Protein 5NUE (pdb70)

CATH classification: 3.40.50.720 (+1 more: 3.90.110.10)

Radius of gyration: 37.22 Å; Cα contacts (8 Å, |Δi|>4): 2378; chains: 3; bounding box: 93×100×80 Å

B-factor: mean 21.35, std 11.72, range [7.17, 112.77]

InterPro domains:
  IPR001236 Lactate/malate dehydrogenase, N-terminal [PF00056] (6-153)
  IPR001252 Malate dehydrogenase, active site [PS00068] (156-168)
  IPR001557 L-lactate/malate dehydrogenase [PIRSF000102] (4-323)
  IPR010945 Malate dehydrogenase, type 2 [PTHR23382] (3-330)
  IPR010945 Malate dehydrogenase, type 2 [TIGR01759] (3-326)
  IPR011274 Malate dehydrogenase, NAD-dependent, cytosolic [TIGR01758] (7-329)
  IPR011274 Malate dehydrogenase, NAD-dependent, cytosolic [cd01336] (4-328)
  IPR015955 Lactate dehydrogenase/glycoside hydrolase, family 4, C-terminal [G3DSA:3.90.110.10] (156-332)
  IPR015955 Lactate dehydrogenase/glycoside hydrolase, family 4, C-terminal [SSF56327] (157-331)
  IPR022383 Lactate/malate dehydrogenase, C-terminal [PF02866] (157-326)
  IPR036291 NAD(P)-binding domain superfamily [SSF51735] (4-154)

Organism: Arabidopsis thaliana (NCBI:txid3702)

Nearest PDB structures (foldseek):
  5nue-assembly1_B  TM=1.003E+00  e=8.727E-68  Arabidopsis thaliana
  7rm9-assembly1_B  TM=9.749E-01  e=4.331E-46  Homo sapiens
  7rrl-assembly1_A  TM=9.734E-01  e=4.091E-46  Homo sapiens
  4mdh-assembly1_A  TM=9.723E-01  e=6.003E-43  Sus scrofa
  6um4-assembly5_J  TM=9.423E-01  e=3.011E-38  Naegleria fowleri

GO terms:
  GO:0030060 L-malate dehydrogenase (NAD+) activity (F, EXP)
  GO:0005515 protein binding (F, IPI)
  GO:0003729 mRNA binding (F, IDA)
  GO:0010043 response to zinc ion (P, IEP)
  GO:0048046 apoplast (C, HDA)
  GO:0000325 plant-type vacuole (C, HDA)
  GO:0005576 extracellular region (C, HDA)
  GO:0005634 nucleus (C, HDA)
  GO:0005829 cytosol (C, HDA)
  GO:0005886 plasma membrane (C, HDA)
  GO:0009506 plasmodesma (C, HDA)
  GO:0009507 chloroplast (C, HDA)
  GO:0009570 chloroplast stroma (C, HDA)

Solvent-accessible surface area: 38417 Å² total

Foldseek 3Di:
DPDAAEEEEEVLLDQQNLLFVVCVLCQLQAHNPHAYEYQYEYADVSQVSQVVSVVVVVVVPRVSYDYYHGYNDLLVRQAAHQEYEYAYADDDDPPQDPLNRLLRQLVVLLVSLVSNLVGYHQNRAYEYEHPVFFLSQLSSCVNNVNRPQQRTWYDPLLLVVVLLVVLCVLLVHDSVQKADWFWKFGLALLIDGHQQGIWGQDPVGIDRSCVRNVCVVCVVPVSSNCSRCVQVVVCVVPVDGDRNSSSSSVSVVSNCLQVWNDPPHWGWIQGQADCAPVQDGSTRIIATWTHDPNGTDGPHDDDADPVNNVSNHVSSVVRVVSNVSSVVSVD/DDPPAAEEEEEVLLDLQNLLFVVCVLCALQAHNPHAYEYQYEYADVCQVSQVVSCVSVVVPRVSYDYYHGYNDLLVSQAAHQEYEYAYFDQDFQPWLLVRLVGPLVVLLVSLVSNLVGYDQNHAYEYERPQFQLSQLSSCVNNVSRPQQRTWYDPLLLVVLLLVVLCVLLVHDSVQKADFFWKFGLALLTDGHQQPIWGQDPVGIDGSCVRNVCVVCVVPVSSNCSRCVQSVVCVVPVDGPNNSSSSSSSVVSNCLAVWDDPPHWGWIQGQADCAPNQDGSTRIIATWTHDPNGTDGDHDDDADPVNNVSNRVSSVVRVVSNVVSVCPD/DDDDAAEEEEEVLLDQQNLLFVVCVLQALQAHNPHAYEYQYEYADVCQVSQVVSCVSVVVPRVSYDYYHGYNDLLVSQAAHQEYEYAYADDDDPPDDPLRRLQRGLVVLLVSLVSNLVGYDQQHAYEYEHPVFFLSQLSSCVNNVSRPQQRTWYDPLLLVVLLLVVLCVLLVHDSVQKADFFWKFGLALLIDGHQQGIWGQDPVGIDGSCVRNVCVVCVVPVSSNCSRCVQVVCCVVPVDGDRNSSSSSVSVVSNCLQVWDDPPHWGKIQGQDDCAPNQDGSTRIIATWTHDNNGTDGDHDDDADDVNNVSNRVSSVVRVVSNVSSVVVD

Sequence (990 aa):
AKEEPVRVLVTGAAGQQIGYALVPMMIARRGIIMLGADQPVILHMLDIPPAAEEALNNGVKMMELIDAAFPLLKGVVATTDAVEGCTGVNVAVMMVGGFPRKEGMERKDVMSKNVSSIYKSQAAALEKKHAAPNNCKKVLVVANPPANTNALILLKEFAPSIPEKKKNISCLTRLDHNRALGQISSERLSVPVSDVKNVIIWGNHSSSQYPDVNHAKVQTSSGEKPPVRELVKDDAWLDGEFISSTVQQRGAAIIKARKKLSSSALSAASSSSACDHIRRDWVLGTPEGTFVSMGVYSDGSYSVPSSSGLIYSFPVTCRNGDDWSIVQGLPIDEEVSRKKMDLTAEEELKKEEKDDLAYSCLSMAKEPVRVLVTGAAGQQIGYALVPMMIARGIIMLGADDQPVILHMMLDIPPAAEALNGVKELIIDAAFPLLKGVVATTDAVEGCTGVNVAVMMVGGFPRKKEGERKDVMMSSKNVSIYKSQAAALEKHAAPNCKKKVLVVANPANTNALILKEFAPSSIPEEKKNISCLTRLDHNRALGQIISERLSVPVSDVKNVIIWGNHSSSSQYPDVNHHAKVQTSSGEKPVRELVKDDAWLDGEEFISTVQQRGAAIIIKARKLLSSSSSALSAASSSACDHIRRDWVLGTPEGTFVSMGVYSDGSYSVPSSGLIYSFPVTCRNGDDWSSIVQGLPIDEEVSRKKKMDLTAEELKEEKDLAYSSLSMAKEPPVRVLVTGAAGQQIGYALVPMIARRGIIMLGADDQPVILHMLDIPPAAEALNGVKELIIDAAFPLLKGVVATTDAVEGCTGVNVAVMMVGGFPRKEGMERKDVMSKNVSSIYKSQAAALEEKHAAPPNCKKVLVVANPPANTNALILKKEFAPSIPEEKNISCLTRLDHNRALGQISERLSVPVSDVKNVIIWGNHSSSQYPDVNHAKVQTSSGEKPPVRELVKDDAWLDGEEEFISSSTVQQRGAAIIKARKLSSSALLSAASSSACDHIRRDWVLGTPEGTFVSMGVYSSDGSYSVPSSGLIYSFPVTCRNGDDWSSIVQGLPIDEVSRKKKMDLTAEELKKEEEKDDLAYYSSLLS

Secondary structure (DSSP, 8-state):
--SPEEEEEETTTSHHHHHHHHHHHTTTTT-TT--EEEEEE--GGGHHHHHHHHHHHHHTT-TTEEEEEEES-HHHHHTT-SEEEE--S----TT--HHHHHHHHHHHHHHHHHHHHHHSPTT-EEEE-SSSHHHHHHHHHHH-TTS-GGGEEE--HHHHHHHHHHHHHHHT--GGGEE--EEEB-SSTT-EEE-TT-EEEETTEEEEHHHHH--HHHHTTHHHHHHHHHHHHHHHHHSS---HHHHHHHHHHHHHHHH-PPTT--EEEEEE--SGGGPPTTSEEEEEEEEETTEEEE-------HHHHHHHHHHHHHHHHHHHHHHHH--/--SSPEEEEEESTTSHHHHHHHHHHHTTTTT-TT--EEEEEE--GGGHHHHHHH--TTTTT-TTEEEEEEES-HHHHHTT-SEEEE--SPPPPP--GGGGHHHHHHHHHHHHHHHHHHS-TT-EEEE-SSSHHHHHHHHHHH-TTS-GGGEEE--HHHHHHHHHHHHHHHT--GGGEE--EEEB-SSTT-EEE-TT-EEEETTEEEEHHHHH--HHHHHTHHHHHHHTHHHHHHHHHSS---HHHHHHHHHHHHHHHH-PPTT--EEEEEE--SGGGPPTTSEEEEEEEEETTEEEE-------HHHHHHHHHHHHHHHHHHHHHH---/--SSPEEEEEETTTSHHHHHHHHHHHHTTTT-TT--EEEEEE--GGGHHHHHHH--TTTTT-TTEEEEEEES-HHHHHTT-SEEEE--S----TT--HHHHHHHHHHHHHHHHHHHHHHS-TT-EEEE-SSSHHHHHHHHHHH-TTS-GGGEEE--HHHHHHHHHHHHHHHT--GGGEE--EEEB-SSTT-EEE-TT-EEEETTEEEEHHHHH--HHHHTTHHHHHHHHHHHHHHHHHSS---HHHHHHHHHHHHHHHH-PPTT--EEEEEE--SGGGPPTTSEEEEEEEEETTEEEE-------HHHHHHHHHHHHHHHHHHHHHH---

Structure (mmCIF, N/CA/C/O backbone):
data_5NUE
#
_entry.id   5NUE
#
_cell.length_a   64.598
_cell.length_b   118.374
_cell.length_c   148.489
_cell.angle_alpha   90.000
_cell.angle_beta   90.000
_cell.angle_gamma   90.000
#
_symmetry.space_group_name_H-M   'P 2 21 21'
#
loop_
_entity.id
_entity.type
_entity.pdbx_description
1 polymer 'Malate dehydrogenase 1, cytoplasmic'
2 polymer 'Malate dehydrogenase 1, cytoplasmic'
3 polymer 'Malate dehydrogenase 1, cytoplasmic'
4 non-polymer NICOTINAMIDE-ADENINE-DINUCLEOTIDE
5 non-polymer 'SULFATE ION'
6 non-polymer GLYCEROL
7 non-polymer 'HYDROGEN PEROXIDE'
8 non-polymer 'FORMIC ACID'
9 non-polymer 2-AMINO-2-HYDROXYMETHYL-PROPANE-1,3-DIOL
10 non-polymer 2-ETHOXYETHANOL
11 non-polymer 'ACETATE ION'
12 non-polymer 1,2-ETHANEDIOL
13 water water
#
loop_
_atom_site.group_PDB
_atom_site.id
_atom_site.type_symbol
_atom_site.label_atom_id
_atom_site.label_alt_id
_atom_site.label_comp_id
_atom_site.label_asym_id
_atom_site.label_entity_id
_atom_site.label_seq_id
_atom_site.pdbx_PDB_ins_code
_atom_site.Cartn_x
_atom_site.Cartn_y
_atom_site.Cartn_z
_atom_site.occupancy
_atom_site.B_iso_or_equiv
_atom_site.auth_seq_id
_atom_site.auth_comp_id
_atom_site.auth_asym_id
_atom_site.auth_atom_id
_atom_site.pdbx_PDB_model_num
ATOM 1 N N . ALA A 1 2 ? 2.79435 71.83783 58.47735 1.000 86.93902 2 ALA A N 1
ATOM 2 C CA . ALA A 1 2 ? 2.60844 72.62659 59.69317 1.000 86.57368 2 ALA A CA 1
ATOM 3 C C . ALA A 1 2 ? 3.93528 72.88420 60.41733 1.000 85.32716 2 ALA A C 1
ATOM 4 O O . ALA A 1 2 ? 4.96510 73.10565 59.78293 1.000 85.42734 2 ALA A O 1
ATOM 6 N N . LYS A 1 3 ? 3.89244 72.90156 61.75102 1.000 83.05592 3 LYS A N 1
ATOM 7 C CA . LYS A 1 3 ? 5.09752 73.00215 62.56890 1.000 78.34986 3 LYS A CA 1
ATOM 8 C C . LYS A 1 3 ? 5.55866 71.64954 63.10486 1.000 68.54056 3 LYS A C 1
ATOM 9 O O . LYS A 1 3 ? 6.66880 71.20910 62.79391 1.000 69.29495 3 LYS A O 1
ATOM 15 N N . GLU A 1 4 ? 4.73117 70.98766 63.91571 1.000 56.92197 4 GLU A N 1
ATOM 16 C CA A GLU A 1 4 ? 5.16511 69.75768 64.56457 0.583 52.27908 4 GLU A CA 1
ATOM 17 C CA B GLU A 1 4 ? 5.15080 69.75400 64.56465 0.417 51.00738 4 GLU A CA 1
ATOM 18 C C . GLU A 1 4 ? 5.54166 68.72585 63.50715 1.000 44.09808 4 GLU A C 1
ATOM 19 O O . GLU A 1 4 ? 4.80274 68.54525 62.52922 1.000 39.54731 4 GLU A O 1
ATOM 30 N N . PRO A 1 5 ? 6.66906 68.04163 63.65958 1.000 34.30241 5 PRO A N 1
ATOM 31 C CA . PRO A 1 5 ? 7.05265 67.04363 62.65761 1.000 28.73214 5 PRO A CA 1
ATOM 32 C C . PRO A 1 5 ? 6.16384 65.82080 62.69500 1.000 26.45559 5 PRO A C 1
ATOM 33 O O . PRO A 1 5 ? 5.63893 65.41374 63.73554 1.000 27.84595 5 PRO A O 1
ATOM 37 N N . VAL A 1 6 ? 6.01687 65.22121 61.52965 1.000 22.89735 6 VAL A N 1
ATOM 38 C CA . VAL A 1 6 ? 5.40078 63.90853 61.39706 1.000 19.94200 6 VAL A CA 1
ATOM 39 C C . VAL A 1 6 ? 6.47869 62.84812 61.59683 1.000 18.12879 6 VAL A C 1
ATOM 40 O O . VAL A 1 6 ? 7.57312 62.94153 61.01399 1.000 18.55280 6 VAL A O 1
ATOM 44 N N . ARG A 1 7 ? 6.16113 61.82192 62.39025 1.000 17.48383 7 ARG A N 1
ATOM 45 C CA . ARG A 1 7 ? 7.07227 60.71411 62.63041 1.000 16.97324 7 ARG A CA 1
ATOM 46 C C . ARG A 1 7 ? 6.80958 59.58834 61.63625 1.000 15.55454 7 ARG A C 1
ATOM 47 O O . ARG A 1 7 ? 5.69834 59.05202 61.58529 1.000 16.82610 7 ARG A O 1
ATOM 55 N N . VAL A 1 8 ? 7.82459 59.22754 60.86106 1.000 16.01277 8 VAL A N 1
ATOM 56 C CA . VAL A 1 8 ? 7.69577 58.21473 59.80769 1.000 15.78454 8 VAL A CA 1
ATOM 57 C C . VAL A 1 8 ? 8.61884 57.05933 60.12967 1.000 17.01541 8 VAL A C 1
ATOM 58 O O . VAL A 1 8 ? 9.84120 57.24010 60.21835 1.000 17.83214 8 VAL A O 1
ATOM 62 N N . LEU A 1 9 ? 8.03595 55.86467 60.28430 1.000 15.88245 9 LEU A N 1
ATOM 63 C CA . LEU A 1 9 ? 8.80307 54.62827 60.42877 1.000 15.44848 9 LEU A CA 1
ATOM 64 C C . LEU A 1 9 ? 9.07089 54.03859 59.04706 1.000 14.28352 9 LEU A C 1
ATOM 65 O O . LEU A 1 9 ? 8.14691 53.91236 58.22732 1.000 15.82351 9 LEU A O 1
ATOM 70 N N . VAL A 1 10 ? 10.32462 53.65368 58.80215 1.000 14.03646 10 VAL A N 1
ATOM 71 C CA . VAL A 1 10 ? 10.67540 52.78233 57.66821 1.000 14.91939 10 VAL A CA 1
ATOM 72 C C . VAL A 1 10 ? 11.31221 51.53579 58.26681 1.000 15.65352 10 VAL A C 1
ATOM 73 O O . VAL A 1 10 ? 12.38641 51.61109 58.89154 1.000 15.19343 10 VAL A O 1
ATOM 77 N N . THR A 1 11 ? 10.65732 50.38447 58.08209 1.000 15.24429 11 THR A N 1
ATOM 78 C CA . THR A 1 11 ? 11.30052 49.12810 58.46421 1.000 14.53875 11 THR A CA 1
ATOM 79 C C . THR A 1 11 ? 12.06248 48.59262 57.25234 1.000 14.64516 11 THR A C 1
ATOM 80 O O . THR A 1 11 ? 11.79885 48.98950 56.10753 1.000 16.28193 11 THR A O 1
ATOM 84 N N . GLY A 1 12 ? 13.00985 47.68354 57.48968 1.000 14.32401 12 GLY A N 1
ATOM 85 C CA . GLY A 1 12 ? 13.92589 47.29161 56.41527 1.000 13.91112 12 GLY A CA 1
ATOM 86 C C . GLY A 1 12 ? 14.83112 48.42659 55.95527 1.000 14.10902 12 GLY A C 1
ATOM 87 O O . GLY A 1 12 ? 15.30441 48.43280 54.80606 1.000 16.17472 12 GLY A O 1
ATOM 88 N N . ALA A 1 13 ? 15.10816 49.38012 56.83703 1.000 14.75377 13 ALA A N 1
ATOM 89 C CA . ALA A 1 13 ? 15.69880 50.64075 56.40123 1.000 14.31556 13 ALA A CA 1
ATOM 90 C C . ALA A 1 13 ? 17.14740 50.49735 55.91889 1.000 15.70142 13 ALA A C 1
ATOM 91 O O . ALA A 1 13 ? 17.64681 51.39718 55.23552 1.000 18.28480 13 ALA A O 1
ATOM 93 N N . ALA A 1 14 ? 17.85027 49.42664 56.28587 1.000 15.88640 14 ALA A N 1
ATOM 94 C CA . ALA A 1 14 ? 19.23020 49.22230 55.84894 1.000 17.07630 14 ALA A CA 1
ATOM 95 C C . ALA A 1 14 ? 19.32963 48.52093 54.48918 1.000 18.80671 14 ALA A C 1
ATOM 96 O O . ALA A 1 14 ? 20.44831 48.27421 54.02066 1.000 21.90248 14 ALA A O 1
ATOM 98 N N . GLY A 1 15 ? 18.20716 48.19768 53.84836 1.000 16.22199 15 GLY A N 1
ATOM 99 C CA . GLY A 1 15 ? 18.21647 47.50104 52.58226 1.000 14.97207 15 GLY A CA 1
ATOM 100 C C . GLY A 1 15 ? 18.12280 48.43589 51.38969 1.000 13.58029 15 GLY A C 1
ATOM 101 O O . GLY A 1 15 ? 18.22364 49.66650 51.49139 1.000 14.74685 15 GLY A O 1
ATOM 102 N N . GLN A 1 16 ? 17.91694 47.81780 50.23045 1.000 13.41121 16 GLN A N 1
ATOM 103 C CA A GLN A 1 16 ? 17.96400 48.55424 48.96597 0.783 13.15301 16 GLN A CA 1
ATOM 104 C CA B GLN A 1 16 ? 17.98075 48.58272 48.97710 0.217 13.52576 16 GLN A CA 1
ATOM 105 C C . GLN A 1 16 ? 16.85525 49.61037 48.86089 1.000 12.74381 16 GLN A C 1
ATOM 106 O O . GLN A 1 16 ? 17.10898 50.78393 48.52731 1.000 13.54495 16 GLN A O 1
ATOM 117 N N . ILE A 1 17 ? 15.60624 49.19545 49.07209 1.000 13.11637 17 ILE A N 1
ATOM 118 C CA . ILE A 1 17 ? 14.49152 50.14693 49.02485 1.000 13.56620 17 ILE A CA 1
ATOM 119 C C . ILE A 1 17 ? 14.61454 51.17963 50.13718 1.000 11.75981 17 ILE A C 1
ATOM 120 O O . ILE A 1 17 ? 14.39701 52.37830 49.91083 1.000 13.42870 17 ILE A O 1
ATOM 125 N N . GLY A 1 18 ? 14.95820 50.73519 51.35851 1.000 12.69564 18 GLY A N 1
ATOM 126 C CA . GLY A 1 18 ? 15.11364 51.70838 52.44615 1.000 11.97358 18 GLY A CA 1
ATOM 127 C C . GLY A 1 18 ? 16.09807 52.81593 52.08156 1.000 11.78283 18 GLY A C 1
ATOM 128 O O . GLY A 1 18 ? 15.87812 54.00201 52.39148 1.000 14.42199 18 GLY A O 1
ATOM 129 N N . TYR A 1 19 ? 17.24567 52.42818 51.48655 1.000 12.19933 19 TYR A N 1
ATOM 130 C CA . TYR A 1 19 ? 18.29087 53.39355 51.13966 1.000 13.62832 19 TYR A CA 1
ATOM 131 C C . TYR A 1 19 ? 17.80941 54.39138 50.08796 1.000 13.75589 19 TYR A C 1
ATOM 132 O O . TYR A 1 19 ? 18.18018 55.57904 50.11250 1.000 14.73587 19 TYR A O 1
ATOM 141 N N . ALA A 1 20 ? 16.97589 53.93227 49.14533 1.000 14.36692 20 ALA A N 1
ATOM 142 C CA . ALA A 1 20 ? 16.38117 54.81830 48.15324 1.000 12.90505 20 ALA A CA 1
ATOM 143 C C . ALA A 1 20 ? 15.26066 55.66690 48.74035 1.000 12.31924 20 ALA A C 1
ATOM 144 O O . ALA A 1 20 ? 14.99192 56.77947 48.25519 1.000 14.57684 20 ALA A O 1
ATOM 146 N N . LEU A 1 21 ? 14.59018 55.16609 49.77483 1.000 11.92541 21 LEU A N 1
ATOM 147 C CA . LEU A 1 21 ? 13.37337 55.80299 50.26766 1.000 11.69470 21 LEU A CA 1
ATOM 148 C C . LEU A 1 21 ? 13.65616 56.85465 51.32799 1.000 11.40838 21 LEU A C 1
ATOM 149 O O . LEU A 1 21 ? 13.03835 57.92569 51.31483 1.000 13.51718 21 LEU A O 1
ATOM 154 N N . VAL A 1 22 ? 14.53086 56.59631 52.30812 1.000 11.96861 22 VAL A N 1
ATOM 155 C CA . VAL A 1 22 ? 14.70067 57.59150 53.39087 1.000 13.40044 22 VAL A CA 1
ATOM 156 C C . VAL A 1 22 ? 15.08943 58.97648 52.89668 1.000 14.07732 22 VAL A C 1
ATOM 157 O O . VAL A 1 22 ? 14.59745 59.96430 53.47332 1.000 14.41594 22 VAL A O 1
ATOM 161 N N . PRO A 1 23 ? 15.95033 59.15132 51.87231 1.000 13.39914 23 PRO A N 1
ATOM 162 C CA . PRO A 1 23 ? 16.23177 60.53555 51.45594 1.000 13.53192 23 PRO A CA 1
ATOM 163 C C . PRO A 1 23 ? 15.03256 61.17910 50.78920 1.000 13.51520 23 PRO A C 1
ATOM 164 O O . PRO A 1 23 ? 14.90185 62.41690 50.82990 1.000 14.68876 23 PRO A O 1
ATOM 168 N N . MET A 1 24 ? 14.15181 60.39265 50.15793 1.000 13.78866 24 MET A N 1
ATOM 169 C CA A MET A 1 24 ? 12.93140 60.96043 49.57234 0.740 14.11277 24 MET A CA 1
ATOM 170 C CA B MET A 1 24 ? 12.95430 60.98989 49.57456 0.260 14.39442 24 MET A CA 1
ATOM 171 C C . MET A 1 24 ? 12.01616 61.50486 50.65937 1.000 14.33049 24 MET A C 1
ATOM 172 O O . MET A 1 24 ? 11.48104 62.61057 50.53526 1.000 14.17885 24 MET A O 1
ATOM 181 N N . ILE A 1 25 ? 11.87462 60.75084 51.76012 1.000 13.84509 25 ILE A N 1
ATOM 182 C CA . ILE A 1 25 ? 11.10356 61.24189 52.89770 1.000 13.64454 25 ILE A CA 1
ATOM 183 C C . ILE A 1 25 ? 11.74196 62.50359 53.46218 1.000 13.76083 25 ILE A C 1
ATOM 184 O O . ILE A 1 25 ? 11.06393 63.51169 53.69709 1.000 16.52640 25 ILE A O 1
ATOM 189 N N . ALA A 1 26 ? 13.06343 62.47695 53.66703 1.000 14.06198 26 ALA A N 1
ATOM 190 C CA . ALA A 1 26 ? 13.71683 63.62955 54.27174 1.000 16.35986 26 ALA A CA 1
ATOM 191 C C . ALA A 1 26 ? 13.62105 64.87440 53.38805 1.000 17.06158 26 ALA A C 1
ATOM 192 O O . ALA A 1 26 ? 13.71217 65.99589 53.90369 1.000 17.68699 26 ALA A O 1
ATOM 194 N N . ARG A 1 27 ? 13.48638 64.70617 52.07819 1.000 17.03206 27 ARG A N 1
ATOM 195 C CA A ARG A 1 27 ? 13.37574 65.81108 51.12380 0.553 17.83387 27 ARG A CA 1
ATOM 196 C CA B ARG A 1 27 ? 13.39571 65.85106 51.17691 0.447 18.22856 27 ARG A CA 1
ATOM 197 C C . ARG A 1 27 ? 11.97167 66.37756 51.02952 1.000 19.56878 27 ARG A C 1
ATOM 198 O O . ARG A 1 27 ? 11.77316 67.39159 50.35687 1.000 21.99686 27 ARG A O 1
ATOM 213 N N . GLY A 1 28 ? 10.98777 65.75047 51.66178 1.000 16.94449 28 GLY A N 1
ATOM 214 C CA . GLY A 1 28 ? 9.62850 66.24280 51.59509 1.000 17.91926 28 GLY A CA 1
ATOM 215 C C . GLY A 1 28 ? 8.80670 65.62706 50.49261 1.000 17.55496 28 GLY A C 1
ATOM 216 O O . GLY A 1 28 ? 7.64968 66.03313 50.29734 1.000 19.48291 28 GLY A O 1
ATOM 217 N N . ILE A 1 29 ? 9.32882 64.60002 49.81556 1.000 17.97418 29 ILE A N 1
ATOM 218 C CA A ILE A 1 29 ? 8.60963 64.01284 48.68940 0.462 18.68277 29 ILE A CA 1
ATOM 219 C CA B ILE A 1 29 ? 8.59905 64.03116 48.68914 0.538 18.35644 29 ILE A CA 1
ATOM 220 C C . ILE A 1 29 ? 7.37948 63.24570 49.14942 1.000 18.73680 29 ILE A C 1
ATOM 221 O O . ILE A 1 29 ? 6.40388 63.09308 48.39374 1.000 20.55483 29 ILE A O 1
ATOM 230 N N . MET A 1 30 ? 7.41170 62.71424 50.36856 1.000 15.97610 30 MET A N 1
ATOM 231 C CA . MET A 1 30 ? 6.31649 61.90515 50.84226 1.000 15.92261 30 MET A CA 1
ATOM 232 C C . MET A 1 30 ? 5.19884 62.74188 51.45903 1.000 16.51838 30 MET A C 1
ATOM 233 O O . MET A 1 30 ? 4.01862 62.44202 51.25973 1.000 17.73726 30 MET A O 1
ATOM 238 N N . LEU A 1 31 ? 5.52527 63.77690 52.23178 1.000 15.12129 31 LEU A N 1
ATOM 239 C CA . LEU A 1 31 ? 4.50396 64.48657 52.98438 1.000 16.97840 31 LEU A CA 1
ATOM 240 C C . LEU A 1 31 ? 4.41428 65.97363 52.65961 1.000 18.79618 31 LEU A C 1
ATOM 241 O O . LEU A 1 31 ? 3.60948 66.69554 53.28678 1.000 18.78677 31 LEU A O 1
ATOM 246 N N . GLY A 1 32 ? 5.18815 66.45740 51.70110 1.000 19.01281 32 GLY A N 1
ATOM 247 C CA . GLY A 1 32 ? 5.08847 67.84598 51.28178 1.000 19.64273 32 GLY A CA 1
ATOM 248 C C . GLY A 1 32 ? 6.32958 68.65140 51.64031 1.000 20.25599 32 GLY A C 1
ATOM 249 O O . GLY A 1 32 ? 7.01048 68.38814 52.63961 1.000 20.23556 32 GLY A O 1
ATOM 250 N N . ALA A 1 33 ? 6.62209 69.66980 50.80730 1.000 22.29444 33 ALA A N 1
ATOM 251 C CA . ALA A 1 33 ? 7.86266 70.43442 50.93785 1.000 25.19690 33 ALA A CA 1
ATOM 252 C C . ALA A 1 33 ? 7.89700 71.31199 52.18045 1.000 27.02087 33 ALA A C 1
ATOM 253 O O . ALA A 1 33 ? 8.97117 71.78760 52.56354 1.000 29.15392 33 ALA A O 1
ATOM 255 N N . ASP A 1 34 ? 6.75746 71.53806 52.81598 1.000 27.73390 34 ASP A N 1
ATOM 256 C CA . ASP A 1 34 ? 6.67077 72.37516 53.99895 1.000 31.46476 34 ASP A CA 1
ATOM 257 C C . ASP A 1 34 ? 6.45394 71.56445 55.27207 1.000 28.77111 34 ASP A C 1
ATOM 258 O O . ASP A 1 34 ? 6.08644 72.14153 56.29859 1.000 30.59974 34 ASP A O 1
ATOM 263 N N . GLN A 1 35 ? 6.61958 70.24475 55.22863 1.000 22.78306 35 GLN A N 1
ATOM 264 C CA . GLN A 1 35 ? 6.26257 69.39468 56.36618 1.000 21.73337 35 GLN A CA 1
ATOM 265 C C . GLN A 1 35 ? 7.50127 68.75646 56.97642 1.000 20.25711 35 GLN A C 1
ATOM 266 O O . GLN A 1 35 ? 8.05793 67.79729 56.39964 1.000 19.41939 35 GLN A O 1
ATOM 272 N N . PRO A 1 36 ? 7.97240 69.23714 58.13025 1.000 19.63364 36 PRO A N 1
ATOM 273 C CA . PRO A 1 36 ? 9.11899 68.59701 58.79530 1.000 19.25861 36 PRO A CA 1
ATOM 274 C C . PRO A 1 36 ? 8.79248 67.15981 59.16697 1.000 18.44359 36 PRO A C 1
ATOM 275 O O . PRO A 1 36 ? 7.63799 66.81520 59.42636 1.000 18.30506 36 PRO A O 1
ATOM 279 N N . VAL A 1 37 ? 9.84151 66.32964 59.21695 1.000 18.08082 37 VAL A N 1
ATOM 280 C CA . VAL A 1 37 ? 9.68894 64.90062 59.48384 1.000 17.59527 37 VAL A CA 1
ATOM 281 C C . VAL A 1 37 ? 10.75223 64.44107 60.47364 1.000 17.71265 37 VAL A C 1
ATOM 282 O O . VAL A 1 37 ? 11.85256 64.99734 60.53253 1.000 17.35913 37 VAL A O 1
ATOM 286 N N . ILE A 1 38 ? 10.41603 63.41550 61.25177 1.000 18.47501 38 ILE A N 1
ATOM 287 C CA . ILE A 1 38 ? 11.37943 62.66118 62.03629 1.000 18.01618 38 ILE A CA 1
ATOM 288 C C . ILE A 1 38 ? 11.34822 61.23842 61.51472 1.000 17.53491 38 ILE A C 1
ATOM 289 O O . ILE A 1 38 ? 10.26632 60.69262 61.28264 1.000 19.13890 38 ILE A O 1
ATOM 294 N N . LEU A 1 39 ? 12.51578 60.66236 61.25502 1.000 16.53202 39 LEU A N 1
ATOM 295 C CA . LEU A 1 39 ? 12.59594 59.29104 60.75479 1.000 15.89352 39 LEU A CA 1
ATOM 296 C C . LEU A 1 39 ? 12.86924 58.32653 61.90083 1.000 16.47526 39 LEU A C 1
ATOM 297 O O . LEU A 1 39 ? 13.76708 58.55980 62.71371 1.000 18.28975 39 LEU A O 1
ATOM 302 N N . HIS A 1 40 ? 12.12043 57.22437 61.93446 1.000 15.84941 40 HIS A N 1
ATOM 303 C CA . HIS A 1 40 ? 12.49182 56.05840 62.72854 1.000 16.68847 40 HIS A CA 1
ATOM 304 C C . HIS A 1 40 ? 12.87121 54.96827 61.73359 1.000 17.34617 40 HIS A C 1
ATOM 305 O O . HIS A 1 40 ? 12.10660 54.66459 60.80248 1.000 18.96677 40 HIS A O 1
ATOM 312 N N . MET A 1 41 ? 14.06607 54.42618 61.87307 1.000 16.48443 41 MET A N 1
ATOM 313 C CA . MET A 1 41 ? 14.52125 53.39832 60.94011 1.000 15.29873 41 MET A CA 1
ATOM 314 C C . MET A 1 41 ? 14.71978 52.11959 61.73055 1.000 15.65660 41 MET A C 1
ATOM 315 O O . MET A 1 41 ? 15.48157 52.11890 62.70705 1.000 18.43733 41 MET A O 1
ATOM 320 N N . LEU A 1 42 ? 14.07312 51.03963 61.28418 1.000 15.40009 42 LEU A N 1
ATOM 321 C CA . LEU A 1 42 ? 14.17310 49.74317 61.95814 1.000 14.38404 42 LEU A CA 1
ATOM 322 C C . LEU A 1 42 ? 14.78868 48.72073 61.00702 1.000 16.27791 42 LEU A C 1
ATOM 323 O O . LEU A 1 42 ? 14.34173 48.59651 59.85924 1.000 16.79554 42 LEU A O 1
ATOM 328 N N . ASP A 1 43 ? 15.79956 47.99729 61.47578 1.000 17.30227 43 ASP A N 1
ATOM 329 C CA . ASP A 1 43 ? 16.30636 46.83004 60.75021 1.000 17.17548 43 ASP A CA 1
ATOM 330 C C . ASP A 1 43 ? 16.59475 45.74459 61.77959 1.000 18.47902 43 ASP A C 1
ATOM 331 O O . ASP A 1 43 ? 16.08375 45.80572 62.90267 1.000 21.15615 43 ASP A O 1
ATOM 336 N N . ILE A 1 44 ? 17.40379 44.75938 61.41432 1.000 18.50397 44 ILE A N 1
ATOM 337 C CA . ILE A 1 44 ? 17.69261 43.64501 62.32230 1.000 18.81857 44 ILE A CA 1
ATOM 338 C C . ILE A 1 44 ? 19.17992 43.64268 62.63120 1.000 19.98233 44 ILE A C 1
ATOM 339 O O . ILE A 1 44 ? 19.98409 44.27906 61.92435 1.000 21.03650 44 ILE A O 1
ATOM 344 N N . PRO A 1 45 ? 19.59371 42.93370 63.68699 1.000 21.40592 45 PRO A N 1
ATOM 345 C CA . PRO A 1 45 ? 20.96785 43.08184 64.17612 1.000 21.70917 45 PRO A CA 1
ATOM 346 C C . PRO A 1 45 ? 22.04090 42.80429 63.13148 1.000 23.44625 45 PRO A C 1
ATOM 347 O O . PRO A 1 45 ? 23.08871 43.47097 63.16693 1.000 23.94603 45 PRO A O 1
ATOM 351 N N . PRO A 1 46 ? 21.87343 41.83006 62.22448 1.000 25.43727 46 PRO A N 1
ATOM 352 C CA . PRO A 1 46 ? 22.92689 41.59779 61.22228 1.000 25.02799 46 PRO A CA 1
ATOM 353 C C . PRO A 1 46 ? 23.19593 42.82636 60.37882 1.000 25.16123 46 PRO A C 1
ATOM 354 O O . PRO A 1 46 ? 24.26378 42.92564 59.75762 1.000 27.46696 46 PRO A O 1
ATOM 358 N N . ALA A 1 47 ? 22.23738 43.74040 60.28472 1.000 22.61639 47 ALA A N 1
ATOM 359 C CA . ALA A 1 47 ? 22.38705 44.93323 59.46280 1.000 21.62181 47 ALA A CA 1
ATOM 360 C C . ALA A 1 47 ? 22.66066 46.18859 60.28627 1.000 21.04326 47 ALA A C 1
ATOM 361 O O . ALA A 1 47 ? 22.60268 47.29972 59.73944 1.000 21.40843 47 ALA A O 1
ATOM 363 N N . ALA A 1 48 ? 22.98539 46.03815 61.57648 1.000 20.99093 48 ALA A N 1
ATOM 364 C CA . ALA A 1 48 ? 23.09214 47.20277 62.47012 1.000 20.93164 48 ALA A CA 1
ATOM 365 C C . ALA A 1 48 ? 24.16722 48.18010 62.02278 1.000 21.31964 48 ALA A C 1
ATOM 366 O O . ALA A 1 48 ? 23.98940 49.40723 62.12273 1.000 21.10372 48 ALA A O 1
ATOM 368 N N . GLU A 1 49 ? 25.31392 47.67542 61.58141 1.000 22.29751 49 GLU A N 1
ATOM 369 C CA A GLU A 1 49 ? 26.37948 48.58468 61.17790 0.580 24.23057 49 GLU A CA 1
ATOM 370 C CA B GLU A 1 49 ? 26.38389 48.57815 61.17007 0.420 23.76862 49 GLU A CA 1
ATOM 371 C C . GLU A 1 49 ? 25.97068 49.38363 59.94083 1.000 22.02701 49 GLU A C 1
ATOM 372 O O . GLU A 1 49 ? 26.14444 50.62065 59.89265 1.000 21.39418 49 GLU A O 1
ATOM 383 N N . ALA A 1 50 ? 25.40436 48.70074 58.93606 1.000 19.34444 50 ALA A N 1
ATOM 384 C CA . ALA A 1 50 ? 24.92602 49.41592 57.75378 1.000 18.47262 50 ALA A CA 1
ATOM 385 C C . ALA A 1 50 ? 23.83634 50.41726 58.11633 1.000 17.63792 50 ALA A C 1
ATOM 386 O O . ALA A 1 50 ? 23.79890 51.53366 57.57177 1.000 17.78205 50 ALA A O 1
ATOM 388 N N . LEU A 1 51 ? 22.94164 50.04595 59.03256 1.000 17.81042 51 LEU A N 1
ATOM 389 C CA . LEU A 1 51 ? 21.86168 50.93617 59.42661 1.000 17.24829 51 LEU A CA 1
ATOM 390 C C . LEU A 1 51 ? 22.43093 52.18899 60.05710 1.000 17.93192 51 LEU A C 1
ATOM 391 O O . LEU A 1 51 ? 21.96468 53.30990 59.79104 1.000 17.52947 51 LEU A O 1
ATOM 396 N N . ASN A 1 52 ? 23.45193 52.03002 60.89900 1.000 18.07753 52 ASN A N 1
ATOM 397 C CA A ASN A 1 52 ? 24.09820 53.20097 61.46606 0.574 18.18779 52 ASN A CA 1
ATOM 398 C CA B ASN A 1 52 ? 24.08191 53.21307 61.46374 0.426 19.39558 52 ASN A CA 1
ATOM 399 C C . ASN A 1 52 ? 24.72470 54.05106 60.36801 1.000 18.64264 52 ASN A C 1
ATOM 400 O O . ASN A 1 52 ? 24.73790 55.29534 60.45657 1.000 19.13883 52 ASN A O 1
ATOM 409 N N . GLY A 1 53 ? 25.26757 53.39790 59.33027 1.000 18.45882 53 GLY A N 1
ATOM 410 C CA . GLY A 1 53 ? 25.77702 54.14812 58.18096 1.000 18.30458 53 GLY A CA 1
ATOM 411 C C . GLY A 1 53 ? 24.70575 54.96764 57.47556 1.000 18.08449 53 GLY A C 1
ATOM 412 O O . GLY A 1 53 ? 24.97683 56.08150 57.00502 1.000 17.48217 53 GLY A O 1
ATOM 413 N N . VAL A 1 54 ? 23.48951 54.42276 57.35663 1.000 17.58939 54 VAL A N 1
ATOM 414 C CA . VAL A 1 54 ? 22.40134 55.18889 56.74129 1.000 16.27668 54 VAL A CA 1
ATOM 415 C C . VAL A 1 54 ? 22.09234 56.42843 57.56544 1.000 16.28320 54 VAL A C 1
ATOM 416 O O . VAL A 1 54 ? 21.94751 57.52904 57.01927 1.000 16.28508 54 VAL A O 1
ATOM 420 N N . LYS A 1 55 ? 22.01609 56.28320 58.88667 1.000 16.08551 55 LYS A N 1
ATOM 421 C CA . LYS A 1 55 ? 21.80597 57.45127 59.73653 1.000 15.85136 55 LYS A CA 1
ATOM 422 C C . LYS A 1 55 ? 22.91751 58.47579 59.55186 1.000 13.84961 55 LYS A C 1
ATOM 423 O O . LYS A 1 55 ? 22.64411 59.69087 59.45800 1.000 15.91548 55 LYS A O 1
ATOM 429 N N A MET A 1 56 ? 24.17485 58.01696 59.49160 0.670 13.09358 56 MET A N 1
ATOM 430 N N B MET A 1 56 ? 24.16624 58.05086 59.55358 0.330 14.79123 56 MET A N 1
ATOM 431 C CA A MET A 1 56 ? 25.31423 58.92866 59.28978 0.670 14.12735 56 MET A CA 1
ATOM 432 C CA B MET A 1 56 ? 25.19474 59.04432 59.29512 0.330 20.94637 56 MET A CA 1
ATOM 433 C C A MET A 1 56 ? 25.16065 59.71770 57.99100 0.670 15.15705 56 MET A C 1
ATOM 434 C C B MET A 1 56 ? 24.85570 59.79601 58.01280 0.330 22.49510 56 MET A C 1
ATOM 435 O O A MET A 1 56 ? 25.53670 60.89390 57.93101 0.670 11.93681 56 MET A O 1
ATOM 436 O O B MET A 1 56 ? 24.69973 61.02163 57.99895 0.330 7.16811 56 MET A O 1
ATOM 445 N N . GLU A 1 57 ? 24.67970 59.06173 56.92081 1.000 17.53966 57 GLU A N 1
ATOM 446 C CA . GLU A 1 57 ? 24.49462 59.76712 55.65493 1.000 14.76302 57 GLU A CA 1
ATOM 447 C C . GLU A 1 57 ? 23.31314 60.72840 55.68564 1.000 13.83458 57 GLU A C 1
ATOM 448 O O . GLU A 1 57 ? 23.35079 61.76984 55.00147 1.000 14.38586 57 GLU A O 1
ATOM 454 N N . LEU A 1 58 ? 22.24085 60.38270 56.39852 1.000 13.40880 58 LEU A N 1
ATOM 455 C CA . LEU A 1 58 ? 21.10365 61.28902 56.52211 1.000 14.46404 58 LEU A CA 1
ATOM 456 C C . LEU A 1 58 ? 21.54379 62.57007 57.21607 1.000 14.17697 58 LEU A C 1
AT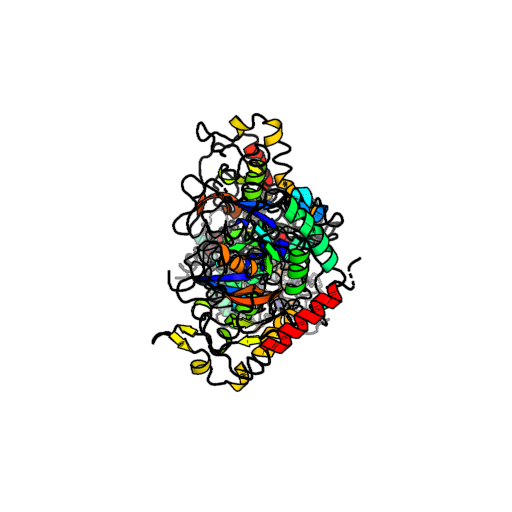OM 457 O O . LEU A 1 58 ? 21.16303 63.67269 56.80664 1.000 14.87677 58 LEU A O 1
ATOM 462 N N . ILE A 1 59 ? 22.34276 62.44281 58.27796 1.000 13.96672 59 ILE A N 1
ATOM 463 C CA . ILE A 1 59 ? 22.93832 63.62187 58.92425 1.000 15.69427 59 ILE A CA 1
ATOM 464 C C . ILE A 1 59 ? 23.84485 64.39132 57.95941 1.000 14.69716 59 ILE A C 1
ATOM 465 O O . ILE A 1 59 ? 23.82406 65.63918 57.91708 1.000 15.13939 59 ILE A O 1
ATOM 470 N N . ASP A 1 60 ? 24.67015 63.67306 57.18265 1.000 14.87542 60 ASP A N 1
ATOM 471 C CA . ASP A 1 60 ? 25.62787 64.30057 56.28308 1.000 15.12588 60 ASP A CA 1
ATOM 472 C C . ASP A 1 60 ? 24.96837 65.07595 55.16588 1.000 13.99672 60 ASP A C 1
ATOM 473 O O . ASP A 1 60 ? 25.59572 65.97899 54.61528 1.000 16.44813 60 ASP A O 1
ATOM 478 N N . ALA A 1 61 ? 23.73941 64.74506 54.81565 1.000 13.13641 61 ALA A N 1
ATOM 479 C CA . ALA A 1 61 ? 23.04145 65.42285 53.73836 1.000 13.35945 61 ALA A CA 1
ATOM 480 C C . ALA A 1 61 ? 22.46386 66.77204 54.15532 1.000 12.83711 61 ALA A C 1
ATOM 481 O O . ALA A 1 61 ? 22.04591 67.55271 53.29142 1.000 15.01509 61 ALA A O 1
ATOM 483 N N . ALA A 1 62 ? 22.40623 67.06110 55.45664 1.000 14.26110 62 ALA A N 1
ATOM 484 C CA . ALA A 1 62 ? 21.91693 68.37875 55.93689 1.000 14.52848 62 ALA A CA 1
ATOM 485 C C . ALA A 1 62 ? 20.52871 68.68772 55.35825 1.000 15.49773 62 ALA A C 1
ATOM 486 O O . ALA A 1 62 ? 20.27964 69.74301 54.75688 1.000 16.37268 62 ALA A O 1
ATOM 488 N N . PHE A 1 63 ? 19.60761 67.75250 55.54759 1.000 14.72411 63 PHE A N 1
ATOM 489 C CA . PHE A 1 63 ? 18.23541 67.90703 55.04533 1.000 13.89103 63 PHE A CA 1
ATOM 490 C C . PHE A 1 63 ? 17.47318 68.84933 55.95369 1.000 15.70523 63 PHE A C 1
ATOM 491 O O . PHE A 1 63 ? 17.22109 68.49279 57.11135 1.000 16.09846 63 PHE A O 1
ATOM 499 N N . PRO A 1 64 ? 17.04398 70.01663 55.47248 1.000 18.47674 64 PRO A N 1
ATOM 500 C CA . PRO A 1 64 ? 16.41975 70.98865 56.40035 1.000 17.99636 64 PRO A CA 1
ATOM 501 C C . PRO A 1 64 ? 15.08319 70.52164 56.97756 1.000 18.88698 64 PRO A C 1
ATOM 502 O O . PRO A 1 64 ? 14.73451 70.93683 58.09064 1.000 18.84659 64 PRO A O 1
ATOM 506 N N . LEU A 1 65 ? 14.33944 69.65337 56.27927 1.000 17.57854 65 LEU A N 1
ATOM 507 C CA . LEU A 1 65 ? 13.05773 69.21100 56.81476 1.000 18.04126 65 LEU A CA 1
ATOM 508 C C . LEU A 1 65 ? 13.21063 68.12932 57.86049 1.000 17.71298 65 LEU A C 1
ATOM 509 O O . LEU A 1 65 ? 12.24655 67.82897 58.57649 1.000 18.42378 65 LEU A O 1
ATOM 514 N N . LEU A 1 66 ? 14.37933 67.52164 57.95413 1.000 17.63353 66 LEU A N 1
ATOM 515 C CA . LEU A 1 66 ? 14.56680 66.37068 58.82706 1.000 17.38813 66 LEU A CA 1
ATOM 516 C C . LEU A 1 66 ? 14.93027 66.85207 60.22869 1.000 18.11665 66 LEU A C 1
ATOM 517 O O . LEU A 1 66 ? 15.92034 67.56259 60.40303 1.000 19.26351 66 LEU A O 1
ATOM 522 N N . LYS A 1 67 ? 14.13259 66.46461 61.22526 1.000 17.57188 67 LYS A N 1
ATOM 523 C CA . LYS A 1 67 ? 14.28124 66.96272 62.58057 1.000 18.75870 67 LYS A CA 1
ATOM 524 C C . LYS A 1 67 ? 14.73500 65.88881 63.55571 1.000 19.81537 67 LYS A C 1
ATOM 525 O O . LYS A 1 67 ? 14.89313 66.16549 64.74641 1.000 23.39730 67 LYS A O 1
ATOM 531 N N . GLY A 1 68 ? 14.98120 64.67675 63.09545 1.000 18.77821 68 GLY A N 1
ATOM 532 C CA . GLY A 1 68 ? 15.55378 63.67495 63.97203 1.000 19.34817 68 GLY A CA 1
ATOM 533 C C . GLY A 1 68 ? 15.62466 62.35347 63.25074 1.000 18.32882 68 GLY A C 1
ATOM 534 O O . GLY A 1 68 ? 14.83979 62.13091 62.31245 1.000 19.03065 68 GLY A O 1
ATOM 535 N N . VAL A 1 69 ? 16.56117 61.48931 63.66658 1.000 18.33753 69 VAL A N 1
ATOM 536 C CA . VAL A 1 69 ? 16.70394 60.15321 63.09596 1.000 18.64069 69 VAL A CA 1
ATOM 537 C C . VAL A 1 69 ? 16.94131 59.17148 64.23463 1.000 19.66181 69 VAL A C 1
ATOM 538 O O . VAL A 1 69 ? 17.91926 59.30883 64.97403 1.000 21.41449 69 VAL A O 1
ATOM 542 N N . VAL A 1 70 ? 16.04403 58.20379 64.39237 1.000 20.78731 70 VAL A N 1
ATOM 543 C CA . VAL A 1 70 ? 16.24186 57.08970 65.31042 1.000 22.35733 70 VAL A CA 1
ATOM 544 C C . VAL A 1 70 ? 16.58762 55.87338 64.47004 1.000 22.42784 70 VAL A C 1
ATOM 545 O O . VAL A 1 70 ? 15.85015 55.53412 63.54044 1.000 24.76332 70 VAL A O 1
ATOM 549 N N . ALA A 1 71 ? 17.69518 55.21370 64.77875 1.000 20.57794 71 ALA A N 1
ATOM 550 C CA . ALA A 1 71 ? 18.11461 54.00116 64.07388 1.000 20.19980 71 ALA A CA 1
ATOM 551 C C . ALA A 1 71 ? 18.18353 52.88273 65.10960 1.000 20.99293 71 ALA A C 1
ATOM 552 O O . ALA A 1 71 ? 18.86930 53.02067 66.13587 1.000 23.07543 71 ALA A O 1
ATOM 554 N N . THR A 1 72 ? 17.40377 51.82932 64.88915 1.000 19.38435 72 THR A N 1
ATOM 555 C CA . THR A 1 72 ? 17.25473 50.83566 65.94684 1.000 18.98506 72 THR A CA 1
ATOM 556 C C . THR A 1 72 ? 17.00362 49.46488 65.33837 1.000 19.73490 72 THR A C 1
ATOM 557 O O . THR A 1 72 ? 16.51118 49.34039 64.21655 1.000 18.15001 72 THR A O 1
ATOM 561 N N . THR A 1 73 ? 17.27402 48.42270 66.13519 1.000 19.85388 73 THR A N 1
ATOM 562 C CA . THR A 1 73 ? 16.81698 47.06805 65.83840 1.000 21.69882 73 THR A CA 1
ATOM 563 C C . THR A 1 73 ? 15.69819 46.62564 66.77478 1.000 21.90041 73 THR A C 1
ATOM 564 O O . THR A 1 73 ? 15.28675 45.45488 66.73149 1.000 22.20796 73 THR A O 1
ATOM 568 N N . ASP A 1 74 ? 15.16753 47.53592 67.59538 1.000 21.95429 74 ASP A N 1
ATOM 569 C CA . ASP A 1 74 ? 14.10373 47.20466 68.53514 1.000 23.58835 74 ASP A CA 1
ATOM 570 C C . ASP A 1 74 ? 12.77157 47.65863 67.94273 1.000 21.85225 74 ASP A C 1
ATOM 571 O O . ASP A 1 74 ? 12.53661 48.86755 67.78871 1.000 21.58400 74 ASP A O 1
ATOM 576 N N . ALA A 1 75 ? 11.89620 46.70421 67.63147 1.000 22.08446 75 ALA A N 1
ATOM 577 C CA . ALA A 1 75 ? 10.65317 47.04754 66.94945 1.000 22.27279 75 ALA A CA 1
ATOM 578 C C . ALA A 1 75 ? 9.77462 47.97355 67.78359 1.000 21.89213 75 ALA A C 1
ATOM 579 O O . ALA A 1 75 ? 9.13889 48.88295 67.23833 1.000 22.72291 75 ALA A O 1
ATOM 581 N N . VAL A 1 76 ? 9.70502 47.76197 69.10959 1.000 22.10843 76 VAL A N 1
ATOM 582 C CA . VAL A 1 76 ? 8.91363 48.67496 69.92922 1.000 23.22862 76 VAL A CA 1
ATOM 583 C C . VAL A 1 76 ? 9.43477 50.10632 69.82923 1.000 22.85101 76 VAL A C 1
ATOM 584 O O . VAL A 1 76 ? 8.66329 51.05673 69.62979 1.000 23.86960 76 VAL A O 1
ATOM 588 N N . GLU A 1 77 ? 10.74882 50.28574 69.94079 1.000 21.90994 77 GLU A N 1
ATOM 589 C CA . GLU A 1 77 ? 11.30550 51.63690 69.84167 1.000 23.18967 77 GLU A CA 1
ATOM 590 C C . GLU A 1 77 ? 10.98355 52.24713 68.49029 1.000 22.54047 77 GLU A C 1
ATOM 591 O O . GLU A 1 77 ? 10.61241 53.43266 68.39172 1.000 23.07708 77 GLU A O 1
ATOM 597 N N . GLY A 1 78 ? 11.14215 51.44962 67.44077 1.000 21.06567 78 GLY A N 1
ATOM 598 C CA . GLY A 1 78 ? 10.88408 51.95131 66.09981 1.000 20.58922 78 GLY A CA 1
ATOM 599 C C . GLY A 1 78 ? 9.44191 52.39411 65.90889 1.000 20.46547 78 GLY A C 1
ATOM 600 O O . GLY A 1 78 ? 9.17485 53.40927 65.25779 1.000 20.35451 78 GLY A O 1
ATOM 601 N N . CYS A 1 79 ? 8.49144 51.65097 66.48311 1.000 19.97336 79 CYS A N 1
ATOM 602 C CA . CYS A 1 79 ? 7.08155 51.93699 66.24333 1.000 20.61407 79 CYS A CA 1
ATOM 603 C C . CYS A 1 79 ? 6.53868 53.01433 67.16365 1.000 20.80818 79 CYS A C 1
ATOM 604 O O . CYS A 1 79 ? 5.43432 53.50966 66.92030 1.000 21.55388 79 CYS A O 1
ATOM 607 N N . THR A 1 80 ? 7.25849 53.37793 68.22227 1.000 21.73015 80 THR A N 1
ATOM 608 C CA . THR A 1 80 ? 6.66929 54.26158 69.21982 1.000 22.27869 80 THR A CA 1
ATOM 609 C C . THR A 1 80 ? 6.38603 55.64344 68.63692 1.000 21.00904 80 THR A C 1
ATOM 610 O O . THR A 1 80 ? 7.29941 56.32033 68.14699 1.000 22.06142 80 THR A O 1
ATOM 614 N N . GLY A 1 81 ? 5.10798 56.04052 68.68197 1.000 20.12310 81 GLY A N 1
ATOM 615 C CA . GLY A 1 81 ? 4.64500 57.36783 68.32690 1.000 20.72434 81 GLY A CA 1
ATOM 616 C C . GLY A 1 81 ? 4.61171 57.66675 66.84438 1.000 19.40565 81 GLY A C 1
ATOM 617 O O . GLY A 1 81 ? 4.44510 58.83486 66.47798 1.000 20.16010 81 GLY A O 1
ATOM 618 N N . VAL A 1 82 ? 4.78235 56.65375 65.94716 1.000 17.72258 82 VAL A N 1
ATOM 619 C CA . VAL A 1 82 ? 4.85576 56.98193 64.52220 1.000 17.32127 82 VAL A CA 1
ATOM 620 C C . VAL A 1 82 ? 3.47018 57.23029 63.94691 1.000 16.67808 82 VAL A C 1
ATOM 621 O O . VAL A 1 82 ? 2.47319 56.62252 64.35795 1.000 17.71870 82 VAL A O 1
ATOM 625 N N . ASN A 1 83 ? 3.41660 58.13340 62.95661 1.000 17.27243 83 ASN A N 1
ATOM 626 C CA . ASN A 1 83 ? 2.18847 58.55090 62.29289 1.000 16.63400 83 ASN A CA 1
ATOM 627 C C . ASN A 1 83 ? 2.05263 57.92496 60.91873 1.000 16.68316 83 ASN A C 1
ATOM 628 O O . ASN A 1 83 ? 0.93543 57.88624 60.36197 1.000 17.67736 83 ASN A O 1
ATOM 633 N N . VAL A 1 84 ? 3.17136 57.50535 60.33914 1.000 16.55154 84 VAL A N 1
ATOM 634 C CA . VAL A 1 84 ? 3.17744 56.74749 59.08569 1.000 15.87151 84 VAL A CA 1
ATOM 635 C C . VAL A 1 84 ? 4.17614 55.64388 59.28262 1.000 15.98587 84 VAL A C 1
ATOM 636 O O . VAL A 1 84 ? 5.25059 55.87431 59.83376 1.000 17.02626 84 VAL A O 1
ATOM 640 N N . ALA A 1 85 ? 3.83142 54.43950 58.82627 1.000 15.76803 85 ALA A N 1
ATOM 641 C CA . ALA A 1 85 ? 4.72932 53.29914 58.91901 1.000 15.35143 85 ALA A CA 1
ATOM 642 C C . ALA A 1 85 ? 4.83369 52.66843 57.54401 1.000 14.70839 85 ALA A C 1
ATOM 643 O O . ALA A 1 85 ? 3.83134 52.17320 57.01262 1.000 16.84569 85 ALA A O 1
ATOM 645 N N . VAL A 1 86 ? 6.02962 52.68452 56.96706 1.000 13.66526 86 VAL A N 1
ATOM 646 C CA . VAL A 1 86 ? 6.27947 52.07691 55.65161 1.000 14.03238 86 VAL A CA 1
ATOM 647 C C . VAL A 1 86 ? 7.08852 50.81021 55.91596 1.000 14.18175 86 VAL A C 1
ATOM 648 O O . VAL A 1 86 ? 8.24423 50.87937 56.35243 1.000 15.66189 86 VAL A O 1
ATOM 652 N N . MET A 1 87 ? 6.49241 49.65136 55.65966 1.000 15.03356 87 MET A N 1
ATOM 653 C CA A MET A 1 87 ? 7.04825 48.36462 56.09477 0.682 15.23875 87 MET A CA 1
ATOM 654 C CA B MET A 1 87 ? 7.06760 48.38217 56.08827 0.318 14.87293 87 MET A CA 1
ATOM 655 C C . MET A 1 87 ? 7.75475 47.72032 54.90099 1.000 14.38697 87 MET A C 1
ATOM 656 O O . MET A 1 87 ? 7.10838 47.12905 54.02112 1.000 15.48064 87 MET A O 1
ATOM 665 N N . VAL A 1 88 ? 9.07320 47.83753 54.87812 1.000 14.59039 88 VAL A N 1
ATOM 666 C CA . VAL A 1 88 ? 9.90286 47.27242 53.82148 1.000 14.55467 88 VAL A CA 1
ATOM 667 C C . VAL A 1 88 ? 10.71174 46.08485 54.32597 1.000 15.03176 88 VAL A C 1
ATOM 668 O O . VAL A 1 88 ? 11.34338 45.38588 53.53382 1.000 16.44932 88 VAL A O 1
ATOM 672 N N . GLY A 1 89 ? 10.69908 45.82052 55.62452 1.000 14.59249 89 GLY A N 1
ATOM 673 C CA . GLY A 1 89 ? 11.49960 44.72556 56.13847 1.000 14.84664 89 GLY A CA 1
ATOM 674 C C . GLY A 1 89 ? 11.02974 43.39255 55.58623 1.000 15.79830 89 GLY A C 1
ATOM 675 O O . GLY A 1 89 ? 9.82631 43.11291 55.50754 1.000 16.16915 89 GLY A O 1
ATOM 676 N N . GLY A 1 90 ? 11.98294 42.55772 55.22554 1.000 16.05566 90 GLY A N 1
ATOM 677 C CA . GLY A 1 90 ? 11.63572 41.32051 54.56486 1.000 17.14115 90 GLY A CA 1
ATOM 678 C C . GLY A 1 90 ? 12.83676 40.74075 53.85016 1.000 17.75606 90 GLY A C 1
ATOM 679 O O . GLY A 1 90 ? 13.97384 41.19631 54.02683 1.000 19.49958 90 GLY A O 1
ATOM 680 N N . PHE A 1 91 ? 12.56199 39.66490 53.12503 1.000 18.22787 91 PHE A N 1
ATOM 681 C CA . PHE A 1 91 ? 13.59389 38.89336 52.43715 1.000 18.64729 91 PHE A CA 1
ATOM 682 C C . PHE A 1 91 ? 13.11826 38.72821 51.00907 1.000 19.87448 91 PHE A C 1
ATOM 683 O O . PHE A 1 91 ? 12.15084 37.97195 50.77374 1.000 20.61234 91 PHE A O 1
ATOM 691 N N . PRO A 1 92 ? 13.78376 39.35914 50.04057 1.000 20.67649 92 PRO A N 1
ATOM 692 C CA . PRO A 1 92 ? 13.36233 39.21453 48.64433 1.000 23.05522 92 PRO A CA 1
ATOM 693 C C . PRO A 1 92 ? 13.67291 37.80779 48.15385 1.000 25.18556 92 PRO A C 1
ATOM 694 O O . PRO A 1 92 ? 14.63460 37.16421 48.58168 1.000 25.58894 92 PRO A O 1
ATOM 698 N N . ARG A 1 93 ? 12.86599 37.34436 47.20944 1.000 28.52809 93 ARG A N 1
ATOM 699 C CA . ARG A 1 93 ? 13.05109 35.99198 46.70822 1.000 33.06361 93 ARG A CA 1
ATOM 700 C C . ARG A 1 93 ? 14.36446 35.92299 45.94524 1.000 39.21862 93 ARG A C 1
ATOM 701 O O . ARG A 1 93 ? 14.69902 36.82832 45.16975 1.000 38.54339 93 ARG A O 1
ATOM 704 N N . LYS A 1 94 ? 15.13416 34.87987 46.23088 1.000 46.01817 94 LYS A N 1
ATOM 705 C CA . LYS A 1 94 ? 16.41653 34.62435 45.60378 1.000 54.66610 94 LYS A CA 1
ATOM 706 C C . LYS A 1 94 ? 16.33459 33.26892 44.92224 1.000 61.60708 94 LYS A C 1
ATOM 707 O O . LYS A 1 94 ? 15.53756 32.41058 45.31457 1.000 60.18905 94 LYS A O 1
ATOM 713 N N . GLU A 1 95 ? 17.14916 33.08046 43.88734 1.000 69.95830 95 GLU A N 1
ATOM 714 C CA . GLU A 1 95 ? 17.14175 31.79582 43.20157 1.000 77.66033 95 GLU A CA 1
ATOM 715 C C . GLU A 1 95 ? 17.28589 30.67550 44.22369 1.000 76.35827 95 GLU A C 1
ATOM 716 O O . GLU A 1 95 ? 18.08059 30.76867 45.16334 1.000 75.62141 95 GLU A O 1
ATOM 722 N N . GLY A 1 96 ? 16.46697 29.63558 44.06396 1.000 75.91932 96 GLY A N 1
ATOM 723 C CA . GLY A 1 96 ? 16.45030 28.52118 44.98424 1.000 75.70013 96 GLY A CA 1
ATOM 724 C C . GLY A 1 96 ? 15.41387 28.60787 46.08599 1.000 75.54092 96 GLY A C 1
ATOM 725 O O . GLY A 1 96 ? 15.23710 27.62916 46.82065 1.000 76.65687 96 GLY A O 1
ATOM 726 N N . MET A 1 97 ? 14.72810 29.74247 46.23180 1.000 73.75217 97 MET A N 1
ATOM 727 C CA . MET A 1 97 ? 13.68526 29.90012 47.23937 1.000 72.58601 97 MET A CA 1
ATOM 728 C C . MET A 1 97 ? 12.34115 29.49589 46.64041 1.000 76.22678 97 MET A C 1
ATOM 729 O O . MET A 1 97 ? 11.89363 30.08573 45.65052 1.000 76.97403 97 MET A O 1
ATOM 734 N N . GLU A 1 98 ? 11.70064 28.49539 47.24158 1.000 79.11277 98 GLU A N 1
ATOM 735 C CA . GLU A 1 98 ? 10.35520 28.10105 46.84665 1.000 82.39210 98 GLU A CA 1
ATOM 736 C C . GLU A 1 98 ? 9.34055 29.16172 47.28675 1.000 77.87712 98 GLU A C 1
ATOM 737 O O . GLU A 1 98 ? 9.63096 30.04071 48.10344 1.000 78.83359 98 GLU A O 1
ATOM 743 N N . ARG A 1 99 ? 8.13087 29.07837 46.72386 1.000 71.97915 99 ARG A N 1
ATOM 744 C CA . ARG A 1 99 ? 7.08967 30.03652 47.08732 1.000 66.04440 99 ARG A CA 1
ATOM 745 C C . ARG A 1 99 ? 6.76720 29.95736 48.57307 1.000 60.50373 99 ARG A C 1
ATOM 746 O O . ARG A 1 99 ? 6.50193 30.98197 49.21554 1.000 58.70194 99 ARG A O 1
ATOM 748 N N . LYS A 1 100 ? 6.78989 28.74781 49.13928 1.000 57.23570 100 LYS A N 1
ATOM 749 C CA . LYS A 1 100 ? 6.53838 28.59419 50.56741 1.000 56.49669 100 LYS A CA 1
ATOM 750 C C . LYS A 1 100 ? 7.67643 29.17521 51.40379 1.000 54.26787 100 LYS A C 1
ATOM 751 O O . LYS A 1 100 ? 7.44579 29.62684 52.53569 1.000 51.37279 100 LYS A O 1
ATOM 757 N N . ASP A 1 101 ? 8.90292 29.18809 50.85921 1.000 54.92666 101 ASP A N 1
ATOM 758 C CA . ASP A 1 101 ? 10.03772 29.70187 51.61488 1.000 56.95621 101 ASP A CA 1
ATOM 759 C C . ASP A 1 101 ? 9.96909 31.20757 51.69474 1.000 49.83602 101 ASP A C 1
ATOM 760 O O . ASP A 1 101 ? 10.24758 31.79999 52.74299 1.000 48.63240 101 ASP A O 1
ATOM 765 N N . VAL A 1 102 ? 9.49151 31.83347 50.62546 1.000 45.13438 102 VAL A N 1
ATOM 766 C CA . VAL A 1 102 ? 9.37883 33.27703 50.63753 1.000 41.88519 102 VAL A CA 1
ATOM 767 C C . VAL A 1 102 ? 8.22625 33.67159 51.53376 1.000 35.03586 102 VAL A C 1
ATOM 768 O O . VAL A 1 102 ? 8.31587 34.63900 52.30051 1.000 33.73640 102 VAL A O 1
ATOM 772 N N . MET A 1 103 ? 7.14424 32.89821 51.49473 1.000 30.16769 103 MET A N 1
ATOM 773 C CA . MET A 1 103 ? 6.01396 33.19350 52.36943 1.000 25.27654 103 MET A CA 1
ATOM 774 C C . MET A 1 103 ? 6.43277 33.08924 53.83111 1.000 25.84042 103 MET A C 1
ATOM 775 O O . MET A 1 103 ? 6.22591 34.01541 54.62454 1.000 24.74258 103 MET A O 1
ATOM 780 N N . SER A 1 104 ? 7.03097 31.95749 54.20875 1.000 28.31648 104 SER A N 1
ATOM 781 C CA . SER A 1 104 ? 7.28660 31.73022 55.62342 1.000 31.35135 104 SER A CA 1
ATOM 782 C C . SER A 1 104 ? 8.23567 32.77259 56.21780 1.000 31.27154 104 SER A C 1
ATOM 783 O O . SER A 1 104 ? 7.98737 33.29553 57.31278 1.000 31.35295 104 SER A O 1
ATOM 786 N N . LYS A 1 105 ? 9.32523 33.08759 55.50802 1.000 30.19721 105 LYS A N 1
ATOM 787 C CA . LYS A 1 105 ? 10.32682 34.01442 56.03051 1.000 31.64666 105 LYS A CA 1
ATOM 788 C C . LYS A 1 105 ? 9.76134 35.41964 56.20581 1.000 27.65293 105 LYS A C 1
ATOM 789 O O . LYS A 1 105 ? 10.22363 36.17859 57.06974 1.000 29.45942 105 LYS A O 1
ATOM 795 N N . ASN A 1 106 ? 8.77724 35.79452 55.40170 1.000 22.49079 106 ASN A N 1
ATOM 796 C CA . ASN A 1 106 ? 8.26406 37.16251 55.41779 1.000 18.77643 106 ASN A CA 1
ATOM 797 C C . ASN A 1 106 ? 7.01278 37.32874 56.27951 1.000 18.02817 106 ASN A C 1
ATOM 798 O O . ASN A 1 106 ? 6.94609 38.28657 57.06789 1.000 18.34246 106 ASN A O 1
ATOM 803 N N . VAL A 1 107 ? 6.05636 36.38337 56.23045 1.000 18.30848 107 VAL A N 1
ATOM 804 C CA . VAL A 1 107 ? 4.81182 36.65425 56.95218 1.000 17.75629 107 VAL A CA 1
ATOM 805 C C . VAL A 1 107 ? 5.04247 36.62757 58.45507 1.000 18.57314 107 VAL A C 1
ATOM 806 O O . VAL A 1 107 ? 4.30069 37.26778 59.19732 1.000 18.10227 107 VAL A O 1
ATOM 810 N N . SER A 1 108 ? 6.04762 35.88646 58.92334 1.000 19.55378 108 SER A N 1
ATOM 811 C CA A SER A 1 108 ? 6.33157 35.86042 60.35419 0.456 19.85460 108 SER A CA 1
ATOM 812 C CA B SER A 1 108 ? 6.32246 35.86364 60.35490 0.544 20.24142 108 SER A CA 1
ATOM 813 C C . SER A 1 108 ? 6.73150 37.24365 60.86718 1.000 19.55770 108 SER A C 1
ATOM 814 O O . SER A 1 108 ? 6.42502 37.59423 62.00830 1.000 20.39460 108 SER A O 1
ATOM 819 N N . ILE A 1 109 ? 7.39218 38.05083 60.03177 1.000 17.71280 109 ILE A N 1
ATOM 820 C CA . ILE A 1 109 ? 7.74012 39.42314 60.43539 1.000 17.88995 109 ILE A CA 1
ATOM 821 C C . ILE A 1 109 ? 6.48014 40.20927 60.73079 1.000 17.01120 109 ILE A C 1
ATOM 822 O O . ILE A 1 109 ? 6.42593 40.98556 61.70604 1.000 17.87720 109 ILE A O 1
ATOM 827 N N . TYR A 1 110 ? 5.46780 40.06557 59.85992 1.000 17.20929 110 TYR A N 1
ATOM 828 C CA . TYR A 1 110 ? 4.24339 40.85961 59.92642 1.000 18.31494 110 TYR A CA 1
ATOM 829 C C . TYR A 1 110 ? 3.35489 40.41841 61.08381 1.000 18.37621 110 TYR A C 1
ATOM 830 O O . TYR A 1 110 ? 2.75201 41.26315 61.75716 1.000 19.65873 110 TYR A O 1
ATOM 839 N N . LYS A 1 111 ? 3.34118 39.12155 61.39135 1.000 17.07377 111 LYS A N 1
ATOM 840 C CA . LYS A 1 111 ? 2.69043 38.68379 62.61840 1.000 17.69586 111 LYS A CA 1
ATOM 841 C C . LYS A 1 111 ? 3.33972 39.34131 63.83391 1.000 18.92672 111 LYS A C 1
ATOM 842 O O . LYS A 1 111 ? 2.65367 39.83110 64.73886 1.000 21.07458 111 LYS A O 1
ATOM 848 N N . SER A 1 112 ? 4.66601 39.36228 63.87277 1.000 20.12326 112 SER A N 1
ATOM 849 C CA . SER A 1 112 ? 5.35282 39.86411 65.05339 1.000 22.19782 112 SER A CA 1
ATOM 850 C C . SER A 1 112 ? 5.18858 41.37472 65.19139 1.000 22.23754 112 SER A C 1
ATOM 851 O O . SER A 1 112 ? 4.89728 41.90335 66.28674 1.000 24.39515 112 SER A O 1
ATOM 854 N N . GLN A 1 113 ? 5.41032 42.10033 64.10759 1.000 19.81832 113 GLN A N 1
ATOM 855 C CA . GLN A 1 113 ? 5.43223 43.55743 64.21306 1.000 19.95163 113 GLN A CA 1
ATOM 856 C C . GLN A 1 113 ? 4.05025 44.16542 64.35389 1.000 21.06570 113 GLN A C 1
ATOM 857 O O . GLN A 1 113 ? 3.93964 45.30345 64.81874 1.000 21.71439 113 GLN A O 1
ATOM 863 N N . ALA A 1 114 ? 2.99991 43.42546 63.98178 1.000 20.91470 114 ALA A N 1
ATOM 864 C CA . ALA A 1 114 ? 1.63988 43.89477 64.21162 1.000 20.85486 114 ALA A CA 1
ATOM 865 C C . ALA A 1 114 ? 1.42119 44.30794 65.66516 1.000 21.54039 114 ALA A C 1
ATOM 866 O O . ALA A 1 114 ? 0.79148 45.33323 65.92104 1.000 20.92243 114 ALA A O 1
ATOM 868 N N . ALA A 1 115 ? 1.90959 43.50546 66.63346 1.000 24.04133 115 ALA A N 1
ATOM 869 C CA . ALA A 1 115 ? 1.66202 43.83115 68.03541 1.000 25.16726 115 ALA A CA 1
ATOM 870 C C . ALA A 1 115 ? 2.37501 45.10875 68.44423 1.000 24.09445 115 ALA A C 1
ATOM 871 O O . ALA A 1 115 ? 1.81250 45.92597 69.17914 1.000 25.43487 115 ALA A O 1
ATOM 873 N N . ALA A 1 116 ? 3.61406 45.29584 67.98183 1.000 22.16303 116 ALA A N 1
ATOM 874 C CA . ALA A 1 116 ? 4.34081 46.51637 68.31616 1.000 23.46599 116 ALA A CA 1
ATOM 875 C C . ALA A 1 116 ? 3.64759 47.73305 67.72337 1.000 22.01009 116 ALA A C 1
ATOM 876 O O . ALA A 1 116 ? 3.53247 48.77262 68.38527 1.000 22.05277 116 ALA A O 1
ATOM 878 N N . LEU A 1 117 ? 3.19893 47.64324 66.46348 1.000 20.62943 117 LEU A N 1
ATOM 879 C CA . LEU A 1 117 ? 2.51983 48.78905 65.87761 1.000 21.59094 117 LEU A CA 1
ATOM 880 C C . LEU A 1 117 ? 1.23566 49.10808 66.60928 1.000 22.48976 117 LEU A C 1
ATOM 881 O O . LEU A 1 117 ? 0.95496 50.27483 66.90727 1.000 22.50900 117 LEU A O 1
ATOM 886 N N . GLU A 1 118 ? 0.42415 48.08243 66.87159 1.000 21.42743 118 GLU A N 1
ATOM 887 C CA . GLU A 1 118 ? -0.89739 48.30692 67.43340 1.000 22.35360 118 GLU A CA 1
ATOM 888 C C . GLU A 1 118 ? -0.78673 48.93291 68.81810 1.000 24.18047 118 GLU A C 1
ATOM 889 O O . GLU A 1 118 ? -1.55635 49.83951 69.17644 1.000 26.37845 118 GLU A O 1
ATOM 895 N N . LYS A 1 119 ? 0.21799 48.52807 69.57573 1.000 24.09530 119 LYS A N 1
ATOM 896 C CA A LYS A 1 119 ? 0.35069 49.00709 70.94728 0.581 24.27095 119 LYS A CA 1
ATOM 897 C CA B LYS A 1 119 ? 0.35269 49.00118 70.94600 0.419 25.05189 119 LYS A CA 1
ATOM 898 C C . LYS A 1 119 ? 1.08891 50.33371 71.05736 1.000 25.29873 119 LYS A C 1
ATOM 899 O O . LYS A 1 119 ? 0.85196 51.08290 72.01816 1.000 28.25545 119 LYS A O 1
ATOM 910 N N . HIS A 1 120 ? 1.97610 50.66302 70.10627 1.000 23.83757 120 HIS A N 1
ATOM 911 C CA . HIS A 1 120 ? 2.87053 51.80371 70.29270 1.000 22.89048 120 HIS A CA 1
ATOM 912 C C . HIS A 1 120 ? 2.76991 52.90698 69.26476 1.000 21.93820 120 HIS A C 1
ATOM 913 O O . HIS A 1 120 ? 3.23491 54.01685 69.55678 1.000 21.86150 120 HIS A O 1
ATOM 920 N N . ALA A 1 121 ? 2.22638 52.64487 68.07332 1.000 20.91204 121 ALA A N 1
ATOM 921 C CA . ALA A 1 121 ? 2.15417 53.72263 67.08630 1.000 21.34334 121 ALA A CA 1
ATOM 922 C C . ALA A 1 121 ? 1.16061 54.79989 67.54155 1.000 22.45575 121 ALA A C 1
ATOM 923 O O . ALA A 1 121 ? 0.29967 54.57657 68.40803 1.000 22.89563 121 ALA A O 1
ATOM 925 N N . ALA A 1 122 ? 1.27389 55.97420 66.92848 1.000 22.26410 122 ALA A N 1
ATOM 926 C CA . ALA A 1 122 ? 0.32747 57.04462 67.21060 1.000 23.98510 122 ALA A CA 1
ATOM 927 C C . ALA A 1 122 ? -1.07687 56.62588 66.77623 1.000 24.67242 122 ALA A C 1
ATOM 928 O O . ALA A 1 122 ? -1.23548 55.85545 65.82094 1.000 24.73789 122 ALA A O 1
ATOM 930 N N . PRO A 1 123 ? -2.11564 57.09081 67.47137 1.000 26.20606 123 PRO A N 1
ATOM 931 C CA . PRO A 1 123 ? -3.47344 56.93145 66.94335 1.000 26.90231 123 PRO A CA 1
ATOM 932 C C . PRO A 1 123 ? -3.54265 57.45335 65.50996 1.000 25.86669 123 PRO A C 1
ATOM 933 O O . PRO A 1 123 ? -2.91075 58.44999 65.14706 1.000 28.03813 123 PRO A O 1
ATOM 937 N N . ASN A 1 124 ? -4.29694 56.75593 64.68120 1.000 25.74743 124 ASN A N 1
ATOM 938 C CA A ASN A 1 124 ? -4.50812 57.07872 63.26824 0.636 25.13511 124 ASN A CA 1
ATOM 939 C CA B ASN A 1 124 ? -4.48062 57.15560 63.28765 0.364 25.58139 124 ASN A CA 1
ATOM 940 C C . ASN A 1 124 ? -3.24405 56.92645 62.40953 1.000 23.60979 124 ASN A C 1
ATOM 941 O O . ASN A 1 124 ? -3.18772 57.42861 61.26847 1.000 22.48151 124 ASN A O 1
ATOM 950 N N . CYS A 1 125 ? -2.22380 56.22405 62.90578 1.000 21.81446 125 CYS A N 1
ATOM 951 C CA . CYS A 1 125 ? -1.07817 55.88100 62.07115 1.000 19.22091 125 CYS A CA 1
ATOM 952 C C . CYS A 1 125 ? -1.51778 55.18956 60.76877 1.000 17.76660 125 CYS A C 1
ATOM 953 O O . CYS A 1 125 ? -2.34064 54.26563 60.77680 1.000 19.10549 125 CYS A O 1
ATOM 956 N N . LYS A 1 126 ? -0.95947 55.63804 59.65479 1.000 17.21117 126 LYS A N 1
ATOM 957 C CA A LYS A 1 126 ? -1.23936 55.05286 58.34986 0.739 17.47572 126 LYS A CA 1
ATOM 958 C CA B LYS A 1 126 ? -1.22642 55.06368 58.33914 0.261 17.11509 126 LYS A CA 1
ATOM 959 C C . LYS A 1 126 ? -0.13038 54.07105 57.98158 1.000 17.73261 126 LYS A C 1
ATOM 960 O O . LYS A 1 126 ? 1.04821 54.40586 58.03592 1.000 19.45247 126 LYS A O 1
ATOM 971 N N . VAL A 1 127 ? -0.51467 52.84763 57.61653 1.000 15.63677 127 VAL A N 1
ATOM 972 C CA . VAL A 1 127 ? 0.45567 51.77819 57.41553 1.000 15.72803 127 VAL A CA 1
ATOM 973 C C . VAL A 1 127 ? 0.45989 51.36939 55.95227 1.000 14.14444 127 VAL A C 1
ATOM 974 O O . VAL A 1 127 ? -0.60407 51.10887 55.37709 1.000 15.54322 127 VAL A O 1
ATOM 978 N N . LEU A 1 128 ? 1.65823 51.26559 55.37997 1.000 13.05454 128 LEU A N 1
ATOM 979 C CA . LEU A 1 128 ? 1.84832 50.82902 53.99612 1.000 12.71610 128 LEU A CA 1
ATOM 980 C C . LEU A 1 128 ? 2.83244 49.67934 54.02883 1.000 13.29543 128 LEU A C 1
ATOM 981 O O . LEU A 1 128 ? 3.99530 49.87212 54.42418 1.000 13.29147 128 LEU A O 1
ATOM 986 N N . VAL A 1 129 ? 2.39415 48.48742 53.58364 1.000 12.64416 129 VAL A N 1
ATOM 987 C CA . VAL A 1 129 ? 3.29272 47.34594 53.48198 1.000 12.35478 129 VAL A CA 1
ATOM 988 C C . VAL A 1 129 ? 3.84879 47.29222 52.06252 1.000 12.54845 129 VAL A C 1
ATOM 989 O O . VAL A 1 129 ? 3.09131 47.17398 51.09154 1.000 13.44974 129 VAL A O 1
ATOM 993 N N . VAL A 1 130 ? 5.17058 47.32463 51.95228 1.000 12.56835 130 VAL A N 1
ATOM 994 C CA . VAL A 1 130 ? 5.87766 47.19557 50.68097 1.000 13.36621 130 VAL A CA 1
ATOM 995 C C . VAL A 1 130 ? 6.44437 45.79461 50.49483 1.000 13.36213 130 VAL A C 1
ATOM 996 O O . VAL A 1 130 ? 6.37437 45.24832 49.39849 1.000 14.49421 130 VAL A O 1
ATOM 1000 N N . ALA A 1 131 ? 6.98853 45.20740 51.56079 1.000 14.16857 131 ALA A N 1
ATOM 1001 C CA . ALA A 1 131 ? 7.67703 43.93038 51.44749 1.000 12.63696 131 ALA A CA 1
ATOM 1002 C C . ALA A 1 131 ? 6.76523 42.86460 50.86147 1.000 13.85495 131 ALA A C 1
ATOM 1003 O O . ALA A 1 131 ? 5.56031 42.78074 51.17805 1.000 13.56082 131 ALA A O 1
ATOM 1005 N N . ASN A 1 132 ? 7.38985 41.96279 50.01068 1.000 13.99773 132 ASN A N 1
ATOM 1006 C CA . ASN A 1 132 ? 6.56087 40.95757 49.35628 1.000 14.06853 132 ASN A CA 1
ATOM 1007 C C . ASN A 1 132 ? 6.45831 39.68458 50.18902 1.000 14.55468 132 ASN A C 1
ATOM 1008 O O . ASN A 1 132 ? 7.35328 39.38486 50.96919 1.000 16.12391 132 ASN A O 1
ATOM 1013 N N . PRO A 1 133 ? 5.38035 38.92168 50.07342 1.000 15.10751 133 PRO A N 1
ATOM 1014 C CA A PRO A 1 133 ? 4.20152 39.19758 49.24369 0.565 15.41756 133 PRO A CA 1
ATOM 1015 C CA B PRO A 1 133 ? 4.23289 39.23562 49.21514 0.435 14.94710 133 PRO A CA 1
ATOM 1016 C C . PRO A 1 133 ? 3.39987 40.33706 49.85536 1.000 14.81400 133 PRO A C 1
ATOM 1017 O O . PRO A 1 133 ? 2.94537 40.21743 50.97605 1.000 16.97486 133 PRO A O 1
ATOM 1024 N N . ALA A 1 134 ? 3.24403 41.44435 49.13438 1.000 13.52527 134 ALA A N 1
ATOM 1025 C CA . ALA A 1 134 ? 2.75501 42.67885 49.76871 1.000 14.41623 134 ALA A CA 1
ATOM 1026 C C . ALA A 1 134 ? 1.33448 42.52551 50.31756 1.000 15.52564 134 ALA A C 1
ATOM 1027 O O . ALA A 1 134 ? 1.05893 42.86522 51.48707 1.000 15.30065 134 ALA A O 1
ATOM 1029 N N . ASN A 1 135 ? 0.40964 42.01250 49.49660 1.000 13.70083 135 ASN A N 1
ATOM 1030 C CA . ASN A 1 135 ? -0.98400 41.97002 49.93910 1.000 13.80228 135 ASN A CA 1
ATOM 1031 C C . ASN A 1 135 ? -1.11808 41.03392 51.13305 1.000 13.91077 135 ASN A C 1
ATOM 1032 O O . ASN A 1 135 ? -1.82966 41.31930 52.09616 1.000 14.65259 135 ASN A O 1
ATOM 1037 N N . THR A 1 136 ? -0.46827 39.88209 51.05428 1.000 13.69228 136 THR A N 1
ATOM 1038 C CA . THR A 1 136 ? -0.62728 38.88747 52.11185 1.000 12.60109 136 THR A CA 1
ATOM 1039 C C . THR A 1 136 ? 0.09414 39.30368 53.38648 1.000 14.15984 136 THR A C 1
ATOM 1040 O O . THR A 1 136 ? -0.42174 39.07106 54.49313 1.000 14.40327 136 THR A O 1
ATOM 1044 N N . ASN A 1 137 ? 1.27577 39.92776 53.27144 1.000 14.92217 137 ASN A N 1
ATOM 1045 C CA . ASN A 1 137 ? 1.92829 40.47857 54.46245 1.000 14.50819 137 ASN A CA 1
ATOM 1046 C C . ASN A 1 137 ? 1.01939 41.49616 55.14720 1.000 14.72940 137 ASN A C 1
ATOM 1047 O O . ASN A 1 137 ? 0.91107 41.52575 56.38179 1.000 14.57543 137 ASN A O 1
ATOM 1052 N N . ALA A 1 138 ? 0.39832 42.38087 54.35367 1.000 14.49675 138 ALA A N 1
ATOM 1053 C CA . ALA A 1 138 ? -0.53038 43.36423 54.91998 1.000 14.01600 138 ALA A CA 1
ATOM 1054 C C . ALA A 1 138 ? -1.75763 42.70975 55.55415 1.000 13.80863 138 ALA A C 1
ATOM 1055 O O . ALA A 1 138 ? -2.25603 43.19402 56.57511 1.000 14.24867 138 ALA A O 1
ATOM 1057 N N . LEU A 1 139 ? -2.29453 41.63144 54.94868 1.000 13.33373 139 LEU A N 1
ATOM 1058 C CA . LEU A 1 139 ? -3.45325 40.96343 55.53881 1.000 14.11816 139 LEU A CA 1
ATOM 1059 C C . LEU A 1 139 ? -3.07555 40.33448 56.88177 1.000 15.24214 139 LEU A C 1
ATOM 1060 O O . LEU A 1 139 ? -3.83581 40.40330 57.84945 1.000 15.71457 139 LEU A O 1
ATOM 1065 N N . ILE A 1 140 ? -1.90397 39.69316 56.93963 1.000 14.67305 140 ILE A N 1
ATOM 1066 C CA . ILE A 1 140 ? -1.43907 39.11503 58.18902 1.000 15.65782 140 ILE A CA 1
ATOM 1067 C C . ILE A 1 140 ? -1.25723 40.21905 59.22463 1.000 15.26215 140 ILE A C 1
ATOM 1068 O O . ILE A 1 140 ? -1.67923 40.08145 60.38823 1.000 15.91275 140 ILE A O 1
ATOM 1073 N N . LEU A 1 141 ? -0.64980 41.34531 58.83620 1.000 14.87670 141 LEU A N 1
ATOM 1074 C CA A LEU A 1 141 ? -0.50965 42.45075 59.78007 0.555 15.54285 141 LEU A CA 1
ATOM 1075 C CA B LEU A 1 141 ? -0.50638 42.44271 59.78439 0.445 15.26737 141 LEU A CA 1
ATOM 1076 C C . LEU A 1 141 ? -1.86665 42.89537 60.30574 1.000 15.45304 141 LEU A C 1
ATOM 1077 O O . LEU A 1 141 ? -2.06246 43.05242 61.52203 1.000 15.94617 141 LEU A O 1
ATOM 1086 N N . LYS A 1 142 ? -2.82827 43.11371 59.40547 1.000 15.30508 142 LYS A N 1
ATOM 1087 C CA . LYS A 1 142 ? -4.16386 43.54083 59.81908 1.000 15.67966 142 LYS A CA 1
ATOM 1088 C C . LYS A 1 142 ? -4.79094 42.53411 60.80113 1.000 16.03220 142 LYS A C 1
ATOM 1089 O O . LYS A 1 142 ? -5.38352 42.91282 61.82922 1.000 16.28623 142 LYS A O 1
ATOM 1095 N N . GLU A 1 143 ? -4.67586 41.24451 60.48274 1.000 15.92432 143 GLU A N 1
ATOM 1096 C CA . GLU A 1 143 ? -5.33434 40.24285 61.32142 1.000 15.91090 143 GLU A CA 1
ATOM 1097 C C . GLU A 1 143 ? -4.71387 40.16237 62.70027 1.000 17.39923 143 GLU A C 1
ATOM 1098 O O . GLU A 1 143 ? -5.42164 39.85513 63.66773 1.000 19.16057 143 GLU A O 1
ATOM 1104 N N . PHE A 1 144 ? -3.42881 40.44439 62.82288 1.000 16.46699 144 PHE A N 1
ATOM 1105 C CA . PHE A 1 144 ? -2.77831 40.43227 64.12978 1.000 15.97726 144 PHE A CA 1
ATOM 1106 C C . PHE A 1 144 ? -2.77291 41.78938 64.82039 1.000 18.79748 144 PHE A C 1
ATOM 1107 O O . PHE A 1 144 ? -2.30238 41.90009 65.96909 1.000 22.32568 144 PHE A O 1
ATOM 1115 N N . ALA A 1 145 ? -3.32498 42.81447 64.17944 1.000 18.09918 145 ALA A N 1
ATOM 1116 C CA . ALA A 1 145 ? -3.44939 44.14271 64.79083 1.000 18.42253 145 ALA A CA 1
ATOM 1117 C C . ALA A 1 145 ? -4.89904 44.59883 64.73518 1.000 18.56883 145 ALA A C 1
ATOM 1118 O O . ALA A 1 145 ? -5.22106 45.60597 64.11367 1.000 19.12096 145 ALA A O 1
ATOM 1120 N N . PRO A 1 146 ? -5.81449 43.85576 65.37616 1.000 20.27452 146 PRO A N 1
ATOM 1121 C CA . PRO A 1 146 ? -7.24506 44.16489 65.22721 1.000 22.63115 146 PRO A CA 1
ATOM 1122 C C . PRO A 1 146 ? -7.64746 45.52333 65.75396 1.000 24.08026 146 PRO A C 1
ATOM 1123 O O . PRO A 1 146 ? -8.69716 46.03530 65.34162 1.000 27.06326 146 PRO A O 1
ATOM 1127 N N . SER A 1 147 ? -6.85112 46.15135 66.62307 1.000 24.26682 147 SER A N 1
ATOM 1128 C CA . SER A 1 147 ? -7.23836 47.46489 67.10633 1.000 26.35341 147 SER A CA 1
ATOM 1129 C C . SER A 1 147 ? -6.78874 48.60123 66.18982 1.000 25.33821 147 SER A C 1
ATOM 1130 O O . SER A 1 147 ? -7.20517 49.74147 66.40960 1.000 27.76871 147 SER A O 1
ATOM 1133 N N . ILE A 1 148 ? -5.97343 48.32719 65.17000 1.000 22.18706 148 ILE A N 1
ATOM 1134 C CA . ILE A 1 148 ? -5.71809 49.35028 64.15219 1.000 21.09399 148 ILE A CA 1
ATOM 1135 C C . ILE A 1 148 ? -6.94406 49.42866 63.25273 1.000 19.18067 148 ILE A C 1
ATOM 1136 O O . ILE A 1 148 ? -7.38679 48.37751 62.74314 1.000 19.22944 148 ILE A O 1
ATOM 1141 N N . PRO A 1 149 ? -7.50765 50.61805 63.03461 1.000 19.08719 149 PRO A N 1
ATOM 1142 C CA . PRO A 1 149 ? -8.65315 50.73397 62.12215 1.000 19.36044 149 PRO A CA 1
ATOM 1143 C C . PRO A 1 149 ? -8.31863 50.08237 60.79030 1.000 18.05783 149 PRO A C 1
ATOM 1144 O O . PRO A 1 149 ? -7.24225 50.30237 60.23121 1.000 17.80356 149 PRO A O 1
ATOM 1148 N N . GLU A 1 150 ? -9.24957 49.26542 60.28389 1.000 18.62817 150 GLU A N 1
ATOM 1149 C CA . GLU A 1 150 ? -8.97199 48.48399 59.08542 1.000 20.14299 150 GLU A CA 1
ATOM 1150 C C . GLU A 1 150 ? -8.62876 49.36717 57.88410 1.000 17.37915 150 GLU A C 1
ATOM 1151 O O . GLU A 1 150 ? -7.85443 48.94495 57.01312 1.000 18.52173 150 GLU A O 1
ATOM 1157 N N . LYS A 1 151 ? -9.20433 50.56926 57.78950 1.000 15.67812 151 LYS A N 1
ATOM 1158 C CA A LYS A 1 151 ? -8.85298 51.38783 56.63404 0.390 16.43908 151 LYS A CA 1
ATOM 1159 C CA B LYS A 1 151 ? -8.90617 51.50759 56.71599 0.349 16.51752 151 LYS A CA 1
ATOM 1160 C CA C LYS A 1 151 ? -8.88027 51.44244 56.66912 0.261 16.64178 151 LYS A CA 1
ATOM 1161 C C . LYS A 1 151 ? -7.46170 52.00647 56.73639 1.000 16.19008 151 LYS A C 1
ATOM 1162 O O . LYS A 1 151 ? -7.01831 52.64423 55.76071 1.000 16.22633 151 LYS A O 1
ATOM 1178 N N . ASN A 1 152 ? -6.74197 51.81607 57.84600 1.000 15.37852 152 ASN A N 1
ATOM 1179 C CA . ASN A 1 152 ? -5.40753 52.38824 57.97799 1.000 14.79818 152 ASN A CA 1
ATOM 1180 C C . ASN A 1 152 ? -4.30659 51.41567 57.57824 1.000 14.04708 152 ASN A C 1
ATOM 1181 O O . ASN A 1 152 ? -3.12785 51.74180 57.73714 1.000 16.15922 152 ASN A O 1
ATOM 1186 N N . ILE A 1 153 ? -4.64357 50.23224 57.06723 1.000 14.60331 153 ILE A N 1
ATOM 1187 C CA . ILE A 1 153 ? -3.63068 49.28481 56.60835 1.000 14.39113 153 ILE A CA 1
ATOM 1188 C C . ILE A 1 153 ? -3.74040 49.11679 55.09246 1.000 14.58986 153 ILE A C 1
ATOM 1189 O O . ILE A 1 153 ? -4.82748 48.85273 54.55495 1.000 16.21614 153 ILE A O 1
ATOM 1194 N N . SER A 1 154 ? -2.61190 49.23500 54.40771 1.000 13.80620 154 SER A N 1
ATOM 1195 C CA . SER A 1 154 ? -2.62595 49.11530 52.95179 1.000 12.33611 154 SER A CA 1
ATOM 1196 C C . SER A 1 154 ? -1.35372 48.44117 52.48038 1.000 13.30211 154 SER A C 1
ATOM 1197 O O . SER A 1 154 ? -0.40537 48.27127 53.24834 1.000 14.02265 154 SER A O 1
ATOM 1200 N N . CYS A 1 155 ? -1.33926 48.03515 51.20141 1.000 12.64983 155 CYS A N 1
ATOM 1201 C CA . CYS A 1 155 ? -0.11022 47.54079 50.60767 1.000 12.25466 155 CYS A CA 1
ATOM 1202 C C . CYS A 1 155 ? 0.14241 48.26153 49.29832 1.000 12.06485 155 CYS A C 1
ATOM 1203 O O . CYS A 1 155 ? -0.75861 48.87466 48.72397 1.000 13.30195 155 CYS A O 1
ATOM 1206 N N . LEU A 1 156 ? 1.37240 48.11799 48.80746 1.000 11.91128 156 LEU A N 1
ATOM 1207 C CA . LEU A 1 156 ? 1.82403 48.89001 47.64306 1.000 12.04789 156 LEU A CA 1
ATOM 1208 C C . LEU A 1 156 ? 1.51298 48.16150 46.33838 1.000 12.30718 156 LEU A C 1
ATOM 1209 O O . LEU A 1 156 ? 2.19598 47.19372 45.98848 1.000 13.33791 156 LEU A O 1
ATOM 1214 N N . THR A 1 157 ? 0.49862 48.64965 45.61248 1.000 12.47599 157 THR A N 1
ATOM 1215 C CA . THR A 1 157 ? 0.34493 48.37266 44.18014 1.000 13.01919 157 THR A CA 1
ATOM 1216 C C . THR A 1 157 ? 0.59932 49.61957 43.35094 1.000 11.84881 157 THR A C 1
ATOM 1217 O O . THR A 1 157 ? 0.42116 49.58729 42.13008 1.000 13.24156 157 THR A O 1
ATOM 1221 N N . ARG A 1 158 ? 1.08637 50.69894 43.96117 1.000 11.88951 158 ARG A N 1
ATOM 1222 C CA . ARG A 1 158 ? 1.29035 51.92546 43.19550 1.000 11.37287 158 ARG A CA 1
ATOM 1223 C C . ARG A 1 158 ? 2.44809 51.78207 42.22535 1.000 12.24825 158 ARG A C 1
ATOM 1224 O O . ARG A 1 158 ? 2.50547 52.51503 41.22273 1.000 12.54801 158 ARG A O 1
ATOM 1232 N N . LEU A 1 159 ? 3.40892 50.89098 42.49617 1.000 12.22146 159 LEU A N 1
ATOM 1233 C CA . LEU A 1 159 ? 4.43793 50.67142 41.48469 1.000 12.10321 159 LEU A CA 1
ATOM 1234 C C . LEU A 1 159 ? 3.85551 49.96628 40.27512 1.000 12.09458 159 LEU A C 1
ATOM 1235 O O . LEU A 1 159 ? 4.16311 50.32645 39.15192 1.000 11.37307 159 LEU A O 1
ATOM 1240 N N . ASP A 1 160 ? 2.98663 48.96813 40.48013 1.000 12.74074 160 ASP A N 1
ATOM 1241 C CA . ASP A 1 160 ? 2.27798 48.37646 39.32561 1.000 12.50576 160 ASP A CA 1
ATOM 1242 C C . ASP A 1 160 ? 1.50772 49.45029 38.56060 1.000 11.58672 160 ASP A C 1
ATOM 1243 O O . ASP A 1 160 ? 1.50594 49.48261 37.31629 1.000 11.80322 160 ASP A O 1
ATOM 1248 N N . HIS A 1 161 ? 0.83328 50.34060 39.29777 1.000 11.17674 161 HIS A N 1
ATOM 1249 C CA . HIS A 1 161 ? 0.02930 51.40799 38.68566 1.000 12.16371 161 HIS A CA 1
ATOM 1250 C C . HIS A 1 161 ? 0.91825 52.34848 37.86679 1.000 12.28570 161 HIS A C 1
ATOM 1251 O O . HIS A 1 161 ? 0.61429 52.68432 36.69540 1.000 11.48568 161 HIS A O 1
ATOM 1258 N N . ASN A 1 162 ? 2.01013 52.79729 38.47501 1.000 11.17768 162 ASN A N 1
ATOM 1259 C CA . ASN A 1 162 ? 2.91196 53.70732 37.78238 1.000 10.59861 162 ASN A CA 1
ATOM 1260 C C . ASN A 1 162 ? 3.57679 53.02757 36.57986 1.000 10.88056 162 ASN A C 1
ATOM 1261 O O . ASN A 1 162 ? 3.79082 53.67873 35.53945 1.000 11.95740 162 ASN A O 1
ATOM 1266 N N . ARG A 1 163 ? 3.85883 51.71521 36.69045 1.000 10.67734 163 ARG A N 1
ATOM 1267 C CA . ARG A 1 163 ? 4.39017 50.96457 35.54521 1.000 11.36737 163 ARG A CA 1
ATOM 1268 C C . ARG A 1 163 ? 3.39803 50.98501 34.39793 1.000 9.76901 163 ARG A C 1
ATOM 1269 O O . ARG A 1 163 ? 3.80284 51.06780 33.21790 1.000 12.24974 163 ARG A O 1
ATOM 1277 N N . ALA A 1 164 ? 2.09620 50.81558 34.69871 1.000 10.52722 164 ALA A N 1
ATOM 1278 C CA . ALA A 1 164 ? 1.09851 50.82661 33.64319 1.000 11.95179 164 ALA A CA 1
ATOM 1279 C C . ALA A 1 164 ? 1.00953 52.20895 33.01048 1.000 10.91889 164 ALA A C 1
ATOM 1280 O O . ALA A 1 164 ? 0.92232 52.32934 31.78253 1.000 12.75507 164 ALA A O 1
ATOM 1282 N N . LEU A 1 165 ? 1.06329 53.28168 33.83132 1.000 11.04169 165 LEU A N 1
ATOM 1283 C CA . LEU A 1 165 ? 1.11081 54.64167 33.24782 1.000 12.08945 165 LEU A CA 1
ATOM 1284 C C . LEU A 1 165 ? 2.31533 54.78113 32.32755 1.000 11.93522 165 LEU A C 1
ATOM 1285 O O . LEU A 1 165 ? 2.20671 55.31984 31.21712 1.000 12.51899 165 LEU A O 1
ATOM 1290 N N . GLY A 1 166 ? 3.47002 54.30009 32.77289 1.000 12.12425 166 GLY A N 1
ATOM 1291 C CA . GLY A 1 166 ? 4.68912 54.39006 31.97271 1.000 12.70018 166 GLY A CA 1
ATOM 1292 C C . GLY A 1 166 ? 4.59228 53.63322 30.65895 1.000 12.85989 166 GLY A C 1
ATOM 1293 O O . GLY A 1 166 ? 5.05418 54.11540 29.61157 1.000 14.23397 166 GLY A O 1
ATOM 1294 N N . GLN A 1 167 ? 3.98769 52.44181 30.68632 1.000 12.33793 167 GLN A N 1
ATOM 1295 C CA . GLN A 1 167 ? 3.83371 51.69744 29.44114 1.000 11.42413 167 GLN A CA 1
ATOM 1296 C C . GLN A 1 167 ? 2.94332 52.43220 28.44708 1.000 13.36607 167 GLN A C 1
ATOM 1297 O O . GLN A 1 167 ? 3.18059 52.37344 27.22880 1.000 13.55225 167 GLN A O 1
ATOM 1303 N N . ILE A 1 168 ? 1.85568 53.03890 28.91285 1.000 13.23812 168 ILE A N 1
ATOM 1304 C CA . ILE A 1 168 ? 1.00568 53.79352 27.98901 1.000 13.48991 168 ILE A CA 1
ATOM 1305 C C . ILE A 1 168 ? 1.74440 55.01287 27.45555 1.000 13.28898 168 ILE A C 1
ATOM 1306 O O . ILE A 1 168 ? 1.69793 55.31094 26.23943 1.000 14.77313 168 ILE A O 1
ATOM 1311 N N . SER A 1 169 ? 2.45123 55.72633 28.32544 1.000 12.60444 169 SER A N 1
ATOM 1312 C CA A SER A 1 169 ? 3.25275 56.86895 27.89866 0.764 13.59756 169 SER A CA 1
ATOM 1313 C CA B SER A 1 169 ? 3.21173 56.87420 27.85495 0.236 13.58491 169 SER A CA 1
ATOM 1314 C C . SER A 1 169 ? 4.24187 56.46714 26.80332 1.000 13.40819 169 SER A C 1
ATOM 1315 O O . SER A 1 169 ? 4.40802 57.16899 25.78783 1.000 15.33292 169 SER A O 1
ATOM 1320 N N . GLU A 1 170 ? 4.95331 55.35428 27.01622 1.000 13.71571 170 GLU A N 1
ATOM 1321 C CA . GLU A 1 170 ? 5.94447 54.91404 26.03891 1.000 14.92976 170 GLU A CA 1
ATOM 1322 C C . GLU A 1 170 ? 5.28637 54.46387 24.73640 1.000 14.14990 170 GLU A C 1
ATOM 1323 O O . GLU A 1 170 ? 5.80533 54.74271 23.64558 1.000 14.61556 170 GLU A O 1
ATOM 1329 N N . ARG A 1 171 ? 4.16060 53.75127 24.82068 1.000 15.19925 171 ARG A N 1
ATOM 1330 C CA . ARG A 1 171 ? 3.50733 53.23325 23.61961 1.000 15.31056 171 ARG A CA 1
ATOM 1331 C C . ARG A 1 171 ? 3.03853 54.37047 22.72070 1.000 15.69349 171 ARG A C 1
ATOM 1332 O O . ARG A 1 171 ? 3.19859 54.31558 21.49173 1.000 16.51663 171 ARG A O 1
ATOM 1340 N N . LEU A 1 172 ? 2.51102 55.43722 23.32296 1.000 16.24157 172 LEU A N 1
ATOM 1341 C CA . LEU A 1 172 ? 2.05018 56.60303 22.57652 1.000 17.27311 172 LEU A CA 1
ATOM 1342 C C . LEU A 1 172 ? 3.13885 57.63329 22.37055 1.000 17.91846 172 LEU A C 1
ATOM 1343 O O . LEU A 1 172 ? 2.93470 58.56915 21.59148 1.000 17.59796 172 LEU A O 1
ATOM 1348 N N . SER A 1 173 ? 4.28431 57.48465 23.03481 1.000 16.85062 173 SER A N 1
ATOM 1349 C CA . SER A 1 173 ? 5.33890 58.50085 23.04078 1.000 16.91841 173 SER A CA 1
ATOM 1350 C C . SER A 1 173 ? 4.77372 59.87573 23.42398 1.000 16.66557 173 SER A C 1
ATOM 1351 O O . SER A 1 173 ? 4.97617 60.88066 22.72613 1.000 19.20844 173 SER A O 1
ATOM 1354 N N . VAL A 1 174 ? 4.07876 59.91869 24.55733 1.000 16.41414 174 VAL A N 1
ATOM 1355 C CA . VAL A 1 174 ? 3.61572 61.16697 25.16310 1.000 15.99413 174 VAL A CA 1
ATOM 1356 C C . VAL A 1 174 ? 4.17674 61.24248 26.57190 1.000 14.78545 174 VAL A C 1
ATOM 1357 O O . VAL A 1 174 ? 4.49497 60.21081 27.17555 1.000 15.49431 174 VAL A O 1
ATOM 1361 N N . PRO A 1 175 ? 4.30463 62.44118 27.12867 1.000 15.64352 175 PRO A N 1
ATOM 1362 C CA . PRO A 1 175 ? 4.80385 62.56193 28.51087 1.000 14.24395 175 PRO A CA 1
ATOM 1363 C C . PRO A 1 175 ? 3.85413 61.85273 29.46129 1.000 12.76561 175 PRO A C 1
ATOM 1364 O O . PRO A 1 175 ? 2.62484 61.90358 29.30937 1.000 13.99748 175 PRO A O 1
ATOM 1368 N N . VAL A 1 176 ? 4.43384 61.20524 30.47491 1.000 13.94824 176 VAL A N 1
ATOM 1369 C CA . VAL A 1 176 ? 3.61271 60.44990 31.41847 1.000 12.61810 176 VAL A CA 1
ATOM 1370 C C . VAL A 1 176 ? 2.68740 61.37051 32.19791 1.000 12.03398 176 VAL A C 1
ATOM 1371 O O . VAL A 1 176 ? 1.66214 60.92796 32.69333 1.000 13.60262 176 VAL A O 1
ATOM 1375 N N . SER A 1 177 ? 3.04354 62.65782 32.35159 1.000 13.20174 177 SER A N 1
ATOM 1376 C CA . SER A 1 177 ? 2.12967 63.60218 32.99678 1.000 13.81409 177 SER A CA 1
ATOM 1377 C C . SER A 1 177 ? 0.80600 63.71082 32.25501 1.000 14.14050 177 SER A C 1
ATOM 1378 O O . SER A 1 177 ? -0.17564 64.16584 32.85040 1.000 17.15667 177 SER A O 1
ATOM 1381 N N . ASP A 1 178 ? 0.74642 63.27988 30.98692 1.000 14.54882 178 ASP A N 1
ATOM 1382 C CA . ASP A 1 178 ? -0.50902 63.35795 30.24553 1.000 15.94684 178 ASP A CA 1
ATOM 1383 C C . ASP A 1 178 ? -1.39344 62.13468 30.43457 1.000 14.44497 178 ASP A C 1
ATOM 1384 O O . ASP A 1 178 ? -2.50902 62.11212 29.90693 1.000 15.93679 178 ASP A O 1
ATOM 1389 N N . VAL A 1 179 ? -0.94710 61.12149 31.16306 1.000 13.70787 179 VAL A N 1
ATOM 1390 C CA . VAL A 1 179 ? -1.67325 59.84862 31.27601 1.000 13.26999 179 VAL A CA 1
ATOM 1391 C C . VAL A 1 179 ? -2.17850 59.67786 32.70328 1.000 12.63603 179 VAL A C 1
ATOM 1392 O O . VAL A 1 179 ? -1.45510 59.97055 33.65727 1.000 14.18002 179 VAL A O 1
ATOM 1396 N N . LYS A 1 180 ? -3.42606 59.22016 32.85731 1.000 11.65975 180 LYS A N 1
ATOM 1397 C CA . LYS A 1 180 ? -3.95607 59.00235 34.21673 1.000 12.61529 180 LYS A CA 1
ATOM 1398 C C . LYS A 1 180 ? -4.99550 57.89614 34.20561 1.000 11.75580 180 LYS A C 1
ATOM 1399 O O . LYS A 1 180 ? -5.55243 57.55037 33.15962 1.000 13.74868 180 LYS A O 1
ATOM 1405 N N . ASN A 1 181 ? -5.25360 57.34327 35.40218 1.000 12.60363 181 ASN A N 1
ATOM 1406 C CA . ASN A 1 181 ? -6.47658 56.59297 35.67462 1.000 12.28737 181 ASN A CA 1
ATOM 1407 C C . ASN A 1 181 ? -6.46890 55.20281 35.07685 1.000 13.76488 181 ASN A C 1
ATOM 1408 O O . ASN A 1 181 ? -7.53858 54.63404 34.82948 1.000 14.75999 181 ASN A O 1
ATOM 1413 N N . VAL A 1 182 ? -5.27811 54.62557 34.93291 1.000 12.98588 182 VAL A N 1
ATOM 1414 C CA . VAL A 1 182 ? -5.19094 53.16143 34.88761 1.000 12.62930 182 VAL A CA 1
ATOM 1415 C C . VAL A 1 182 ? -5.65836 52.60889 36.23538 1.000 13.44607 182 VAL A C 1
ATOM 1416 O O . VAL A 1 182 ? -5.73857 53.34284 37.22969 1.000 15.40105 182 VAL A O 1
ATOM 1420 N N . ILE A 1 183 ? -5.90263 51.31074 36.29851 1.000 13.39601 183 ILE A N 1
ATOM 1421 C CA . ILE A 1 183 ? -6.30832 50.64215 37.54424 1.000 14.00992 183 ILE A CA 1
ATOM 1422 C C . ILE A 1 183 ? -5.54350 49.33375 37.63460 1.000 14.16043 183 ILE A C 1
ATOM 1423 O O . ILE A 1 183 ? -5.51182 48.57905 36.66302 1.000 15.64225 183 ILE A O 1
ATOM 1428 N N . ILE A 1 184 ? -4.96975 49.04837 38.79983 1.000 12.98019 184 ILE A N 1
ATOM 1429 C CA . ILE A 1 184 ? -4.42702 47.72837 39.09108 1.000 13.45197 184 ILE A CA 1
ATOM 1430 C C . ILE A 1 184 ? -5.41193 47.06081 40.02994 1.000 13.01644 184 ILE A C 1
ATOM 1431 O O . ILE A 1 184 ? -5.57822 47.49367 41.18564 1.000 14.84908 184 ILE A O 1
ATOM 1436 N N . TRP A 1 185 ? -6.05594 45.99839 39.55367 1.000 12.38205 185 TRP A N 1
ATOM 1437 C CA . TRP A 1 185 ? -6.94494 45.21832 40.42783 1.000 11.53651 185 TRP A CA 1
ATOM 1438 C C . TRP A 1 185 ? -6.20781 44.02931 41.00370 1.000 13.00191 185 TRP A C 1
ATOM 1439 O O . TRP A 1 185 ? -5.54682 43.29023 40.26102 1.000 13.65865 185 TRP A O 1
ATOM 1450 N N . GLY A 1 186 ? -6.37659 43.80982 42.31320 1.000 12.88678 186 GLY A N 1
ATOM 1451 C CA . GLY A 1 186 ? -6.05437 42.52366 42.91425 1.000 12.23122 186 GLY A CA 1
ATOM 1452 C C . GLY A 1 186 ? -4.66204 42.49046 43.55537 1.000 11.78585 186 GLY A C 1
ATOM 1453 O O . GLY A 1 186 ? -4.34226 43.32048 44.43876 1.000 15.14507 186 GLY A O 1
ATOM 1454 N N . ASN A 1 187 ? -3.87940 41.47443 43.19409 1.000 13.79744 187 ASN A N 1
ATOM 1455 C CA . ASN A 1 187 ? -2.64921 41.10965 43.88699 1.000 14.29153 187 ASN A CA 1
ATOM 1456 C C . ASN A 1 187 ? -1.47332 41.83635 43.26035 1.000 13.55435 187 ASN A C 1
ATOM 1457 O O . ASN A 1 187 ? -1.41893 42.00135 42.03263 1.000 15.44397 187 ASN A O 1
ATOM 1462 N N . HIS A 1 188 ? -0.51071 42.23183 44.09560 1.000 13.28723 188 HIS A N 1
ATOM 1463 C CA . HIS A 1 188 ? 0.80987 42.64675 43.60046 1.000 14.22644 188 HIS A CA 1
ATOM 1464 C C . HIS A 1 188 ? 1.57073 41.38824 43.16116 1.000 15.09278 188 HIS A C 1
ATOM 1465 O O . HIS A 1 188 ? 2.39308 40.81212 43.88084 1.000 14.68105 188 HIS A O 1
ATOM 1472 N N . SER A 1 189 ? 1.26585 40.92222 41.95590 1.000 14.81686 189 SER A N 1
ATOM 1473 C CA . SER A 1 189 ? 1.81570 39.66676 41.44730 1.000 14.78185 189 SER A CA 1
ATOM 1474 C C . SER A 1 189 ? 1.49166 39.58438 39.96870 1.000 15.50001 189 SER A C 1
ATOM 1475 O O . SER A 1 189 ? 0.79678 40.43657 39.41135 1.000 14.97897 189 SER A O 1
ATOM 1478 N N . SER A 1 190 ? 1.94211 38.50371 39.35474 1.000 16.85896 190 SER A N 1
ATOM 1479 C CA . SER A 1 190 ? 1.64339 38.32027 37.93532 1.000 16.16574 190 SER A CA 1
ATOM 1480 C C . SER A 1 190 ? 0.15902 38.02457 37.65684 1.000 15.70658 190 SER A C 1
ATOM 1481 O O . SER A 1 190 ? -0.19519 37.96552 36.48542 1.000 17.81089 190 SER A O 1
ATOM 1484 N N . SER A 1 191 ? -0.71272 37.85785 38.66542 1.000 14.81506 191 SER A N 1
ATOM 1485 C CA . SER A 1 191 ? -2.14541 37.70717 38.41527 1.000 15.48058 191 SER A CA 1
ATOM 1486 C C . SER A 1 191 ? -2.87216 39.04382 38.41500 1.000 15.49067 191 SER A C 1
ATOM 1487 O O . SER A 1 191 ? -4.07139 39.07684 38.10877 1.000 15.33982 191 SER A O 1
ATOM 1490 N N . GLN A 1 192 ? -2.17972 40.15403 38.68958 1.000 15.21174 192 GLN A N 1
ATOM 1491 C CA . GLN A 1 192 ? -2.86230 41.43979 38.71309 1.000 16.00654 192 GLN A CA 1
ATOM 1492 C C . GLN A 1 192 ? -3.54649 41.69960 37.37738 1.000 15.68891 192 GLN A C 1
ATOM 1493 O O . GLN A 1 192 ? -3.11978 41.22060 36.30468 1.000 15.82440 192 GLN A O 1
ATOM 1499 N N . TYR A 1 193 ? -4.60546 42.50577 37.43767 1.000 14.70936 193 TYR A N 1
ATOM 1500 C CA . TYR A 1 193 ? -5.25143 42.98411 36.21166 1.000 14.42655 193 TYR A CA 1
ATOM 1501 C C . TYR A 1 193 ? -4.97308 44.47359 36.01419 1.000 14.96745 193 TYR A C 1
ATOM 1502 O O . TYR A 1 193 ? -5.60508 45.32318 36.67524 1.000 15.07421 193 TYR A O 1
ATOM 1511 N N . PRO A 1 194 ? -4.06983 44.83411 35.09095 1.000 14.86720 194 PRO A N 1
ATOM 1512 C CA . PRO A 1 194 ? -3.85653 46.24393 34.72611 1.000 13.72019 194 PRO A CA 1
ATOM 1513 C C . PRO A 1 194 ? -4.89247 46.64946 33.69016 1.000 16.26076 194 PRO A C 1
ATOM 1514 O O . PRO A 1 194 ? -4.87645 46.17457 32.54289 1.000 15.67116 194 PRO A O 1
ATOM 1518 N N . ASP A 1 195 ? -5.81112 47.51454 34.11131 1.000 16.28640 195 ASP A N 1
ATOM 1519 C CA . ASP A 1 195 ? -7.04841 47.82408 33.40150 1.000 16.12752 195 ASP A CA 1
ATOM 1520 C C . ASP A 1 195 ? -6.93987 49.25761 32.87352 1.000 15.20781 195 ASP A C 1
ATOM 1521 O O . ASP A 1 195 ? -6.64635 50.17727 33.64574 1.000 15.72979 195 ASP A O 1
ATOM 1526 N N . VAL A 1 196 ? -7.12338 49.42598 31.56288 1.000 15.23870 196 VAL A N 1
ATOM 1527 C CA . VAL A 1 196 ? -7.06490 50.73245 30.91582 1.000 15.25199 196 VAL A CA 1
ATOM 1528 C C . VAL A 1 196 ? -8.43290 51.24649 30.48949 1.000 15.97555 196 VAL A C 1
ATOM 1529 O O . VAL A 1 196 ? -8.50788 52.29177 29.82109 1.000 17.07948 196 VAL A O 1
ATOM 1533 N N . ASN A 1 197 ? -9.51087 50.55595 30.84590 1.000 16.51432 197 ASN A N 1
ATOM 1534 C CA . ASN A 1 197 ? -10.84483 50.88864 30.34742 1.000 17.95369 197 ASN A CA 1
ATOM 1535 C C . ASN A 1 197 ? -11.35205 52.22742 30.86055 1.000 18.19377 197 ASN A C 1
ATOM 1536 O O . ASN A 1 197 ? -12.34005 52.74041 30.33359 1.000 21.09830 197 ASN A O 1
ATOM 1541 N N . HIS A 1 198 ? -10.72809 52.79160 31.88491 1.000 18.04650 198 HIS A N 1
ATOM 1542 C CA . HIS A 1 198 ? -11.16774 54.02922 32.48311 1.000 18.66240 198 HIS A CA 1
ATOM 1543 C C . HIS A 1 198 ? -10.02501 55.05309 32.48635 1.000 18.41856 198 HIS A C 1
ATOM 1544 O O . HIS A 1 198 ? -10.12217 56.08833 33.15775 1.000 20.85968 198 HIS A O 1
ATOM 1551 N N . ALA A 1 199 ? -8.96156 54.79177 31.72935 1.000 16.56430 199 ALA A N 1
ATOM 1552 C CA . ALA A 1 199 ? -7.75541 55.61642 31.65497 1.000 15.52788 199 ALA A CA 1
ATOM 1553 C C . ALA A 1 199 ? -7.89420 56.66778 30.55422 1.000 16.01858 199 ALA A C 1
ATOM 1554 O O . ALA A 1 199 ? -8.53860 56.43719 29.52121 1.000 16.80197 199 ALA A O 1
ATOM 1556 N N . LYS A 1 200 ? -7.23667 57.81729 30.76212 1.000 14.82504 200 LYS A N 1
ATOM 1557 C CA . LYS A 1 200 ? -7.32534 58.92966 29.81744 1.000 16.22460 200 LYS A CA 1
ATOM 1558 C C . LYS A 1 200 ? -5.94499 59.49723 29.50145 1.000 15.20459 200 LYS A C 1
ATOM 1559 O O . LYS A 1 200 ? -4.99352 59.40402 30.29828 1.000 14.52355 200 LYS A O 1
ATOM 1565 N N . VAL A 1 201 ? -5.83241 60.10914 28.32270 1.000 15.88884 201 VAL A N 1
ATOM 1566 C CA . VAL A 1 201 ? -4.62241 60.79886 27.91266 1.000 16.19742 201 VAL A CA 1
ATOM 1567 C C . VAL A 1 201 ? -5.00292 62.20054 27.47442 1.000 16.16586 201 VAL A C 1
ATOM 1568 O O . VAL A 1 201 ? -5.92755 62.36045 26.66508 1.000 17.36559 201 VAL A O 1
ATOM 1572 N N . GLN A 1 202 ? -4.29563 63.20734 27.98949 1.000 16.98857 202 GLN A N 1
ATOM 1573 C CA . GLN A 1 202 ? -4.51907 64.57759 27.54037 1.000 18.33315 202 GLN A CA 1
ATOM 1574 C C . GLN A 1 202 ? -3.90686 64.76106 26.16126 1.000 20.96744 202 GLN A C 1
ATOM 1575 O O . GLN A 1 202 ? -2.73977 64.42780 25.94293 1.000 23.12576 202 GLN A O 1
ATOM 1581 N N . THR A 1 203 ? -4.69410 65.29222 25.23734 1.000 21.28375 203 THR A N 1
ATOM 1582 C CA . THR A 1 203 ? -4.22683 65.54786 23.87288 1.000 23.40702 203 THR A CA 1
ATOM 1583 C C . THR A 1 203 ? -4.52232 66.98948 23.50904 1.000 25.02050 203 THR A C 1
ATOM 1584 O O . THR A 1 203 ? -5.20192 67.70328 24.24060 1.000 24.05770 203 THR A O 1
ATOM 1588 N N . SER A 1 204 ? -4.02293 67.41364 22.33638 1.000 27.34244 204 SER A N 1
ATOM 1589 C CA . SER A 1 204 ? -4.31366 68.76177 21.86823 1.000 32.66849 204 SER A CA 1
ATOM 1590 C C . SER A 1 204 ? -5.80057 68.97669 21.64414 1.000 34.31291 204 SER A C 1
ATOM 1591 O O . SER A 1 204 ? -6.24791 70.12413 21.64172 1.000 36.05400 204 SER A O 1
ATOM 1594 N N . SER A 1 205 ? -6.58446 67.91271 21.47296 1.000 33.95102 205 SER A N 1
ATOM 1595 C CA . SER A 1 205 ? -8.02284 68.04850 21.29035 1.000 35.81403 205 SER A CA 1
ATOM 1596 C C . SER A 1 205 ? -8.82909 67.49654 22.46738 1.000 34.12311 205 SER A C 1
ATOM 1597 O O . SER A 1 205 ? -9.95978 67.03925 22.29005 1.000 35.03671 205 SER A O 1
ATOM 1600 N N . GLY A 1 206 ? -8.25679 67.52503 23.66729 1.000 30.57214 206 GLY A N 1
ATOM 1601 C CA . GLY A 1 206 ? -8.95502 67.19795 24.89465 1.000 27.33357 206 GLY A CA 1
ATOM 1602 C C . GLY A 1 206 ? -8.50354 65.85807 25.46480 1.000 23.38851 206 GLY A C 1
ATOM 1603 O O . GLY A 1 206 ? -7.66229 65.15108 24.90223 1.000 23.64040 206 GLY A O 1
ATOM 1604 N N . GLU A 1 207 ? -9.08077 65.52150 26.62133 1.000 22.15970 207 GLU A N 1
ATOM 1605 C CA . GLU A 1 207 ? -8.83728 64.21161 27.23904 1.000 19.88548 207 GLU A CA 1
ATOM 1606 C C . GLU A 1 207 ? -9.51349 63.11842 26.42921 1.000 20.51387 207 GLU A C 1
ATOM 1607 O O . GLU A 1 207 ? -10.70609 63.22039 26.11337 1.000 21.89897 207 GLU A O 1
ATOM 1613 N N . LYS A 1 208 ? -8.76995 62.05850 26.11888 1.000 19.48528 208 LYS A N 1
ATOM 1614 C CA . LYS A 1 208 ? -9.33123 60.96313 25.34685 1.000 20.00002 208 LYS A CA 1
ATOM 1615 C C . LYS A 1 208 ? -9.08279 59.64671 26.06302 1.000 17.53608 208 LYS A C 1
ATOM 1616 O O . LYS A 1 208 ? -8.04759 59.46549 26.71370 1.000 16.48279 208 LYS A O 1
ATOM 1622 N N . PRO A 1 209 ? -9.99663 58.70333 25.93789 1.000 17.46367 209 PRO A N 1
ATOM 1623 C CA A PRO A 1 209 ? -9.73849 57.36106 26.47179 0.208 17.27662 209 PRO A CA 1
ATOM 1624 C CA B PRO A 1 209 ? -9.73914 57.35673 26.46692 0.792 16.44988 209 PRO A CA 1
ATOM 1625 C C . PRO A 1 209 ? -8.50879 56.73253 25.82657 1.000 16.88222 209 PRO A C 1
ATOM 1626 O O . PRO A 1 209 ? -8.27459 56.86732 24.61717 1.000 18.18444 209 PRO A O 1
ATOM 1633 N N . VAL A 1 210 ? -7.72713 56.02230 26.65509 1.000 18.04355 210 VAL A N 1
ATOM 1634 C CA . VAL A 1 210 ? -6.55502 55.29061 26.16858 1.000 18.05065 210 VAL A CA 1
ATOM 1635 C C . VAL A 1 210 ? -6.91641 54.38892 24.99553 1.000 20.73548 210 VAL A C 1
ATOM 1636 O O . VAL A 1 210 ? -6.20550 54.34389 23.98150 1.000 22.97788 210 VAL A O 1
ATOM 1640 N N . ARG A 1 211 ? -8.02295 53.65930 25.09648 1.000 21.21208 211 ARG A N 1
ATOM 1641 C CA . ARG A 1 211 ? -8.33141 52.73336 24.00882 1.000 23.38495 211 ARG A CA 1
ATOM 1642 C C . ARG A 1 211 ? -8.54461 53.46040 22.69895 1.000 25.75785 211 ARG A C 1
ATOM 1643 O O . ARG A 1 211 ? -8.17314 52.95325 21.62683 1.000 27.07721 211 ARG A O 1
ATOM 1651 N N . GLU A 1 212 ? -9.17137 54.63269 22.75366 1.000 27.37789 212 GLU A N 1
ATOM 1652 C CA . GLU A 1 212 ? -9.44336 55.38412 21.53448 1.000 30.02424 212 GLU A CA 1
ATOM 1653 C C . GLU A 1 212 ? -8.15706 55.84770 20.85774 1.000 30.58823 212 GLU A C 1
ATOM 1654 O O . GLU A 1 212 ? -8.10076 55.92837 19.62510 1.000 32.12327 212 GLU A O 1
ATOM 1660 N N . LEU A 1 213 ? -7.12134 56.16064 21.63318 1.000 28.92463 213 LEU A N 1
ATOM 1661 C CA . LEU A 1 213 ? -5.88120 56.68948 21.07198 1.000 28.61467 213 LEU A CA 1
ATOM 1662 C C . LEU A 1 213 ? -4.94139 55.59104 20.63849 1.000 28.74657 213 LEU A C 1
ATOM 1663 O O . LEU A 1 213 ? -4.29718 55.69268 19.58792 1.000 29.99401 213 LEU A O 1
ATOM 1668 N N . VAL A 1 214 ? -4.84606 54.54294 21.44885 1.000 27.86402 214 VAL A N 1
ATOM 1669 C CA . VAL A 1 214 ? -3.93910 53.45971 21.12295 1.000 27.69372 214 VAL A CA 1
ATOM 1670 C C . VAL A 1 214 ? -4.41885 52.73547 19.87595 1.000 30.12924 214 VAL A C 1
ATOM 1671 O O . VAL A 1 214 ? -3.61205 52.38160 18.99890 1.000 29.99733 214 VAL A O 1
ATOM 1675 N N . LYS A 1 215 ? -5.74039 52.55461 19.74645 1.000 31.09493 215 LYS A N 1
ATOM 1676 C CA . LYS A 1 215 ? -6.32092 51.80940 18.62381 1.000 33.95337 215 LYS A CA 1
ATOM 1677 C C . LYS A 1 215 ? -5.55996 50.50938 18.37961 1.000 31.50560 215 LYS A C 1
ATOM 1678 O O . LYS A 1 215 ? -5.11747 50.21955 17.26786 1.000 32.77330 215 LYS A O 1
ATOM 1684 N N . ASP A 1 216 ? -5.37653 49.73549 19.44634 1.000 29.23764 216 ASP A N 1
ATOM 1685 C CA . ASP A 1 216 ? -4.61186 48.49613 19.39482 1.000 30.62619 216 ASP A CA 1
ATOM 1686 C C . ASP A 1 216 ? -5.09115 47.65689 20.57354 1.000 29.77809 216 ASP A C 1
ATOM 1687 O O . ASP A 1 216 ? -4.37209 47.46990 21.56875 1.000 27.89216 216 ASP A O 1
ATOM 1692 N N . ASP A 1 217 ? -6.34817 47.20457 20.49715 1.000 30.35268 217 ASP A N 1
ATOM 1693 C CA . ASP A 1 217 ? -6.89054 46.38418 21.57183 1.000 31.22141 217 ASP A CA 1
ATOM 1694 C C . ASP A 1 217 ? -6.05736 45.12557 21.74535 1.000 31.50368 217 ASP A C 1
ATOM 1695 O O . ASP A 1 217 ? -5.83917 44.67182 22.87616 1.000 31.03828 217 ASP A O 1
ATOM 1700 N N . ALA A 1 218 ? -5.51350 44.60039 20.64296 1.000 31.42804 218 ALA A N 1
ATOM 1701 C CA . ALA A 1 218 ? -4.66943 43.41716 20.73655 1.000 30.85029 218 ALA A CA 1
ATOM 1702 C C . ALA A 1 218 ? -3.53097 43.64385 21.71164 1.000 28.70429 218 ALA A C 1
ATOM 1703 O O . ALA A 1 218 ? -3.25452 42.78244 22.55903 1.000 30.45338 218 ALA A O 1
ATOM 1705 N N . TRP A 1 219 ? -2.87882 44.81015 21.63239 1.000 26.78572 219 TRP A N 1
ATOM 1706 C CA . TRP A 1 219 ? -1.77685 45.08972 22.54545 1.000 23.90841 219 TRP A CA 1
ATOM 1707 C C . TRP A 1 219 ? -2.29940 45.31489 23.97234 1.000 21.86454 219 TRP A C 1
ATOM 1708 O O . TRP A 1 219 ? -1.80487 44.70881 24.92633 1.000 20.81390 219 TRP A O 1
ATOM 1719 N N . LEU A 1 220 ? -3.34081 46.13858 24.12699 1.000 21.06985 220 LEU A N 1
ATOM 1720 C CA . LEU A 1 220 ? -3.81240 46.50197 25.47208 1.000 21.79563 220 LEU A CA 1
ATOM 1721 C C . LEU A 1 220 ? -4.34337 45.29544 26.24103 1.000 21.31938 220 LEU A C 1
ATOM 1722 O O . LEU A 1 220 ? -4.25588 45.26309 27.48122 1.000 22.07567 220 LEU A O 1
ATOM 1727 N N . ASP A 1 221 ? -4.94788 44.34289 25.54239 1.000 23.99085 221 ASP A N 1
ATOM 1728 C CA . ASP A 1 221 ? -5.50687 43.16902 26.18901 1.000 25.65532 221 ASP A CA 1
ATOM 1729 C C . ASP A 1 221 ? -4.52939 42.00753 26.24134 1.000 24.91005 221 ASP A C 1
ATOM 1730 O O . ASP A 1 221 ? -4.86190 40.95626 26.81097 1.000 24.57589 221 ASP A O 1
ATOM 1735 N N . GLY A 1 222 ? -3.33525 42.16864 25.68167 1.000 23.85061 222 GLY A N 1
ATOM 1736 C CA . GLY A 1 222 ? -2.39991 41.05989 25.57335 1.000 24.29211 222 GLY A CA 1
ATOM 1737 C C . GLY A 1 222 ? -1.04199 41.43657 26.12631 1.000 22.00444 222 GLY A C 1
ATOM 1738 O O . GLY A 1 222 ? -0.85315 41.38435 27.35242 1.000 22.29882 222 GLY A O 1
ATOM 1739 N N . GLU A 1 223 ? -0.12263 41.90870 25.26325 1.000 20.78419 223 GLU A N 1
ATOM 1740 C CA . GLU A 1 223 ? 1.25217 42.16602 25.65971 1.000 20.73950 223 GLU A CA 1
ATOM 1741 C C . GLU A 1 223 ? 1.35266 43.28681 26.68576 1.000 19.71339 223 GLU A C 1
ATOM 1742 O O . GLU A 1 223 ? 2.25124 43.24327 27.52991 1.000 21.01922 223 GLU A O 1
ATOM 1748 N N . PHE A 1 224 ? 0.48223 44.30781 26.62456 1.000 17.61446 224 PHE A N 1
ATOM 1749 C CA . PHE A 1 224 ? 0.51089 45.33714 27.67489 1.000 16.89117 224 PHE A CA 1
ATOM 1750 C C . PHE A 1 224 ? 0.32758 44.70635 29.05405 1.000 15.72226 224 PHE A C 1
ATOM 1751 O O . PHE A 1 224 ? 1.06419 45.01611 30.01257 1.000 16.12170 224 PHE A O 1
ATOM 1759 N N . ILE A 1 225 ? -0.69366 43.85603 29.18666 1.000 15.83688 225 ILE A N 1
ATOM 1760 C CA . ILE A 1 225 ? -0.95166 43.21789 30.47389 1.000 16.47397 225 ILE A CA 1
ATOM 1761 C C . ILE A 1 225 ? 0.22358 42.34141 30.87940 1.000 17.24835 225 ILE A C 1
ATOM 1762 O O . ILE A 1 225 ? 0.69304 42.38582 32.02066 1.000 17.55521 225 ILE A O 1
ATOM 1767 N N . SER A 1 226 ? 0.72730 41.52697 29.94517 1.000 17.95960 226 SER A N 1
ATOM 1768 C CA A SER A 1 226 ? 1.86651 40.67434 30.25917 0.373 17.97560 226 SER A CA 1
ATOM 1769 C CA B SER A 1 226 ? 1.87376 40.67722 30.25004 0.627 17.68568 226 SER A CA 1
ATOM 1770 C C . SER A 1 226 ? 3.08086 41.50261 30.66435 1.000 17.03513 226 SER A C 1
ATOM 1771 O O . SER A 1 226 ? 3.82328 41.12417 31.58226 1.000 17.35050 226 SER A O 1
ATOM 1776 N N . THR A 1 227 ? 3.31635 42.62584 29.98008 1.000 16.26143 227 THR A N 1
ATOM 1777 C CA . THR A 1 227 ? 4.47650 43.44213 30.30530 1.000 15.85617 227 THR A CA 1
ATOM 1778 C C . THR A 1 227 ? 4.37610 43.98267 31.72779 1.000 14.78303 227 THR A C 1
ATOM 1779 O O . THR A 1 227 ? 5.33964 43.90423 32.49573 1.000 15.47625 227 THR A O 1
ATOM 1783 N N . VAL A 1 228 ? 3.21089 44.51267 32.11752 1.000 14.63707 228 VAL A N 1
ATOM 1784 C CA . VAL A 1 228 ? 3.07390 45.01588 33.49494 1.000 13.55516 228 VAL A CA 1
ATOM 1785 C C . VAL A 1 228 ? 3.18546 43.85748 34.49905 1.000 14.55225 228 VAL A C 1
ATOM 1786 O O . VAL A 1 228 ? 3.82920 43.98614 35.55096 1.000 14.96208 228 VAL A O 1
ATOM 1790 N N . GLN A 1 229 ? 2.54557 42.71913 34.20518 1.000 14.68841 229 GLN A N 1
ATOM 1791 C CA . GLN A 1 229 ? 2.59624 41.58865 35.13768 1.000 14.10986 229 GLN A CA 1
ATOM 1792 C C . GLN A 1 229 ? 4.01509 41.08276 35.35076 1.000 15.57203 229 GLN A C 1
ATOM 1793 O O . GLN A 1 229 ? 4.33180 40.56343 36.44055 1.000 17.82748 229 GLN A O 1
ATOM 1799 N N . GLN A 1 230 ? 4.85939 41.14874 34.31548 1.000 15.89175 230 GLN A N 1
ATOM 1800 C CA . GLN A 1 230 ? 6.20337 40.59020 34.34816 1.000 17.47897 230 GLN A CA 1
ATOM 1801 C C . GLN A 1 230 ? 7.28694 41.64069 34.55368 1.000 16.90115 230 GLN A C 1
ATOM 1802 O O . GLN A 1 230 ? 8.47364 41.30690 34.49560 1.000 17.17935 230 GLN A O 1
ATOM 1808 N N . ARG A 1 231 ? 6.91191 42.89610 34.81479 1.000 15.73656 231 ARG A N 1
ATOM 1809 C CA . ARG A 1 231 ? 7.91142 43.96108 34.82054 1.000 15.38994 231 ARG A CA 1
ATOM 1810 C C . ARG A 1 231 ? 8.90348 43.80866 35.96023 1.000 16.16455 231 ARG A C 1
ATOM 1811 O O . ARG A 1 231 ? 10.09500 44.08025 35.78051 1.000 15.63636 231 ARG A O 1
ATOM 1819 N N . GLY A 1 232 ? 8.43928 43.42218 37.15503 1.000 16.17361 232 GLY A N 1
ATOM 1820 C CA . GLY A 1 232 ? 9.37722 43.21735 38.25757 1.000 16.50214 232 GLY A CA 1
ATOM 1821 C C . GLY A 1 232 ? 10.45742 42.21857 37.90084 1.000 16.50508 232 GLY A C 1
ATOM 1822 O O . GLY A 1 232 ? 11.63802 42.41060 38.22365 1.000 16.39330 232 GLY A O 1
ATOM 1823 N N . ALA A 1 233 ? 10.06673 41.13648 37.22907 1.000 16.15379 233 ALA A N 1
ATOM 1824 C CA . ALA A 1 233 ? 11.03293 40.14142 36.78176 1.000 17.06200 233 ALA A CA 1
ATOM 1825 C C . ALA A 1 233 ? 11.96380 40.72631 35.73187 1.000 16.02724 233 ALA A C 1
ATOM 1826 O O . ALA A 1 233 ? 13.15500 40.38167 35.69134 1.000 17.70309 233 ALA A O 1
ATOM 1828 N N . ALA A 1 234 ? 11.45182 41.63469 34.89191 1.000 16.82516 234 ALA A N 1
ATOM 1829 C CA . ALA A 1 234 ? 12.33381 42.27623 33.90511 1.000 16.91770 234 ALA A CA 1
ATOM 1830 C C . ALA A 1 234 ? 13.38577 43.15666 34.58443 1.000 16.48778 234 ALA A C 1
ATOM 1831 O O . ALA A 1 234 ? 14.53718 43.23092 34.13432 1.000 16.67006 234 ALA A O 1
ATOM 1833 N N . ILE A 1 235 ? 13.01259 43.84891 35.65210 1.000 15.35762 235 ILE A N 1
ATOM 1834 C CA . ILE A 1 235 ? 14.00115 44.66051 36.35777 1.000 15.97214 235 ILE A CA 1
ATOM 1835 C C . ILE A 1 235 ? 15.08569 43.75878 36.92757 1.000 15.42723 235 ILE A C 1
ATOM 1836 O O . ILE A 1 235 ? 16.27433 44.06135 36.82013 1.000 16.32693 235 ILE A O 1
ATOM 1841 N N . ILE A 1 236 ? 14.69182 42.62969 37.54311 1.000 15.84367 236 ILE A N 1
ATOM 1842 C CA . ILE A 1 236 ? 15.67561 41.70607 38.09593 1.000 16.82470 236 ILE A CA 1
ATOM 1843 C C . ILE A 1 236 ? 16.60167 41.19210 36.99726 1.000 16.72076 236 ILE A C 1
ATOM 1844 O O . ILE A 1 236 ? 17.81852 41.07325 37.19142 1.000 18.43858 236 ILE A O 1
ATOM 1849 N N . LYS A 1 237 ? 16.05417 40.87742 35.82268 1.000 17.18316 237 LYS A N 1
ATOM 1850 C CA . LYS A 1 237 ? 16.92092 40.39153 34.75876 1.000 19.31379 237 LYS A CA 1
ATOM 1851 C C . LYS A 1 237 ? 17.93252 41.45865 34.36159 1.000 18.57451 237 LYS A C 1
ATOM 1852 O O . LYS A 1 237 ? 19.09843 41.14251 34.05647 1.000 20.62547 237 LYS A O 1
ATOM 1858 N N . ALA A 1 238 ? 17.49619 42.72993 34.33014 1.000 17.67520 238 ALA A N 1
ATOM 1859 C CA . ALA A 1 238 ? 18.37000 43.81382 33.88194 1.000 17.00590 238 ALA A CA 1
ATOM 1860 C C . ALA A 1 238 ? 19.41586 44.17474 34.93521 1.000 17.19063 238 ALA A C 1
ATOM 1861 O O . ALA A 1 238 ? 20.58671 44.41004 34.59141 1.000 18.66865 238 ALA A O 1
ATOM 1863 N N . ARG A 1 239 ? 19.01268 44.27433 36.21543 1.000 17.66030 239 ARG A N 1
ATOM 1864 C CA . ARG A 1 239 ? 19.88396 44.81559 37.24256 1.000 18.09225 239 ARG A CA 1
ATOM 1865 C C . ARG A 1 239 ? 20.46078 43.77600 38.18372 1.000 18.96743 239 ARG A C 1
ATOM 1866 O O . ARG A 1 239 ? 21.36078 44.12061 38.97130 1.000 19.58860 239 ARG A O 1
ATOM 1874 N N . LYS A 1 240 ? 19.94986 42.53882 38.15128 1.000 19.02728 240 LYS A N 1
ATOM 1875 C CA A LYS A 1 240 ? 20.28624 41.46189 39.07872 0.569 19.57347 240 LYS A CA 1
ATOM 1876 C CA B LYS A 1 240 ? 20.30649 41.47378 39.08338 0.431 19.89004 240 LYS A CA 1
ATOM 1877 C C . LYS A 1 240 ? 19.77423 41.73253 40.48803 1.000 20.40850 240 LYS A C 1
ATOM 1878 O O . LYS A 1 240 ? 20.14622 41.01993 41.43059 1.000 21.54629 240 LYS A O 1
ATOM 1889 N N . LEU A 1 241 ? 18.89589 42.71302 40.63994 1.000 18.32498 241 LEU A N 1
ATOM 1890 C CA . LEU A 1 241 ? 18.25448 43.06856 41.89436 1.000 18.52488 241 LEU A CA 1
ATOM 1891 C C . LEU A 1 241 ? 16.86358 43.53101 41.51410 1.000 16.57730 241 LEU A C 1
ATOM 1892 O O . LEU A 1 241 ? 16.65919 44.06602 40.42024 1.000 16.81174 241 LEU A O 1
ATOM 1897 N N . SER A 1 242 ? 15.90967 43.35423 42.42540 1.000 17.11634 242 SER A N 1
ATOM 1898 C CA . SER A 1 242 ? 14.56737 43.86556 42.19198 1.000 16.50100 242 SER A CA 1
ATOM 1899 C C . SER A 1 242 ? 14.51814 45.40349 42.34659 1.000 15.61244 242 SER A C 1
ATOM 1900 O O . SER A 1 242 ? 15.45869 46.05431 42.82101 1.000 14.92544 242 SER A O 1
ATOM 1903 N N . SER A 1 243 ? 13.36366 45.96222 41.99011 1.000 14.74054 243 SER A N 1
ATOM 1904 C CA A SER A 1 243 ? 13.19431 47.41005 41.91818 0.525 14.31746 243 SER A CA 1
ATOM 1905 C CA B SER A 1 243 ? 13.19694 47.40896 41.91995 0.475 14.09664 243 SER A CA 1
ATOM 1906 C C . SER A 1 243 ? 13.42893 48.07697 43.27301 1.000 14.01825 243 SER A C 1
ATOM 1907 O O . SER A 1 243 ? 13.11668 47.52257 44.33990 1.000 16.57050 243 SER A O 1
ATOM 1912 N N . ALA A 1 244 ? 13.98825 49.28184 43.22780 1.000 13.98938 244 ALA A N 1
ATOM 1913 C CA . ALA A 1 244 ? 14.18541 50.02394 44.47429 1.000 13.36570 244 ALA A CA 1
ATOM 1914 C C . ALA A 1 244 ? 13.92930 51.51870 44.27198 1.000 13.61605 244 ALA A C 1
ATOM 1915 O O . ALA A 1 244 ? 13.08935 52.09814 44.96724 1.000 14.04870 244 ALA A O 1
ATOM 1917 N N . LEU A 1 245 ? 14.58551 52.13584 43.28904 1.000 12.79701 245 LEU A N 1
ATOM 1918 C CA . LEU A 1 245 ? 14.32837 53.53410 42.98971 1.000 13.06348 245 LEU A CA 1
ATOM 1919 C C . LEU A 1 245 ? 12.82668 53.73569 42.74502 1.000 13.04914 245 LEU A C 1
ATOM 1920 O O . LEU A 1 245 ? 12.19712 54.65862 43.28785 1.000 13.24515 245 LEU A O 1
ATOM 1925 N N . SER A 1 246 ? 12.24446 52.87567 41.89048 1.000 12.19074 246 SER A N 1
ATOM 1926 C CA . SER A 1 246 ? 10.84586 53.04478 41.52987 1.000 11.51089 246 SER A CA 1
ATOM 1927 C C . SER A 1 246 ? 9.89751 52.55414 42.62035 1.000 11.99027 246 SER A C 1
ATOM 1928 O O . SER A 1 246 ? 8.78393 53.07376 42.73584 1.000 12.81352 246 SER A O 1
ATOM 1931 N N . ALA A 1 247 ? 10.28154 51.54085 43.40610 1.000 12.19597 247 ALA A N 1
ATOM 1932 C CA . ALA A 1 247 ? 9.45606 51.13643 44.54501 1.000 11.33663 247 ALA A CA 1
ATOM 1933 C C . ALA A 1 247 ? 9.41212 52.25713 45.59217 1.000 9.07150 247 ALA A C 1
ATOM 1934 O O . ALA A 1 247 ? 8.33225 52.57209 46.09593 1.000 12.18138 247 ALA A O 1
ATOM 1936 N N . ALA A 1 248 ? 10.57446 52.84486 45.93040 1.000 11.29168 248 ALA A N 1
ATOM 1937 C CA . ALA A 1 248 ? 10.61380 53.94617 46.91506 1.000 12.07357 248 ALA A CA 1
ATOM 1938 C C . ALA A 1 248 ? 9.79943 55.12850 46.42628 1.000 12.31652 248 ALA A C 1
ATOM 1939 O O . ALA A 1 248 ? 9.01146 55.70252 47.17562 1.000 12.76239 248 ALA A O 1
ATOM 1941 N N . SER A 1 249 ? 9.94253 55.48095 45.14014 1.000 12.10053 249 SER A N 1
ATOM 1942 C CA A SER A 1 249 ? 9.20711 56.63155 44.63203 0.675 11.43059 249 SER A CA 1
ATOM 1943 C CA B SER A 1 249 ? 9.20620 56.63566 44.64975 0.325 11.53768 249 SER A CA 1
ATOM 1944 C C . SER A 1 249 ? 7.70737 56.36012 44.67044 1.000 11.89546 249 SER A C 1
ATOM 1945 O O . SER A 1 249 ? 6.90861 57.24724 44.99563 1.000 13.06282 249 SER A O 1
ATOM 1950 N N . SER A 1 250 ? 7.30036 55.13189 44.30996 1.000 10.22766 250 SER A N 1
ATOM 1951 C CA A SER A 1 250 ? 5.87473 54.81947 44.30028 0.901 9.70705 250 SER A CA 1
ATOM 1952 C CA B SER A 1 250 ? 5.87681 54.81678 44.29992 0.099 10.80648 250 SER A CA 1
ATOM 1953 C C . SER A 1 250 ? 5.31238 54.73522 45.70913 1.000 10.61098 250 SER A C 1
ATOM 1954 O O . SER A 1 250 ? 4.13909 55.02993 45.91113 1.000 11.64702 250 SER A O 1
ATOM 1959 N N . ALA A 1 251 ? 6.13417 54.31994 46.69172 1.000 10.87397 251 ALA A N 1
ATOM 1960 C CA . ALA A 1 251 ? 5.68720 54.33704 48.09004 1.000 10.89735 251 ALA A CA 1
ATOM 1961 C C . ALA A 1 251 ? 5.44992 55.77687 48.53655 1.000 11.26405 251 ALA A C 1
ATOM 1962 O O . ALA A 1 251 ? 4.47990 56.07062 49.26153 1.000 12.81411 251 ALA A O 1
ATOM 1964 N N . CYS A 1 252 ? 6.33474 56.69413 48.11997 1.000 12.42025 252 CYS A N 1
ATOM 1965 C CA . CYS A 1 252 ? 6.08681 58.11896 48.39495 1.000 12.14998 252 CYS A CA 1
ATOM 1966 C C . CYS A 1 252 ? 4.77202 58.57654 47.78387 1.000 11.76605 252 CYS A C 1
ATOM 1967 O O . CYS A 1 252 ? 3.98945 59.27884 48.43222 1.000 12.66751 252 CYS A O 1
ATOM 1970 N N . ASP A 1 253 ? 4.52382 58.21182 46.51339 1.000 12.38556 253 ASP A N 1
ATOM 1971 C CA . ASP A 1 253 ? 3.27273 58.62077 45.87366 1.000 11.67866 253 ASP A CA 1
ATOM 1972 C C . ASP A 1 253 ? 2.07032 58.05439 46.63090 1.000 12.39660 253 ASP A C 1
ATOM 1973 O O . ASP A 1 253 ? 1.04577 58.74885 46.79753 1.000 12.45923 253 ASP A O 1
ATOM 1978 N N . HIS A 1 254 ? 2.15689 56.77334 47.04596 1.000 11.15910 254 HIS A N 1
ATOM 1979 C CA . HIS A 1 254 ? 1.04299 56.16059 47.75405 1.000 11.03860 254 HIS A CA 1
ATOM 1980 C C . HIS A 1 254 ? 0.73510 56.92068 49.03672 1.000 10.87040 254 HIS A C 1
ATOM 1981 O O . HIS A 1 254 ? -0.42316 57.28493 49.29411 1.000 11.91515 254 HIS A O 1
ATOM 1988 N N . ILE A 1 255 ? 1.75290 57.15133 49.86371 1.000 11.88949 255 ILE A N 1
ATOM 1989 C CA . ILE A 1 255 ? 1.50334 57.87133 51.12622 1.000 12.62112 255 ILE A CA 1
ATOM 1990 C C . ILE A 1 255 ? 1.04727 59.31417 50.85668 1.000 12.42524 255 ILE A C 1
ATOM 1991 O O . ILE A 1 255 ? 0.12428 59.83253 51.50637 1.000 13.52005 255 ILE A O 1
ATOM 1996 N N . ARG A 1 256 ? 1.70124 60.00149 49.90774 1.000 13.22795 256 ARG A N 1
ATOM 1997 C CA A ARG A 1 256 ? 1.39318 61.41376 49.65742 0.507 12.46145 256 ARG A CA 1
ATOM 1998 C CA B ARG A 1 256 ? 1.38891 61.41287 49.66273 0.493 12.41778 256 ARG A CA 1
ATOM 1999 C C . ARG A 1 256 ? -0.05637 61.57663 49.20974 1.000 12.39367 256 ARG A C 1
ATOM 2000 O O . ARG A 1 256 ? -0.78539 62.44777 49.70176 1.000 13.40371 256 ARG A O 1
ATOM 2015 N N . ASP A 1 257 ? -0.49533 60.74460 48.27267 1.000 12.80590 257 ASP A N 1
ATOM 2016 C CA . ASP A 1 257 ? -1.88530 60.84054 47.85080 1.000 12.00300 257 ASP A CA 1
ATOM 2017 C C . ASP A 1 257 ? -2.83561 60.46464 48.98935 1.000 12.71577 257 ASP A C 1
ATOM 2018 O O . ASP A 1 257 ? -3.90303 61.07941 49.14868 1.000 13.96235 257 ASP A O 1
ATOM 2023 N N . TRP A 1 258 ? -2.47693 59.46116 49.79392 1.000 15.25416 258 TRP A N 1
ATOM 2024 C CA . TRP A 1 258 ? -3.33197 59.04287 50.89803 1.000 15.12005 258 TRP A CA 1
ATOM 2025 C C . TRP A 1 258 ? -3.48438 60.15476 51.92511 1.000 15.01562 258 TRP A C 1
ATOM 2026 O O . TRP A 1 258 ? -4.59970 60.39601 52.41402 1.000 16.20332 258 TRP A O 1
ATOM 2037 N N . VAL A 1 259 ? -2.37662 60.81352 52.27762 1.000 15.16583 259 VAL A N 1
ATOM 2038 C CA . VAL A 1 259 ? -2.38943 61.80424 53.35951 1.000 15.41740 259 VAL A CA 1
ATOM 2039 C C . VAL A 1 259 ? -2.83678 63.17191 52.85188 1.000 16.43438 259 VAL A C 1
ATOM 2040 O O . VAL A 1 259 ? -3.63352 63.85767 53.50101 1.000 18.61742 259 VAL A O 1
ATOM 2044 N N . LEU A 1 260 ? -2.31753 63.59072 51.71347 1.000 16.05275 260 LEU A N 1
ATOM 2045 C CA . LEU A 1 260 ? -2.57275 64.93358 51.18229 1.000 16.33810 260 LEU A CA 1
ATOM 2046 C C . LEU A 1 260 ? -3.74357 64.96316 50.21711 1.000 17.38190 260 LEU A C 1
ATOM 2047 O O . LEU A 1 260 ? -4.23131 66.05126 49.89888 1.000 19.33856 260 LEU A O 1
ATOM 2052 N N . GLY A 1 261 ? -4.21037 63.81351 49.77370 1.000 16.40994 261 GLY A N 1
ATOM 2053 C CA . GLY A 1 261 ? -5.35453 63.73910 48.88034 1.000 15.77335 261 GLY A CA 1
ATOM 2054 C C . GLY A 1 261 ? -4.92225 63.44436 47.45730 1.000 15.80245 261 GLY A C 1
ATOM 2055 O O . GLY A 1 261 ? -3.84574 63.85477 47.00687 1.000 15.62598 261 GLY A O 1
ATOM 2056 N N . THR A 1 262 ? -5.78927 62.73043 46.71742 1.000 14.97842 262 THR A N 1
ATOM 2057 C CA . THR A 1 262 ? -5.46254 62.50062 45.29638 1.000 13.95875 262 THR A CA 1
ATOM 2058 C C . THR A 1 262 ? -5.70608 63.77857 44.48098 1.000 15.42097 262 THR A C 1
ATOM 2059 O O . THR A 1 262 ? -6.56715 64.58255 44.82056 1.000 16.41492 262 THR A O 1
ATOM 2063 N N . PRO A 1 263 ? -4.98489 63.96640 43.38223 1.000 15.47061 263 PRO A N 1
ATOM 2064 C CA . PRO A 1 263 ? -5.19599 65.15003 42.54517 1.000 16.46442 263 PRO A CA 1
ATOM 2065 C C . PRO A 1 263 ? -6.59468 65.17268 41.93927 1.000 15.92783 263 PRO A C 1
ATOM 2066 O O . PRO A 1 263 ? -7.23581 64.13492 41.74394 1.000 15.80719 263 PRO A O 1
ATOM 2070 N N . GLU A 1 264 ? -7.05396 66.39401 41.60560 1.000 18.82273 264 GLU A N 1
ATOM 2071 C CA . GLU A 1 264 ? -8.36571 66.57629 40.99202 1.000 21.41527 264 GLU A CA 1
ATOM 2072 C C . GLU A 1 264 ? -8.49475 65.68226 39.77048 1.000 18.91118 264 GLU A C 1
ATOM 2073 O O . GLU A 1 264 ? -7.58643 65.60960 38.94799 1.000 20.98683 264 GLU A O 1
ATOM 2079 N N . GLY A 1 265 ? -9.61914 64.98712 39.66858 1.000 15.62457 265 GLY A N 1
ATOM 2080 C CA . GLY A 1 265 ? -9.89601 64.18345 38.49123 1.000 16.06556 265 GLY A CA 1
ATOM 2081 C C . GLY A 1 265 ? -9.16834 62.86211 38.42555 1.000 16.21695 265 GLY A C 1
ATOM 2082 O O . GLY A 1 265 ? -9.32794 62.14727 37.43394 1.000 16.10708 265 GLY A O 1
ATOM 2083 N N . THR A 1 266 ? -8.36879 62.51515 39.42346 1.000 15.69199 266 THR A N 1
ATOM 2084 C CA . THR A 1 266 ? -7.49391 61.35116 39.33603 1.000 13.83049 266 THR A CA 1
ATOM 2085 C C . THR A 1 266 ? -7.86897 60.29504 40.35868 1.000 14.09423 266 THR A C 1
ATOM 2086 O O . THR A 1 266 ? -8.19453 60.60983 41.51067 1.000 17.13602 266 THR A O 1
ATOM 2090 N N . PHE A 1 267 ? -7.79804 59.03025 39.95704 1.000 13.46900 267 PHE A N 1
ATOM 2091 C CA . PHE A 1 267 ? -7.81341 57.98071 40.96161 1.000 12.88041 267 PHE A CA 1
ATOM 2092 C C . PHE A 1 267 ? -6.53921 57.16232 40.83465 1.000 14.13096 267 PHE A C 1
ATOM 2093 O O . PHE A 1 267 ? -5.83724 57.21190 39.81112 1.000 14.26763 267 PHE A O 1
ATOM 2101 N N . VAL A 1 268 ? -6.22008 56.45029 41.91627 1.000 13.22194 268 VAL A N 1
ATOM 2102 C CA . VAL A 1 268 ? -4.96544 55.71764 41.99675 1.000 11.93144 268 VAL A CA 1
ATOM 2103 C C . VAL A 1 268 ? -5.25240 54.34091 42.57644 1.000 12.59337 268 VAL A C 1
ATOM 2104 O O . VAL A 1 268 ? -6.28353 54.11471 43.20302 1.000 15.31668 268 VAL A O 1
ATOM 2108 N N . SER A 1 269 ? -4.30923 53.42225 42.41760 1.000 12.42802 269 SER A N 1
ATOM 2109 C CA . SER A 1 269 ? -4.50349 52.05595 42.92441 1.000 12.36497 269 SER A CA 1
ATOM 2110 C C . SER A 1 269 ? -3.84173 51.91270 44.28847 1.000 12.26287 269 SER A C 1
ATOM 2111 O O . SER A 1 269 ? -2.71138 52.35083 44.50048 1.000 12.47007 269 SER A O 1
ATOM 2114 N N . MET A 1 270 ? -4.54620 51.26204 45.22082 1.000 12.39809 270 MET A N 1
ATOM 2115 C CA . MET A 1 270 ? -4.02381 50.96361 46.56036 1.000 12.56758 270 MET A CA 1
ATOM 2116 C C . MET A 1 270 ? -4.53627 49.58327 46.93780 1.000 11.94247 270 MET A C 1
ATOM 2117 O O . MET A 1 270 ? -5.72988 49.27822 46.74490 1.000 12.62788 270 MET A O 1
ATOM 2122 N N . GLY A 1 271 ? -3.66137 48.74509 47.51870 1.000 13.35412 271 GLY A N 1
ATOM 2123 C CA . GLY A 1 271 ? -4.14067 47.49579 48.13270 1.000 13.70575 271 GLY A CA 1
ATOM 2124 C C . GLY A 1 271 ? -4.75192 47.82741 49.48009 1.000 13.18270 271 GLY A C 1
ATOM 2125 O O . GLY A 1 271 ? -4.05738 48.36962 50.36758 1.000 14.29948 271 GLY A O 1
ATOM 2126 N N . VAL A 1 272 ? -6.05631 47.59372 49.62908 1.000 13.43350 272 VAL A N 1
ATOM 2127 C CA . VAL A 1 272 ? -6.77042 47.96176 50.85302 1.000 13.56835 272 VAL A CA 1
ATOM 2128 C C . VAL A 1 272 ? -7.66454 46.81681 51.30059 1.000 14.35141 272 VAL A C 1
ATOM 2129 O O . VAL A 1 272 ? -7.80756 45.79693 50.61066 1.000 14.82300 272 VAL A O 1
ATOM 2133 N N . TYR A 1 273 ? -8.24752 46.98316 52.49229 1.000 14.49938 273 TYR A N 1
ATOM 2134 C CA . TYR A 1 273 ? -9.01369 45.89392 53.08583 1.000 15.66576 273 TYR A CA 1
ATOM 2135 C C . TYR A 1 273 ? -10.38797 45.82854 52.41448 1.000 16.71786 273 TYR A C 1
ATOM 2136 O O . TYR A 1 273 ? -11.18479 46.78036 52.52375 1.000 17.61533 273 TYR A O 1
ATOM 2145 N N . SER A 1 274 ? -10.65642 44.73093 51.69650 1.000 15.81063 274 SER A N 1
ATOM 2146 C CA . SER A 1 274 ? -11.86162 44.65328 50.86328 1.000 17.26477 274 SER A CA 1
ATOM 2147 C C . SER A 1 274 ? -13.12133 44.54778 51.71739 1.000 18.93280 274 SER A C 1
ATOM 2148 O O . SER A 1 274 ? -13.13455 43.92642 52.78186 1.000 18.86602 274 SER A O 1
ATOM 2151 N N . ASP A 1 275 ? -14.20882 45.14150 51.21123 1.000 19.41620 275 ASP A N 1
ATOM 2152 C CA . ASP A 1 275 ? -15.46663 45.17780 51.95264 1.000 21.42235 275 ASP A CA 1
ATOM 2153 C C . ASP A 1 275 ? -16.60283 44.53736 51.16545 1.000 22.12855 275 ASP A C 1
ATOM 2154 O O . ASP A 1 275 ? -17.77467 44.64250 51.56379 1.000 23.16577 275 ASP A O 1
ATOM 2159 N N . GLY A 1 276 ? -16.30120 43.86541 50.07939 1.000 22.14697 276 GLY A N 1
ATOM 2160 C CA . GLY A 1 276 ? -17.33014 43.31029 49.23852 1.000 23.68853 276 GLY A CA 1
ATOM 2161 C C . GLY A 1 276 ? -17.56243 44.07755 47.96285 1.000 23.35150 276 GLY A C 1
ATOM 2162 O O . GLY A 1 276 ? -18.22412 43.55486 47.05328 1.000 23.27666 276 GLY A O 1
ATOM 2163 N N . SER A 1 277 ? -17.01319 45.27837 47.85758 1.000 21.60047 277 SER A N 1
ATOM 2164 C CA . SER A 1 277 ? -17.15144 46.04661 46.63004 1.000 20.03734 277 SER A CA 1
ATOM 2165 C C . SER A 1 277 ? -16.66271 45.24825 45.42835 1.000 19.28202 277 SER A C 1
ATOM 2166 O O . SER A 1 277 ? -15.71217 44.47428 45.51432 1.000 18.97392 277 SER A O 1
ATOM 2169 N N . TYR A 1 278 ? -17.29193 45.48460 44.27982 1.000 19.59555 278 TYR A N 1
ATOM 2170 C CA . TYR A 1 278 ? -16.94291 44.83050 43.01696 1.000 19.12792 278 TYR A CA 1
ATOM 2171 C C . TYR A 1 278 ? -17.06271 43.31433 43.07743 1.000 21.36066 278 TYR A C 1
ATOM 2172 O O . TYR A 1 278 ? -16.49749 42.62332 42.23816 1.000 22.40477 278 TYR A O 1
ATOM 2181 N N . SER A 1 279 ? -17.83543 42.78067 44.02224 1.000 21.87538 279 SER A N 1
ATOM 2182 C CA . SER A 1 279 ? -18.05820 41.33322 44.09449 1.000 24.35709 279 SER A CA 1
ATOM 2183 C C . SER A 1 279 ? -16.75773 40.56568 44.22277 1.000 24.90344 279 SER A C 1
ATOM 2184 O O . SER A 1 279 ? -16.62772 39.44596 43.69402 1.000 26.68329 279 SER A O 1
ATOM 2187 N N . VAL A 1 280 ? -15.78073 41.21905 44.83401 1.000 24.15309 280 VAL A N 1
ATOM 2188 C CA . VAL A 1 280 ? -14.50129 40.66703 45.26216 1.000 24.25583 280 VAL A CA 1
ATOM 2189 C C . VAL A 1 280 ? -14.71435 40.20740 46.70512 1.000 22.46440 280 VAL A C 1
ATOM 2190 O O . VAL A 1 280 ? -15.39310 40.90704 47.46230 1.000 22.19818 280 VAL A O 1
ATOM 2194 N N . PRO A 1 281 ? -14.20558 39.05097 47.14803 1.000 22.34504 281 PRO A N 1
ATOM 2195 C CA . PRO A 1 281 ? -14.44169 38.64098 48.53986 1.000 22.98473 281 PRO A CA 1
ATOM 2196 C C . PRO A 1 281 ? -14.01341 39.70495 49.55382 1.000 21.51998 281 PRO A C 1
ATOM 2197 O O . PRO A 1 281 ? -12.97312 40.36289 49.41811 1.000 22.03966 281 PRO A O 1
ATOM 2201 N N . SER A 1 282 ? -14.82548 39.85129 50.59005 1.000 21.66946 282 SER A N 1
ATOM 2202 C CA A SER A 1 282 ? -14.47938 40.77223 51.65637 0.271 21.53492 282 SER A CA 1
ATOM 2203 C CA B SER A 1 282 ? -14.52551 40.74910 51.69351 0.543 21.81441 282 SER A CA 1
ATOM 2204 C CA C SER A 1 282 ? -14.49862 40.76119 51.67563 0.186 21.64889 282 SER A CA 1
ATOM 2205 C C . SER A 1 282 ? -13.41000 40.15260 52.54972 1.000 21.06490 282 SER A C 1
ATOM 2206 O O . SER A 1 282 ? -13.23832 38.92901 52.61461 1.000 21.60042 282 SER A O 1
ATOM 2213 N N . GLY A 1 283 ? -12.65234 41.02101 53.22299 1.000 20.19590 283 GLY A N 1
ATOM 2214 C CA . GLY A 1 283 ? -11.67116 40.52655 54.17980 1.000 19.12133 283 GLY A CA 1
ATOM 2215 C C . GLY A 1 283 ? -10.33297 40.14885 53.60248 1.000 19.38860 283 GLY A C 1
ATOM 2216 O O . GLY A 1 283 ? -9.57376 39.43599 54.28021 1.000 21.09673 283 GLY A O 1
ATOM 2217 N N . LEU A 1 284 ? -10.03635 40.55699 52.36214 1.000 16.77816 284 LEU A N 1
ATOM 2218 C CA . LEU A 1 284 ? -8.71987 40.40340 51.75663 1.000 16.51410 284 LEU A CA 1
ATOM 2219 C C . LEU A 1 284 ? -8.07885 41.77233 51.67745 1.000 15.26344 284 LEU A C 1
ATOM 2220 O O . LEU A 1 284 ? -8.75930 42.79715 51.76077 1.000 18.84573 284 LEU A O 1
ATOM 2225 N N . ILE A 1 285 ? -6.76041 41.80879 51.52701 1.000 15.13861 285 ILE A N 1
ATOM 2226 C CA . ILE A 1 285 ? -6.09903 43.01943 51.01540 1.000 13.84287 285 ILE A CA 1
ATOM 2227 C C . ILE A 1 285 ? -6.00673 42.87968 49.49942 1.000 14.01808 285 ILE A C 1
ATOM 2228 O O . ILE A 1 285 ? -5.32820 41.97826 48.98563 1.000 15.56871 285 ILE A O 1
ATOM 2233 N N . TYR A 1 286 ? -6.70873 43.77846 48.79185 1.000 13.37813 286 TYR A N 1
ATOM 2234 C CA . TYR A 1 286 ? -6.95057 43.67574 47.36009 1.000 13.51671 286 TYR A CA 1
ATOM 2235 C C . TYR A 1 286 ? -6.83486 45.07960 46.77203 1.000 13.84149 286 TYR A C 1
ATOM 2236 O O . TYR A 1 286 ? -7.29103 46.04167 47.38975 1.000 13.76215 286 TYR A O 1
ATOM 2245 N N . SER A 1 287 ? -6.17970 45.20914 45.60327 1.000 13.24373 287 SER A N 1
ATOM 2246 C CA . SER A 1 287 ? -5.97872 46.53235 45.01262 1.000 12.11773 287 SER A CA 1
ATOM 2247 C C . SER A 1 287 ? -7.25242 46.95580 44.29002 1.000 12.98281 287 SER A C 1
ATOM 2248 O O . SER A 1 287 ? -7.83245 46.17846 43.47170 1.000 13.39377 287 SER A O 1
ATOM 2251 N N . PHE A 1 288 ? -7.66340 48.19279 44.57530 1.000 12.82028 288 PHE A N 1
ATOM 2252 C CA . PHE A 1 288 ? -8.83126 48.85211 44.01609 1.000 13.07081 288 PHE A CA 1
ATOM 2253 C C . PHE A 1 288 ? -8.43598 50.23586 43.51144 1.000 12.70167 288 PHE A C 1
ATOM 2254 O O . PHE A 1 288 ? -7.46245 50.83364 44.00280 1.000 12.56688 288 PHE A O 1
ATOM 2262 N N . PRO A 1 289 ? -9.20127 50.78807 42.55949 1.000 13.97653 289 PRO A N 1
ATOM 2263 C CA . PRO A 1 289 ? -9.10094 52.22719 42.24674 1.000 14.10786 289 PRO A CA 1
ATOM 2264 C C . PRO A 1 289 ? -9.71345 53.01340 43.39475 1.000 15.52533 289 PRO A C 1
ATOM 2265 O O . PRO A 1 289 ? -10.81781 52.69021 43.85104 1.000 15.80296 289 PRO A O 1
ATOM 2269 N N . VAL A 1 290 ? -8.99340 54.04572 43.85947 1.000 14.10835 290 VAL A N 1
ATOM 2270 C CA . VAL A 1 290 ? -9.46759 54.86760 44.96823 1.000 13.47812 290 VAL A CA 1
ATOM 2271 C C . VAL A 1 290 ? -9.20511 56.34752 44.71997 1.000 14.14035 290 VAL A C 1
ATOM 2272 O O . VAL A 1 290 ? -8.26187 56.72822 44.01270 1.000 14.01217 290 VAL A O 1
ATOM 2276 N N . THR A 1 291 ? -10.01161 57.19538 45.35424 1.000 15.14826 291 THR A N 1
ATOM 2277 C CA . THR A 1 291 ? -9.63397 58.58379 45.58897 1.000 14.73656 291 THR A CA 1
ATOM 2278 C C . THR A 1 291 ? -9.34408 58.72991 47.08033 1.000 14.34435 291 THR A C 1
ATOM 2279 O O . THR A 1 291 ? -9.73602 57.88445 47.88317 1.000 16.89056 291 THR A O 1
ATOM 2283 N N . CYS A 1 292 ? -8.60371 59.77993 47.46124 1.000 14.31542 292 CYS A N 1
ATOM 2284 C CA . CYS A 1 292 ? -8.28332 59.98540 48.87617 1.000 14.49394 292 CYS A CA 1
ATOM 2285 C C . CYS A 1 292 ? -8.58216 61.41523 49.24679 1.000 16.13686 292 CYS A C 1
ATOM 2286 O O . CYS A 1 292 ? -8.24163 62.34613 48.49825 1.000 17.25167 292 CYS A O 1
ATOM 2289 N N . ARG A 1 293 ? -9.20306 61.57582 50.42778 1.000 16.68695 293 ARG A N 1
ATOM 2290 C CA . ARG A 1 293 ? -9.38108 62.89530 51.01067 1.000 19.03694 293 ARG A CA 1
ATOM 2291 C C . ARG A 1 293 ? -9.46642 62.73747 52.51720 1.000 20.90460 293 ARG A C 1
ATOM 2292 O O . ARG A 1 293 ? -9.87549 61.68672 53.02805 1.000 20.97707 293 ARG A O 1
ATOM 2300 N N . ASN A 1 294 ? -9.04197 63.78464 53.21637 1.000 23.88080 294 ASN A N 1
ATOM 2301 C CA . ASN A 1 294 ? -9.07527 63.80339 54.67560 1.000 24.99000 294 ASN A CA 1
ATOM 2302 C C . ASN A 1 294 ? -8.31423 62.62221 55.27450 1.000 22.98326 294 ASN A C 1
ATOM 2303 O O . ASN A 1 294 ? -8.66345 62.13381 56.35557 1.000 25.27938 294 ASN A O 1
ATOM 2308 N N . GLY A 1 295 ? -7.28761 62.13094 54.56775 1.000 19.97351 295 GLY A N 1
ATOM 2309 C CA . GLY A 1 295 ? -6.48408 61.02356 55.04537 1.000 18.96326 295 GLY A CA 1
ATOM 2310 C C . GLY A 1 295 ? -7.09133 59.65882 54.88781 1.000 19.21402 295 GLY A C 1
ATOM 2311 O O . GLY A 1 295 ? -6.51166 58.67422 55.39238 1.000 19.76814 295 GLY A O 1
ATOM 2312 N N . ASP A 1 296 ? -8.19732 59.53599 54.16071 1.000 19.03842 296 ASP A N 1
ATOM 2313 C CA A ASP A 1 296 ? -8.81398 58.22963 53.96804 0.710 18.89669 296 ASP A CA 1
ATOM 2314 C CA B ASP A 1 296 ? -8.86678 58.25358 53.97665 0.290 18.94533 296 ASP A CA 1
ATOM 2315 C C . ASP A 1 296 ? -9.05242 57.95221 52.49522 1.000 17.21440 296 ASP A C 1
ATOM 2316 O O . ASP A 1 296 ? -9.36015 58.85660 51.70670 1.000 18.57167 296 ASP A O 1
ATOM 2325 N N . TRP A 1 297 ? -8.87986 56.68487 52.12812 1.000 14.57745 297 TRP A N 1
ATOM 2326 C CA . TRP A 1 297 ? -9.18242 56.23470 50.77879 1.000 13.25565 297 TRP A CA 1
ATOM 2327 C C . TRP A 1 297 ? -10.67937 55.92169 50.66098 1.000 14.75288 297 TRP A C 1
ATOM 2328 O O . TRP A 1 297 ? -11.37031 55.65788 51.64957 1.000 16.51605 297 TRP A O 1
ATOM 2339 N N . SER A 1 298 ? -11.17785 55.97382 49.43002 1.000 15.72852 298 SER A N 1
ATOM 2340 C CA . SER A 1 298 ? -12.55779 55.63477 49.11235 1.000 15.66523 298 SER A CA 1
ATOM 2341 C C . SER A 1 298 ? -12.53077 54.96520 47.74703 1.000 15.13414 298 SER A C 1
ATOM 2342 O O . SER A 1 298 ? -12.02737 55.55122 46.78628 1.000 15.46680 298 SER A O 1
ATOM 2345 N N . ILE A 1 299 ? -13.05447 53.74381 47.65088 1.000 15.34032 299 ILE A N 1
ATOM 2346 C CA . ILE A 1 299 ? -13.06566 53.04388 46.37227 1.000 15.70861 299 ILE A CA 1
ATOM 2347 C C . ILE A 1 299 ? -13.92626 53.80976 45.37717 1.000 14.70765 299 ILE A C 1
ATOM 2348 O O . ILE A 1 299 ? -15.00898 54.33065 45.72178 1.000 15.57193 299 ILE A O 1
ATOM 2353 N N . VAL A 1 300 ? -13.44801 53.87894 44.13259 1.000 14.48263 300 VAL A N 1
ATOM 2354 C CA . VAL A 1 300 ? -14.22817 54.41240 43.01065 1.000 15.29037 300 VAL A CA 1
ATOM 2355 C C . VAL A 1 300 ? -15.21347 53.31661 42.59845 1.000 14.26806 300 VAL A C 1
ATOM 2356 O O . VAL A 1 300 ? -14.79975 52.28134 42.06929 1.000 16.46190 300 VAL A O 1
ATOM 2360 N N . GLN A 1 301 ? -16.50100 53.50047 42.90324 1.000 13.79534 301 GLN A N 1
ATOM 2361 C CA . GLN A 1 301 ? -17.53588 52.48659 42.73505 1.000 15.30795 301 GLN A CA 1
ATOM 2362 C C . GLN A 1 301 ? -18.22216 52.60962 41.39161 1.000 16.86943 301 GLN A C 1
ATOM 2363 O O . GLN A 1 301 ? -18.24131 53.68431 40.77387 1.000 17.47946 301 GLN A O 1
ATOM 2369 N N . GLY A 1 302 ? -18.81325 51.49713 40.95083 1.000 19.09548 302 GLY A N 1
ATOM 2370 C CA . GLY A 1 302 ? -19.70517 51.57158 39.81997 1.000 21.43007 302 GLY A CA 1
ATOM 2371 C C . GLY A 1 302 ? -19.05465 51.62398 38.46646 1.000 23.38947 302 GLY A C 1
ATOM 2372 O O . GLY A 1 302 ? -19.76002 51.81117 37.47549 1.000 25.31851 302 GLY A O 1
ATOM 2373 N N . LEU A 1 303 ? -17.75568 51.43249 38.36772 1.000 22.83144 303 LEU A N 1
ATOM 2374 C CA . LEU A 1 303 ? -17.16509 51.42893 37.04930 1.000 24.72029 303 LEU A CA 1
ATOM 2375 C C . LEU A 1 303 ? -17.64767 50.17772 36.33202 1.000 28.17598 303 LEU A C 1
ATOM 2376 O O . LEU A 1 303 ? -17.69705 49.09745 36.93009 1.000 27.93649 303 LEU A O 1
ATOM 2381 N N . PRO A 1 304 ? -17.97106 50.27743 35.04869 1.000 31.97390 304 PRO A N 1
ATOM 2382 C CA . PRO A 1 304 ? -18.49487 49.10283 34.33161 1.000 33.45763 304 PRO A CA 1
ATOM 2383 C C . PRO A 1 304 ? -17.42788 48.02719 34.18650 1.000 34.81532 304 PRO A C 1
ATOM 2384 O O . PRO A 1 304 ? -16.27631 48.31708 33.84825 1.000 36.88043 304 PRO A O 1
ATOM 2388 N N . ILE A 1 305 ? -17.81543 46.79031 34.50183 1.000 33.27203 305 ILE A N 1
ATOM 2389 C CA . ILE A 1 305 ? -16.93715 45.62573 34.49192 1.000 31.98147 305 ILE A CA 1
ATOM 2390 C C . ILE A 1 305 ? -17.44379 44.70008 33.39818 1.000 32.98212 305 ILE A C 1
ATOM 2391 O O . ILE A 1 305 ? -18.51980 44.09945 33.53086 1.000 33.92018 305 ILE A O 1
ATOM 2396 N N . ASP A 1 306 ? -16.66013 44.54074 32.34040 1.000 33.21613 306 ASP A N 1
ATOM 2397 C CA . ASP A 1 306 ? -17.08264 43.62540 31.29111 1.000 35.40205 306 ASP A CA 1
ATOM 2398 C C . ASP A 1 306 ? -16.67989 42.18276 31.64837 1.000 35.00339 306 ASP A C 1
ATOM 2399 O O . ASP A 1 306 ? -15.99056 41.92843 32.64580 1.000 33.67488 306 ASP A O 1
ATOM 2404 N N . GLU A 1 307 ? -17.12083 41.23217 30.81270 1.000 35.47389 307 GLU A N 1
ATOM 2405 C CA A GLU A 1 307 ? -16.9396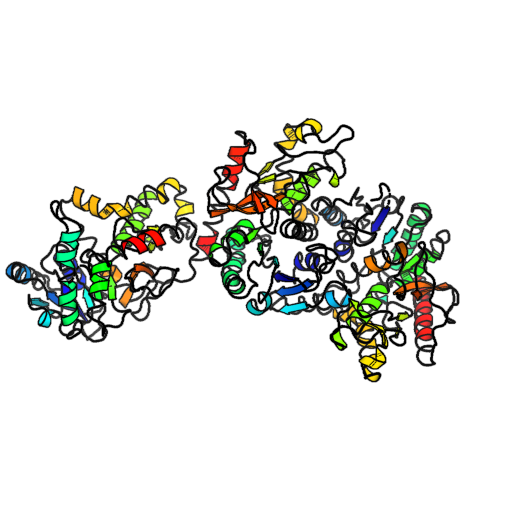5 39.80834 31.10344 0.465 36.17569 307 GLU A CA 1
ATOM 2406 C CA B GLU A 1 307 ? -16.94060 39.82478 31.15082 0.535 36.97678 307 GLU A CA 1
ATOM 2407 C C . GLU A 1 307 ? -15.46552 39.45360 31.25761 1.000 33.92938 307 GLU A C 1
ATOM 2408 O O . GLU A 1 307 ? -15.07043 38.74167 32.18741 1.000 31.73331 307 GLU A O 1
ATOM 2419 N N . VAL A 1 308 ? -14.63931 39.90777 30.31881 1.000 31.74798 308 VAL A N 1
ATOM 2420 C CA . VAL A 1 308 ? -13.21795 39.58914 30.38923 1.000 30.26512 308 VAL A CA 1
ATOM 2421 C C . VAL A 1 308 ? -12.60674 40.17187 31.66501 1.000 26.66424 308 VAL A C 1
ATOM 2422 O O . VAL A 1 308 ? -11.83192 39.50887 32.37075 1.000 26.70581 308 VAL A O 1
ATOM 2426 N N . SER A 1 309 ? -12.96989 41.40949 32.00809 1.000 24.39223 309 SER A N 1
ATOM 2427 C CA . SER A 1 309 ? -12.41777 42.02674 33.21985 1.000 23.33090 309 SER A CA 1
ATOM 2428 C C . SER A 1 309 ? -12.84349 41.26687 34.47131 1.000 21.90750 309 SER A C 1
ATOM 2429 O O . SER A 1 309 ? -12.04385 41.06676 35.40195 1.000 20.96676 309 SER A O 1
ATOM 2432 N N . ARG A 1 310 ? -14.11929 40.87962 34.52564 1.000 21.91678 310 ARG A N 1
ATOM 2433 C CA . ARG A 1 310 ? -14.65671 40.11575 35.65182 1.000 23.78818 310 ARG A CA 1
ATOM 2434 C C . ARG A 1 310 ? -13.83110 38.85425 35.89613 1.000 23.52234 310 ARG A C 1
ATOM 2435 O O . ARG A 1 310 ? -13.41823 38.56370 37.02656 1.000 23.03867 310 ARG A O 1
ATOM 2443 N N . LYS A 1 311 ? -13.56602 38.08996 34.84061 1.000 23.72439 311 LYS A N 1
ATOM 2444 C CA . LYS A 1 311 ? -12.77403 36.87513 35.01348 1.000 23.67874 311 LYS A CA 1
ATOM 2445 C C . LYS A 1 311 ? -11.38865 37.17943 35.58464 1.000 21.27391 311 LYS A C 1
ATOM 2446 O O . LYS A 1 311 ? -10.89898 36.45828 36.47148 1.000 20.26872 311 LYS A O 1
ATOM 2452 N N . LYS A 1 312 ? -10.73507 38.24848 35.09767 1.000 19.57351 312 LYS A N 1
ATOM 2453 C CA . LYS A 1 312 ? -9.40180 38.57689 35.59968 1.000 18.94803 312 LYS A CA 1
ATOM 2454 C C . LYS A 1 312 ? -9.45897 39.02254 37.05174 1.000 17.97868 312 LYS A C 1
ATOM 2455 O O . LYS A 1 312 ? -8.58202 38.66214 37.85665 1.000 17.90996 312 LYS A O 1
ATOM 2461 N N . MET A 1 313 ? -10.48502 39.79675 37.40853 1.000 18.21025 313 MET A N 1
ATOM 2462 C CA . MET A 1 313 ? -10.62913 40.23551 38.79742 1.000 18.11735 313 MET A CA 1
ATOM 2463 C C . MET A 1 313 ? -10.84403 39.05348 39.73023 1.000 18.79077 313 MET A C 1
ATOM 2464 O O . MET A 1 313 ? -10.34700 39.04230 40.85981 1.000 18.92450 313 MET A O 1
ATOM 2469 N N . ASP A 1 314 ? -11.58226 38.05026 39.27025 1.000 18.69903 314 ASP A N 1
ATOM 2470 C CA . ASP A 1 314 ? -11.84486 36.87779 40.09587 1.000 20.01534 314 ASP A CA 1
ATOM 2471 C C . ASP A 1 314 ? -10.61295 35.99048 40.20539 1.000 19.60247 314 ASP A C 1
ATOM 2472 O O . ASP A 1 314 ? -10.34446 35.43106 41.27646 1.000 19.47236 314 ASP A O 1
ATOM 2477 N N . LEU A 1 315 ? -9.85166 35.82781 39.11062 1.000 19.39335 315 LEU A N 1
ATOM 2478 C CA . LEU A 1 315 ? -8.64580 34.99087 39.18607 1.000 18.86763 315 LEU A CA 1
ATOM 2479 C C . LEU A 1 315 ? -7.63185 35.54669 40.18370 1.000 17.19605 315 LEU A C 1
ATOM 2480 O O . LEU A 1 315 ? -6.98243 34.79485 40.91045 1.000 18.65353 315 LEU A O 1
ATOM 2485 N N . THR A 1 316 ? -7.44553 36.85493 40.20385 1.000 15.98062 316 THR A N 1
ATOM 2486 C CA . THR A 1 316 ? -6.48352 37.40363 41.15219 1.000 15.30958 316 THR A CA 1
ATOM 2487 C C . THR A 1 316 ? -6.99289 37.29969 42.59449 1.000 14.67224 316 THR A C 1
ATOM 2488 O O . THR A 1 316 ? -6.19413 37.07674 43.52296 1.000 15.86904 316 THR A O 1
ATOM 2492 N N . ALA A 1 317 ? -8.30403 37.44512 42.81364 1.000 15.63867 317 ALA A N 1
ATOM 2493 C CA . ALA A 1 317 ? -8.86060 37.15535 44.14636 1.000 17.16511 317 ALA A CA 1
ATOM 2494 C C . ALA A 1 317 ? -8.57940 35.72097 44.56863 1.000 17.22595 317 ALA A C 1
ATOM 2495 O O . ALA A 1 317 ? -8.27747 35.44683 45.73972 1.000 17.82341 317 ALA A O 1
ATOM 2497 N N . GLU A 1 318 ? -8.74002 34.77029 43.65278 1.000 17.47315 318 GLU A N 1
ATOM 2498 C CA A GLU A 1 318 ? -8.47314 33.38389 44.02429 0.583 17.11946 318 GLU A CA 1
ATOM 2499 C CA B GLU A 1 318 ? -8.47194 33.38161 44.01220 0.417 19.17683 318 GLU A CA 1
ATOM 2500 C C . GLU A 1 318 ? -7.00772 33.18373 44.37581 1.000 16.97316 318 GLU A C 1
ATOM 2501 O O . GLU A 1 318 ? -6.67755 32.45752 45.32504 1.000 17.82778 318 GLU A O 1
ATOM 2512 N N . GLU A 1 319 ? -6.10507 33.83598 43.64399 1.000 15.62202 319 GLU A N 1
ATOM 2513 C CA . GLU A 1 319 ? -4.69100 33.73208 44.00027 1.000 15.97939 319 GLU A CA 1
ATOM 2514 C C . GLU A 1 319 ? -4.43645 34.28377 45.40090 1.000 14.48787 319 GLU A C 1
ATOM 2515 O O . GLU A 1 319 ? -3.61725 33.73007 46.16429 1.000 16.30301 319 GLU A O 1
ATOM 2521 N N . LEU A 1 320 ? -5.10883 35.39236 45.75086 1.000 14.03233 320 LEU A N 1
ATOM 2522 C CA . LEU A 1 320 ? -4.95698 35.95771 47.09108 1.000 14.22308 320 LEU A CA 1
ATOM 2523 C C . LEU A 1 320 ? -5.46175 34.97655 48.14462 1.000 15.29175 320 LEU A C 1
ATOM 2524 O O . LEU A 1 320 ? -4.88897 34.88338 49.23959 1.000 15.63115 320 LEU A O 1
ATOM 2529 N N . LYS A 1 321 ? -6.54968 34.25370 47.85252 1.000 16.02256 321 LYS A N 1
ATOM 2530 C CA A LYS A 1 321 ? -7.01695 33.25620 48.81142 0.442 16.89005 321 LYS A CA 1
ATOM 2531 C CA B LYS A 1 321 ? -7.02275 33.24922 48.80411 0.558 16.91529 321 LYS A CA 1
ATOM 2532 C C . LYS A 1 321 ? -6.01650 32.11909 48.95579 1.000 16.33321 321 LYS A C 1
ATOM 2533 O O . LYS A 1 321 ? -5.81453 31.61158 50.07021 1.000 18.10577 321 LYS A O 1
ATOM 2544 N N . GLU A 1 322 ? -5.37258 31.70822 47.84537 1.000 15.54245 322 GLU A N 1
ATOM 2545 C CA . GLU A 1 322 ? -4.33182 30.67696 47.92990 1.000 16.76564 322 GLU A CA 1
ATOM 2546 C C . GLU A 1 322 ? -3.13532 31.15716 48.75740 1.000 17.74472 322 GLU A C 1
ATOM 2547 O O . GLU A 1 322 ? -2.60759 30.41607 49.59745 1.000 18.86513 322 GLU A O 1
ATOM 2553 N N . GLU A 1 323 ? -2.69040 32.40510 48.54389 1.000 15.87912 323 GLU A N 1
ATOM 2554 C CA . GLU A 1 323 ? -1.59517 32.93501 49.35780 1.000 15.84866 323 GLU A CA 1
ATOM 2555 C C . GLU A 1 323 ? -1.95857 33.01841 50.83247 1.000 14.93498 323 GLU A C 1
ATOM 2556 O O . GLU A 1 323 ? -1.11146 32.76424 51.69585 1.000 16.54407 323 GLU A O 1
ATOM 2562 N N . LYS A 1 324 ? -3.18408 33.42319 51.14308 1.000 15.12756 324 LYS A N 1
ATOM 2563 C CA . LYS A 1 324 ? -3.59560 33.49321 52.54399 1.000 16.45058 324 LYS A CA 1
ATOM 2564 C C . LYS A 1 324 ? -3.52246 32.10708 53.18566 1.000 17.04766 324 LYS A C 1
ATOM 2565 O O . LYS A 1 324 ? -3.03325 31.96574 54.32264 1.000 17.48418 324 LYS A O 1
ATOM 2571 N N . ASP A 1 325 ? -4.00841 31.07095 52.47640 1.000 17.36505 325 ASP A N 1
ATOM 2572 C CA A ASP A 1 325 ? -3.95477 29.72255 53.02899 0.750 17.99012 325 ASP A CA 1
ATOM 2573 C CA B ASP A 1 325 ? -3.94742 29.71478 53.01376 0.250 19.90758 325 ASP A CA 1
ATOM 2574 C C . ASP A 1 325 ? -2.51053 29.27929 53.23307 1.000 19.95416 325 ASP A C 1
ATOM 2575 O O . ASP A 1 325 ? -2.19419 28.62347 54.23604 1.000 21.35811 325 ASP A O 1
ATOM 2584 N N . LEU A 1 326 ? -1.62169 29.61359 52.29052 1.000 19.77245 326 LEU A N 1
ATOM 2585 C CA . LEU A 1 326 ? -0.21457 29.27008 52.46331 1.000 19.77595 326 LEU A CA 1
ATOM 2586 C C . LEU A 1 326 ? 0.38655 30.01170 53.65191 1.000 19.19495 326 LEU A C 1
ATOM 2587 O O . LEU A 1 326 ? 1.11164 29.42103 54.46887 1.000 20.14166 326 LEU A O 1
ATOM 2592 N N . ALA A 1 327 ? 0.09546 31.31536 53.77433 1.000 17.80167 327 ALA A N 1
ATOM 2593 C CA . ALA A 1 327 ? 0.55942 32.05786 54.94306 1.000 18.54950 327 ALA A CA 1
ATOM 2594 C C . ALA A 1 327 ? 0.08799 31.38616 56.22605 1.000 18.40433 327 ALA A C 1
ATOM 2595 O O . ALA A 1 327 ? 0.86346 31.21751 57.17736 1.000 19.45941 327 ALA A O 1
ATOM 2597 N N . TYR A 1 328 ? -1.20122 31.06370 56.29667 1.000 17.23430 328 TYR A N 1
ATOM 2598 C CA . TYR A 1 328 ? -1.72053 30.43315 57.50987 1.000 18.78422 328 TYR A CA 1
ATOM 2599 C C . TYR A 1 328 ? -0.97399 29.14280 57.80870 1.000 21.20759 328 TYR A C 1
ATOM 2600 O O . TYR A 1 328 ? -0.69326 28.83578 58.97307 1.000 23.76415 328 TYR A O 1
ATOM 2609 N N . SER A 1 329 ? -0.64032 28.37568 56.77765 1.000 21.07439 329 SER A N 1
ATOM 2610 C CA . SER A 1 329 ? 0.02498 27.09761 57.02017 1.000 24.45945 329 SER A CA 1
ATOM 2611 C C . SER A 1 329 ? 1.42860 27.30557 57.58323 1.000 28.08655 329 SER A C 1
ATOM 2612 O O . SER A 1 329 ? 1.93747 26.45092 58.30768 1.000 30.54689 329 SER A O 1
ATOM 2615 N N . CYS A 1 330 ? 2.04003 28.45465 57.30373 1.000 30.03236 330 CYS A N 1
ATOM 2616 C CA . CYS A 1 330 ? 3.35097 28.79137 57.85826 1.000 32.81762 330 CYS A CA 1
ATOM 2617 C C . CYS A 1 330 ? 3.25764 29.24076 59.30709 1.000 35.47663 330 CYS A C 1
ATOM 2618 O O . CYS A 1 330 ? 4.22235 29.07335 60.06308 1.000 37.05551 330 CYS A O 1
ATOM 2621 N N . LEU A 1 331 ? 2.11482 29.78504 59.71785 1.000 36.71637 331 LEU A N 1
ATOM 2622 C CA . LEU A 1 331 ? 1.96140 30.36263 61.04438 1.000 39.56508 331 LEU A CA 1
ATOM 2623 C C . LEU A 1 331 ? 1.36603 29.38160 62.04267 1.000 51.44536 331 LEU A C 1
ATOM 2624 O O . LEU A 1 331 ? 1.10112 29.76427 63.18727 1.000 53.47827 331 LEU A O 1
ATOM 2629 N N . SER A 1 332 ? 1.15147 28.13648 61.62106 1.000 59.98660 332 SER A N 1
ATOM 2630 C CA . SER A 1 332 ? 0.67579 27.03724 62.46459 1.000 68.83414 332 SER A CA 1
ATOM 2631 C C . SER A 1 332 ? -0.83920 27.01917 62.57873 1.000 70.35511 332 SER A C 1
ATOM 2632 O O . SER A 1 332 ? -1.52119 26.65217 61.62319 1.000 71.78588 332 SER A O 1
ATOM 2635 N N . MET B 2 1 ? 5.09270 77.10553 35.82281 1.000 44.02936 1 MET B N 1
ATOM 2636 C CA . MET B 2 1 ? 5.62253 75.84516 35.27654 1.000 45.48955 1 MET B CA 1
ATOM 2637 C C . MET B 2 1 ? 6.19278 76.05757 33.87687 1.000 43.47999 1 MET B C 1
ATOM 2638 O O . MET B 2 1 ? 5.48059 76.48923 32.96021 1.000 44.07942 1 MET B O 1
ATOM 2643 N N . ALA B 2 2 ? 7.47746 75.75310 33.71614 1.000 39.17090 2 ALA B N 1
ATOM 2644 C CA . ALA B 2 2 ? 8.13160 75.97266 32.43887 1.000 35.68597 2 ALA B CA 1
ATOM 2645 C C . ALA B 2 2 ? 7.65142 74.95051 31.42775 1.000 36.88146 2 ALA B C 1
ATOM 2646 O O . ALA B 2 2 ? 7.36277 73.79371 31.76264 1.000 35.61633 2 ALA B O 1
ATOM 2648 N N . LYS B 2 3 ? 7.62853 75.36351 30.16758 1.000 39.89100 3 LYS B N 1
ATOM 2649 C CA . LYS B 2 3 ? 7.38226 74.43111 29.08208 1.000 42.33687 3 LYS B CA 1
ATOM 2650 C C . LYS B 2 3 ? 8.69516 73.90988 28.53582 1.000 37.09261 3 LYS B C 1
ATOM 2651 O O . LYS B 2 3 ? 8.76248 72.77278 28.04944 1.000 38.14080 3 LYS B O 1
ATOM 2657 N N . GLU B 2 4 ? 9.73803 74.68342 28.66726 1.000 30.00935 4 GLU B N 1
ATOM 2658 C CA . GLU B 2 4 ? 10.89972 74.11598 28.04602 1.000 24.57849 4 GLU B CA 1
ATOM 2659 C C . GLU B 2 4 ? 11.66775 73.29408 29.07798 1.000 20.30397 4 GLU B C 1
ATOM 2660 O O . GLU B 2 4 ? 11.93794 73.77168 30.18646 1.000 19.55775 4 GLU B O 1
ATOM 2666 N N . PRO B 2 5 ? 11.99235 72.06803 28.75798 1.000 17.73851 5 PRO B N 1
ATOM 2667 C CA B PRO B 2 5 ? 12.69749 71.22058 29.71254 1.000 15.50804 5 PRO B CA 1
ATOM 2668 C C . PRO B 2 5 ? 14.17219 71.59361 29.76946 1.000 16.29544 5 PRO B C 1
ATOM 2669 O O . PRO B 2 5 ? 14.72598 72.22863 28.87065 1.000 20.16454 5 PRO B O 1
ATOM 2673 N N . VAL B 2 6 ? 14.81073 71.21005 30.86051 1.000 12.56905 6 VAL B N 1
ATOM 2674 C CA . VAL B 2 6 ? 16.25908 71.29940 30.98415 1.000 10.99321 6 VAL B CA 1
ATOM 2675 C C . VAL B 2 6 ? 16.79674 69.89383 30.75879 1.000 11.94241 6 VAL B C 1
ATOM 2676 O O . VAL B 2 6 ? 16.29558 68.93747 31.35909 1.000 13.45126 6 VAL B O 1
ATOM 2680 N N . ARG B 2 7 ? 17.81312 69.76527 29.91843 1.000 11.27651 7 ARG B N 1
ATOM 2681 C CA . ARG B 2 7 ? 18.46245 68.48498 29.67558 1.000 11.16891 7 ARG B CA 1
ATOM 2682 C C . ARG B 2 7 ? 19.61560 68.29101 30.66512 1.000 11.43896 7 ARG B C 1
ATOM 2683 O O . ARG B 2 7 ? 20.55213 69.11638 30.72464 1.000 13.11482 7 ARG B O 1
ATOM 2691 N N . VAL B 2 8 ? 19.54736 67.22101 31.47240 1.000 12.04484 8 VAL B N 1
ATOM 2692 C CA . VAL B 2 8 ? 20.52034 66.99465 32.52493 1.000 12.09972 8 VAL B CA 1
ATOM 2693 C C . VAL B 2 8 ? 21.21809 65.67771 32.22404 1.000 11.31853 8 VAL B C 1
ATOM 2694 O O . VAL B 2 8 ? 20.55826 64.62888 32.16065 1.000 12.65931 8 VAL B O 1
ATOM 2698 N N . LEU B 2 9 ? 22.54788 65.72246 32.06391 1.000 11.82164 9 LEU B N 1
ATOM 2699 C CA . LEU B 2 9 ? 23.35101 64.52244 31.91607 1.000 12.06446 9 LEU B CA 1
ATOM 2700 C C . LEU B 2 9 ? 23.81383 64.05331 33.29042 1.000 11.75563 9 LEU B C 1
ATOM 2701 O O . LEU B 2 9 ? 24.35142 64.83916 34.07808 1.000 12.64405 9 LEU B O 1
ATOM 2706 N N . VAL B 2 10 ? 23.69792 62.74478 33.52714 1.000 11.27955 10 VAL B N 1
ATOM 2707 C CA . VAL B 2 10 ? 24.38542 62.08603 34.62638 1.000 11.49942 10 VAL B CA 1
ATOM 2708 C C . VAL B 2 10 ? 25.26587 61.00271 34.00758 1.000 10.28383 10 VAL B C 1
ATOM 2709 O O . VAL B 2 10 ? 24.74906 60.05080 33.39839 1.000 12.67217 10 VAL B O 1
ATOM 2713 N N . THR B 2 11 ? 26.59058 61.16031 34.12611 1.000 10.33138 11 THR B N 1
ATOM 2714 C CA . THR B 2 11 ? 27.50341 60.07794 33.74582 1.000 10.28605 11 THR B CA 1
ATOM 2715 C C . THR B 2 11 ? 27.70205 59.16098 34.95503 1.000 11.92317 11 THR B C 1
ATOM 2716 O O . THR B 2 11 ? 27.42747 59.53818 36.10286 1.000 14.51444 11 THR B O 1
ATOM 2720 N N . GLY B 2 12 ? 28.19208 57.93371 34.71098 1.000 11.91305 12 GLY B N 1
ATOM 2721 C CA . GLY B 2 12 ? 28.23178 56.94989 35.79097 1.000 11.97436 12 GLY B CA 1
ATOM 2722 C C . GLY B 2 12 ? 26.85775 56.53227 36.23667 1.000 11.48498 12 GLY B C 1
ATOM 2723 O O . GLY B 2 12 ? 26.69203 56.09010 37.37208 1.000 13.22003 12 GLY B O 1
ATOM 2724 N N . ALA B 2 13 ? 25.86131 56.63234 35.34860 1.000 13.01389 13 ALA B N 1
ATOM 2725 C CA . ALA B 2 13 ? 24.47290 56.57241 35.78773 1.000 13.78966 13 ALA B CA 1
ATOM 2726 C C . ALA B 2 13 ? 24.04294 55.19858 36.27788 1.000 14.28872 13 ALA B C 1
ATOM 2727 O O . ALA B 2 13 ? 23.03894 55.11370 36.99116 1.000 16.08242 13 ALA B O 1
ATOM 2729 N N . ALA B 2 14 ? 24.73608 54.11153 35.88685 1.000 15.02539 14 ALA B N 1
ATOM 2730 C CA . ALA B 2 14 ? 24.36602 52.77622 36.37332 1.000 15.89270 14 ALA B CA 1
ATOM 2731 C C . ALA B 2 14 ? 24.97097 52.42055 37.72828 1.000 16.43785 14 ALA B C 1
ATOM 2732 O O . ALA B 2 14 ? 24.73738 51.29932 38.20711 1.000 19.22731 14 ALA B O 1
ATOM 2734 N N . GLY B 2 15 ? 25.71605 53.33948 38.35057 1.000 13.40245 15 GLY B N 1
ATOM 2735 C CA . GLY B 2 15 ? 26.40340 53.09069 39.60796 1.000 13.20852 15 GLY B CA 1
ATOM 2736 C C . GLY B 2 15 ? 25.60183 53.56048 40.80918 1.000 12.16872 15 GLY B C 1
ATOM 2737 O O . GLY B 2 15 ? 24.42981 53.93739 40.70581 1.000 13.02924 15 GLY B O 1
ATOM 2738 N N . GLN B 2 16 ? 26.24219 53.46213 41.98908 1.000 12.57189 16 GLN B N 1
ATOM 2739 C CA A GLN B 2 16 ? 25.54562 53.73081 43.25092 0.521 12.72277 16 GLN B CA 1
ATOM 2740 C CA B GLN B 2 16 ? 25.52713 53.72518 43.24301 0.479 12.97455 16 GLN B CA 1
ATOM 2741 C C . GLN B 2 16 ? 25.05671 55.17156 43.34389 1.000 12.93852 16 GLN B C 1
ATOM 2742 O O . GLN B 2 16 ? 23.89062 55.42654 43.66546 1.000 13.40018 16 GLN B O 1
ATOM 2753 N N . ILE B 2 17 ? 25.94403 56.14391 43.06764 1.000 12.43274 17 ILE B N 1
ATOM 2754 C CA . ILE B 2 17 ? 25.52005 57.54837 43.13555 1.000 12.28262 17 ILE B CA 1
ATOM 2755 C C . ILE B 2 17 ? 24.50539 57.86384 42.04752 1.000 12.40657 17 ILE B C 1
ATOM 2756 O O . ILE B 2 17 ? 23.48567 58.53471 42.29826 1.000 12.65527 17 ILE B O 1
ATOM 2761 N N . GLY B 2 18 ? 24.74851 57.37037 40.82278 1.000 12.80160 18 GLY B N 1
ATOM 2762 C CA . GLY B 2 18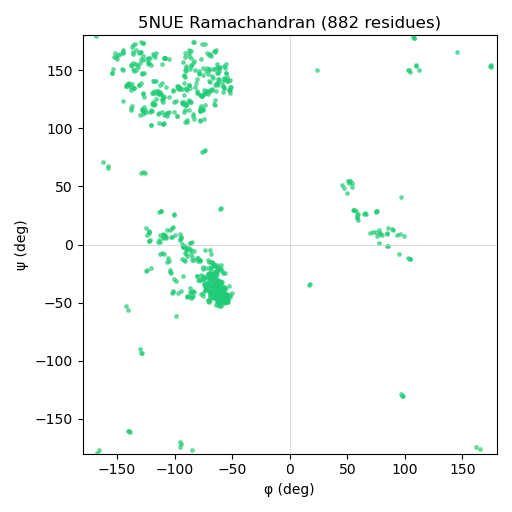 ? 23.78649 57.61570 39.74675 1.000 12.94665 18 GLY B CA 1
ATOM 2763 C C . GLY B 2 18 ? 22.39919 57.13495 40.11769 1.000 11.88691 18 GLY B C 1
ATOM 2764 O O . GLY B 2 18 ? 21.39877 57.82292 39.86821 1.000 12.56053 18 GLY B O 1
ATOM 2765 N N . TYR B 2 19 ? 22.31645 55.93210 40.71468 1.000 11.38697 19 TYR B N 1
ATOM 2766 C CA . TYR B 2 19 ? 21.02522 55.35416 41.05454 1.000 12.45100 19 TYR B CA 1
ATOM 2767 C C . TYR B 2 19 ? 20.31964 56.18343 42.13438 1.000 12.20053 19 TYR B C 1
ATOM 2768 O O . TYR B 2 19 ? 19.07826 56.30652 42.12500 1.000 12.82473 19 TYR B O 1
ATOM 2777 N N . ALA B 2 20 ? 21.09176 56.74016 43.07985 1.000 12.42899 20 ALA B N 1
ATOM 2778 C CA . ALA B 2 20 ? 20.53771 57.63054 44.10080 1.000 12.46587 20 ALA B CA 1
ATOM 2779 C C . ALA B 2 20 ? 20.16061 58.99825 43.53014 1.000 11.84324 20 ALA B C 1
ATOM 2780 O O . ALA B 2 20 ? 19.23917 59.66916 44.05120 1.000 13.18939 20 ALA B O 1
ATOM 2782 N N . LEU B 2 21 ? 20.84571 59.42854 42.46026 1.000 12.55517 21 LEU B N 1
ATOM 2783 C CA . LEU B 2 21 ? 20.72778 60.81710 41.97039 1.000 10.44564 21 LEU B CA 1
ATOM 2784 C C . LEU B 2 21 ? 19.61087 60.97035 40.94980 1.000 11.32101 21 LEU B C 1
ATOM 2785 O O . LEU B 2 21 ? 18.84043 61.93955 41.02030 1.000 11.95864 21 LEU B O 1
ATOM 2790 N N . VAL B 2 22 ? 19.49095 60.05525 39.97898 1.000 11.45731 22 VAL B N 1
ATOM 2791 C CA . VAL B 2 22 ? 18.48113 60.25906 38.92599 1.000 11.43033 22 VAL B CA 1
ATOM 2792 C C . VAL B 2 22 ? 17.05483 60.41727 39.41467 1.000 12.29619 22 VAL B C 1
ATOM 2793 O O . VAL B 2 22 ? 16.32763 61.25658 38.85952 1.000 12.47369 22 VAL B O 1
ATOM 2797 N N . PRO B 2 23 ? 16.58021 59.70772 40.44025 1.000 11.01945 23 PRO B N 1
ATOM 2798 C CA . PRO B 2 23 ? 15.19351 59.98240 40.84215 1.000 11.35071 23 PRO B CA 1
ATOM 2799 C C . PRO B 2 23 ? 15.05913 61.34441 41.48684 1.000 12.62323 23 PRO B C 1
ATOM 2800 O O . PRO B 2 23 ? 13.96272 61.93095 41.45180 1.000 13.88974 23 PRO B O 1
ATOM 2804 N N . MET B 2 24 ? 16.10652 61.83446 42.15918 1.000 12.47669 24 MET B N 1
ATOM 2805 C CA A MET B 2 24 ? 16.00480 63.16626 42.74701 0.486 12.39613 24 MET B CA 1
ATOM 2806 C CA B MET B 2 24 ? 16.03368 63.17310 42.74737 0.514 12.52390 24 MET B CA 1
ATOM 2807 C C . MET B 2 24 ? 15.88975 64.22388 41.65716 1.000 12.32749 24 MET B C 1
ATOM 2808 O O . MET B 2 24 ? 15.09219 65.16364 41.78695 1.000 13.48149 24 MET B O 1
ATOM 2817 N N . ILE B 2 25 ? 16.65104 64.06564 40.55979 1.000 12.23446 25 ILE B N 1
ATOM 2818 C CA . ILE B 2 25 ? 16.51028 64.96923 39.42482 1.000 12.20958 25 ILE B CA 1
ATOM 2819 C C . ILE B 2 25 ? 15.09969 64.88436 38.86210 1.000 11.71277 25 ILE B C 1
ATOM 2820 O O . ILE B 2 25 ? 14.45424 65.91910 38.61749 1.000 12.24247 25 ILE B O 1
ATOM 2825 N N . ALA B 2 26 ? 14.59646 63.65390 38.65340 1.000 11.62685 26 ALA B N 1
ATOM 2826 C CA . ALA B 2 26 ? 13.28204 63.47613 38.05404 1.000 11.76578 26 ALA B CA 1
ATOM 2827 C C . ALA B 2 26 ? 12.16107 64.05874 38.90181 1.000 13.72977 26 ALA B C 1
ATOM 2828 O O . ALA B 2 26 ? 11.11215 64.44509 38.36823 1.000 15.83798 26 ALA B O 1
ATOM 2830 N N . ARG B 2 27 ? 12.33754 64.07795 40.21154 1.000 13.71256 27 ARG B N 1
ATOM 2831 C CA . ARG B 2 27 ? 11.31800 64.57923 41.12186 1.000 15.83778 27 ARG B CA 1
ATOM 2832 C C . ARG B 2 27 ? 11.36027 66.09260 41.27402 1.000 16.13882 27 ARG B C 1
ATOM 2833 O O . ARG B 2 27 ? 10.48998 66.65112 41.94743 1.000 20.38640 27 ARG B O 1
ATOM 2841 N N . GLY B 2 28 ? 12.34074 66.77343 40.68146 1.000 15.11430 28 GLY B N 1
ATOM 2842 C CA . GLY B 2 28 ? 12.41764 68.22920 40.77348 1.000 15.43280 28 GLY B CA 1
ATOM 2843 C C . GLY B 2 28 ? 13.32400 68.76765 41.86165 1.000 15.41679 28 GLY B C 1
ATOM 2844 O O . GLY B 2 28 ? 13.31617 69.98384 42.11330 1.000 17.05127 28 GLY B O 1
ATOM 2845 N N . ILE B 2 29 ? 14.11067 67.90396 42.52687 1.000 15.04783 29 ILE B N 1
ATOM 2846 C CA A ILE B 2 29 ? 14.91412 68.35154 43.65876 0.424 15.33443 29 ILE B CA 1
ATOM 2847 C CA B ILE B 2 29 ? 14.90725 68.36431 43.66049 0.576 14.95913 29 ILE B CA 1
ATOM 2848 C C . ILE B 2 29 ? 16.10934 69.17235 43.20058 1.000 15.63729 29 ILE B C 1
ATOM 2849 O O . ILE B 2 29 ? 16.61708 70.01577 43.94747 1.000 18.69447 29 ILE B O 1
ATOM 2858 N N . MET B 2 30 ? 16.59075 68.94383 41.97439 1.000 14.32578 30 MET B N 1
ATOM 2859 C CA . MET B 2 30 ? 17.77515 69.65247 41.49494 1.000 14.22485 30 MET B CA 1
ATOM 2860 C C . MET B 2 30 ? 17.43869 71.03483 40.90347 1.000 14.98794 30 MET B C 1
ATOM 2861 O O . MET B 2 30 ? 18.16436 71.99678 41.14697 1.000 16.67431 30 MET B O 1
ATOM 2866 N N . LEU B 2 31 ? 16.34948 71.15923 40.14775 1.000 13.82423 31 LEU B N 1
ATOM 2867 C CA . LEU B 2 31 ? 16.07069 72.38829 39.40399 1.000 13.11527 31 LEU B CA 1
ATOM 2868 C C . LEU B 2 31 ? 14.72964 73.01237 39.75962 1.000 14.38760 31 LEU B C 1
ATOM 2869 O O . LEU B 2 31 ? 14.37689 74.03577 39.16956 1.000 16.75149 31 LEU B O 1
ATOM 2874 N N . GLY B 2 32 ? 13.99601 72.44821 40.70474 1.000 15.79086 32 GLY B N 1
ATOM 2875 C CA . GLY B 2 32 ? 12.76112 73.03052 41.18786 1.000 15.73258 32 GLY B CA 1
ATOM 2876 C C . GLY B 2 32 ? 11.52584 72.24516 40.77547 1.000 16.43704 32 GLY B C 1
ATOM 2877 O O . GLY B 2 32 ? 11.48793 71.58781 39.73180 1.000 16.24210 32 GLY B O 1
ATOM 2878 N N . ALA B 2 33 ? 10.47977 72.36464 41.58231 1.000 17.30656 33 ALA B N 1
ATOM 2879 C CA . ALA B 2 33 ? 9.26369 71.58853 41.35782 1.000 19.51998 33 ALA B CA 1
ATOM 2880 C C . ALA B 2 33 ? 8.51515 71.99989 40.09711 1.000 20.66640 33 ALA B C 1
ATOM 2881 O O . ALA B 2 33 ? 7.61344 71.25660 39.67186 1.000 23.93954 33 ALA B O 1
ATOM 2883 N N . ASP B 2 34 ? 8.82809 73.15611 39.51968 1.000 21.36481 34 ASP B N 1
ATOM 2884 C CA A ASP B 2 34 ? 8.14046 73.68301 38.34416 0.645 23.37895 34 ASP B CA 1
ATOM 2885 C CA B ASP B 2 34 ? 8.12851 73.65717 38.33995 0.355 24.28629 34 ASP B CA 1
ATOM 2886 C C . ASP B 2 34 ? 8.97467 73.57499 37.07666 1.000 22.78548 34 ASP B C 1
ATOM 2887 O O . ASP B 2 34 ? 8.66945 74.24885 36.08356 1.000 25.44077 34 ASP B O 1
ATOM 2896 N N . GLN B 2 35 ? 10.03428 72.78029 37.08972 1.000 17.86491 35 GLN B N 1
ATOM 2897 C CA . GLN B 2 35 ? 10.95619 72.72054 35.95539 1.000 14.93053 35 GLN B CA 1
ATOM 2898 C C . GLN B 2 35 ? 11.03200 71.31248 35.38171 1.000 13.01835 35 GLN B C 1
ATOM 2899 O O . GLN B 2 35 ? 11.68408 70.43617 35.96791 1.000 14.95443 35 GLN B O 1
ATOM 2905 N N . PRO B 2 36 ? 10.38385 71.04739 34.25426 1.000 12.44745 36 PRO B N 1
ATOM 2906 C CA . PRO B 2 36 ? 10.52254 69.72925 33.61585 1.000 11.69415 36 PRO B CA 1
ATOM 2907 C C . PRO B 2 36 ? 11.96611 69.45624 33.23475 1.000 12.05868 36 PRO B C 1
ATOM 2908 O O . PRO B 2 36 ? 12.75196 70.36840 32.91255 1.000 12.87836 36 PRO B O 1
ATOM 2912 N N . VAL B 2 37 ? 12.30256 68.16476 33.19743 1.000 12.32131 37 VAL B N 1
ATOM 2913 C CA . VAL B 2 37 ? 13.66319 67.73430 32.88956 1.000 11.97203 37 VAL B CA 1
ATOM 2914 C C . VAL B 2 37 ? 13.62263 66.60491 31.87662 1.000 12.02439 37 VAL B C 1
ATOM 2915 O O . VAL B 2 37 ? 12.68497 65.79851 31.83755 1.000 12.07874 37 VAL B O 1
ATOM 2919 N N . ILE B 2 38 ? 14.67147 66.53214 31.07258 1.000 11.33228 38 ILE B N 1
ATOM 2920 C CA . ILE B 2 38 ? 14.98771 65.34169 30.28433 1.000 10.88484 38 ILE B CA 1
ATOM 2921 C C . ILE B 2 38 ? 16.30238 64.82183 30.82998 1.000 11.33446 38 ILE B C 1
ATOM 2922 O O . ILE B 2 38 ? 17.26127 65.60436 30.99494 1.000 13.52484 38 ILE B O 1
ATOM 2927 N N . LEU B 2 39 ? 16.36992 63.51017 31.13034 1.000 11.44661 39 LEU B N 1
ATOM 2928 C CA . LEU B 2 39 ? 17.62130 62.93509 31.61883 1.000 11.44550 39 LEU B CA 1
ATOM 2929 C C . LEU B 2 39 ? 18.38872 62.28561 30.48185 1.000 11.81173 39 LEU B C 1
ATOM 2930 O O . LEU B 2 39 ? 17.81348 61.58825 29.64055 1.000 13.10387 39 LEU B O 1
ATOM 2935 N N . HIS B 2 40 ? 19.68300 62.53994 30.43136 1.000 11.02520 40 HIS B N 1
ATOM 2936 C CA . HIS B 2 40 ? 20.61870 61.74141 29.65043 1.000 12.30226 40 HIS B CA 1
ATOM 2937 C C . HIS B 2 40 ? 21.45708 60.97327 30.65353 1.000 12.12740 40 HIS B C 1
ATOM 2938 O O . HIS B 2 40 ? 21.98463 61.56306 31.58799 1.000 15.16830 40 HIS B O 1
ATOM 2945 N N . MET B 2 41 ? 21.54070 59.66369 30.50530 1.000 11.02306 41 MET B N 1
ATOM 2946 C CA A MET B 2 41 ? 22.31282 58.82699 31.40812 0.892 11.17935 41 MET B CA 1
ATOM 2947 C CA B MET B 2 41 ? 22.33177 58.84803 31.40836 0.108 11.06248 41 MET B CA 1
ATOM 2948 C C . MET B 2 41 ? 23.40506 58.16052 30.58792 1.000 10.81692 41 MET B C 1
ATOM 2949 O O . MET B 2 41 ? 23.10857 57.54387 29.57349 1.000 12.93775 41 MET B O 1
ATOM 2958 N N . LEU B 2 42 ? 24.66168 58.30482 30.99886 1.000 10.88004 42 LEU B N 1
ATOM 2959 C CA . LEU B 2 42 ? 25.80980 57.74634 30.27890 1.000 12.09144 42 LEU B CA 1
ATOM 2960 C C . LEU B 2 42 ? 26.53315 56.77261 31.18533 1.000 12.78928 42 LEU B C 1
ATOM 2961 O O . LEU B 2 42 ? 26.83434 57.08637 32.34529 1.000 14.18252 42 LEU B O 1
ATOM 2966 N N . ASP B 2 43 ? 26.81537 55.58025 30.67760 1.000 12.63422 43 ASP B N 1
ATOM 2967 C CA . ASP B 2 43 ? 27.68556 54.62919 31.37830 1.000 14.14545 43 ASP B CA 1
ATOM 2968 C C . ASP B 2 43 ? 28.56635 53.95990 30.32601 1.000 14.69417 43 ASP B C 1
ATOM 2969 O O . ASP B 2 43 ? 28.72330 54.49049 29.21439 1.000 14.75078 43 ASP B O 1
ATOM 2974 N N . ILE B 2 44 ? 29.14628 52.80395 30.63979 1.000 15.17954 44 ILE B N 1
ATOM 2975 C CA . ILE B 2 44 ? 30.04202 52.13534 29.68453 1.000 14.75558 44 ILE B CA 1
ATOM 2976 C C . ILE B 2 44 ? 29.46829 50.77738 29.31915 1.000 15.78789 44 ILE B C 1
ATOM 2977 O O . ILE B 2 44 ? 28.59276 50.23819 30.01794 1.000 15.79519 44 ILE B O 1
ATOM 2982 N N . PRO B 2 45 ? 29.96308 50.17932 28.23931 1.000 15.12502 45 PRO B N 1
ATOM 2983 C CA . PRO B 2 45 ? 29.29277 48.97267 27.66373 1.000 16.39737 45 PRO B CA 1
ATOM 2984 C C . PRO B 2 45 ? 29.12787 47.81960 28.64372 1.000 17.12738 45 PRO B C 1
ATOM 2985 O O . PRO B 2 45 ? 28.08326 47.14634 28.62871 1.000 17.88693 45 PRO B O 1
ATOM 2989 N N . PRO B 2 46 ? 30.07916 47.54721 29.53443 1.000 17.90622 46 PRO B N 1
ATOM 2990 C CA . PRO B 2 46 ? 29.85644 46.43104 30.48128 1.000 19.07303 46 PRO B CA 1
ATOM 2991 C C . PRO B 2 46 ? 28.60058 46.61743 31.31897 1.000 17.76269 46 PRO B C 1
ATOM 2992 O O . PRO B 2 46 ? 28.06324 45.63179 31.84775 1.000 19.82210 46 PRO B O 1
ATOM 2996 N N . ALA B 2 47 ? 28.14999 47.86251 31.49964 1.000 15.27215 47 ALA B N 1
ATOM 2997 C CA . ALA B 2 47 ? 26.99363 48.16318 32.33023 1.000 15.92635 47 ALA B CA 1
ATOM 2998 C C . ALA B 2 47 ? 25.73375 48.42173 31.49701 1.000 15.40616 47 ALA B C 1
ATOM 2999 O O . ALA B 2 47 ? 24.75792 48.98127 32.01307 1.000 15.31690 47 ALA B O 1
ATOM 3001 N N . ALA B 2 48 ? 25.73408 48.04372 30.20025 1.000 14.81025 48 ALA B N 1
ATOM 3002 C CA . ALA B 2 48 ? 24.60972 48.42201 29.34276 1.000 13.32662 48 ALA B CA 1
ATOM 3003 C C . ALA B 2 48 ? 23.29622 47.85857 29.84147 1.000 13.80914 48 ALA B C 1
ATOM 3004 O O . ALA B 2 48 ? 22.26392 48.52811 29.74250 1.000 15.63044 48 ALA B O 1
ATOM 3006 N N . GLU B 2 49 ? 23.28751 46.59299 30.30901 1.000 13.91948 49 GLU B N 1
ATOM 3007 C CA . GLU B 2 49 ? 22.02115 46.03832 30.77571 1.000 14.38775 49 GLU B CA 1
ATOM 3008 C C . GLU B 2 49 ? 21.54743 46.74016 32.03739 1.000 14.55403 49 GLU B C 1
ATOM 3009 O O . GLU B 2 49 ? 20.36051 47.06046 32.17265 1.000 14.25133 49 GLU B O 1
ATOM 3015 N N . ALA B 2 50 ? 22.44942 46.97181 32.97827 1.000 14.01458 50 ALA B N 1
ATOM 3016 C CA . ALA B 2 50 ? 22.04227 47.62533 34.22404 1.000 14.55636 50 ALA B CA 1
ATOM 3017 C C . ALA B 2 50 ? 21.55662 49.04143 33.93853 1.000 12.80581 50 ALA B C 1
ATOM 3018 O O . ALA B 2 50 ? 20.56565 49.49999 34.52551 1.000 12.95360 50 ALA B O 1
ATOM 3020 N N . LEU B 2 51 ? 22.21784 49.72698 32.99262 1.000 14.42022 51 LEU B N 1
ATOM 3021 C CA . LEU B 2 51 ? 21.82998 51.08343 32.63082 1.000 12.81303 51 LEU B CA 1
ATOM 3022 C C . LEU B 2 51 ? 20.41957 51.09944 32.06943 1.000 12.23357 51 LEU B C 1
ATOM 3023 O O . LEU B 2 51 ? 19.60139 51.96606 32.43385 1.000 12.58837 51 LEU B O 1
ATOM 3028 N N . ASN B 2 52 ? 20.11572 50.14271 31.17811 1.000 11.94272 52 ASN B N 1
ATOM 3029 C CA . ASN B 2 52 ? 18.75856 50.05276 30.69878 1.000 12.22604 52 ASN B CA 1
ATOM 3030 C C . ASN B 2 52 ? 17.80685 49.74674 31.85674 1.000 12.95075 52 ASN B C 1
ATOM 3031 O O . ASN B 2 52 ? 16.67899 50.23863 31.88859 1.000 13.64681 52 ASN B O 1
ATOM 3036 N N . GLY B 2 53 ? 18.24362 48.93996 32.83246 1.000 12.72864 53 GLY B N 1
ATOM 3037 C CA . GLY B 2 53 ? 17.39833 48.71106 34.00361 1.000 13.11824 53 GLY B CA 1
ATOM 3038 C C .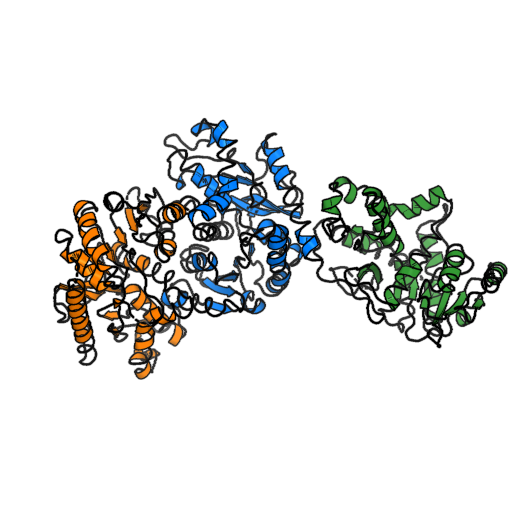 GLY B 2 53 ? 17.06053 49.98297 34.77824 1.000 11.58162 53 GLY B C 1
ATOM 3039 O O . GLY B 2 53 ? 15.92213 50.14574 35.25691 1.000 12.40806 53 GLY B O 1
ATOM 3040 N N . VAL B 2 54 ? 18.02709 50.88473 34.90850 1.000 12.34865 54 VAL B N 1
ATOM 3041 C CA . VAL B 2 54 ? 17.76348 52.15538 35.58180 1.000 12.24733 54 VAL B CA 1
ATOM 3042 C C . VAL B 2 54 ? 16.73912 52.96468 34.78910 1.000 12.55028 54 VAL B C 1
ATOM 3043 O O . VAL B 2 54 ? 15.80564 53.55748 35.35917 1.000 12.13255 54 VAL B O 1
ATOM 3047 N N . LYS B 2 55 ? 16.89424 53.00871 33.46103 1.000 11.25663 55 LYS B N 1
ATOM 3048 C CA . LYS B 2 55 ? 15.89657 53.68936 32.64780 1.000 11.90347 55 LYS B CA 1
ATOM 3049 C C . LYS B 2 55 ? 14.52526 53.06756 32.81819 1.000 11.48209 55 LYS B C 1
ATOM 3050 O O . LYS B 2 55 ? 13.53363 53.80585 32.95696 1.000 11.91491 55 LYS B O 1
ATOM 3065 N N . GLU B 2 57 ? 13.31677 51.63804 35.41463 1.000 12.58823 57 GLU B N 1
ATOM 3066 C CA . GLU B 2 57 ? 12.74862 52.08381 36.70090 1.000 11.29689 57 GLU B CA 1
ATOM 3067 C C . GLU B 2 57 ? 12.32837 53.55662 36.67578 1.000 12.13451 57 GLU B C 1
ATOM 3068 O O . GLU B 2 57 ? 11.30892 53.89285 37.28905 1.000 12.81167 57 GLU B O 1
ATOM 3074 N N . LEU B 2 58 ? 13.06621 54.41393 35.93930 1.000 11.48966 58 LEU B N 1
ATOM 3075 C CA . LEU B 2 58 ? 12.63652 55.81154 35.83343 1.000 9.98031 58 LEU B CA 1
ATOM 3076 C C . LEU B 2 58 ? 11.30257 55.89633 35.13533 1.000 12.00127 58 LEU B C 1
ATOM 3077 O O . LEU B 2 58 ? 10.43654 56.66290 35.54316 1.000 12.34630 58 LEU B O 1
ATOM 3082 N N . ILE B 2 59 ? 11.12297 55.10905 34.05322 1.000 10.63476 59 ILE B N 1
ATOM 3083 C CA A ILE B 2 59 ? 9.82484 55.05179 33.37812 0.684 10.61570 59 ILE B CA 1
ATOM 3084 C CA B ILE B 2 59 ? 9.83069 55.08165 33.38447 0.316 11.35635 59 ILE B CA 1
ATOM 3085 C C . ILE B 2 59 ? 8.75976 54.52499 34.31712 1.000 11.31492 59 ILE B C 1
ATOM 3086 O O . ILE B 2 59 ? 7.62807 55.03895 34.36433 1.000 12.12507 59 ILE B O 1
ATOM 3095 N N . ASP B 2 60 ? 9.09300 53.45849 35.05764 1.000 12.78951 60 ASP B N 1
ATOM 3096 C CA . ASP B 2 60 ? 8.12433 52.82563 35.95102 1.000 12.33488 60 ASP B CA 1
ATOM 3097 C C . ASP B 2 60 ? 7.65140 53.72927 37.07612 1.000 12.23326 60 ASP B C 1
ATOM 3098 O O . ASP B 2 60 ? 6.58785 53.47222 37.65162 1.000 13.16683 60 ASP B O 1
ATOM 3103 N N . ALA B 2 61 ? 8.43522 54.75177 37.43925 1.000 11.43039 61 ALA B N 1
ATOM 3104 C CA . ALA B 2 61 ? 8.05801 55.62766 38.53683 1.000 10.83967 61 ALA B CA 1
ATOM 3105 C C . ALA B 2 61 ? 7.04519 56.68566 38.11345 1.000 11.31031 61 ALA B C 1
ATOM 3106 O O . ALA B 2 61 ? 6.50176 57.37243 38.98737 1.000 13.63179 61 ALA B O 1
ATOM 3108 N N . ALA B 2 62 ? 6.79793 56.86824 36.81160 1.000 11.82217 62 ALA B N 1
ATOM 3109 C CA . ALA B 2 62 ? 5.81652 57.83660 36.33505 1.000 11.37683 62 ALA B CA 1
ATOM 3110 C C . ALA B 2 62 ? 6.06279 59.21593 36.93810 1.000 12.04783 62 ALA B C 1
ATOM 3111 O O . ALA B 2 62 ? 5.16486 59.82591 37.52706 1.000 12.92006 62 ALA B O 1
ATOM 3113 N N . PHE B 2 63 ? 7.28076 59.70749 36.76424 1.000 11.70932 63 PHE B N 1
ATOM 3114 C CA . PHE B 2 63 ? 7.62644 61.04166 37.26788 1.000 11.61656 63 PHE B CA 1
ATOM 3115 C C . PHE B 2 63 ? 7.02478 62.13607 36.38118 1.000 12.40851 63 PHE B C 1
ATOM 3116 O O . PHE B 2 63 ? 7.40651 62.25843 35.20916 1.000 12.52816 63 PHE B O 1
ATOM 3124 N N . PRO B 2 64 ? 6.11518 62.96940 36.88098 1.000 14.05039 64 PRO B N 1
ATOM 3125 C CA . PRO B 2 64 ? 5.45365 63.91184 35.96184 1.000 14.19799 64 PRO B CA 1
ATOM 3126 C C . PRO B 2 64 ? 6.37195 64.98412 35.39453 1.000 13.33726 64 PRO B C 1
ATOM 3127 O O . PRO B 2 64 ? 6.07798 65.50296 34.29472 1.000 15.08550 64 PRO B O 1
ATOM 3131 N N . LEU B 2 65 ? 7.46529 65.33572 36.07021 1.000 12.60111 65 LEU B N 1
ATOM 3132 C CA . LEU B 2 65 ? 8.38460 66.33316 35.50492 1.000 12.18570 65 LEU B CA 1
ATOM 3133 C C . LEU B 2 65 ? 9.28677 65.75271 34.41930 1.000 12.56417 65 LEU B C 1
ATOM 3134 O O . LEU B 2 65 ? 9.92887 66.52029 33.69259 1.000 14.16382 65 LEU B O 1
ATOM 3139 N N . LEU B 2 66 ? 9.36189 64.44498 34.29820 1.000 12.20504 66 LEU B N 1
ATOM 3140 C CA . LEU B 2 66 ? 10.34689 63.82240 33.42222 1.000 12.97405 66 LEU B CA 1
ATOM 3141 C C . LEU B 2 66 ? 9.75973 63.71925 32.01747 1.000 13.84441 66 LEU B C 1
ATOM 3142 O O . LEU B 2 66 ? 8.67390 63.14548 31.83314 1.000 15.91308 66 LEU B O 1
ATOM 3147 N N . LYS B 2 67 ? 10.47245 64.27912 31.02797 1.000 12.06467 67 LYS B N 1
ATOM 3148 C CA . LYS B 2 67 ? 9.98828 64.40452 29.65542 1.000 13.27826 67 LYS B CA 1
ATOM 3149 C C . LYS B 2 67 ? 10.79356 63.57335 28.67251 1.000 13.27092 67 LYS B C 1
ATOM 3150 O O . LYS B 2 67 ? 10.54842 63.66238 27.45219 1.000 17.72987 67 LYS B O 1
ATOM 3156 N N . GLY B 2 68 ? 11.77722 62.82425 29.14221 1.000 12.19632 68 GLY B N 1
ATOM 3157 C CA . GLY B 2 68 ? 12.51324 61.90404 28.29906 1.000 13.81670 68 GLY B CA 1
ATOM 3158 C C . GLY B 2 68 ? 13.67058 61.30166 29.07277 1.000 12.30958 68 GLY B C 1
ATOM 3159 O O . GLY B 2 68 ? 14.15914 61.91546 30.03799 1.000 12.42679 68 GLY B O 1
ATOM 3160 N N . VAL B 2 69 ? 14.11313 60.10227 28.68737 1.000 12.00658 69 VAL B N 1
ATOM 3161 C CA . VAL B 2 69 ? 15.30002 59.49495 29.27243 1.000 11.01510 69 VAL B CA 1
ATOM 3162 C C . VAL B 2 69 ? 16.08274 58.88036 28.13658 1.000 12.82924 69 VAL B C 1
ATOM 3163 O O . VAL B 2 69 ? 15.61013 57.93035 27.50232 1.000 15.17145 69 VAL B O 1
ATOM 3167 N N . VAL B 2 70 ? 17.28442 59.36901 27.91030 1.000 12.50881 70 VAL B N 1
ATOM 3168 C CA . VAL B 2 70 ? 18.23424 58.77822 26.97966 1.000 13.04608 70 VAL B CA 1
ATOM 3169 C C . VAL B 2 70 ? 19.20120 57.98576 27.84486 1.000 12.89272 70 VAL B C 1
ATOM 3170 O O . VAL B 2 70 ? 19.76370 58.53057 28.79725 1.000 17.29582 70 VAL B O 1
ATOM 3174 N N . ALA B 2 71 ? 19.35187 56.69624 27.61160 1.000 13.01608 71 ALA B N 1
ATOM 3175 C CA . ALA B 2 71 ? 20.26436 55.88455 28.43100 1.000 11.70214 71 ALA B CA 1
ATOM 3176 C C . ALA B 2 71 ? 21.23910 55.19830 27.48431 1.000 12.53411 71 ALA B C 1
ATOM 3177 O O . ALA B 2 71 ? 20.82185 54.37337 26.65864 1.000 13.13719 71 ALA B O 1
ATOM 3179 N N . THR B 2 72 ? 22.51973 55.55569 27.55838 1.000 12.36672 72 THR B N 1
ATOM 3180 C CA . THR B 2 72 ? 23.43364 55.19041 26.48237 1.000 11.71700 72 THR B CA 1
ATOM 3181 C C . THR B 2 72 ? 24.83880 54.93325 27.02693 1.000 11.11828 72 THR B C 1
ATOM 3182 O O . THR B 2 72 ? 25.19842 55.36574 28.14601 1.000 11.87416 72 THR B O 1
ATOM 3186 N N . THR B 2 73 ? 25.64396 54.28208 26.20282 1.000 11.27149 73 THR B N 1
ATOM 3187 C CA . THR B 2 73 ? 27.08112 54.18561 26.39921 1.000 12.18038 73 THR B CA 1
ATOM 3188 C C . THR B 2 73 ? 27.84475 55.01035 25.36010 1.000 13.34447 73 THR B C 1
ATOM 3189 O O . THR B 2 73 ? 29.07419 54.96934 25.34035 1.000 14.42142 73 THR B O 1
ATOM 3193 N N . ASP B 2 74 ? 27.15764 55.80907 24.53851 1.000 12.96896 74 ASP B N 1
ATOM 3194 C CA . ASP B 2 74 ? 27.77295 56.65074 23.51480 1.000 12.63839 74 ASP B CA 1
ATOM 3195 C C . ASP B 2 74 ? 27.89848 58.07726 24.09630 1.000 12.64916 74 ASP B C 1
ATOM 3196 O O . ASP B 2 74 ? 26.88936 58.76463 24.30669 1.000 13.78979 74 ASP B O 1
ATOM 3201 N N . ALA B 2 75 ? 29.13411 58.50733 24.36521 1.000 12.93036 75 ALA B N 1
ATOM 3202 C CA . ALA B 2 75 ? 29.34410 59.82614 24.97810 1.000 12.39819 75 ALA B CA 1
ATOM 3203 C C . ALA B 2 75 ? 28.84562 60.97568 24.09272 1.000 12.88174 75 ALA B C 1
ATOM 3204 O O . ALA B 2 75 ? 28.34126 61.97883 24.60706 1.000 13.26917 75 ALA B O 1
ATOM 3206 N N . VAL B 2 76 ? 28.98485 60.86860 22.76878 1.000 14.50135 76 VAL B N 1
ATOM 3207 C CA . VAL B 2 76 ? 28.46850 61.92748 21.90597 1.000 14.57546 76 VAL B CA 1
ATOM 3208 C C . VAL B 2 76 ? 26.96216 62.07457 22.10399 1.000 14.96278 76 VAL B C 1
ATOM 3209 O O . VAL B 2 76 ? 26.44117 63.17642 22.32882 1.000 15.72928 76 VAL B O 1
ATOM 3213 N N . GLU B 2 77 ? 26.24509 60.95144 22.03895 1.000 13.33487 77 GLU B N 1
ATOM 3214 C CA . GLU B 2 77 ? 24.80928 60.97651 22.26336 1.000 12.85759 77 GLU B CA 1
ATOM 3215 C C . GLU B 2 77 ? 24.48483 61.49290 23.66760 1.000 13.08394 77 GLU B C 1
ATOM 3216 O O . GLU B 2 77 ? 23.57741 62.32176 23.84344 1.000 15.47413 77 GLU B O 1
ATOM 3222 N N . GLY B 2 78 ? 25.20844 61.01706 24.67591 1.000 12.36325 78 GLY B N 1
ATOM 3223 C CA . GLY B 2 78 ? 24.88926 61.43484 26.03885 1.000 11.91200 78 GLY B CA 1
ATOM 3224 C C . GLY B 2 78 ? 25.08139 62.92629 26.23862 1.000 12.38472 78 GLY B C 1
ATOM 3225 O O . GLY B 2 78 ? 24.30986 63.56435 26.94892 1.000 13.10832 78 GLY B O 1
ATOM 3226 N N . CYS B 2 79 ? 26.12428 63.48726 25.64886 1.000 11.84693 79 CYS B N 1
ATOM 3227 C CA . CYS B 2 79 ? 26.44779 64.90591 25.86076 1.000 12.16661 79 CYS B CA 1
ATOM 3228 C C . CYS B 2 79 ? 25.66515 65.85852 24.97569 1.000 12.65185 79 CYS B C 1
ATOM 3229 O O . CYS B 2 79 ? 25.68831 67.06295 25.24189 1.000 14.64206 79 CYS B O 1
ATOM 3232 N N . THR B 2 80 ? 24.97582 65.38292 23.92468 1.000 14.09337 80 THR B N 1
ATOM 3233 C CA . THR B 2 80 ? 24.37401 66.31004 22.98211 1.000 14.86130 80 THR B CA 1
ATOM 3234 C C . THR B 2 80 ? 23.28071 67.13842 23.63354 1.000 13.91313 80 THR B C 1
ATOM 3235 O O . THR B 2 80 ? 22.29032 66.60232 24.15348 1.000 15.95698 80 THR B O 1
ATOM 3239 N N . GLY B 2 81 ? 23.42805 68.46882 23.54640 1.000 12.92604 81 GLY B N 1
ATOM 3240 C CA . GLY B 2 81 ? 22.39244 69.37322 23.95674 1.000 13.66229 81 GLY B CA 1
ATOM 3241 C C . GLY B 2 81 ? 22.23405 69.55343 25.45089 1.000 13.67558 81 GLY B C 1
ATOM 3242 O O . GLY B 2 81 ? 21.29815 70.25102 25.87243 1.000 14.84728 81 GLY B O 1
ATOM 3243 N N . VAL B 2 82 ? 23.12102 69.00562 26.27203 1.000 12.41464 82 VAL B N 1
ATOM 3244 C CA . VAL B 2 82 ? 22.82413 69.04289 27.69514 1.000 12.50249 82 VAL B CA 1
ATOM 3245 C C . VAL B 2 82 ? 23.13058 70.41963 28.27870 1.000 12.16296 82 VAL B C 1
ATOM 3246 O O . VAL B 2 82 ? 24.08159 71.11656 27.88595 1.000 12.46716 82 VAL B O 1
ATOM 3250 N N . ASN B 2 83 ? 22.31138 70.78583 29.26283 1.000 12.40359 83 ASN B N 1
ATOM 3251 C CA . ASN B 2 83 ? 22.40108 72.07921 29.94369 1.000 10.50112 83 ASN B CA 1
ATOM 3252 C C . ASN B 2 83 ? 23.04946 71.98864 31.31661 1.000 11.48797 83 ASN B C 1
ATOM 3253 O O . ASN B 2 83 ? 23.53078 73.01515 31.85451 1.000 12.60920 83 ASN B O 1
ATOM 3258 N N . VAL B 2 84 ? 22.99046 70.81210 31.92047 1.000 12.78892 84 VAL B N 1
ATOM 3259 C CA . VAL B 2 84 ? 23.64952 70.53520 33.19449 1.000 12.27948 84 VAL B CA 1
ATOM 3260 C C . VAL B 2 84 ? 24.28535 69.17021 32.99860 1.000 12.43889 84 VAL B C 1
ATOM 3261 O O . VAL B 2 84 ? 23.64227 68.27054 32.44575 1.000 14.28110 84 VAL B O 1
ATOM 3265 N N . ALA B 2 85 ? 25.54454 69.01755 33.41179 1.000 11.54811 85 ALA B N 1
ATOM 3266 C CA . ALA B 2 85 ? 26.24965 67.74479 33.30237 1.000 12.42519 85 ALA B CA 1
ATOM 3267 C C . ALA B 2 85 ? 26.82317 67.40996 34.67765 1.000 14.56012 85 ALA B C 1
ATOM 3268 O O . ALA B 2 85 ? 27.70881 68.11661 35.17498 1.000 15.31868 85 ALA B O 1
ATOM 3270 N N . VAL B 2 86 ? 26.34492 66.31419 35.28290 1.000 12.60635 86 VAL B N 1
ATOM 3271 C CA . VAL B 2 86 ? 26.80365 65.89527 36.59621 1.000 12.15579 86 VAL B CA 1
ATOM 3272 C C . VAL B 2 86 ? 27.62819 64.64955 36.31942 1.000 12.26807 86 VAL B C 1
ATOM 3273 O O . VAL B 2 86 ? 27.09888 63.60693 35.87188 1.000 13.20422 86 VAL B O 1
ATOM 3277 N N . MET B 2 87 ? 28.94633 64.75465 36.52339 1.000 11.45262 87 MET B N 1
ATOM 3278 C CA A MET B 2 87 ? 29.88429 63.72761 36.05937 0.667 13.15566 87 MET B CA 1
ATOM 3279 C CA B MET B 2 87 ? 29.85883 63.71494 36.07060 0.333 13.21590 87 MET B CA 1
ATOM 3280 C C . MET B 2 87 ? 30.23204 62.83103 37.25085 1.000 13.12536 87 MET B C 1
ATOM 3281 O O . MET B 2 87 ? 31.04197 63.19740 38.11752 1.000 14.37961 87 MET B O 1
ATOM 3290 N N . VAL B 2 88 ? 29.63037 61.65692 37.27899 1.000 13.18773 88 VAL B N 1
ATOM 3291 C CA . VAL B 2 88 ? 29.83007 60.68293 38.33889 1.000 13.20731 88 VAL B CA 1
ATOM 3292 C C . VAL B 2 88 ? 30.58216 59.46812 37.82503 1.000 13.55960 88 VAL B C 1
ATOM 3293 O O . VAL B 2 88 ? 31.00346 58.62921 38.62500 1.000 16.14381 88 VAL B O 1
ATOM 3297 N N . GLY B 2 89 ? 30.81817 59.38252 36.52053 1.000 13.52882 89 GLY B N 1
ATOM 3298 C CA . GLY B 2 89 ? 31.47305 58.19669 35.95492 1.000 14.81013 89 GLY B CA 1
ATOM 3299 C C . GLY B 2 89 ? 32.90336 58.05221 36.48167 1.000 15.46134 89 GLY B C 1
ATOM 3300 O O . GLY B 2 89 ? 33.68035 59.01549 36.53729 1.000 15.82240 89 GLY B O 1
ATOM 3301 N N . GLY B 2 90 ? 33.25367 56.85961 36.91782 1.000 15.21472 90 GLY B N 1
ATOM 3302 C CA . GLY B 2 90 ? 34.57570 56.57240 37.45029 1.000 16.06604 90 GLY B CA 1
ATOM 3303 C C . GLY B 2 90 ? 34.47268 55.55407 38.57113 1.000 17.36928 90 GLY B C 1
ATOM 3304 O O . GLY B 2 90 ? 33.40277 55.33117 39.14729 1.000 19.78497 90 GLY B O 1
ATOM 3305 N N . PHE B 2 91 ? 35.60463 55.00499 38.93026 1.000 15.23376 91 PHE B N 1
ATOM 3306 C CA . PHE B 2 91 ? 35.68683 53.98868 39.98860 1.000 16.31497 91 PHE B CA 1
ATOM 3307 C C . PHE B 2 91 ? 35.67589 54.64603 41.36163 1.000 16.29853 91 PHE B C 1
ATOM 3308 O O . PHE B 2 91 ? 36.23101 55.74712 41.52048 1.000 16.15737 91 PHE B O 1
ATOM 3316 N N . PRO B 2 92 ? 35.00368 54.01409 42.33668 1.000 16.38015 92 PRO B N 1
ATOM 3317 C CA . PRO B 2 92 ? 35.02988 54.46040 43.73349 1.000 15.70581 92 PRO B CA 1
ATOM 3318 C C . PRO B 2 92 ? 36.23457 53.85851 44.45074 1.000 19.16063 92 PRO B C 1
ATOM 3319 O O . PRO B 2 92 ? 36.86960 52.90497 43.98672 1.000 19.04721 92 PRO B O 1
ATOM 3323 N N . ARG B 2 93 ? 36.59985 54.47498 45.56253 1.000 22.25298 93 ARG B N 1
ATOM 3324 C CA . ARG B 2 93 ? 37.69209 53.86949 46.30817 1.000 24.50520 93 ARG B CA 1
ATOM 3325 C C . ARG B 2 93 ? 37.16050 52.74302 47.19128 1.000 27.01320 93 ARG B C 1
ATOM 3326 O O . ARG B 2 93 ? 35.97549 52.68966 47.54086 1.000 28.37618 93 ARG B O 1
ATOM 3334 N N . LYS B 2 94 ? 38.05385 51.83770 47.55244 1.000 29.02768 94 LYS B N 1
ATOM 3335 C CA A LYS B 2 94 ? 37.70653 50.78267 48.48624 0.404 30.81430 94 LYS B CA 1
ATOM 3336 C CA B LYS B 2 94 ? 37.74924 50.76291 48.47842 0.596 31.16806 94 LYS B CA 1
ATOM 3337 C C . LYS B 2 94 ? 38.14008 51.17668 49.89280 1.000 30.97237 94 LYS B C 1
ATOM 3338 O O . LYS B 2 94 ? 38.81554 52.19537 50.10671 1.000 30.25213 94 LYS B O 1
ATOM 3349 N N . GLU B 2 95 ? 37.70639 50.37290 50.86395 1.000 31.24094 95 GLU B N 1
ATOM 3350 C CA . GLU B 2 95 ? 38.04500 50.65299 52.24392 1.000 32.98603 95 GLU B CA 1
ATOM 3351 C C . GLU B 2 95 ? 39.55877 50.68643 52.38383 1.000 33.70637 95 GLU B C 1
ATOM 3352 O O . GLU B 2 95 ? 40.25947 49.80232 51.89181 1.000 33.97595 95 GLU B O 1
ATOM 3358 N N . GLY B 2 96 ? 40.07113 51.72713 53.01591 1.000 34.49364 96 GLY B N 1
ATOM 3359 C CA . GLY B 2 96 ? 41.50547 51.83191 53.20321 1.000 34.84564 96 GLY B CA 1
ATOM 3360 C C . GLY B 2 96 ? 42.26414 52.66773 52.19609 1.000 34.18876 96 GLY B C 1
ATOM 3361 O O . GLY B 2 96 ? 43.43063 52.98990 52.41704 1.000 34.82468 96 GLY B O 1
ATOM 3377 N N . GLU B 2 98 ? 42.76697 56.13734 49.65054 1.000 24.50959 98 GLU B N 1
ATOM 3378 C CA . GLU B 2 98 ? 42.54017 57.58378 49.65376 1.000 24.31122 98 GLU B CA 1
ATOM 3379 C C . GLU B 2 98 ? 41.74478 57.97349 48.41379 1.000 20.20813 98 GLU B C 1
ATOM 3380 O O . GLU B 2 98 ? 41.67497 57.21216 47.42719 1.000 18.95662 98 GLU B O 1
ATOM 3386 N N . ARG B 2 99 ? 41.14896 59.17051 48.44640 1.000 17.63379 99 ARG B N 1
ATOM 3387 C CA . ARG B 2 99 ? 40.38310 59.61691 47.28122 1.000 17.21364 99 ARG B CA 1
ATOM 3388 C C . ARG B 2 99 ? 41.25981 59.73232 46.04245 1.000 18.75352 99 ARG B C 1
ATOM 3389 O O . ARG B 2 99 ? 40.78161 59.54162 44.90679 1.000 19.16906 99 ARG B O 1
ATOM 3397 N N . LYS B 2 100 ? 42.53673 60.06436 46.23506 1.000 19.33778 100 LYS B N 1
ATOM 3398 C CA . LYS B 2 100 ? 43.48629 60.15856 45.12551 1.000 20.56647 100 LYS B CA 1
ATOM 3399 C C . LYS B 2 100 ? 43.74822 58.80607 44.46917 1.000 20.28925 100 LYS B C 1
ATOM 3400 O O . LYS B 2 100 ? 44.26161 58.77915 43.34142 1.000 21.29296 100 LYS B O 1
ATOM 3406 N N . ASP B 2 101 ? 43.43119 57.69701 45.15580 1.000 18.88141 101 ASP B N 1
ATOM 3407 C CA . ASP B 2 101 ? 43.82165 56.37022 44.68581 1.000 18.89159 101 ASP B CA 1
ATOM 3408 C C . ASP B 2 101 ? 43.05918 55.89555 43.45880 1.000 18.83988 101 ASP B C 1
ATOM 3409 O O . ASP B 2 101 ? 43.40611 54.82412 42.92314 1.000 20.08885 101 ASP B O 1
ATOM 3414 N N . VAL B 2 102 ? 41.95850 56.55848 43.09454 1.000 16.71092 102 VAL B N 1
ATOM 3415 C CA . VAL B 2 102 ? 41.26249 56.25200 41.85024 1.000 16.54957 102 VAL B CA 1
ATOM 3416 C C . VAL B 2 102 ? 41.69095 57.17920 40.70655 1.000 16.19015 102 VAL B C 1
ATOM 3417 O O . VAL B 2 102 ? 41.10318 57.13406 39.61239 1.000 16.92301 102 VAL B O 1
ATOM 3421 N N . MET B 2 103 ? 42.73356 57.99977 40.91621 1.000 16.42496 103 MET B N 1
ATOM 3422 C CA A MET B 2 103 ? 43.18798 58.91894 39.87069 0.897 17.00217 103 MET B CA 1
ATOM 3423 C CA B MET B 2 103 ? 43.16802 58.92109 39.86870 0.103 16.80595 103 MET B CA 1
ATOM 3424 C C . MET B 2 103 ? 43.56010 58.18873 38.58392 1.000 16.19071 103 MET B C 1
ATOM 3425 O O . MET B 2 103 ? 43.15770 58.58756 37.47979 1.000 16.38762 103 MET B O 1
ATOM 3434 N N . SER B 2 104 ? 44.37048 57.13602 38.69178 1.000 16.13994 104 SER B N 1
ATOM 3435 C CA A SER B 2 104 ? 44.86438 56.47835 37.48748 0.406 17.93325 104 SER B CA 1
ATOM 3436 C CA B SER B 2 104 ? 44.86241 56.49296 37.48458 0.594 18.28325 104 SER B CA 1
ATOM 3437 C C . SER B 2 104 ? 43.71772 55.92290 36.65402 1.000 20.24547 104 SER B C 1
ATOM 3438 O O . SER B 2 104 ? 43.75178 55.98154 35.43133 1.000 26.15966 104 SER B O 1
ATOM 3443 N N . LYS B 2 105 ? 42.70290 55.36891 37.29980 1.000 20.46613 105 LYS B N 1
ATOM 3444 C CA . LYS B 2 105 ? 41.57989 54.84263 36.53782 1.000 23.20339 105 LYS B CA 1
ATOM 3445 C C . LYS B 2 105 ? 40.66012 55.94023 35.99745 1.000 20.92611 105 LYS B C 1
ATOM 3446 O O . LYS B 2 105 ? 40.03580 55.75420 34.94387 1.000 24.39420 105 LYS B O 1
ATOM 3452 N N . ASN B 2 106 ? 40.53931 57.08279 36.67539 1.000 16.21929 106 ASN B N 1
ATOM 3453 C CA . ASN B 2 106 ? 39.48580 58.02995 36.34875 1.000 16.08567 106 ASN B CA 1
ATOM 3454 C C . ASN B 2 106 ? 39.91645 59.21893 35.49429 1.000 16.58209 106 ASN B C 1
ATOM 3455 O O . ASN B 2 106 ? 39.08443 59.77255 34.75592 1.000 16.69468 106 ASN B O 1
ATOM 3460 N N . VAL B 2 107 ? 41.16671 59.67416 35.58555 1.000 16.38477 107 VAL B N 1
ATOM 3461 C CA . VAL B 2 107 ? 41.45544 60.92919 34.90160 1.000 17.49704 107 VAL B CA 1
ATOM 3462 C C . VAL B 2 107 ? 41.32765 60.79281 33.39457 1.000 17.29059 107 VAL B C 1
ATOM 3463 O O . VAL B 2 107 ? 41.02091 61.77612 32.72062 1.000 17.46220 107 VAL B O 1
ATOM 3467 N N . SER B 2 108 ? 41.59135 59.60311 32.83097 1.000 17.96685 108 SER B N 1
ATOM 3468 C CA . SER B 2 108 ? 41.42828 59.42737 31.38818 1.000 19.93548 108 SER B CA 1
ATOM 3469 C C . SER B 2 108 ? 39.97731 59.61209 30.96240 1.000 18.31976 108 SER B C 1
ATOM 3470 O O . SER B 2 108 ? 39.71077 60.06142 29.83686 1.000 18.45637 108 SER B O 1
ATOM 3473 N N . ILE B 2 109 ? 39.02461 59.27084 31.83539 1.000 17.45414 109 ILE B N 1
ATOM 3474 C CA . ILE B 2 109 ? 37.61942 59.51970 31.53563 1.000 16.36765 109 ILE B CA 1
ATOM 3475 C C . ILE B 2 109 ? 37.39447 61.00455 31.28622 1.000 14.78136 109 ILE B C 1
ATOM 3476 O O . ILE B 2 109 ? 36.66498 61.39168 30.36575 1.000 16.06368 109 ILE B O 1
ATOM 3481 N N . TYR B 2 110 ? 37.98101 61.85483 32.13393 1.000 14.72679 110 TYR B N 1
ATOM 3482 C CA . TYR B 2 110 ? 37.75352 63.30034 32.09749 1.000 15.82440 110 TYR B CA 1
ATOM 3483 C C . TYR B 2 110 ? 38.47937 63.94125 30.93441 1.000 17.18032 110 TYR B C 1
ATOM 3484 O O . TYR B 2 110 ? 37.94295 64.86400 30.31156 1.000 17.44737 110 TYR B O 1
ATOM 3493 N N . LYS B 2 111 ? 39.66214 63.43186 30.57896 1.000 16.47074 111 LYS B N 1
ATOM 3494 C CA . LYS B 2 111 ? 40.29768 63.92133 29.36289 1.000 17.05921 111 LYS B CA 1
ATOM 3495 C C . LYS B 2 111 ? 39.41220 63.65353 28.15315 1.000 18.67875 111 LYS B C 1
ATOM 3496 O O . LYS B 2 111 ? 39.22929 64.52827 27.28897 1.000 18.44213 111 LYS B O 1
ATOM 3502 N N . SER B 2 112 ? 38.86357 62.43364 28.06704 1.000 18.89847 112 SER B N 1
ATOM 3503 C CA . SER B 2 112 ? 38.06196 62.05311 26.90613 1.000 19.87316 112 SER B CA 1
ATOM 3504 C C . SER B 2 112 ? 36.72794 62.79849 26.88080 1.000 20.33245 112 SER B C 1
ATOM 3505 O O . SER B 2 112 ? 36.31477 63.35298 25.84842 1.000 20.22930 112 SER B O 1
ATOM 3508 N N . GLN B 2 113 ? 36.02148 62.79837 27.99390 1.000 17.43951 113 GLN B N 1
ATOM 3509 C CA . GLN B 2 113 ? 34.69729 63.38783 27.97648 1.000 17.68279 113 GLN B CA 1
ATOM 3510 C C . GLN B 2 113 ? 34.73845 64.90992 27.90980 1.000 17.02595 113 GLN B C 1
ATOM 3511 O O . GLN B 2 113 ? 33.73272 65.52573 27.51834 1.000 18.59981 113 GLN B O 1
ATOM 3517 N N . ALA B 2 114 ? 35.86192 65.53653 28.27661 1.000 16.49480 114 ALA B N 1
ATOM 3518 C CA . ALA B 2 114 ? 35.97870 66.97408 28.04431 1.000 16.78533 114 ALA B CA 1
ATOM 3519 C C . ALA B 2 114 ? 35.69768 67.30829 26.58686 1.000 16.98512 114 ALA B C 1
ATOM 3520 O O . ALA B 2 114 ? 35.02112 68.29796 26.28292 1.000 16.61434 114 ALA B O 1
ATOM 3522 N N . ALA B 2 115 ? 36.26645 66.51951 25.66954 1.000 18.00410 115 ALA B N 1
ATOM 3523 C CA . ALA B 2 115 ? 36.07549 66.80665 24.24742 1.000 19.23415 115 ALA B CA 1
ATOM 3524 C C . ALA B 2 115 ? 34.62463 66.57030 23.82253 1.000 17.65240 115 ALA B C 1
ATOM 3525 O O . ALA B 2 115 ? 34.05982 67.33488 23.02576 1.000 18.16600 115 ALA B O 1
ATOM 3527 N N . ALA B 2 116 ? 33.99290 65.52387 24.34160 1.000 16.82551 116 ALA B N 1
ATOM 3528 C CA . ALA B 2 116 ? 32.58713 65.28809 24.00562 1.000 16.62052 116 ALA B CA 1
ATOM 3529 C C . ALA B 2 116 ? 31.70896 66.43570 24.49005 1.000 16.23594 116 ALA B C 1
ATOM 3530 O O . ALA B 2 116 ? 30.79992 66.86849 23.77269 1.000 15.60313 116 ALA B O 1
ATOM 3532 N N . LEU B 2 117 ? 31.91564 66.90551 25.73062 1.000 15.28831 117 LEU B N 1
ATOM 3533 C CA . LEU B 2 117 ? 31.10021 68.01395 26.22438 1.000 16.30694 117 LEU B CA 1
ATOM 3534 C C . LEU B 2 117 ? 31.37951 69.27205 25.41915 1.000 16.46631 117 LEU B C 1
ATOM 3535 O O . LEU B 2 117 ? 30.46262 70.02358 25.06696 1.000 17.45536 117 LEU B O 1
ATOM 3540 N N . GLU B 2 118 ? 32.65488 69.55485 25.17826 1.000 15.73102 118 GLU B N 1
ATOM 3541 C CA . GLU B 2 118 ? 33.01642 70.78899 24.48333 1.000 17.22367 118 GLU B CA 1
ATOM 3542 C C . GLU B 2 118 ? 32.35093 70.83994 23.11455 1.000 16.70893 118 GLU B C 1
ATOM 3543 O O . GLU B 2 118 ? 31.82871 71.89321 22.69545 1.000 19.74228 118 GLU B O 1
ATOM 3549 N N . LYS B 2 119 ? 32.35236 69.71214 22.39165 1.000 15.72571 119 LYS B N 1
ATOM 3550 C CA . LYS B 2 119 ? 31.79225 69.70864 21.04554 1.000 15.75139 119 LYS B CA 1
ATOM 3551 C C . LYS B 2 119 ? 30.27341 69.60511 21.01787 1.000 16.15971 119 LYS B C 1
ATOM 3552 O O . LYS B 2 119 ? 29.65972 70.04447 20.04214 1.000 18.79446 119 LYS B O 1
ATOM 3558 N N . HIS B 2 120 ? 29.63458 69.00207 22.03025 1.000 14.37369 120 HIS B N 1
ATOM 3559 C CA . HIS B 2 120 ? 28.23878 68.63739 21.89985 1.000 14.35300 120 HIS B CA 1
ATOM 3560 C C . HIS B 2 120 ? 27.29901 69.19671 22.94856 1.000 14.47800 120 HIS B C 1
ATOM 3561 O O . HIS B 2 120 ? 26.08524 69.27007 22.66758 1.000 14.10888 120 HIS B O 1
ATOM 3568 N N . ALA B 2 121 ? 27.78524 69.59812 24.13212 1.000 14.36020 121 ALA B N 1
ATOM 3569 C CA . ALA B 2 121 ? 26.85363 70.12598 25.12194 1.000 13.24065 121 ALA B CA 1
ATOM 3570 C C . ALA B 2 121 ? 26.30415 71.49288 24.68782 1.000 12.61104 121 ALA B C 1
ATOM 3571 O O . ALA B 2 121 ? 26.84457 72.16548 23.79180 1.000 13.98214 121 ALA B O 1
ATOM 3573 N N . ALA B 2 122 ? 25.20440 71.90041 25.31300 1.000 13.39758 122 ALA B N 1
ATOM 3574 C CA . ALA B 2 122 ? 24.68842 73.24028 25.02572 1.000 15.05019 122 ALA B CA 1
ATOM 3575 C C . ALA B 2 122 ? 25.73560 74.28407 25.43130 1.000 15.22839 122 ALA B C 1
ATOM 3576 O O . ALA B 2 122 ? 26.52242 74.06891 26.36250 1.000 15.52536 122 ALA B O 1
ATOM 3578 N N . PRO B 2 123 ? 25.78251 75.42283 24.74188 0.984 16.96009 123 PRO B N 1
ATOM 3579 C CA . PRO B 2 123 ? 26.83492 76.42922 25.02519 0.984 19.96992 123 PRO B CA 1
ATOM 3580 C C . PRO B 2 123 ? 27.02156 76.83247 26.46902 0.984 23.60663 123 PRO B C 1
ATOM 3581 O O . PRO B 2 123 ? 28.15343 77.00104 26.94952 0.984 26.86343 123 PRO B O 1
ATOM 3585 N N . ASN B 2 124 ? 25.94768 77.02301 27.18455 1.000 21.52071 124 ASN B N 1
ATOM 3586 C CA . ASN B 2 124 ? 26.10766 77.50271 28.55525 1.000 20.76942 124 ASN B CA 1
ATOM 3587 C C . ASN B 2 124 ? 25.98786 76.37327 29.58577 1.000 17.26525 124 ASN B C 1
ATOM 3588 O O . ASN B 2 124 ? 25.61449 76.62607 30.74074 1.000 17.72584 124 ASN B O 1
ATOM 3593 N N . CYS B 2 125 ? 26.29094 75.13286 29.18531 1.000 14.31137 125 CYS B N 1
ATOM 3594 C CA . CYS B 2 125 ? 26.14376 73.99021 30.07510 1.000 13.04288 125 CYS B CA 1
ATOM 3595 C C . CYS B 2 125 ? 26.95001 74.17703 31.35630 1.000 12.80580 125 CYS B C 1
ATOM 3596 O O . CYS B 2 125 ? 28.12542 74.55959 31.32391 1.000 13.95738 125 CYS B O 1
ATOM 3599 N N . LYS B 2 126 ? 26.32789 73.87246 32.49965 1.000 11.88967 126 LYS B N 1
ATOM 3600 C CA A LYS B 2 126 ? 26.99149 73.90017 33.80436 0.493 12.01768 126 LYS B CA 1
ATOM 3601 C CA B LYS B 2 126 ? 27.01508 73.90728 33.78412 0.270 12.74654 126 LYS B CA 1
ATOM 3602 C CA C LYS B 2 126 ? 27.00525 73.90777 33.78936 0.236 12.39933 126 LYS B CA 1
ATOM 3603 C C . LYS B 2 126 ? 27.47543 72.49578 34.11876 1.000 13.07540 126 LYS B C 1
ATOM 3604 O O . LYS B 2 126 ? 26.68594 71.54520 34.05233 1.000 14.71831 126 LYS B O 1
ATOM 3620 N N . VAL B 2 127 ? 28.75851 72.36374 34.46533 1.000 11.53935 127 VAL B N 1
ATOM 3621 C CA . VAL B 2 127 ? 29.38391 71.06543 34.69711 1.000 12.11342 127 VAL B CA 1
ATOM 3622 C C . VAL B 2 127 ? 29.73514 70.92709 36.17633 1.000 12.73106 127 VAL B C 1
ATOM 3623 O O . VAL B 2 127 ? 30.35161 71.82768 36.77735 1.000 13.85014 127 VAL B O 1
ATOM 3627 N N . LEU B 2 128 ? 29.34962 69.79220 36.76483 1.000 11.52790 128 LEU B N 1
ATOM 3628 C CA . LEU B 2 128 ? 29.70370 69.45024 38.14029 1.000 11.22197 128 LEU B CA 1
ATOM 3629 C C . LEU B 2 128 ? 30.37499 68.08827 38.14824 1.000 11.89633 128 LEU B C 1
ATOM 3630 O O . LEU B 2 128 ? 29.75367 67.08745 37.77243 1.000 12.93615 128 LEU B O 1
ATOM 3635 N N . VAL B 2 129 ? 31.64671 68.03922 38.52915 1.000 12.07756 129 VAL B N 1
ATOM 3636 C CA . VAL B 2 129 ? 32.35780 66.76608 38.63424 1.000 11.22343 129 VAL B CA 1
ATOM 3637 C C . VAL B 2 129 ? 32.24098 66.22512 40.05473 1.000 11.51649 129 VAL B C 1
ATOM 3638 O O . VAL B 2 129 ? 32.60956 66.90203 41.02596 1.000 13.20360 129 VAL B O 1
ATOM 3642 N N . VAL B 2 130 ? 31.70025 65.01406 40.15796 1.000 11.10452 130 VAL B N 1
ATOM 3643 C CA . VAL B 2 130 ? 31.56223 64.31099 41.43326 1.000 12.91878 130 VAL B CA 1
ATOM 3644 C C . VAL B 2 130 ? 32.62960 63.24362 41.59500 1.000 13.01051 130 VAL B C 1
ATOM 3645 O O . VAL B 2 130 ? 33.16987 63.05354 42.69556 1.000 14.11817 130 VAL B O 1
ATOM 3649 N N . ALA B 2 131 ? 32.90814 62.50911 40.51484 1.000 12.81273 131 ALA B N 1
ATOM 3650 C CA . ALA B 2 131 ? 33.84616 61.37937 40.60581 1.000 14.16440 131 ALA B CA 1
ATOM 3651 C C . ALA B 2 131 ? 35.20889 61.79846 41.16289 1.000 14.19768 131 ALA B C 1
ATOM 3652 O O . ALA B 2 131 ? 35.75356 62.85828 40.82429 1.000 14.53589 131 ALA B O 1
ATOM 3654 N N . ASN B 2 132 ? 35.80177 60.90728 41.99988 1.000 14.61735 132 ASN B N 1
ATOM 3655 C CA . ASN B 2 132 ? 37.07507 61.24975 42.61191 1.000 14.77719 132 ASN B CA 1
ATOM 3656 C C . ASN B 2 132 ? 38.24940 60.90636 41.70524 1.000 13.87742 132 ASN B C 1
ATOM 3657 O O . ASN B 2 132 ? 38.12624 60.09021 40.78750 1.000 15.56171 132 ASN B O 1
ATOM 3662 N N . PRO B 2 133 ? 39.37651 61.60163 41.87188 1.000 14.86080 133 PRO B N 1
ATOM 3663 C CA . PRO B 2 133 ? 39.53982 62.76798 42.77133 1.000 15.12649 133 PRO B CA 1
ATOM 3664 C C . PRO B 2 133 ? 38.83979 63.97476 42.16820 1.000 15.43298 133 PRO B C 1
ATOM 3665 O O . PRO B 2 133 ? 39.18453 64.37082 41.05934 1.000 16.13281 133 PRO B O 1
ATOM 3669 N N . ALA B 2 134 ? 37.85865 64.54521 42.87210 1.000 13.98659 134 ALA B N 1
ATOM 3670 C CA . ALA B 2 134 ? 36.90045 65.45158 42.21961 1.000 12.54352 134 ALA B CA 1
ATOM 3671 C C . ALA B 2 134 ? 37.57127 66.71492 41.64744 1.000 13.05499 134 ALA B C 1
ATOM 3672 O O . ALA B 2 134 ? 37.34566 67.07786 40.48176 1.000 13.32000 134 ALA B O 1
ATOM 3674 N N . ASN B 2 135 ? 38.38546 67.42009 42.44196 1.000 13.44984 135 ASN B N 1
ATOM 3675 C CA . ASN B 2 135 ? 38.95547 68.68259 41.94565 1.000 13.36021 135 ASN B CA 1
ATOM 3676 C C . ASN B 2 135 ? 39.85056 68.42328 40.74737 1.000 13.83173 135 ASN B C 1
ATOM 3677 O O . ASN B 2 135 ? 39.82772 69.16773 39.75171 1.000 13.74969 135 ASN B O 1
ATOM 3682 N N . THR B 2 136 ? 40.67011 67.37964 40.83151 1.000 13.87791 136 THR B N 1
ATOM 3683 C CA . THR B 2 136 ? 41.63676 67.14499 39.76185 1.000 14.33152 136 THR B CA 1
ATOM 3684 C C . THR B 2 136 ? 40.95579 66.64486 38.48265 1.000 14.95516 136 THR B C 1
ATOM 3685 O O . THR B 2 136 ? 41.34466 67.04897 37.37923 1.000 15.60302 136 THR B O 1
ATOM 3689 N N . ASN B 2 137 ? 39.93837 65.77897 38.60953 1.000 14.36841 137 ASN B N 1
ATOM 3690 C CA . ASN B 2 137 ? 39.15581 65.40290 37.43528 1.000 13.71112 137 ASN B CA 1
ATOM 3691 C C . ASN B 2 137 ? 38.53495 66.63727 36.77738 1.000 13.15634 137 ASN B C 1
ATOM 3692 O O . ASN B 2 137 ? 38.55694 66.77908 35.54713 1.000 14.36222 137 ASN B O 1
ATOM 3697 N N . ALA B 2 138 ? 37.98607 67.56237 37.57962 1.000 14.09848 138 ALA B N 1
ATOM 3698 C CA . ALA B 2 138 ? 37.42006 68.77481 36.99918 1.000 14.69905 138 ALA B CA 1
ATOM 3699 C C . ALA B 2 138 ? 38.48696 69.63483 36.32037 1.000 14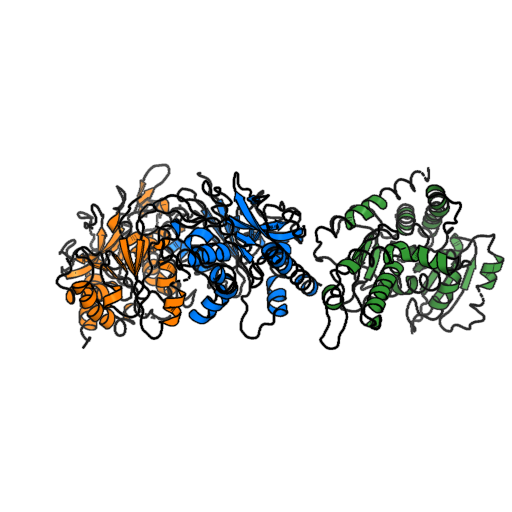.97815 138 ALA B C 1
ATOM 3700 O O . ALA B 2 138 ? 38.21477 70.26547 35.29184 1.000 14.38240 138 ALA B O 1
ATOM 3702 N N . LEU B 2 139 ? 39.70177 69.68341 36.88557 1.000 13.53322 139 LEU B N 1
ATOM 3703 C CA . LEU B 2 139 ? 40.76242 70.49417 36.30005 1.000 14.47032 139 LEU B CA 1
ATOM 3704 C C . LEU B 2 139 ? 41.21263 69.90130 34.97334 1.000 15.20662 139 LEU B C 1
ATOM 3705 O O . LEU B 2 139 ? 41.46865 70.62971 34.01266 1.000 14.98452 139 LEU B O 1
ATOM 3710 N N . ILE B 2 140 ? 41.34887 68.57648 34.92608 1.000 13.92985 140 ILE B N 1
ATOM 3711 C CA . ILE B 2 140 ? 41.67471 67.89949 33.67194 1.000 14.61662 140 ILE B CA 1
ATOM 3712 C C . ILE B 2 140 ? 40.59048 68.17719 32.63436 1.000 14.73033 140 ILE B C 1
ATOM 3713 O O . ILE B 2 140 ? 40.88107 68.48979 31.46791 1.000 17.12777 140 ILE B O 1
ATOM 3718 N N . LEU B 2 141 ? 39.31846 68.09305 33.03770 1.000 13.94678 141 LEU B N 1
ATOM 3719 C CA . LEU B 2 141 ? 38.23219 68.42289 32.12036 1.000 14.79033 141 LEU B CA 1
ATOM 3720 C C . LEU B 2 141 ? 38.38696 69.84475 31.58547 1.000 15.44006 141 LEU B C 1
ATOM 3721 O O . LEU B 2 141 ? 38.27443 70.08658 30.37672 1.000 16.27570 141 LEU B O 1
ATOM 3726 N N . LYS B 2 142 ? 38.59023 70.80810 32.47676 1.000 15.31271 142 LYS B N 1
ATOM 3727 C CA . LYS B 2 142 ? 38.73959 72.19297 32.03707 1.000 14.38707 142 LYS B CA 1
ATOM 3728 C C . LYS B 2 142 ? 39.89511 72.33637 31.05451 1.000 16.73774 142 LYS B C 1
ATOM 3729 O O . LYS B 2 142 ? 39.76939 73.02233 30.02679 1.000 16.99019 142 LYS B O 1
ATOM 3735 N N . GLU B 2 143 ? 41.03709 71.69667 31.34650 1.000 17.05677 143 GLU B N 1
ATOM 3736 C CA . GLU B 2 143 ? 42.20607 71.89658 30.48493 1.000 17.98421 143 GLU B CA 1
ATOM 3737 C C . GLU B 2 143 ? 42.03567 71.24274 29.10996 1.000 18.80733 143 GLU B C 1
ATOM 3738 O O . GLU B 2 143 ? 42.62714 71.70572 28.11636 1.000 20.79990 143 GLU B O 1
ATOM 3744 N N . PHE B 2 144 ? 41.24784 70.17828 29.02077 1.000 17.13727 144 PHE B N 1
ATOM 3745 C CA . PHE B 2 144 ? 40.98097 69.53466 27.73746 1.000 16.69553 144 PHE B CA 1
ATOM 3746 C C . PHE B 2 144 ? 39.71696 70.05170 27.06703 1.000 18.22470 144 PHE B C 1
ATOM 3747 O O . PHE B 2 144 ? 39.39225 69.61949 25.95032 1.000 22.05779 144 PHE B O 1
ATOM 3755 N N . ALA B 2 145 ? 39.02072 70.99326 27.68677 1.000 17.57337 145 ALA B N 1
ATOM 3756 C CA . ALA B 2 145 ? 37.85845 71.64317 27.07745 1.000 17.68851 145 ALA B CA 1
ATOM 3757 C C . ALA B 2 145 ? 38.03669 73.15905 27.14860 1.000 19.65055 145 ALA B C 1
ATOM 3758 O O . ALA B 2 145 ? 37.22950 73.86616 27.76048 1.000 19.00038 145 ALA B O 1
ATOM 3760 N N . PRO B 2 146 ? 39.06951 73.69611 26.49329 1.000 21.64633 146 PRO B N 1
ATOM 3761 C CA . PRO B 2 146 ? 39.36959 75.12810 26.64652 1.000 22.89144 146 PRO B CA 1
ATOM 3762 C C . PRO B 2 146 ? 38.26653 76.06123 26.16767 1.000 23.37042 146 PRO B C 1
ATOM 3763 O O . PRO B 2 146 ? 38.22372 77.21926 26.61481 1.000 24.79260 146 PRO B O 1
ATOM 3767 N N . SER B 2 147 ? 37.36491 75.62391 25.29614 1.000 21.67318 147 SER B N 1
ATOM 3768 C CA A SER B 2 147 ? 36.26327 76.46371 24.83294 0.334 22.45476 147 SER B CA 1
ATOM 3769 C CA B SER B 2 147 ? 36.30963 76.54288 24.88771 0.666 22.24330 147 SER B CA 1
ATOM 3770 C C . SER B 2 147 ? 35.07870 76.51618 25.80050 1.000 21.82904 147 SER B C 1
ATOM 3771 O O . SER B 2 147 ? 34.15733 77.31992 25.59605 1.000 23.94449 147 SER B O 1
ATOM 3776 N N . ILE B 2 148 ? 35.04235 75.67168 26.82678 1.000 18.42580 148 ILE B N 1
ATOM 3777 C CA . ILE B 2 148 ? 33.98375 75.80578 27.83968 1.000 17.47143 148 ILE B CA 1
ATOM 3778 C C . ILE B 2 148 ? 34.33654 76.97329 28.75503 1.000 18.27871 148 ILE B C 1
ATOM 3779 O O . ILE B 2 148 ? 35.46048 77.02131 29.27249 1.000 17.88418 148 ILE B O 1
ATOM 3784 N N . PRO B 2 149 ? 33.43821 77.92853 28.95764 1.000 17.41858 149 PRO B N 1
ATOM 3785 C CA . PRO B 2 149 ? 33.74376 79.03936 29.87661 1.000 16.95499 149 PRO B CA 1
ATOM 3786 C C . PRO B 2 149 ? 34.21731 78.50295 31.22677 1.000 16.94407 149 PRO B C 1
ATOM 3787 O O . PRO B 2 149 ? 33.57784 77.62049 31.81760 1.000 16.13898 149 PRO B O 1
ATOM 3791 N N . GLU B 2 150 ? 35.35462 79.04500 31.69944 1.000 17.79547 150 GLU B N 1
ATOM 3792 C CA A GLU B 2 150 ? 35.97506 78.58787 32.94650 0.616 18.29386 150 GLU B CA 1
ATOM 3793 C CA B GLU B 2 150 ? 35.95936 78.57511 32.94622 0.384 18.39466 150 GLU B CA 1
ATOM 3794 C C . GLU B 2 150 ? 35.00316 78.60322 34.13004 1.000 16.06253 150 GLU B C 1
ATOM 3795 O O . GLU B 2 150 ? 35.06905 77.71946 35.00105 1.000 15.48624 150 GLU B O 1
ATOM 3806 N N . LYS B 2 151 ? 34.09929 79.58703 34.18108 1.000 14.95176 151 LYS B N 1
ATOM 3807 C CA A LYS B 2 151 ? 33.09815 79.71392 35.24600 0.536 13.87182 151 LYS B CA 1
ATOM 3808 C CA B LYS B 2 151 ? 33.18145 79.63490 35.32199 0.464 14.34028 151 LYS B CA 1
ATOM 3809 C C . LYS B 2 151 ? 32.08097 78.58282 35.26459 1.000 13.75787 151 LYS B C 1
ATOM 3810 O O . LYS B 2 151 ? 31.34338 78.44793 36.25578 1.000 15.37706 151 LYS B O 1
ATOM 3821 N N . ASN B 2 152 ? 31.98246 77.78909 34.17797 1.000 13.52116 152 ASN B N 1
ATOM 3822 C CA . ASN B 2 152 ? 30.95745 76.75506 34.09165 1.000 13.22949 152 ASN B CA 1
ATOM 3823 C C . ASN B 2 152 ? 31.44312 75.38626 34.53255 1.000 13.60635 152 ASN B C 1
ATOM 3824 O O . ASN B 2 152 ? 30.66832 74.42693 34.43125 1.000 13.79702 152 ASN B O 1
ATOM 3829 N N . ILE B 2 153 ? 32.68166 75.25220 35.03026 1.000 14.12149 153 ILE B N 1
ATOM 3830 C CA . ILE B 2 153 ? 33.20454 73.95744 35.48761 1.000 13.43192 153 ILE B CA 1
ATOM 3831 C C . ILE B 2 153 ? 33.40642 74.00212 37.00322 1.000 13.44787 153 ILE B C 1
ATOM 3832 O O . ILE B 2 153 ? 34.05718 74.91474 37.54029 1.000 15.55435 153 ILE B O 1
ATOM 3837 N N . SER B 2 154 ? 32.87344 72.99593 37.69987 1.000 12.54333 154 SER B N 1
ATOM 3838 C CA . SER B 2 154 ? 32.94610 72.96083 39.15869 1.000 11.12320 154 SER B CA 1
ATOM 3839 C C . SER B 2 154 ? 33.10525 71.51927 39.59039 1.000 11.34593 154 SER B C 1
ATOM 3840 O O . SER B 2 154 ? 32.90039 70.57370 38.79266 1.000 11.93214 154 SER B O 1
ATOM 3843 N N . CYS B 2 155 ? 33.49102 71.33663 40.86076 1.000 11.49641 155 CYS B N 1
ATOM 3844 C CA . CYS B 2 155 ? 33.50153 70.01295 41.45490 1.000 11.10172 155 CYS B CA 1
ATOM 3845 C C . CYS B 2 155 ? 32.77687 70.06302 42.79005 1.000 11.86171 155 CYS B C 1
ATOM 3846 O O . CYS B 2 155 ? 32.56030 71.13730 43.38222 1.000 13.13354 155 CYS B O 1
ATOM 3849 N N . LEU B 2 156 ? 32.46630 68.86379 43.28586 1.000 12.47909 156 LEU B N 1
ATOM 3850 C CA . LEU B 2 156 ? 31.59103 68.72067 44.45039 1.000 12.37619 156 LEU B CA 1
ATOM 3851 C C . LEU B 2 156 ? 32.40789 68.71363 45.74216 1.000 13.15253 156 LEU B C 1
ATOM 3852 O O . LEU B 2 156 ? 32.99988 67.69020 46.09404 1.000 13.40077 156 LEU B O 1
ATOM 3857 N N . THR B 2 157 ? 32.36150 69.82156 46.47759 1.000 12.84621 157 THR B N 1
ATOM 3858 C CA . THR B 2 157 ? 32.70498 69.85822 47.90316 1.000 13.05663 157 THR B CA 1
ATOM 3859 C C . THR B 2 157 ? 31.48056 70.08867 48.75989 1.000 12.60094 157 THR B C 1
ATOM 3860 O O . THR B 2 157 ? 31.62359 70.21659 49.99023 1.000 14.66402 157 THR B O 1
ATOM 3864 N N . ARG B 2 158 ? 30.28160 70.10326 48.15904 1.000 12.60383 158 ARG B N 1
ATOM 3865 C CA . ARG B 2 158 ? 29.07408 70.37554 48.93641 1.000 12.66274 158 ARG B CA 1
ATOM 3866 C C . ARG B 2 158 ? 28.74385 69.23100 49.89496 1.000 11.63912 158 ARG B C 1
ATOM 3867 O O . ARG B 2 158 ? 28.08277 69.47108 50.92040 1.000 13.03687 158 ARG B O 1
ATOM 3875 N N . LEU B 2 159 ? 29.20238 67.99882 49.60556 1.000 11.64597 159 LEU B N 1
ATOM 3876 C CA . LEU B 2 159 ? 29.02182 66.95737 50.62098 1.000 12.04179 159 LEU B CA 1
ATOM 3877 C C . LEU B 2 159 ? 29.91018 67.20837 51.84223 1.000 12.14790 159 LEU B C 1
ATOM 3878 O O . LEU B 2 159 ? 29.43525 67.04404 52.98033 1.000 13.77098 159 LEU B O 1
ATOM 3883 N N . ASP B 2 160 ? 31.18646 67.59966 51.64952 1.000 12.84447 160 ASP B N 1
ATOM 3884 C CA . ASP B 2 160 ? 32.01589 68.01031 52.78622 1.000 13.35091 160 ASP B CA 1
ATOM 3885 C C . ASP B 2 160 ? 31.32088 69.12758 53.55309 1.000 12.42755 160 ASP B C 1
ATOM 3886 O O . ASP B 2 160 ? 31.31177 69.13890 54.79795 1.000 14.11522 160 ASP B O 1
ATOM 3891 N N . HIS B 2 161 ? 30.76232 70.10764 52.82584 1.000 12.55223 161 HIS B N 1
ATOM 3892 C CA . HIS B 2 161 ? 30.10180 71.25445 53.46049 1.000 11.83306 161 HIS B CA 1
ATOM 3893 C C . HIS B 2 161 ? 28.90325 70.79705 54.28338 1.000 12.09285 161 HIS B C 1
ATOM 3894 O O . HIS B 2 161 ? 28.73576 71.20905 55.45261 1.000 12.32867 161 HIS B O 1
ATOM 3901 N N . ASN B 2 162 ? 28.04707 69.93776 53.70388 1.000 11.78175 162 ASN B N 1
ATOM 3902 C CA . ASN B 2 162 ? 26.86031 69.44808 54.40679 1.000 12.70333 162 ASN B CA 1
ATOM 3903 C C . ASN B 2 162 ? 27.26065 68.57035 55.58332 1.000 13.38721 162 ASN B C 1
ATOM 3904 O O . ASN B 2 162 ? 26.59575 68.59719 56.63017 1.000 13.95806 162 ASN B O 1
ATOM 3909 N N . ARG B 2 163 ? 28.34794 67.79185 55.43218 1.000 13.19730 163 ARG B N 1
ATOM 3910 C CA . ARG B 2 163 ? 28.84111 67.00246 56.56898 1.000 13.59300 163 ARG B CA 1
ATOM 3911 C C . ARG B 2 163 ? 29.20693 67.90609 57.73256 1.000 13.95266 163 ARG B C 1
ATOM 3912 O O . ARG B 2 163 ? 28.93825 67.57036 58.91168 1.000 15.28799 163 ARG B O 1
ATOM 3920 N N . ALA B 2 164 ? 29.85823 69.02803 57.41831 1.000 13.45118 164 ALA B N 1
ATOM 3921 C CA . ALA B 2 164 ? 30.23687 69.97440 58.48039 1.000 13.28402 164 ALA B CA 1
ATOM 3922 C C . ALA B 2 164 ? 28.99784 70.55557 59.14326 1.000 13.36442 164 ALA B C 1
ATOM 3923 O O . ALA B 2 164 ? 28.94191 70.66365 60.38658 1.000 15.33528 164 ALA B O 1
ATOM 3925 N N . LEU B 2 165 ? 27.99440 70.94120 58.33860 1.000 12.70037 165 LEU B N 1
ATOM 3926 C CA . LEU B 2 165 ? 26.73470 71.41123 58.91486 1.000 13.42962 165 LEU B CA 1
ATOM 3927 C C . LEU B 2 165 ? 26.13065 70.35748 59.84025 1.000 14.70027 165 LEU B C 1
ATOM 3928 O O . LEU B 2 165 ? 25.66395 70.66938 60.94985 1.000 15.35312 165 LEU B O 1
ATOM 3933 N N . GLY B 2 166 ? 26.10155 69.09742 59.37376 1.000 14.71356 166 GLY B N 1
ATOM 3934 C CA . GLY B 2 166 ? 25.53676 68.01815 60.16314 1.000 15.83695 166 GLY B CA 1
ATOM 3935 C C . GLY B 2 166 ? 26.28844 67.80854 61.46853 1.000 15.47650 166 GLY B C 1
ATOM 3936 O O . GLY B 2 166 ? 25.67613 67.61339 62.52836 1.000 16.88302 166 GLY B O 1
ATOM 3937 N N . GLN B 2 167 ? 27.62152 67.91212 61.43492 1.000 15.37836 167 GLN B N 1
ATOM 3938 C CA . GLN B 2 167 ? 28.37888 67.76096 62.69064 1.000 16.14900 167 GLN B CA 1
ATOM 3939 C C . GLN B 2 167 ? 28.02959 68.85438 63.69556 1.000 15.96236 167 GLN B C 1
ATOM 3940 O O . GLN B 2 167 ? 27.97379 68.59983 64.90685 1.000 18.12046 167 GLN B O 1
ATOM 3946 N N . ILE B 2 168 ? 27.84225 70.09470 63.22779 1.000 15.51867 168 ILE B N 1
ATOM 3947 C CA A ILE B 2 168 ? 27.50943 71.15790 64.16882 0.476 15.82913 168 ILE B CA 1
ATOM 3948 C CA B ILE B 2 168 ? 27.48589 71.18486 64.14718 0.524 16.12122 168 ILE B CA 1
ATOM 3949 C C . ILE B 2 168 ? 26.09617 70.97060 64.70675 1.000 16.45551 168 ILE B C 1
ATOM 3950 O O . ILE B 2 168 ? 25.85451 71.14411 65.90660 1.000 18.59134 168 ILE B O 1
ATOM 3959 N N . SER B 2 169 ? 25.14643 70.61608 63.84055 1.000 17.16252 169 SER B N 1
ATOM 3960 C CA . SER B 2 169 ? 23.79057 70.29045 64.27978 1.000 17.69928 169 SER B CA 1
ATOM 3961 C C . SER B 2 169 ? 23.79713 69.20481 65.36554 1.000 18.28018 169 SER B C 1
ATOM 3962 O O . SER B 2 169 ? 23.12716 69.32624 66.40766 1.000 18.87826 169 SER B O 1
ATOM 3965 N N . GLU B 2 170 ? 24.54817 68.12657 65.13465 1.000 18.82950 170 GLU B N 1
ATOM 3966 C CA . GLU B 2 170 ? 24.58456 67.04949 66.13119 1.000 18.33009 170 GLU B CA 1
ATOM 3967 C C . GLU B 2 170 ? 25.25207 67.49925 67.43547 1.000 19.21121 170 GLU B C 1
ATOM 3968 O O . GLU B 2 170 ? 24.79417 67.15346 68.53886 1.000 21.02540 170 GLU B O 1
ATOM 3974 N N . ARG B 2 171 ? 26.33559 68.25374 67.33789 1.000 18.58233 171 ARG B N 1
ATOM 3975 C CA . ARG B 2 171 ? 27.05605 68.68171 68.53080 1.000 18.66398 171 ARG B CA 1
ATOM 3976 C C . ARG B 2 171 ? 26.18553 69.55734 69.41694 1.000 18.96176 171 ARG B C 1
ATOM 3977 O O . ARG B 2 171 ? 26.19682 69.41195 70.65719 1.000 20.93558 171 ARG B O 1
ATOM 3985 N N . LEU B 2 172 ? 25.44847 70.48819 68.81574 1.000 18.93683 172 LEU B N 1
ATOM 3986 C CA . LEU B 2 172 ? 24.63166 71.44604 69.54928 1.000 20.24450 172 LEU B CA 1
ATOM 3987 C C . LEU B 2 172 ? 23.20835 70.97042 69.78591 1.000 21.21752 172 LEU B C 1
ATOM 3988 O O . LEU B 2 172 ? 22.46486 71.63230 70.51277 1.000 21.95323 172 LEU B O 1
ATOM 3993 N N . SER B 2 173 ? 22.80226 69.84367 69.19494 1.000 20.53856 173 SER B N 1
ATOM 3994 C CA . SER B 2 173 ? 21.41861 69.37871 69.26007 1.000 22.19709 173 SER B CA 1
ATOM 3995 C C . SER B 2 173 ? 20.44818 70.46330 68.79214 1.000 23.64759 173 SER B C 1
ATOM 3996 O O . SER B 2 173 ? 19.42664 70.72953 69.41897 1.000 24.96961 173 SER B O 1
ATOM 3999 N N . VAL B 2 174 ? 20.74193 71.04654 67.62761 1.000 22.71950 174 VAL B N 1
ATOM 4000 C CA . VAL B 2 174 ? 19.81850 71.98582 66.98928 1.000 21.76445 174 VAL B CA 1
ATOM 4001 C C . VAL B 2 174 ? 19.49025 71.47378 65.58784 1.000 22.12868 174 VAL B C 1
ATOM 4002 O O . VAL B 2 174 ? 20.30338 70.75633 64.98670 1.000 21.49087 174 VAL B O 1
ATOM 4006 N N . PRO B 2 175 ? 18.34371 71.83874 65.01843 1.000 22.01327 175 PRO B N 1
ATOM 4007 C CA . PRO B 2 175 ? 18.03303 71.39179 63.65617 1.000 21.20728 175 PRO B CA 1
ATOM 4008 C C . PRO B 2 175 ? 19.05089 71.93401 62.67079 1.000 19.75455 175 PRO B C 1
ATOM 4009 O O . PRO B 2 175 ? 19.47097 73.09030 62.75196 1.000 19.89599 175 PRO B O 1
ATOM 4013 N N . VAL B 2 176 ? 19.42982 71.08503 61.71491 1.000 17.81528 176 VAL B N 1
ATOM 4014 C CA . VAL B 2 176 ? 20.42422 71.50029 60.72494 1.000 16.71191 176 VAL B CA 1
ATOM 4015 C C . VAL B 2 176 ? 19.92275 72.66017 59.87792 1.000 16.53893 176 VAL B C 1
ATOM 4016 O O . VAL B 2 176 ? 20.73230 73.43790 59.36313 1.000 18.02700 176 VAL B O 1
ATOM 4020 N N . SER B 2 177 ? 18.60512 72.83528 59.77256 1.000 17.56370 177 SER B N 1
ATOM 4021 C CA . SER B 2 177 ? 18.03789 73.98362 59.06520 1.000 18.52072 177 SER B CA 1
ATOM 4022 C C . SER B 2 177 ? 18.46427 75.30817 59.67959 1.000 19.36225 177 SER B C 1
ATOM 4023 O O . SER B 2 177 ? 18.42761 76.33501 58.98963 1.000 21.02686 177 SER B O 1
ATOM 4026 N N . ASP B 2 178 ? 18.88261 75.30487 60.93278 1.000 19.91854 178 ASP B N 1
ATOM 4027 C CA . ASP B 2 178 ? 19.30364 76.51734 61.62517 1.000 22.01405 178 ASP B CA 1
ATOM 4028 C C . ASP B 2 178 ? 20.78870 76.82351 61.47705 1.000 20.25069 178 ASP B C 1
ATOM 4029 O O . ASP B 2 178 ? 21.23216 77.88255 61.94900 1.000 21.97190 178 ASP B O 1
ATOM 4034 N N . VAL B 2 179 ? 21.56945 75.94831 60.84291 1.000 18.97590 179 VAL B N 1
ATOM 4035 C CA . VAL B 2 179 ? 23.01544 76.08916 60.77902 1.000 17.16495 179 VAL B CA 1
ATOM 4036 C C . VAL B 2 179 ? 23.38142 76.49204 59.35775 1.000 16.68424 179 VAL B C 1
ATOM 4037 O O . VAL B 2 179 ? 22.90105 75.88442 58.38663 1.000 18.40282 179 VAL B O 1
ATOM 4041 N N . LYS B 2 180 ? 24.28899 77.46834 59.21850 1.000 17.33320 180 LYS B N 1
ATOM 4042 C CA . LYS B 2 180 ? 24.72968 77.89436 57.88274 1.000 16.25383 180 LYS B CA 1
ATOM 4043 C C . LYS B 2 180 ? 26.17283 78.39447 57.90039 1.000 15.19115 180 LYS B C 1
ATOM 4044 O O . LYS B 2 180 ? 26.73962 78.71944 58.94749 1.000 17.31510 180 LYS B O 1
ATOM 4050 N N . ASN B 2 181 ? 26.76771 78.46041 56.71369 1.000 15.21555 181 ASN B N 1
ATOM 4051 C CA . ASN B 2 181 ? 27.95826 79.28045 56.46186 1.000 15.38815 181 ASN B CA 1
ATOM 4052 C C . ASN B 2 181 ? 29.24987 78.70544 57.03789 1.000 15.80915 181 ASN B C 1
ATOM 4053 O O . ASN B 2 181 ? 30.20232 79.44326 57.33002 1.000 16.25868 181 ASN B O 1
ATOM 4058 N N . VAL B 2 182 ? 29.30901 77.37080 57.17244 1.000 15.18769 182 VAL B N 1
ATOM 4059 C CA . VAL B 2 182 ? 30.61366 76.73630 57.21343 1.000 15.62550 182 VAL B CA 1
ATOM 4060 C C . VAL B 2 182 ? 31.28168 76.95298 55.85573 1.000 14.63013 182 VAL B C 1
ATOM 4061 O O . VAL B 2 182 ? 30.61841 77.34947 54.87823 1.000 14.68845 182 VAL B O 1
ATOM 4065 N N . ILE B 2 183 ? 32.59233 76.71636 55.77986 1.000 13.57475 183 ILE B N 1
ATOM 4066 C CA . ILE B 2 183 ? 33.31122 76.81790 54.50808 1.000 14.25873 183 ILE B CA 1
ATOM 4067 C C . ILE B 2 183 ? 34.22719 75.61593 54.39496 1.000 14.00651 183 ILE B C 1
ATOM 4068 O O . ILE B 2 183 ? 34.92307 75.25879 55.35198 1.000 15.59838 183 ILE B O 1
ATOM 4073 N N . ILE B 2 184 ? 34.23902 74.97795 53.22546 1.000 14.29083 184 ILE B N 1
ATOM 4074 C CA . ILE B 2 184 ? 35.24873 73.98219 52.92343 1.000 14.01382 184 ILE B CA 1
ATOM 4075 C C . ILE B 2 184 ? 36.20263 74.62387 51.93243 1.000 14.62693 184 ILE B C 1
ATOM 4076 O O . ILE B 2 184 ? 35.81465 74.92901 50.79290 1.000 14.85846 184 ILE B O 1
ATOM 4081 N N . TRP B 2 185 ? 37.45028 74.85734 52.34702 1.000 13.86186 185 TRP B N 1
ATOM 4082 C CA . TRP B 2 185 ? 38.47069 75.40738 51.45352 1.000 14.25187 185 TRP B CA 1
ATOM 4083 C C . TRP B 2 185 ? 39.32120 74.30762 50.83211 1.000 14.50129 185 TRP B C 1
ATOM 4084 O O . TRP B 2 185 ? 39.81759 73.41961 51.54313 1.000 16.27201 185 TRP B O 1
ATOM 4095 N N . GLY B 2 186 ? 39.54071 74.39647 49.52590 1.000 12.93947 186 GLY B N 1
ATOM 4096 C CA . GLY B 2 186 ? 40.60911 73.63987 48.88716 1.000 13.59218 186 GLY B CA 1
ATOM 4097 C C . GLY B 2 186 ? 40.14649 72.33464 48.21335 1.000 13.21432 186 GLY B C 1
ATOM 4098 O O . GLY B 2 186 ? 39.17931 72.32500 47.42203 1.000 14.06141 186 GLY B O 1
ATOM 4099 N N . ASN B 2 187 ? 40.84229 71.23690 48.52558 1.000 13.68621 187 ASN B N 1
ATOM 4100 C CA . ASN B 2 187 ? 40.70211 69.95580 47.83602 1.000 13.75830 187 ASN B CA 1
ATOM 4101 C C . ASN B 2 187 ? 39.67308 69.09003 48.54045 1.000 13.47496 187 ASN B C 1
ATOM 4102 O O . ASN B 2 187 ? 39.59916 69.07430 49.77104 1.000 14.57449 187 ASN B O 1
ATOM 4107 N N . HIS B 2 188 ? 38.92480 68.30350 47.75747 1.000 13.82837 188 HIS B N 1
ATOM 4108 C CA . HIS B 2 188 ? 38.07596 67.25246 48.34099 1.000 14.47925 188 HIS B CA 1
ATOM 4109 C C . HIS B 2 188 ? 38.97503 66.07680 48.74658 1.000 14.74813 188 HIS B C 1
ATOM 4110 O O . HIS B 2 188 ? 39.06729 65.04918 48.05996 1.000 15.30950 188 HIS B O 1
ATOM 4117 N N . SER B 2 189 ? 39.63509 66.21233 49.89570 1.000 14.74587 189 SER B N 1
ATOM 4118 C CA . SER B 2 189 ? 40.62894 65.23977 50.36732 1.000 14.34267 189 SER B CA 1
ATOM 4119 C C . SER B 2 189 ? 40.88478 65.54054 51.84550 1.000 15.85227 189 SER B C 1
ATOM 4120 O O . SER B 2 189 ? 40.29969 66.47375 52.41720 1.000 15.95623 189 SER B O 1
ATOM 4123 N N . SER B 2 190 ? 41.81898 64.80555 52.44454 1.000 17.84009 190 SER B N 1
ATOM 4124 C CA A SER B 2 190 ? 42.14466 65.09828 53.83760 0.571 18.81402 190 SER B CA 1
ATOM 4125 C CA B SER B 2 190 ? 42.18230 65.06969 53.83357 0.429 18.80827 190 SER B CA 1
ATOM 4126 C C . SER B 2 190 ? 42.87902 66.41223 54.03338 1.000 19.02075 190 SER B C 1
ATOM 4127 O O . SER B 2 190 ? 43.08596 66.79442 55.19518 1.000 21.69071 190 SER B O 1
ATOM 4132 N N . SER B 2 191 ? 43.25045 67.13134 52.94942 1.000 16.70199 191 SER B N 1
ATOM 4133 C CA . SER B 2 191 ? 43.81660 68.47252 53.11454 1.000 17.17904 191 SER B CA 1
ATOM 4134 C C . SER B 2 191 ? 42.76665 69.56741 53.13098 1.000 16.99601 191 SER B C 1
ATOM 4135 O O . SER B 2 191 ? 43.13601 70.74314 53.32923 1.000 17.52451 191 SER B O 1
ATOM 4138 N N . GLN B 2 192 ? 41.48574 69.24189 52.92299 1.000 15.96389 192 GLN B N 1
ATOM 4139 C CA . GLN B 2 192 ? 40.47040 70.29194 52.99357 1.000 15.28424 192 GLN B CA 1
ATOM 4140 C C . GLN B 2 192 ? 40.52354 70.99727 54.34175 1.000 15.99788 192 GLN B C 1
ATOM 4141 O O . GLN B 2 192 ? 40.86670 70.40228 55.36180 1.000 17.23377 192 GLN B O 1
ATOM 4147 N N . TYR B 2 193 ? 40.11901 72.26553 54.34844 1.000 15.64309 193 TYR B N 1
ATOM 4148 C CA . TYR B 2 193 ? 39.96557 73.01103 55.59712 1.000 14.70439 193 TYR B CA 1
ATOM 4149 C C . TYR B 2 193 ? 38.49171 73.24845 55.85076 1.000 14.56907 193 TYR B C 1
ATOM 4150 O O . TYR B 2 193 ? 37.88043 74.11254 55.19616 1.000 15.56123 193 TYR B O 1
ATOM 4159 N N . PRO B 2 194 ? 37.87439 72.50982 56.76658 1.000 16.50145 194 PRO B N 1
ATOM 4160 C CA . PRO B 2 194 ? 36.49739 72.79529 57.18986 1.000 15.56538 194 PRO B CA 1
ATOM 4161 C C . PRO B 2 194 ? 36.52906 73.88684 58.25143 1.000 17.56313 194 PRO B C 1
ATOM 4162 O O . PRO B 2 194 ? 36.93408 73.66748 59.39900 1.000 18.82087 194 PRO B O 1
ATOM 4166 N N . ASP B 2 195 ? 36.08776 75.06440 57.86806 1.000 17.92613 195 ASP B N 1
ATOM 4167 C CA . ASP B 2 195 ? 36.28063 76.30690 58.61650 1.000 17.13225 195 ASP B CA 1
ATOM 4168 C C . ASP B 2 195 ? 34.92784 76.73631 59.17652 1.000 17.15562 195 ASP B C 1
ATOM 4169 O O . ASP B 2 195 ? 33.95337 76.85340 58.43406 1.000 16.88665 195 ASP B O 1
ATOM 4174 N N . VAL B 2 196 ? 34.85606 76.95813 60.49867 1.000 18.18503 196 VAL B N 1
ATOM 4175 C CA . VAL B 2 196 ? 33.62833 77.37769 61.16304 1.000 17.61442 196 VAL B CA 1
ATOM 4176 C C . VAL B 2 196 ? 33.70470 78.81870 61.64165 1.000 19.55613 196 VAL B C 1
ATOM 4177 O O . VAL B 2 196 ? 32.80291 79.27089 62.34496 1.000 19.97144 196 VAL B O 1
ATOM 4181 N N . ASN B 2 197 ? 34.75358 79.53213 61.26945 1.000 19.69196 197 ASN B N 1
ATOM 4182 C CA . ASN B 2 197 ? 34.95977 80.88127 61.80701 1.000 21.74562 197 ASN B CA 1
ATOM 4183 C C . ASN B 2 197 ? 33.85077 81.82833 61.40260 1.000 23.54449 197 ASN B C 1
ATOM 4184 O O . ASN B 2 197 ? 33.61896 82.85254 62.07795 1.000 25.04124 197 ASN B O 1
ATOM 4189 N N . HIS B 2 198 ? 33.18535 81.55277 60.28752 1.000 21.83775 198 HIS B N 1
ATOM 4190 C CA A HIS B 2 198 ? 32.17483 82.41446 59.73376 0.738 21.84509 198 HIS B CA 1
ATOM 4191 C CA B HIS B 2 198 ? 32.11549 82.41676 59.78789 0.262 20.83318 198 HIS B CA 1
ATOM 4192 C C . HIS B 2 198 ? 30.75537 81.77929 59.82149 1.000 21.82265 198 HIS B C 1
ATOM 4193 O O . HIS B 2 198 ? 29.78692 82.34178 59.27164 1.000 22.58856 198 HIS B O 1
ATOM 4206 N N . ALA B 2 199 ? 30.61339 80.63455 60.51068 1.000 19.71068 199 ALA B N 1
ATOM 4207 C CA . ALA B 2 199 ? 29.36684 79.90145 60.53782 1.000 18.75814 199 ALA B CA 1
ATOM 4208 C C . ALA B 2 199 ? 28.44291 80.41989 61.62972 1.000 18.90600 199 ALA B C 1
ATOM 4209 O O . ALA B 2 199 ? 28.89410 80.93642 62.67340 1.000 20.32552 199 ALA B O 1
ATOM 4211 N N . LYS B 2 200 ? 27.14821 80.28385 61.39004 1.000 19.35138 200 LYS B N 1
ATOM 4212 C CA . LYS B 2 200 ? 26.12069 80.86082 62.25151 1.000 20.56837 200 LYS B CA 1
ATOM 4213 C C . LYS B 2 200 ? 25.07150 79.81388 62.56708 1.000 19.06756 200 LYS B C 1
ATOM 4214 O O . LYS B 2 200 ? 24.81271 78.90900 61.74745 1.000 19.72939 200 LYS B O 1
ATOM 4220 N N . VAL B 2 201 ? 24.42014 79.97607 63.72438 1.000 21.12194 201 VAL B N 1
ATOM 4221 C CA . VAL B 2 201 ? 23.28430 79.16098 64.13978 1.000 22.92924 201 VAL B CA 1
ATOM 4222 C C . VAL B 2 201 ? 22.13879 80.08592 64.49218 1.000 23.65632 201 VAL B C 1
ATOM 4223 O O . VAL B 2 201 ? 22.30737 80.99959 65.31391 1.000 23.83439 201 VAL B O 1
ATOM 4227 N N . GLN B 2 202 ? 20.97725 79.86225 63.89891 1.000 25.00140 202 GLN B N 1
ATOM 4228 C CA . GLN B 2 202 ? 19.81988 80.66740 64.27059 1.000 27.29300 202 GLN B CA 1
ATOM 4229 C C . GLN B 2 202 ? 19.26264 80.16663 65.59631 1.000 29.32543 202 GLN B C 1
ATOM 4230 O O . GLN B 2 202 ? 18.98056 78.97102 65.75636 1.000 29.72122 202 GLN B O 1
ATOM 4236 N N . THR B 2 203 ? 19.07680 81.08007 66.53904 1.000 30.32164 203 THR B N 1
ATOM 4237 C CA . THR B 2 203 ? 18.51224 80.73448 67.83448 1.000 33.90348 203 THR B CA 1
ATOM 4238 C C . THR B 2 203 ? 17.33018 81.64621 68.12212 1.000 37.22284 203 THR B C 1
ATOM 4239 O O . THR B 2 203 ? 17.05007 82.59313 67.38711 1.000 37.53468 203 THR B O 1
ATOM 4243 N N . SER B 2 204 ? 16.63022 81.34493 69.21702 1.000 39.77370 204 SER B N 1
ATOM 4244 C CA . SER B 2 204 ? 15.50003 82.17444 69.62703 1.000 43.29314 204 SER B CA 1
ATOM 4245 C C . SER B 2 204 ? 15.90774 83.60006 69.97234 1.000 45.71662 204 SER B C 1
ATOM 4246 O O . SER B 2 204 ? 15.04084 84.47920 70.03854 1.000 47.75828 204 SER B O 1
ATOM 4249 N N . SER B 2 205 ? 17.19179 83.85103 70.22801 1.000 45.83974 205 SER B N 1
ATOM 4250 C CA . SER B 2 205 ? 17.67984 85.19932 70.50309 1.000 45.74382 205 SER B CA 1
ATOM 4251 C C . SER B 2 205 ? 18.62154 85.72102 69.41484 1.000 44.10985 205 SER B C 1
ATOM 4252 O O . SER B 2 205 ? 19.48682 86.56316 69.68017 1.000 44.94735 205 SER B O 1
ATOM 4255 N N . GLY B 2 206 ? 18.44301 85.24544 68.18579 1.000 40.46429 206 GLY B N 1
ATOM 4256 C CA . GLY B 2 206 ? 19.13069 85.75354 67.01218 1.000 36.33991 206 GLY B CA 1
ATOM 4257 C C . GLY B 2 206 ? 20.18311 84.78189 66.49565 1.000 32.65814 206 GLY B C 1
ATOM 4258 O O . GLY B 2 206 ? 20.44587 83.72174 67.07348 1.000 31.95872 206 GLY B O 1
ATOM 4259 N N . GLU B 2 207 ? 20.80593 85.18803 65.39119 1.000 31.21623 207 GLU B N 1
ATOM 4260 C CA . GLU B 2 207 ? 21.92195 84.43291 64.83851 1.000 29.72437 207 GLU B CA 1
ATOM 4261 C C . GLU B 2 207 ? 23.11371 84.54272 65.76803 1.000 28.38552 207 GLU B C 1
ATOM 4262 O O . GLU B 2 207 ? 23.45954 85.63999 66.22703 1.000 29.35624 207 GLU B O 1
ATOM 4268 N N . LYS B 2 208 ? 23.74725 83.42172 66.05714 1.000 26.31608 208 LYS B N 1
ATOM 4269 C CA . LYS B 2 208 ? 24.90367 83.37395 66.92419 1.000 26.22199 208 LYS B CA 1
ATOM 4270 C C . LYS B 2 208 ? 26.03303 82.65799 66.20666 1.000 24.17544 208 LYS B C 1
ATOM 4271 O O . LYS B 2 208 ? 25.78824 81.72149 65.43294 1.000 24.04914 208 LYS B O 1
ATOM 4277 N N . PRO B 2 209 ? 27.27206 83.04118 66.46073 1.000 23.93299 209 PRO B N 1
ATOM 4278 C CA . PRO B 2 209 ? 28.40314 82.31181 65.88034 1.000 23.79409 209 PRO B CA 1
ATOM 4279 C C . PRO B 2 209 ? 28.51800 80.90091 66.43202 1.000 22.12177 209 PRO B C 1
ATOM 4280 O O . PRO B 2 209 ? 28.24809 80.65407 67.60513 1.000 22.61441 209 PRO B O 1
ATOM 4284 N N . VAL B 2 210 ? 28.91232 79.96634 65.56368 1.000 20.66289 210 VAL B N 1
ATOM 4285 C CA . VAL B 2 210 ? 29.09722 78.57708 65.97133 1.000 20.64719 210 VAL B CA 1
ATOM 4286 C C . VAL B 2 210 ? 30.06596 78.45607 67.14861 1.000 21.44024 210 VAL B C 1
ATOM 4287 O O . VAL B 2 210 ? 29.79000 77.74331 68.12246 1.000 22.30595 210 VAL B O 1
ATOM 4291 N N . ARG B 2 211 ? 31.20946 79.15468 67.09537 1.000 22.13154 211 ARG B N 1
ATOM 4292 C CA . ARG B 2 211 ? 32.18885 79.00762 68.17262 1.000 24.30735 211 ARG B CA 1
ATOM 4293 C C . ARG B 2 211 ? 31.62012 79.45009 69.51537 1.000 24.92089 211 ARG B C 1
ATOM 4294 O O . ARG B 2 211 ? 31.92112 78.85284 70.56358 1.000 26.28901 211 ARG B O 1
ATOM 4302 N N . GLU B 2 212 ? 30.78291 80.48127 69.50268 1.000 24.21443 212 GLU B N 1
ATOM 4303 C CA . GLU B 2 212 ? 30.18887 80.96948 70.74781 1.000 25.92162 212 GLU B CA 1
ATOM 4304 C C . GLU B 2 212 ? 29.25364 79.94073 71.38824 1.000 26.31583 212 GLU B C 1
ATOM 4305 O O . GLU B 2 212 ? 29.12504 79.88296 72.62080 1.000 28.83205 212 GLU B O 1
ATOM 4311 N N . LEU B 2 213 ? 28.58119 79.13528 70.58466 1.000 25.91877 213 LEU B N 1
ATOM 4312 C CA . LEU B 2 213 ? 27.64272 78.15443 71.10015 1.000 24.65302 213 LEU B CA 1
ATOM 4313 C C . LEU B 2 213 ? 28.33572 76.83574 71.45796 1.000 24.65072 213 LEU B C 1
ATOM 4314 O O . LEU B 2 213 ? 27.95770 76.16875 72.43284 1.000 24.84404 213 LEU B O 1
ATOM 4319 N N . VAL B 2 214 ? 29.31864 76.42112 70.65808 1.000 23.50063 214 VAL B N 1
ATOM 4320 C CA . VAL B 2 214 ? 30.01758 75.15862 70.91514 1.000 24.23582 214 VAL B CA 1
ATOM 4321 C C . VAL B 2 214 ? 30.85327 75.25390 72.18613 1.000 26.29193 214 VAL B C 1
ATOM 4322 O O . VAL B 2 214 ? 30.99597 74.26598 72.93704 1.000 25.23434 214 VAL B O 1
ATOM 4326 N N . LYS B 2 215 ? 31.41346 76.42983 72.45076 1.000 27.61227 215 LYS B N 1
ATOM 4327 C CA . LYS B 2 215 ? 32.23869 76.64204 73.64601 1.000 30.35994 215 LYS B CA 1
ATOM 4328 C C . LYS B 2 215 ? 33.29416 75.55083 73.77587 1.000 30.63785 215 LYS B C 1
ATOM 4329 O O . LYS B 2 215 ? 33.50756 74.98638 74.85019 1.000 30.59040 215 LYS B O 1
ATOM 4335 N N . ASP B 2 216 ? 33.93424 75.22727 72.65607 1.000 31.12094 216 ASP B N 1
ATOM 4336 C CA . ASP B 2 216 ? 34.97839 74.21480 72.63082 1.000 31.94473 216 ASP B CA 1
ATOM 4337 C C . ASP B 2 216 ? 35.80022 74.38114 71.36426 1.000 32.33756 216 ASP B C 1
ATOM 4338 O O . ASP B 2 216 ? 35.67150 73.59015 70.40969 1.000 32.05578 216 ASP B O 1
ATOM 4343 N N . ASP B 2 217 ? 36.58378 75.45500 71.31314 1.000 32.73441 217 ASP B N 1
ATOM 4344 C CA . ASP B 2 217 ? 37.39874 75.69805 70.12910 1.000 33.48166 217 ASP B CA 1
ATOM 4345 C C . ASP B 2 217 ? 38.34856 74.53720 69.86997 1.000 32.03430 217 ASP B C 1
ATOM 4346 O O . ASP B 2 217 ? 38.65756 74.23313 68.71139 1.000 31.65072 217 ASP B O 1
ATOM 4351 N N . ALA B 2 218 ? 38.81873 73.87419 70.92440 1.000 31.46026 218 ALA B N 1
ATOM 4352 C CA . ALA B 2 218 ? 39.70418 72.72302 70.75655 1.000 31.96378 218 ALA B CA 1
ATOM 4353 C C . ALA B 2 218 ? 39.05690 71.62686 69.92601 1.000 31.94922 218 ALA B C 1
ATOM 4354 O O . ALA B 2 218 ? 39.72096 70.99477 69.09033 1.000 33.30953 218 ALA B O 1
ATOM 4356 N N . TRP B 2 219 ? 37.77379 71.34680 70.17530 1.000 28.51052 219 TRP B N 1
ATOM 4357 C CA . TRP B 2 219 ? 37.08619 70.33264 69.38832 1.000 27.55632 219 TRP B CA 1
ATOM 4358 C C . TRP B 2 219 ? 36.94210 70.81241 67.95327 1.000 26.39496 219 TRP B C 1
ATOM 4359 O O . TRP B 2 219 ? 37.20412 70.06411 66.99849 1.000 26.01962 219 TRP B O 1
ATOM 4370 N N . LEU B 2 220 ? 36.53104 72.06721 67.78033 1.000 26.37430 220 LEU B N 1
ATOM 4371 C CA . LEU B 2 220 ? 36.27315 72.57553 66.43282 1.000 24.71675 220 LEU B CA 1
ATOM 4372 C C . LEU B 2 220 ? 37.54200 72.60687 65.59687 1.000 25.70102 220 LEU B C 1
ATOM 4373 O O . LEU B 2 220 ? 37.48662 72.47272 64.35780 1.000 26.67490 220 LEU B O 1
ATOM 4378 N N . ASP B 2 221 ? 38.68666 72.82397 66.24294 1.000 27.09833 221 ASP B N 1
ATOM 4379 C CA . ASP B 2 221 ? 39.96680 72.95599 65.55706 1.000 28.30715 221 ASP B CA 1
ATOM 4380 C C . ASP B 2 221 ? 40.71325 71.62268 65.45077 1.000 29.30859 221 ASP B C 1
ATOM 4381 O O . ASP B 2 221 ? 41.77732 71.56954 64.81885 1.000 31.20203 221 ASP B O 1
ATOM 4386 N N . GLY B 2 222 ? 40.15919 70.54422 66.01990 1.000 29.38059 222 GLY B N 1
ATOM 4387 C CA . GLY B 2 222 ? 40.78351 69.23227 66.07031 1.000 27.98010 222 GLY B CA 1
ATOM 4388 C C . GLY B 2 222 ? 39.88242 68.11024 65.58257 1.000 28.82368 222 GLY B C 1
ATOM 4389 O O . GLY B 2 222 ? 39.80301 67.88724 64.36465 1.000 28.40963 222 GLY B O 1
ATOM 4390 N N . GLU B 2 223 ? 39.15576 67.44908 66.50143 1.000 28.66456 223 GLU B N 1
ATOM 4391 C CA A GLU B 2 223 ? 38.37460 66.26941 66.12679 0.677 29.88619 223 GLU B CA 1
ATOM 4392 C CA B GLU B 2 223 ? 38.36417 66.27166 66.14269 0.323 29.90892 223 GLU B CA 1
ATOM 4393 C C . GLU B 2 223 ? 37.28846 66.60005 65.10476 1.000 27.15095 223 GLU B C 1
ATOM 4394 O O . GLU B 2 223 ? 36.98214 65.77812 64.23260 1.000 25.79269 223 GLU B O 1
ATOM 4405 N N . PHE B 2 224 ? 36.68184 67.78660 65.19309 1.000 24.19837 224 PHE B N 1
ATOM 4406 C CA . PHE B 2 224 ? 35.67704 68.18944 64.19847 1.000 22.27572 224 PHE B CA 1
ATOM 4407 C C . PHE B 2 224 ? 36.26867 68.14498 62.79211 1.000 21.76983 224 PHE B C 1
ATOM 4408 O O . PHE B 2 224 ? 35.65204 67.62545 61.83959 1.000 21.18932 224 PHE B O 1
ATOM 4416 N N . ILE B 2 225 ? 37.45213 68.74443 62.63249 1.000 20.72792 225 ILE B N 1
ATOM 4417 C CA . ILE B 2 225 ? 38.09350 68.77591 61.32481 1.000 21.59744 225 ILE B CA 1
ATOM 4418 C C . ILE B 2 225 ? 38.40328 67.35825 60.84015 1.000 21.32866 225 ILE B C 1
ATOM 4419 O O . ILE B 2 225 ? 38.10343 66.99520 59.69052 1.000 21.04212 225 ILE B O 1
ATOM 4424 N N . SER B 2 226 ? 39.03131 66.54023 61.68602 1.000 23.34379 226 SER B N 1
ATOM 4425 C CA . SER B 2 226 ? 39.34610 65.19390 61.21783 1.000 24.24801 226 SER B CA 1
ATOM 4426 C C . SER B 2 226 ? 38.08092 64.37625 60.98236 1.000 22.79936 226 SER B C 1
ATOM 4427 O O . SER B 2 226 ? 38.05119 63.56666 60.04252 1.000 22.81078 226 SER B O 1
ATOM 4430 N N . THR B 2 227 ? 37.00818 64.61730 61.75702 1.000 20.15738 227 THR B N 1
ATOM 4431 C CA . THR B 2 227 ? 35.75447 63.90375 61.49971 1.000 19.19467 227 THR B CA 1
ATOM 4432 C C . THR B 2 227 ? 35.20324 64.22682 60.11167 1.000 19.87556 227 THR B C 1
ATOM 4433 O O . THR B 2 227 ? 34.83402 63.32453 59.34133 1.000 20.65268 227 THR B O 1
ATOM 4437 N N . VAL B 2 228 ? 35.16927 65.51356 59.75984 1.000 17.83373 228 VAL B N 1
ATOM 4438 C CA . VAL B 2 228 ? 34.70638 65.88239 58.43053 1.000 17.91056 228 VAL B CA 1
ATOM 4439 C C . VAL B 2 228 ? 35.64153 65.32409 57.35135 1.000 17.99654 228 VAL B C 1
ATOM 4440 O O . VAL B 2 228 ? 35.18361 64.79162 56.33083 1.000 18.78813 228 VAL B O 1
ATOM 4444 N N . GLN B 2 229 ? 36.96163 65.44495 57.54470 1.000 17.76746 229 GLN B N 1
ATOM 4445 C CA . GLN B 2 229 ? 37.89933 64.97264 56.52571 1.000 18.91180 229 GLN B CA 1
ATOM 4446 C C . GLN B 2 229 ? 37.76666 63.48012 56.29071 1.000 19.65910 229 GLN B C 1
ATOM 4447 O O . GLN B 2 229 ? 37.90822 63.01642 55.15504 1.000 20.67463 229 GLN B O 1
ATOM 4453 N N . GLN B 2 230 ? 37.49674 62.71197 57.35074 1.000 19.78970 230 GLN B N 1
ATOM 4454 C CA . GLN B 2 230 ? 37.50824 61.25639 57.27010 1.000 20.44797 230 GLN B CA 1
ATOM 4455 C C . GLN B 2 230 ? 36.12601 60.64668 57.13179 1.000 20.04575 230 GLN B C 1
ATOM 4456 O O . GLN B 2 230 ? 35.98840 59.41669 57.20621 1.000 20.23766 230 GLN B O 1
ATOM 4462 N N . ARG B 2 231 ? 35.10241 61.46981 56.92494 1.000 18.14637 231 ARG B N 1
ATOM 4463 C CA . ARG B 2 231 ? 33.72791 60.97921 56.96716 1.000 17.45382 231 ARG B CA 1
ATOM 4464 C C . ARG B 2 231 ? 33.43687 59.97748 55.84993 1.000 19.28632 231 ARG B C 1
ATOM 4465 O O . ARG B 2 231 ? 32.76898 58.96448 56.08440 1.000 19.44572 231 ARG B O 1
ATOM 4473 N N . GLY B 2 232 ? 33.92355 60.23791 54.63223 1.000 18.44630 232 GLY B N 1
ATOM 4474 C CA . GLY B 2 232 ? 33.71513 59.28237 53.55249 1.000 19.63717 232 GLY B CA 1
ATOM 4475 C C . GLY B 2 232 ? 34.27317 57.90338 53.86826 1.000 20.72256 232 GLY B C 1
ATOM 4476 O O . GLY B 2 232 ? 33.64265 56.88558 53.57137 1.000 20.67719 232 GLY B O 1
ATOM 4477 N N . ALA B 2 233 ? 35.46419 57.84785 54.48174 1.000 20.14158 233 ALA B N 1
ATOM 4478 C CA . ALA B 2 233 ? 36.01797 56.55498 54.85712 1.000 20.73009 233 ALA B CA 1
ATOM 4479 C C . ALA B 2 233 ? 35.17305 55.88869 55.93681 1.000 21.15752 233 ALA B C 1
ATOM 4480 O O . ALA B 2 233 ? 35.03714 54.65628 55.94409 1.000 22.02632 233 ALA B O 1
ATOM 4482 N N . ALA B 2 234 ? 34.59158 56.67679 56.85112 1.000 20.75331 234 ALA B N 1
ATOM 4483 C CA . ALA B 2 234 ? 33.71380 56.11078 57.87586 1.000 21.99165 234 ALA B CA 1
ATOM 4484 C C . ALA B 2 234 ? 32.45102 55.50392 57.25743 1.000 22.87230 234 ALA B C 1
ATOM 4485 O O . ALA B 2 234 ? 31.97321 54.45341 57.70190 1.000 23.01567 234 ALA B O 1
ATOM 4487 N N . ILE B 2 235 ? 31.88504 56.15286 56.24066 1.000 21.42359 235 ILE B N 1
ATOM 4488 C CA . ILE B 2 235 ? 30.71500 55.57657 55.57452 1.000 20.53569 235 ILE B CA 1
ATOM 4489 C C . ILE B 2 235 ? 31.07725 54.25959 54.92675 1.000 20.37131 235 ILE B C 1
ATOM 4490 O O . ILE B 2 235 ? 30.32666 53.28835 55.01399 1.000 21.54293 235 ILE B O 1
ATOM 4495 N N . ILE B 2 236 ? 32.20676 54.21567 54.21966 1.000 20.79463 236 ILE B N 1
ATOM 4496 C CA A ILE B 2 236 ? 32.62258 52.97059 53.56182 0.734 22.53816 236 ILE B CA 1
ATOM 4497 C CA B ILE B 2 236 ? 32.57339 52.95694 53.56957 0.266 21.24958 236 ILE B CA 1
ATOM 4498 C C . ILE B 2 236 ? 32.82591 51.86009 54.59504 1.000 23.93714 236 ILE B C 1
ATOM 4499 O O . ILE B 2 236 ? 32.53082 50.67656 54.33277 1.000 24.24511 236 ILE B O 1
ATOM 4508 N N . LYS B 2 237 ? 33.34370 52.21710 55.78472 1.000 24.86794 237 LYS B N 1
ATOM 4509 C CA . LYS B 2 237 ? 33.56407 51.21907 56.83698 1.000 28.96804 237 LYS B CA 1
ATOM 4510 C C . LYS B 2 237 ? 32.22936 50.65420 57.30047 1.000 28.72467 237 LYS B C 1
ATOM 4511 O O . LYS B 2 237 ? 32.09940 49.44256 57.53441 1.000 28.96459 237 LYS B O 1
ATOM 4517 N N . ALA B 2 238 ? 31.21678 51.51940 57.41086 1.000 26.67902 238 ALA B N 1
ATOM 4518 C CA . ALA B 2 238 ? 29.91335 51.09501 57.90976 1.000 26.35136 238 ALA B CA 1
ATOM 4519 C C . ALA B 2 238 ? 29.14422 50.30841 56.86458 1.000 25.88215 238 ALA B C 1
ATOM 4520 O O . ALA B 2 238 ? 28.51259 49.30094 57.19365 1.000 27.80643 238 ALA B O 1
ATOM 4522 N N . ARG B 2 239 ? 29.17993 50.76008 55.60225 1.000 26.01743 239 ARG B N 1
ATOM 4523 C CA . ARG B 2 239 ? 28.30182 50.23438 54.56209 1.000 25.74614 239 ARG B CA 1
ATOM 4524 C C . ARG B 2 239 ? 28.98427 49.32938 53.53930 1.000 26.29296 239 ARG B C 1
ATOM 4525 O O . ARG B 2 239 ? 28.27802 48.64922 52.78707 1.000 28.36318 239 ARG B O 1
ATOM 4533 N N . LYS B 2 240 ? 30.31733 49.31546 53.46215 1.000 25.83719 240 LYS B N 1
ATOM 4534 C CA . LYS B 2 240 ? 31.06300 48.61381 52.41567 1.000 26.66108 240 LYS B CA 1
ATOM 4535 C C . LYS B 2 240 ? 30.83358 49.18718 51.02765 1.000 27.42525 240 LYS B C 1
ATOM 4536 O O . LYS B 2 240 ? 31.21793 48.56869 50.02731 1.000 30.29389 240 LYS B O 1
ATOM 4542 N N A LEU B 2 241 ? 30.24058 50.35850 50.95213 0.557 26.27311 241 LEU B N 1
ATOM 4543 N N B LEU B 2 241 ? 30.19758 50.37136 50.93634 0.443 26.15049 241 LEU B N 1
ATOM 4544 C CA A LEU B 2 241 ? 30.26590 51.17548 49.76424 0.557 23.60562 241 LEU B CA 1
ATOM 4545 C CA B LEU B 2 241 ? 29.83067 51.07434 49.69746 0.443 23.56935 241 LEU B CA 1
ATOM 4546 C C A LEU B 2 241 ? 30.43392 52.60239 50.25600 0.557 21.25579 241 LEU B C 1
ATOM 4547 C C B LEU B 2 241 ? 30.05096 52.57890 49.90217 0.443 21.66813 241 LEU B C 1
ATOM 4548 O O A LEU B 2 241 ? 29.98335 52.95956 51.35314 0.557 20.73303 241 LEU B O 1
ATOM 4549 O O B LEU B 2 241 ? 30.46133 53.02293 50.98008 0.443 22.47886 241 LEU B O 1
ATOM 4558 N N A SER B 2 242 ? 31.14649 53.39317 49.46651 0.404 17.93980 242 SER B N 1
ATOM 4559 N N B SER B 2 242 ? 29.76007 53.37629 48.86691 0.240 18.63476 242 SER B N 1
ATOM 4560 N N C SER B 2 242 ? 30.14839 53.53681 48.52547 0.356 13.86267 242 SER B N 1
ATOM 4561 C CA A SER B 2 242 ? 31.26508 54.80575 49.77410 0.404 15.49696 242 SER B CA 1
ATOM 4562 C CA B SER B 2 242 ? 30.02731 54.81636 48.89467 0.240 16.21761 242 SER B CA 1
ATOM 4563 C CA C SER B 2 242 ? 30.08881 54.99526 48.45860 0.356 15.21010 242 SER B CA 1
ATOM 4564 C C A SER B 2 242 ? 29.89525 55.48043 49.66232 0.404 15.25172 242 SER B C 1
ATOM 4565 C C B SER B 2 242 ? 28.89376 55.59181 49.57908 0.240 15.20548 242 SER B C 1
ATOM 4566 C C C SER B 2 242 ? 29.07564 55.53736 49.46058 0.356 14.27253 242 SER B C 1
ATOM 4567 O O A SER B 2 242 ? 28.89251 54.85823 49.30913 0.404 15.04295 242 SER B O 1
ATOM 4568 O O B SER B 2 242 ? 27.77810 55.09022 49.75793 0.240 14.15421 242 SER B O 1
ATOM 4569 O O C SER B 2 242 ? 27.99768 54.96621 49.65810 0.356 13.85368 242 SER B O 1
ATOM 4576 N N A SER B 2 243 ? 29.83409 56.75170 50.04842 0.440 14.07819 243 SER B N 1
ATOM 4577 N N B SER B 2 243 ? 29.19877 56.84114 49.96793 0.560 15.24426 243 SER B N 1
ATOM 4578 C CA A SER B 2 243 ? 28.53214 57.39134 50.21516 0.440 15.49957 243 SER B CA 1
ATOM 4579 C CA B SER B 2 243 ? 28.19023 57.75040 50.51516 0.560 15.06578 243 SER B CA 1
ATOM 4580 C C A SER B 2 243 ? 27.82028 57.52322 48.86849 0.440 15.56617 243 SER B C 1
ATOM 4581 C C B SER B 2 243 ? 27.25081 58.26268 49.44218 0.560 14.51561 243 SER B C 1
ATOM 4582 O O A SER B 2 243 ? 28.45655 57.70550 47.82534 0.440 15.21786 243 SER B O 1
ATOM 4583 O O B SER B 2 243 ? 27.22593 59.44951 49.14091 0.560 14.89093 243 SER B O 1
ATOM 4588 N N . ALA B 2 244 ? 26.49010 57.38523 48.87341 1.000 14.02344 244 ALA B N 1
ATOM 4589 C CA . ALA B 2 244 ? 25.77967 57.67614 47.63666 1.000 13.08530 244 ALA B CA 1
ATOM 4590 C C . ALA B 2 244 ? 24.53453 58.52370 47.86937 1.000 12.99511 244 ALA B C 1
ATOM 4591 O O . ALA B 2 244 ? 24.29504 59.53225 47.17776 1.000 13.34815 244 ALA B O 1
ATOM 4593 N N . LEU B 2 245 ? 23.75546 58.16610 48.89439 1.000 13.13356 245 LEU B N 1
ATOM 4594 C CA . LEU B 2 245 ? 22.58108 58.96405 49.21763 1.000 13.61157 245 LEU B CA 1
ATOM 4595 C C . LEU B 2 245 ? 22.98761 60.42627 49.46211 1.000 14.06918 245 LEU B C 1
ATOM 4596 O O . LEU B 2 245 ? 22.37417 61.36941 48.93381 1.000 13.86022 245 LEU B O 1
ATOM 4601 N N . SER B 2 246 ? 24.02879 60.61687 50.27130 1.000 13.48837 246 SER B N 1
ATOM 4602 C CA . SER B 2 246 ? 24.39446 61.96837 50.68175 1.000 13.40338 246 SER B CA 1
ATOM 4603 C C . SER B 2 246 ? 25.18233 62.66097 49.58042 1.000 13.46671 246 SER B C 1
ATOM 4604 O O . SER B 2 246 ? 25.09425 63.88357 49.45034 1.000 12.96612 246 SER B O 1
ATOM 4607 N N . ALA B 2 247 ? 25.94137 61.92428 48.77414 1.000 13.77218 247 ALA B N 1
ATOM 4608 C CA . ALA B 2 247 ? 26.58821 62.54920 47.61422 1.000 12.90819 247 ALA B CA 1
ATOM 4609 C C . ALA B 2 247 ? 25.55753 63.01640 46.59451 1.000 13.82501 247 ALA B C 1
ATOM 4610 O O . ALA B 2 247 ? 25.65694 64.13877 46.06800 1.000 13.28821 247 ALA B O 1
ATOM 4612 N N . ALA B 2 248 ? 24.56952 62.16480 46.28941 1.000 12.76911 248 ALA B N 1
ATOM 4613 C CA . ALA B 2 248 ? 23.50902 62.54685 45.36230 1.000 11.99616 248 ALA B CA 1
ATOM 4614 C C . ALA B 2 248 ? 22.74212 63.78058 45.84615 1.000 13.21496 248 ALA B C 1
ATOM 4615 O O . ALA B 2 248 ? 22.50406 64.72874 45.07855 1.000 13.33971 248 ALA B O 1
ATOM 4617 N N . SER B 2 249 ? 22.35738 63.78472 47.11989 1.000 13.20292 249 SER B N 1
ATOM 4618 C CA A SER B 2 249 ? 21.61167 64.91141 47.66298 0.609 12.86863 249 SER B CA 1
ATOM 4619 C CA B SER B 2 249 ? 21.60554 64.91797 47.64515 0.391 13.15437 249 SER B CA 1
ATOM 4620 C C . SER B 2 249 ? 22.44970 66.18707 47.60274 1.000 13.13345 249 SER B C 1
ATOM 4621 O O . SER B 2 249 ? 21.94536 67.26727 47.27255 1.000 14.02907 249 SER B O 1
ATOM 4626 N N . SER B 2 250 ? 23.74820 66.06800 47.90348 1.000 12.19469 250 SER B N 1
ATOM 4627 C CA . SER B 2 250 ? 24.62371 67.23880 47.90644 1.000 11.83417 250 SER B CA 1
ATOM 4628 C C . SER B 2 250 ? 24.88114 67.74641 46.48970 1.000 11.64682 250 SER B C 1
ATOM 4629 O O . SER B 2 250 ? 25.01557 68.95599 46.26908 1.000 11.97462 250 SER B O 1
ATOM 4632 N N . ALA B 2 251 ? 24.92266 66.83681 45.49904 1.000 12.30332 251 ALA B N 1
ATOM 4633 C CA . ALA B 2 251 ? 25.01207 67.28448 44.11454 1.000 12.32932 251 ALA B CA 1
ATOM 4634 C C . ALA B 2 251 ? 23.74779 68.02526 43.70309 1.000 13.13890 251 ALA B C 1
ATOM 4635 O O . ALA B 2 251 ? 23.83573 69.02614 42.97589 1.000 13.11040 251 ALA B O 1
ATOM 4637 N N . CYS B 2 252 ? 22.56930 67.55793 44.13617 1.000 13.70987 252 CYS B N 1
ATOM 4638 C CA . CYS B 2 252 ? 21.34794 68.33723 43.90306 1.000 12.93614 252 CYS B CA 1
ATOM 4639 C C . CYS B 2 252 ? 21.47777 69.73767 44.51078 1.000 12.56785 252 CYS B C 1
ATOM 4640 O O . CYS B 2 252 ? 21.14687 70.73933 43.86468 1.000 12.95741 252 CYS B O 1
ATOM 4643 N N . ASP B 2 253 ? 21.96898 69.82458 45.76117 1.000 12.14731 253 ASP B N 1
ATOM 4644 C CA . ASP B 2 253 ? 22.10180 71.13980 46.41373 1.000 12.51357 253 ASP B CA 1
ATOM 4645 C C . ASP B 2 253 ? 23.05415 72.03834 45.64885 1.000 12.98122 253 ASP B C 1
ATOM 4646 O O . ASP B 2 253 ? 22.78715 73.24316 45.48279 1.000 13.79111 253 ASP B O 1
ATOM 4651 N N . HIS B 2 254 ? 24.18512 71.47708 45.19851 1.000 12.78080 254 HIS B N 1
ATOM 4652 C CA . HIS B 2 254 ? 25.18122 72.25378 44.46758 1.000 12.11625 254 HIS B CA 1
ATOM 4653 C C . HIS B 2 254 ? 24.57215 72.85345 43.20916 1.000 12.05383 254 HIS B C 1
ATOM 4654 O O . HIS B 2 254 ? 24.70531 74.06385 42.95987 1.000 12.19447 254 HIS B O 1
ATOM 4661 N N . ILE B 2 255 ? 23.93289 72.01708 42.37069 1.000 12.38868 255 ILE B N 1
ATOM 4662 C CA . ILE B 2 255 ? 23.34862 72.54994 41.13326 1.000 11.73583 255 ILE B CA 1
ATOM 4663 C C . ILE B 2 255 ? 22.20637 73.50059 41.44480 1.000 12.10393 255 ILE B C 1
ATOM 4664 O O . ILE B 2 255 ? 22.08660 74.55391 40.80865 1.000 13.48228 255 ILE B O 1
ATOM 4669 N N . ARG B 2 256 ? 21.34538 73.14484 42.41772 1.000 11.93890 256 ARG B N 1
ATOM 4670 C CA A ARG B 2 256 ? 20.18149 73.97872 42.71634 0.497 12.91927 256 ARG B CA 1
ATOM 4671 C CA B ARG B 2 256 ? 20.17933 73.98426 42.71055 0.503 12.41203 256 ARG B CA 1
ATOM 4672 C C . ARG B 2 256 ? 20.61041 75.37709 43.12831 1.000 13.96579 256 ARG B C 1
ATOM 4673 O O . ARG B 2 256 ? 20.05785 76.38340 42.64061 1.000 14.48597 256 ARG B O 1
ATOM 4688 N N . ASP B 2 257 ? 21.60771 75.46332 44.00904 1.000 13.77493 257 ASP B N 1
ATOM 4689 C CA . ASP B 2 257 ? 22.02095 76.78697 44.47480 1.000 13.86767 257 ASP B CA 1
ATOM 4690 C C . ASP B 2 257 ? 22.68820 77.56146 43.34666 1.000 14.55956 257 ASP B C 1
ATOM 4691 O O . ASP B 2 257 ? 22.51305 78.78201 43.22442 1.000 14.16590 257 ASP B O 1
ATOM 4696 N N . TRP B 2 258 ? 23.46068 76.85994 42.51231 1.000 13.89067 258 TRP B N 1
ATOM 4697 C CA . TRP B 2 258 ? 24.13187 77.50615 41.38861 1.000 12.89950 258 TRP B CA 1
ATOM 4698 C C . TRP B 2 258 ? 23.12374 78.09637 40.42799 1.000 14.13084 258 TRP B C 1
ATOM 4699 O O . TRP B 2 258 ? 23.30291 79.22485 39.95593 1.000 14.65392 258 TRP B O 1
ATOM 4710 N N . VAL B 2 259 ? 22.07275 77.34987 40.09840 1.000 15.05012 259 VAL B N 1
ATOM 4711 C CA . VAL B 2 259 ? 21.11610 77.77760 39.06782 1.000 14.82686 259 VAL B CA 1
ATOM 4712 C C . VAL B 2 259 ? 20.03522 78.68357 39.63156 1.000 16.39271 259 VAL B C 1
ATOM 4713 O O . VAL B 2 259 ? 19.72479 79.72707 39.04853 1.000 17.56047 259 VAL B O 1
ATOM 4717 N N . LEU B 2 260 ? 19.44592 78.32091 40.76690 1.000 16.54920 260 LEU B N 1
ATOM 4718 C CA . LEU B 2 260 ? 18.34367 79.10617 41.30589 1.000 16.35111 260 LEU B CA 1
ATOM 4719 C C . LEU B 2 260 ? 18.82797 80.17919 42.26451 1.000 17.53128 260 LEU B C 1
ATOM 4720 O O . LEU B 2 260 ? 18.04911 81.08515 42.58226 1.000 19.57291 260 LEU B O 1
ATOM 4725 N N . GLY B 2 261 ? 20.07453 80.10520 42.71583 1.000 17.02563 261 GLY B N 1
ATOM 4726 C CA . GLY B 2 261 ? 20.65487 81.14302 43.54650 1.000 16.31848 261 GLY B CA 1
ATOM 4727 C C . GLY B 2 261 ? 20.72100 80.74980 45.00400 1.000 17.07990 261 GLY B C 1
ATOM 4728 O O . GLY B 2 261 ? 19.91121 79.95639 45.50363 1.000 18.91526 261 GLY B O 1
ATOM 4729 N N . THR B 2 262 ? 21.75366 81.29538 45.71288 1.000 15.58630 262 THR B N 1
ATOM 4730 C CA . THR B 2 262 ? 21.78473 81.06403 47.15953 1.000 17.38890 262 THR B CA 1
ATOM 4731 C C . THR B 2 262 ? 20.80066 81.99940 47.89484 1.000 19.55170 262 THR B C 1
ATOM 4732 O O . THR B 2 262 ? 20.52601 83.12278 47.45493 1.000 20.41993 262 THR B O 1
ATOM 4736 N N . PRO B 2 263 ? 20.24908 81.56341 49.02010 1.000 23.51810 263 PRO B N 1
ATOM 4737 C CA . PRO B 2 263 ? 19.37516 82.44671 49.80766 1.000 26.16762 263 PRO B CA 1
ATOM 4738 C C . PRO B 2 263 ? 20.15748 83.63239 50.34541 1.000 27.45678 263 PRO B C 1
ATOM 4739 O O . PRO B 2 263 ? 21.36164 83.53896 50.61761 1.000 25.63791 263 PRO B O 1
ATOM 4743 N N . GLU B 2 264 ? 19.45251 84.74927 50.53661 1.000 30.92325 264 GLU B N 1
ATOM 4744 C CA . GLU B 2 264 ? 20.09797 85.90478 51.13972 1.000 34.40239 264 GLU B CA 1
ATOM 4745 C C . GLU B 2 264 ? 20.66694 85.50370 52.49074 1.000 29.75240 264 GLU B C 1
ATOM 4746 O O . GLU B 2 264 ? 20.00510 84.82276 53.28073 1.000 28.18384 264 GLU B O 1
ATOM 4752 N N . GLY B 2 265 ? 21.90178 85.92385 52.75164 1.000 25.92205 265 GLY B N 1
ATOM 4753 C CA . GLY B 2 265 ? 22.57243 85.65942 54.01001 1.000 24.83329 265 GLY B CA 1
ATOM 4754 C C . GLY B 2 265 ? 23.27337 84.31963 54.10807 1.000 21.82732 265 GLY B C 1
ATOM 4755 O O . GLY B 2 265 ? 23.89553 84.04503 55.15130 1.000 23.14172 265 GLY B O 1
ATOM 4756 N N . THR B 2 266 ? 23.21695 83.47607 53.06643 1.000 19.48059 266 THR B N 1
ATOM 4757 C CA . THR B 2 266 ? 23.87336 82.16537 53.08859 1.000 18.38745 266 THR B CA 1
ATOM 4758 C C . THR B 2 266 ? 24.94245 82.11796 51.99613 1.000 17.62711 266 THR B C 1
ATOM 4759 O O . THR B 2 266 ? 24.74517 82.65978 50.90380 1.000 19.09466 266 THR B O 1
ATOM 4763 N N . PHE B 2 267 ? 26.08336 81.50323 52.28218 1.000 14.65156 267 PHE B N 1
ATOM 4764 C CA . PHE B 2 267 ? 27.03128 81.12575 51.24502 1.000 14.45125 267 PHE B CA 1
ATOM 4765 C C . PHE B 2 267 ? 27.27853 79.62586 51.34616 1.000 14.77153 267 PHE B C 1
ATOM 4766 O O . PHE B 2 267 ? 26.99475 78.99434 52.37792 1.000 16.14001 267 PHE B O 1
ATOM 4774 N N . VAL B 2 268 ? 27.79290 79.05205 50.25271 1.000 13.32747 268 VAL B N 1
ATOM 4775 C CA . VAL B 2 268 ? 27.99585 77.60630 50.17850 1.000 11.45634 268 VAL B CA 1
ATOM 4776 C C . VAL B 2 268 ? 29.36385 77.34321 49.57615 1.000 12.60954 268 VAL B C 1
ATOM 4777 O O . VAL B 2 268 ? 29.96634 78.20692 48.95290 1.000 15.29679 268 VAL B O 1
ATOM 4781 N N . SER B 2 269 ? 29.83525 76.11195 49.70820 1.000 12.22911 269 SER B N 1
ATOM 4782 C CA . SER B 2 269 ? 31.15554 75.77041 49.17727 1.000 12.05179 269 SER B CA 1
ATOM 4783 C C . SER B 2 269 ? 31.01550 75.14710 47.79322 1.000 12.24017 269 SER B C 1
ATOM 4784 O O . SER B 2 269 ? 30.16576 74.27725 47.58477 1.000 13.19601 269 SER B O 1
ATOM 4787 N N . MET B 2 270 ? 31.85852 75.58291 46.86015 1.000 12.52372 270 MET B N 1
ATOM 4788 C CA . MET B 2 270 ? 31.91653 74.96993 45.53153 1.000 12.12685 270 MET B CA 1
ATOM 4789 C C . MET B 2 270 ? 33.37061 74.91768 45.10088 1.000 12.29574 270 MET B C 1
ATOM 4790 O O . MET B 2 270 ? 34.10145 75.90336 45.27225 1.000 13.05096 270 MET B O 1
ATOM 4795 N N . GLY B 2 271 ? 33.77159 73.79511 44.49663 1.000 11.99808 271 GLY B N 1
ATOM 4796 C CA . GLY B 2 271 ? 35.06008 73.75834 43.83337 1.000 11.67299 271 GLY B CA 1
ATOM 4797 C C . GLY B 2 271 ? 34.94147 74.45550 42.48993 1.000 11.51045 271 GLY B C 1
ATOM 4798 O O . GLY B 2 271 ? 34.15176 74.01829 41.64497 1.000 13.39992 271 GLY B O 1
ATOM 4799 N N . VAL B 2 272 ? 35.67582 75.54674 42.30621 1.000 12.14227 272 VAL B N 1
ATOM 4800 C CA . VAL B 2 272 ? 35.57973 76.37392 41.10537 1.000 12.12065 272 VAL B CA 1
ATOM 4801 C C . VAL B 2 272 ? 36.96715 76.74702 40.61742 1.000 13.02083 272 VAL B C 1
ATOM 4802 O O . VAL B 2 272 ? 37.97186 76.52573 41.30010 1.000 14.25341 272 VAL B O 1
ATOM 4806 N N . TYR B 2 273 ? 37.00436 77.35477 39.42601 1.000 13.95127 273 TYR B N 1
ATOM 4807 C CA . TYR B 2 273 ? 38.28040 77.67661 38.79614 1.000 14.63191 273 TYR B CA 1
ATOM 4808 C C . TYR B 2 273 ? 38.84013 78.92938 39.47047 1.000 15.25790 273 TYR B C 1
ATOM 4809 O O . TYR B 2 273 ? 38.24617 80.00669 39.36492 1.000 16.35357 273 TYR B O 1
ATOM 4818 N N . SER B 2 274 ? 39.97566 78.77806 40.16467 1.000 13.88397 274 SER B N 1
ATOM 4819 C CA . SER B 2 274 ? 40.53854 79.85518 40.96571 1.000 15.05838 274 SER B CA 1
ATOM 4820 C C . SER B 2 274 ? 41.03870 81.01017 40.09446 1.000 17.09866 274 SER B C 1
ATOM 4821 O O . SER B 2 274 ? 41.55673 80.81959 38.98580 1.000 18.01114 274 SER B O 1
ATOM 4824 N N . ASP B 2 275 ? 40.87979 82.21880 40.63346 1.000 18.51847 275 ASP B N 1
ATOM 4825 C CA . ASP B 2 275 ? 41.14225 83.44342 39.88048 1.000 20.11966 275 ASP B CA 1
ATOM 4826 C C . ASP B 2 275 ? 42.16367 84.32517 40.58567 1.000 20.63596 275 ASP B C 1
ATOM 4827 O O . ASP B 2 275 ? 42.40922 85.46503 40.15353 1.000 24.53780 275 ASP B O 1
ATOM 4832 N N . GLY B 2 276 ? 42.78445 83.81381 41.64127 1.000 20.16129 276 GLY B N 1
ATOM 4833 C CA . GLY B 2 276 ? 43.72343 84.57713 42.43429 1.000 21.29806 276 GLY B CA 1
ATOM 4834 C C . GLY B 2 276 ? 43.13903 85.05869 43.74513 1.000 21.30657 276 GLY B C 1
ATOM 4835 O O . GLY B 2 276 ? 43.88728 85.56539 44.59500 1.000 21.01593 276 GLY B O 1
ATOM 4836 N N . SER B 2 277 ? 41.82155 84.95073 43.91951 1.000 19.14509 277 SER B N 1
ATOM 4837 C CA . SER B 2 277 ? 41.23201 85.34099 45.19734 1.000 17.72085 277 SER B CA 1
ATOM 4838 C C . SER B 2 277 ? 41.89454 84.58337 46.34533 1.000 17.40331 277 SER B C 1
ATOM 4839 O O . SER B 2 277 ? 42.30542 83.42001 46.20693 1.000 17.79981 277 SER B O 1
ATOM 4842 N N . TYR B 2 278 ? 41.97252 85.25927 47.49714 1.000 16.51804 278 TYR B N 1
ATOM 4843 C CA . TYR B 2 278 ? 42.53305 84.71086 48.73771 1.000 16.70896 278 TYR B CA 1
ATOM 4844 C C . TYR B 2 278 ? 43.98398 84.26599 48.58293 1.000 18.30005 278 TYR B C 1
ATOM 4845 O O . TYR B 2 278 ? 44.45981 83.41792 49.34711 1.000 18.82312 278 TYR B O 1
ATOM 4854 N N . SER B 2 279 ? 44.69915 84.82588 47.61191 1.000 19.71108 279 SER B N 1
ATOM 4855 C CA . SER B 2 279 ? 46.11003 84.49626 47.40121 1.000 20.99870 279 SER B CA 1
ATOM 4856 C C . SER B 2 279 ? 46.33194 83.00820 47.14690 1.000 22.57922 279 SER B C 1
ATOM 4857 O O . SER B 2 279 ? 47.40548 82.49690 47.44227 1.000 23.58442 279 SER B O 1
ATOM 4860 N N . VAL B 2 280 ? 45.31102 82.31829 46.64314 1.000 20.41698 280 VAL B N 1
ATOM 4861 C CA . VAL B 2 280 ? 45.43440 80.94946 46.15982 1.000 20.13640 280 VAL B CA 1
ATOM 4862 C C . VAL B 2 280 ? 45.84369 81.04082 44.69479 1.000 19.63692 280 VAL B C 1
ATOM 4863 O O . VAL B 2 280 ? 45.26567 81.85125 43.95533 1.000 20.33956 280 VAL B O 1
ATOM 4867 N N . PRO B 2 281 ? 46.78045 80.22403 44.20515 1.000 18.77543 281 PRO B N 1
ATOM 4868 C CA . PRO B 2 281 ? 47.15965 80.32934 42.78757 1.000 18.59698 281 PRO B CA 1
ATOM 4869 C C . PRO B 2 281 ? 45.94779 80.22994 41.87653 1.000 18.82544 281 PRO B C 1
ATOM 4870 O O . PRO B 2 281 ? 45.04415 79.42102 42.10386 1.000 19.85901 281 PRO B O 1
ATOM 4874 N N . SER B 2 282 ? 45.95511 81.03722 40.81718 1.000 20.36691 282 SER B N 1
ATOM 4875 C CA A SER B 2 282 ? 44.91953 80.91420 39.80704 0.657 20.86099 282 SER B CA 1
ATOM 4876 C CA B SER B 2 282 ? 44.93598 80.93103 39.78507 0.343 20.92080 282 SER B CA 1
ATOM 4877 C C . SER B 2 282 ? 45.13497 79.64106 38.99180 1.000 20.63243 282 SER B C 1
ATOM 4878 O O . SER B 2 282 ? 46.24112 79.09425 38.90250 1.000 20.97110 282 SER B O 1
ATOM 4883 N N . GLY B 2 283 ? 44.05461 79.16309 38.39938 1.000 18.70176 283 GLY B N 1
ATOM 4884 C CA . GLY B 2 283 ? 44.16019 78.01750 37.51023 1.000 19.45412 283 GLY B CA 1
ATOM 4885 C C . GLY B 2 283 ? 44.01937 76.66391 38.15415 1.000 18.72826 283 GLY B C 1
ATOM 4886 O O . GLY B 2 283 ? 44.28683 75.65683 37.49199 1.000 20.10612 283 GLY B O 1
ATOM 4887 N N . LEU B 2 284 ? 43.55887 76.59772 39.40136 1.000 17.00783 284 LEU B N 1
ATOM 4888 C CA . LEU B 2 284 ? 43.21644 75.33025 40.04845 1.000 15.95990 284 LEU B CA 1
ATOM 4889 C C . LEU B 2 284 ? 41.69888 75.20190 40.10289 1.000 16.69276 284 LEU B C 1
ATOM 4890 O O . LEU B 2 284 ? 40.97724 76.19597 40.01637 1.000 18.26088 284 LEU B O 1
ATOM 4895 N N . ILE B 2 285 ? 41.20592 73.97762 40.26593 1.000 13.91119 285 ILE B N 1
ATOM 4896 C CA . ILE B 2 285 ? 39.83564 73.79545 40.75707 1.000 12.26906 285 ILE B CA 1
ATOM 4897 C C . ILE B 2 285 ? 39.97857 73.68399 42.27629 1.000 12.72466 285 ILE B C 1
ATOM 4898 O O . ILE B 2 285 ? 40.57449 72.72770 42.78561 1.000 13.92953 285 ILE B O 1
ATOM 4903 N N . TYR B 2 286 ? 39.44094 74.66870 42.99633 1.000 14.11340 286 TYR B N 1
ATOM 4904 C CA . TYR B 2 286 ? 39.70444 74.86290 44.42564 1.000 13.20750 286 TYR B CA 1
ATOM 4905 C C . TYR B 2 286 ? 38.38919 75.26427 45.07313 1.000 12.82345 286 TYR B C 1
ATOM 4906 O O . TYR B 2 286 ? 37.64730 76.07176 44.51262 1.000 14.11954 286 TYR B O 1
ATOM 4915 N N . SER B 2 287 ? 38.06694 74.69087 46.24303 1.000 13.14476 287 SER B N 1
ATOM 4916 C CA . SER B 2 287 ? 36.78142 74.98606 46.87862 1.000 11.61612 287 SER B CA 1
ATOM 4917 C C . SER B 2 287 ? 36.86366 76.33830 47.61598 1.000 11.68180 287 SER B C 1
ATOM 4918 O O . SER B 2 287 ? 37.80571 76.59047 48.38718 1.000 13.30176 287 SER B O 1
ATOM 4921 N N . PHE B 2 288 ? 35.89403 77.20025 47.36398 1.000 12.36393 288 PHE B N 1
ATOM 4922 C CA . PHE B 2 288 ? 35.77433 78.52318 47.98202 1.000 12.43888 288 PHE B CA 1
ATOM 4923 C C . PHE B 2 288 ? 34.36978 78.69321 48.53387 1.000 12.26534 288 PHE B C 1
ATOM 4924 O O . PHE B 2 288 ? 33.42838 78.03673 48.06766 1.000 13.14247 288 PHE B O 1
ATOM 4932 N N . PRO B 2 289 ? 34.17639 79.63125 49.48039 1.000 12.72331 289 PRO B N 1
ATOM 4933 C CA . PRO B 2 289 ? 32.82101 80.08964 49.81973 1.000 13.78997 289 PRO B CA 1
ATOM 4934 C C . PRO B 2 289 ? 32.31028 80.95491 48.68601 1.000 13.10984 289 PRO B C 1
ATOM 4935 O O . PRO B 2 289 ? 33.01095 81.86817 48.23531 1.000 14.24817 289 PRO B O 1
ATOM 4939 N N . VAL B 2 290 ? 31.07820 80.68525 48.24357 1.000 13.32346 290 VAL B N 1
ATOM 4940 C CA . VAL B 2 290 ? 30.49036 81.44181 47.13479 1.000 12.42904 290 VAL B CA 1
ATOM 4941 C C . VAL B 2 290 ? 29.03661 81.76776 47.42776 1.000 13.53901 290 VAL B C 1
ATOM 4942 O O . VAL B 2 290 ? 28.36146 81.07321 48.19999 1.000 14.30066 290 VAL B O 1
ATOM 4946 N N . THR B 2 291 ? 28.55371 82.84637 46.79959 1.000 13.11087 291 THR B N 1
ATOM 4947 C CA . THR B 2 291 ? 27.12809 83.03530 46.60711 1.000 13.49399 291 THR B CA 1
ATOM 4948 C C . THR B 2 291 ? 26.82387 82.85492 45.12849 1.000 14.55243 291 THR B C 1
ATOM 4949 O O . THR B 2 291 ? 27.72020 82.94959 44.27975 1.000 16.30331 291 THR B O 1
ATOM 4953 N N . CYS B 2 292 ? 25.56020 82.60045 44.80036 1.000 13.64985 292 CYS B N 1
ATOM 4954 C CA . CYS B 2 292 ? 25.20413 82.40186 43.40418 1.000 14.91480 292 CYS B CA 1
ATOM 4955 C C . CYS B 2 292 ? 24.00107 83.26012 43.07947 1.000 16.45478 292 CYS B C 1
ATOM 4956 O O . CYS B 2 292 ? 23.01651 83.29482 43.83117 1.000 17.65540 292 CYS B O 1
ATOM 4959 N N . ARG B 2 293 ? 24.04402 83.89668 41.91762 1.000 18.56606 293 ARG B N 1
ATOM 4960 C CA . ARG B 2 293 ? 22.89439 84.65482 41.45015 1.000 22.20128 293 ARG B CA 1
ATOM 4961 C C . ARG B 2 293 ? 22.99259 84.68291 39.94358 1.000 22.31414 293 ARG B C 1
ATOM 4962 O O . ARG B 2 293 ? 24.09205 84.69138 39.38995 1.000 21.78863 293 ARG B O 1
ATOM 4970 N N . ASN B 2 294 ? 21.84156 84.70031 39.28678 1.000 22.20800 294 ASN B N 1
ATOM 4971 C CA . ASN B 2 294 ? 21.81581 84.76711 37.82081 1.000 24.07536 294 ASN B CA 1
ATOM 4972 C C . ASN B 2 294 ? 22.60226 83.64119 37.16618 1.000 22.71569 294 ASN B C 1
ATOM 4973 O O . ASN B 2 294 ? 23.07985 83.79337 36.03793 1.000 24.60576 294 ASN B O 1
ATOM 4978 N N . GLY B 2 295 ? 22.67431 82.48619 37.82999 1.000 20.60049 295 GLY B N 1
ATOM 4979 C CA . GLY B 2 295 ? 23.37919 81.34501 37.28657 1.000 18.39918 295 GLY B CA 1
ATOM 4980 C C . GLY B 2 295 ? 24.89354 81.35966 37.39714 1.000 19.20311 295 GLY B C 1
ATOM 4981 O O . GLY B 2 295 ? 25.54656 80.48301 36.83518 1.000 20.46277 295 GLY B O 1
ATOM 4982 N N . ASP B 2 296 ? 25.48770 82.28637 38.12073 1.000 17.85309 296 ASP B N 1
ATOM 4983 C CA A ASP B 2 296 ? 26.93571 82.29793 38.22629 0.437 18.66211 296 ASP B CA 1
ATOM 4984 C CA B ASP B 2 296 ? 26.93955 82.39105 38.21682 0.563 18.68699 296 ASP B CA 1
ATOM 4985 C C . ASP B 2 296 ? 27.34333 82.39929 39.68061 1.000 17.26543 296 ASP B C 1
ATOM 4986 O O . ASP B 2 296 ? 26.65977 83.01241 40.50366 1.000 18.55678 296 ASP B O 1
ATOM 4995 N N . TRP B 2 297 ? 28.46314 81.78123 39.99253 1.000 14.18273 297 TRP B N 1
ATOM 4996 C CA . TRP B 2 297 ? 29.00617 81.85929 41.35047 1.000 14.43693 297 TRP B CA 1
ATOM 4997 C C . TRP B 2 297 ? 29.86488 83.11615 41.48627 1.000 14.39488 297 TRP B C 1
ATOM 4998 O O . TRP B 2 297 ? 30.38206 83.64881 40.50343 1.000 15.54792 297 TRP B O 1
ATOM 5009 N N . SER B 2 298 ? 29.96847 83.60196 42.72275 1.000 14.77738 298 SER B N 1
ATOM 5010 C CA A SER B 2 298 ? 30.87561 84.68768 43.05993 0.479 15.80619 298 SER B CA 1
ATOM 5011 C CA B SER B 2 298 ? 30.86310 84.70139 43.07073 0.521 15.68613 298 SER B CA 1
ATOM 5012 C C . SER B 2 298 ? 31.51861 84.35302 44.39183 1.000 14.60486 298 SER B C 1
ATOM 5013 O O . SER B 2 298 ? 30.81235 84.12189 45.37952 1.000 16.17568 298 SER B O 1
ATOM 5018 N N . ILE B 2 299 ? 32.85346 84.32015 44.41550 1.000 13.80654 299 ILE B N 1
ATOM 5019 C CA . ILE B 2 299 ? 33.55502 84.07055 45.67898 1.000 14.28602 299 ILE B CA 1
ATOM 5020 C C . ILE B 2 299 ? 33.18895 85.14340 46.70706 1.000 14.61355 299 ILE B C 1
ATOM 5021 O O . ILE B 2 299 ? 33.10901 86.35062 46.38527 1.000 16.55848 299 ILE B O 1
ATOM 5026 N N . VAL B 2 300 ? 32.99898 84.71152 47.95918 1.000 13.60509 300 VAL B N 1
ATOM 5027 C CA . VAL B 2 300 ? 32.73009 85.63736 49.05719 1.000 14.80440 300 VAL B CA 1
ATOM 5028 C C . VAL B 2 300 ? 34.06500 86.26475 49.43404 1.000 14.94738 300 VAL B C 1
ATOM 5029 O O . VAL B 2 300 ? 34.91305 85.60239 50.03693 1.000 16.50107 300 VAL B O 1
ATOM 5033 N N . GLN B 2 301 ? 34.26153 87.55087 49.06840 1.000 14.65635 301 GLN B N 1
ATOM 5034 C CA . GLN B 2 301 ? 35.50099 88.23427 49.36504 1.000 15.37571 301 GLN B CA 1
ATOM 5035 C C . GLN B 2 301 ? 35.44145 88.83854 50.76304 1.000 16.71499 301 GLN B C 1
ATOM 5036 O O . GLN B 2 301 ? 34.38592 88.94432 51.39186 1.000 19.09472 301 GLN B O 1
ATOM 5042 N N . GLY B 2 302 ? 36.60128 89.23663 51.25593 1.000 17.17091 302 GLY B N 1
ATOM 5043 C CA . GLY B 2 302 ? 36.60730 90.01774 52.48643 1.000 17.22049 302 GLY B CA 1
ATOM 5044 C C . GLY B 2 302 ? 36.55479 89.23473 53.78596 1.000 16.60058 302 GLY B C 1
ATOM 5045 O O . GLY B 2 302 ? 36.31086 89.84073 54.83785 1.000 18.17571 302 GLY B O 1
ATOM 5046 N N . LEU B 2 303 ? 36.71207 87.91498 53.76052 1.000 14.60791 303 LEU B N 1
ATOM 5047 C CA . LEU B 2 303 ? 36.72387 87.15532 55.00123 1.000 15.40144 303 LEU B CA 1
ATOM 5048 C C . LEU B 2 303 ? 38.10346 87.23642 55.64565 1.000 16.53226 303 LEU B C 1
ATOM 5049 O O . LEU B 2 303 ? 39.11834 87.18634 54.94055 1.000 16.53257 303 LEU B O 1
ATOM 5054 N N . PRO B 2 304 ? 38.17932 87.38258 56.97288 1.000 16.67187 304 PRO B N 1
ATOM 5055 C CA . PRO B 2 304 ? 39.49822 87.50743 57.62386 1.000 18.04503 304 PRO B CA 1
ATOM 5056 C C . PRO B 2 304 ? 40.22088 86.15591 57.66113 1.000 18.23672 304 PRO B C 1
ATOM 5057 O O . PRO B 2 304 ? 39.66872 85.16002 58.12977 1.000 20.69606 304 PRO B O 1
ATOM 5061 N N . ILE B 2 305 ? 41.48659 86.14087 57.23314 1.000 17.58423 305 ILE B N 1
ATOM 5062 C CA . ILE B 2 305 ? 42.28150 84.91397 57.17126 1.000 18.30413 305 ILE B CA 1
ATOM 5063 C C . ILE B 2 305 ? 43.41284 85.02520 58.18525 1.000 18.40292 305 ILE B C 1
ATOM 5064 O O . ILE B 2 305 ? 44.34425 85.83100 58.00449 1.000 20.48061 305 ILE B O 1
ATOM 5069 N N . ASP B 2 306 ? 43.35803 84.17484 59.21993 1.000 17.25138 306 ASP B N 1
ATOM 5070 C CA . ASP B 2 306 ? 44.41653 84.13662 60.22652 1.000 18.31813 306 ASP B CA 1
ATOM 5071 C C . ASP B 2 306 ? 45.57357 83.26026 59.73652 1.000 19.26362 306 ASP B C 1
ATOM 5072 O O . ASP B 2 306 ? 45.50771 82.64844 58.67543 1.000 18.25157 306 ASP B O 1
ATOM 5077 N N . GLU B 2 307 ? 46.66407 83.22557 60.49313 1.000 20.79897 307 GLU B N 1
ATOM 5078 C CA A GLU B 2 307 ? 47.84441 82.52043 60.00617 0.759 21.70743 307 GLU B CA 1
ATOM 5079 C CA B GLU B 2 307 ? 47.83724 82.51744 59.99985 0.241 20.59068 307 GLU B CA 1
ATOM 5080 C C . GLU B 2 307 ? 47.61913 81.01283 59.94560 1.000 20.40165 307 GLU B C 1
ATOM 5081 O O . GLU B 2 307 ? 48.12852 80.35990 59.03733 1.000 20.86176 307 GLU B O 1
ATOM 5092 N N . VAL B 2 308 ? 46.84755 80.44956 60.87705 1.000 19.30318 308 VAL B N 1
ATOM 5093 C CA . VAL B 2 308 ? 46.55650 79.01727 60.78077 1.000 20.56179 308 VAL B CA 1
ATOM 5094 C C . VAL B 2 308 ? 45.75454 78.72302 59.52667 1.000 18.74969 308 VAL B C 1
ATOM 5095 O O . VAL B 2 308 ? 45.99275 77.72531 58.83140 1.000 18.86428 308 VAL B O 1
ATOM 5099 N N . SER B 2 309 ? 44.75229 79.55205 59.24771 1.000 17.21033 309 SER B N 1
ATOM 5100 C CA . SER B 2 309 ? 43.92229 79.35724 58.06002 1.000 18.07271 309 SER B CA 1
ATOM 5101 C C . SER B 2 309 ? 44.75509 79.50412 56.79818 1.000 15.76404 309 SER B C 1
ATOM 5102 O O . SER B 2 309 ? 44.64140 78.69513 55.86649 1.000 16.77876 309 SER B O 1
ATOM 5105 N N . ARG B 2 310 ? 45.60394 80.53112 56.76066 1.000 16.57656 310 ARG B N 1
ATOM 5106 C CA . ARG B 2 310 ? 46.48658 80.76192 55.62973 1.000 17.04039 310 ARG B CA 1
ATOM 5107 C C . ARG B 2 310 ? 47.30801 79.52631 55.32997 1.000 16.84263 310 ARG B C 1
ATOM 5108 O O . ARG B 2 310 ? 47.41175 79.10744 54.17517 1.000 17.89104 310 ARG B O 1
ATOM 5116 N N . LYS B 2 311 ? 47.93679 78.95721 56.36034 1.000 17.27013 311 LYS B N 1
ATOM 5117 C CA A LYS B 2 311 ? 48.76689 77.77553 56.14759 0.572 18.37036 311 LYS B CA 1
ATOM 5118 C CA B LYS B 2 311 ? 48.76702 77.77632 56.15040 0.428 18.62526 311 LYS B CA 1
ATOM 5119 C C . LYS B 2 311 ? 47.95260 76.60885 55.60677 1.000 17.11640 311 LYS B C 1
ATOM 5120 O O . LYS B 2 311 ? 48.39100 75.91349 54.67634 1.000 18.58509 311 LYS B O 1
ATOM 5131 N N . LYS B 2 312 ? 46.75989 76.37412 56.16157 1.000 16.47361 312 LYS B N 1
ATOM 5132 C CA . LYS B 2 312 ? 45.94369 75.27460 55.66333 1.000 17.31023 312 LYS B CA 1
ATOM 5133 C C . LYS B 2 312 ? 45.51354 75.51822 54.22164 1.000 15.91312 312 LYS B C 1
ATOM 5134 O O . LYS B 2 312 ? 45.49243 74.59214 53.40500 1.000 16.00647 312 LYS B O 1
ATOM 5140 N N . MET B 2 313 ? 45.16222 76.75694 53.88540 1.000 15.02490 313 MET B N 1
ATOM 5141 C CA . MET B 2 313 ? 44.75787 77.07100 52.52186 1.000 15.99979 313 MET B CA 1
ATOM 5142 C C . MET B 2 313 ? 45.90357 76.87632 51.53744 1.000 15.67337 313 MET B C 1
ATOM 5143 O O . MET B 2 313 ? 45.69212 76.41304 50.39675 1.000 15.90140 313 MET B O 1
ATOM 5148 N N . ASP B 2 314 ? 47.11944 77.21036 51.95124 1.000 16.05853 314 ASP B N 1
ATOM 5149 C CA . ASP B 2 314 ? 48.27613 77.05610 51.07919 1.000 16.91748 314 ASP B CA 1
ATOM 5150 C C . ASP B 2 314 ? 48.65146 75.59088 50.93006 1.000 17.15328 314 ASP B C 1
ATOM 5151 O O . ASP B 2 314 ? 49.02282 75.16536 49.82768 1.000 16.96323 314 ASP B O 1
ATOM 5156 N N . LEU B 2 315 ? 48.56354 74.80286 52.02032 1.000 17.62655 315 LEU B N 1
ATOM 5157 C CA . LEU B 2 315 ? 48.89164 73.37463 51.92179 1.000 18.00411 315 LEU B CA 1
ATOM 5158 C C . LEU B 2 315 ? 47.95851 72.65947 50.95263 1.000 15.63665 315 LEU B C 1
ATOM 5159 O O . LEU B 2 315 ? 48.40842 71.84482 50.13354 1.000 17.03801 315 LEU B O 1
ATOM 5164 N N . THR B 2 316 ? 46.64581 72.93884 51.02752 1.000 15.56927 316 THR B N 1
ATOM 5165 C CA . THR B 2 316 ? 45.71193 72.28272 50.12223 1.000 16.12514 316 THR B CA 1
ATOM 5166 C C . THR B 2 316 ? 45.90859 72.73957 48.67228 1.000 15.94980 316 THR B C 1
ATOM 5167 O O . THR B 2 316 ? 45.79372 71.92148 47.74778 1.000 15.78856 316 THR B O 1
ATOM 5171 N N . ALA B 2 317 ? 46.25345 74.01637 48.44961 1.000 15.83053 317 ALA B N 1
ATOM 5172 C CA . ALA B 2 317 ? 46.62334 74.46985 47.10430 1.000 15.43286 317 ALA B CA 1
ATOM 5173 C C . ALA B 2 317 ? 47.83220 73.70277 46.57197 1.000 15.67099 317 ALA B C 1
ATOM 5174 O O . ALA B 2 317 ? 47.86054 73.29453 45.40205 1.000 16.66786 317 ALA B O 1
ATOM 5176 N N . GLU B 2 318 ? 48.85017 73.50017 47.41851 1.000 16.79361 318 GLU B N 1
ATOM 5177 C CA . GLU B 2 318 ? 50.03329 72.76694 46.98292 1.000 17.75239 318 GLU B CA 1
ATOM 5178 C C . GLU B 2 318 ? 49.69621 71.31081 46.65734 1.000 16.07727 318 GLU B C 1
ATOM 5179 O O . GLU B 2 318 ? 50.20083 70.75424 45.66624 1.000 17.66339 318 GLU B O 1
ATOM 5185 N N . GLU B 2 319 ? 48.82109 70.67139 47.46184 1.000 16.13542 319 GLU B N 1
ATOM 5186 C CA . GLU B 2 319 ? 48.39336 69.31025 47.14702 1.000 16.23288 319 GLU B CA 1
ATOM 5187 C C . GLU B 2 319 ? 47.69085 69.24390 45.79254 1.000 16.21911 319 GLU B C 1
ATOM 5188 O O . GLU B 2 319 ? 47.88188 68.28954 45.01764 1.000 16.57245 319 GLU B O 1
ATOM 5194 N N . LEU B 2 320 ? 46.85790 70.24497 45.48409 1.000 15.55516 320 LEU B N 1
ATOM 5195 C CA . LEU B 2 320 ? 46.16527 70.27849 44.19752 1.000 16.10013 320 LEU B CA 1
ATOM 5196 C C . LEU B 2 320 ? 47.14442 70.39094 43.02798 1.000 15.71785 320 LEU B C 1
ATOM 5197 O O . LEU B 2 320 ? 46.93853 69.77255 41.97245 1.000 16.05853 320 LEU B O 1
ATOM 5202 N N . LYS B 2 321 ? 48.20427 71.19497 43.17590 1.000 15.44155 321 LYS B N 1
ATOM 5203 C CA . LYS B 2 321 ? 49.23288 71.26797 42.14394 1.000 17.24551 321 LYS B CA 1
ATOM 5204 C C . LYS B 2 321 ? 49.90459 69.90598 41.93966 1.000 16.25586 321 LYS B C 1
ATOM 5205 O O . LYS B 2 321 ? 50.07587 69.43600 40.79185 1.000 17.32553 321 LYS B O 1
ATOM 5211 N N . GLU B 2 322 ? 50.25334 69.23954 43.04745 1.000 16.25618 322 GLU B N 1
ATOM 5212 C CA . GLU B 2 322 ? 50.89166 67.92939 42.98726 1.000 16.95301 322 GLU B CA 1
ATOM 5213 C C . GLU B 2 322 ? 49.97409 66.90471 42.34419 1.000 15.86994 322 GLU B C 1
ATOM 5214 O O . GLU B 2 322 ? 50.41878 66.12832 41.48084 1.000 16.96934 322 GLU B O 1
ATOM 5220 N N . GLU B 2 323 ? 48.66988 66.93536 42.68016 1.000 15.45247 323 GLU B N 1
ATOM 5221 C CA . GLU B 2 323 ? 47.73891 65.97658 42.08265 1.000 15.52130 323 GLU B CA 1
ATOM 5222 C C . GLU B 2 323 ? 47.60091 66.22688 40.58880 1.000 15.25401 323 GLU B C 1
ATOM 5223 O O . GLU B 2 323 ? 47.50626 65.27417 39.81580 1.000 16.12009 323 GLU B O 1
ATOM 5229 N N . LYS B 2 324 ? 47.54987 67.50731 40.16748 1.000 15.82783 324 LYS B N 1
ATOM 5230 C CA . LYS B 2 324 ? 47.44882 67.80549 38.73823 1.000 16.09790 324 LYS B CA 1
ATOM 5231 C C . LYS B 2 324 ? 48.65749 67.23993 37.99286 1.000 16.17517 324 LYS B C 1
ATOM 5232 O O . LYS B 2 324 ? 48.51124 66.61674 36.92989 1.000 16.80585 324 LYS B O 1
ATOM 5238 N N . ASP B 2 325 ? 49.87046 67.41005 38.55289 1.000 17.06589 325 ASP B N 1
ATOM 5239 C CA . ASP B 2 325 ? 51.06256 66.92170 37.84867 1.000 16.45281 325 ASP B CA 1
ATOM 5240 C C . ASP B 2 325 ? 51.05197 65.39186 37.78017 1.000 16.61918 325 ASP B C 1
ATOM 5241 O O . ASP B 2 325 ? 51.44704 64.79141 36.75926 1.000 17.46082 325 ASP B O 1
ATOM 5246 N N . LEU B 2 326 ? 50.61022 64.73443 38.85548 1.000 15.31252 326 LEU B N 1
ATOM 5247 C CA . LEU B 2 326 ? 50.54288 63.27602 38.83303 1.000 15.76536 326 LEU B CA 1
ATOM 5248 C C . LEU B 2 326 ? 49.46328 62.81785 37.84459 1.000 15.18814 326 LEU B C 1
ATOM 5249 O O . LEU B 2 326 ? 49.63415 61.80981 37.14762 1.000 16.83786 326 LEU B O 1
ATOM 5254 N N . ALA B 2 327 ? 48.34297 63.53676 37.76885 1.000 15.05435 327 ALA B N 1
ATOM 5255 C CA . ALA B 2 327 ? 47.28544 63.17677 36.82385 1.000 14.42271 327 ALA B CA 1
ATOM 5256 C C . ALA B 2 327 ? 47.80942 63.16510 35.39679 1.000 15.58463 327 ALA B C 1
ATOM 5257 O O . ALA B 2 327 ? 47.51409 62.23695 34.62288 1.000 16.39383 327 ALA B O 1
ATOM 5259 N N . TYR B 2 328 ? 48.57253 64.19940 35.02069 1.000 17.09156 328 TYR B N 1
ATOM 5260 C CA . TYR B 2 328 ? 49.13896 64.20811 33.68051 1.000 17.06663 328 TYR B CA 1
ATOM 5261 C C . TYR B 2 328 ? 50.06168 63.02166 33.45926 1.000 17.09300 328 TYR B C 1
ATOM 5262 O O . TYR B 2 328 ? 50.10904 62.47964 32.35287 1.000 19.28610 328 TYR B O 1
ATOM 5271 N N . SER B 2 329 ? 50.78968 62.58748 34.48325 1.000 16.64252 329 SER B N 1
ATOM 5272 C CA A SER B 2 329 ? 51.61909 61.39885 34.33015 0.727 17.73788 329 SER B CA 1
ATOM 5273 C CA B SER B 2 329 ? 51.62666 61.40258 34.33194 0.273 18.83010 329 SER B CA 1
ATOM 5274 C C . SER B 2 329 ? 50.80815 60.12369 34.12585 1.000 19.62894 329 SER B C 1
ATOM 5275 O O . SER B 2 329 ? 51.32790 59.14178 33.57310 1.000 20.18621 329 SER B O 1
ATOM 5291 N N . LEU B 2 331 ? 48.06122 60.06138 32.31327 1.000 23.35389 331 LEU B N 1
ATOM 5292 C CA . LEU B 2 331 ? 47.47840 60.16883 30.96382 1.000 25.26418 331 LEU B CA 1
ATOM 5293 C C . LEU B 2 331 ? 48.46453 59.85148 29.86110 1.000 30.90931 331 LEU B C 1
ATOM 5294 O O . LEU B 2 331 ? 49.64794 60.11338 29.96438 1.000 29.76309 331 LEU B O 1
ATOM 5299 N N . SER B 2 332 ? 47.95440 59.32854 28.76019 1.000 37.88614 332 SER B N 1
ATOM 5300 C CA . SER B 2 332 ? 48.78482 59.16689 27.57770 1.000 46.26413 332 SER B CA 1
ATOM 5301 C C . SER B 2 332 ? 49.02577 60.53039 26.93914 1.000 47.76384 332 SER B C 1
ATOM 5302 O O . SER B 2 332 ? 49.97287 60.70234 26.16726 1.000 48.27536 332 SER B O 1
ATOM 5305 N N . MET C 3 1 ? 4.87282 0.17299 84.84807 1.000 43.04068 1 MET C N 1
ATOM 5306 C CA . MET C 3 1 ? 3.51982 -0.01328 85.39041 1.000 44.47044 1 MET C CA 1
ATOM 5307 C C . MET C 3 1 ? 3.37829 0.71972 86.72091 1.000 43.88999 1 MET C C 1
ATOM 5308 O O . MET C 3 1 ? 4.03007 0.35863 87.71358 1.000 44.54973 1 MET C O 1
ATOM 5313 N N . ALA C 3 2 ? 2.53467 1.75086 86.75381 1.000 40.39168 2 ALA C N 1
ATOM 5314 C CA . ALA C 3 2 ? 2.36321 2.48459 87.99447 1.000 37.80197 2 ALA C CA 1
ATOM 5315 C C . ALA C 3 2 ? 1.78301 1.55540 89.05051 1.000 39.13163 2 ALA C C 1
ATOM 5316 O O . ALA C 3 2 ? 1.09757 0.57544 88.74860 1.000 39.46855 2 ALA C O 1
ATOM 5318 N N . LYS C 3 3 ? 2.07171 1.86002 90.30442 1.000 40.94208 3 LYS C N 1
ATOM 5319 C CA . LYS C 3 3 ? 1.45476 1.13242 91.39517 1.000 42.06886 3 LYS C CA 1
ATOM 5320 C C . LYS C 3 3 ? 0.27187 1.88274 91.97071 1.000 35.92120 3 LYS C C 1
ATOM 5321 O O . LYS C 3 3 ? -0.69772 1.25153 92.41783 1.000 35.19445 3 LYS C O 1
ATOM 5327 N N . GLU C 3 4 ? 0.30052 3.21301 91.94196 1.000 29.88404 4 GLU C N 1
ATOM 5328 C CA . GLU C 3 4 ? -0.81573 3.92536 92.49893 1.000 24.71526 4 GLU C CA 1
ATOM 5329 C C . GLU C 3 4 ? -1.88087 4.04644 91.43071 1.000 20.50403 4 GLU C C 1
ATOM 5330 O O . GLU C 3 4 ? -1.58433 4.50292 90.29883 1.000 20.04367 4 GLU C O 1
ATOM 5336 N N . PRO C 3 5 ? -3.06744 3.55587 91.70835 1.000 17.62234 5 PRO C N 1
ATOM 5337 C CA A PRO C 3 5 ? -4.15669 3.65936 90.74144 0.199 17.01015 5 PRO C CA 1
ATOM 5338 C CA B PRO C 3 5 ? -4.16742 3.65892 90.75369 0.801 16.86832 5 PRO C CA 1
ATOM 5339 C C . PRO C 3 5 ? -4.67095 5.08409 90.68225 1.000 16.47771 5 PRO C C 1
ATOM 5340 O O . PRO C 3 5 ? -4.45192 5.89796 91.57398 1.000 19.85121 5 PRO C O 1
ATOM 5347 N N . VAL C 3 6 ? -5.32636 5.38924 89.58411 1.000 13.28842 6 VAL C N 1
ATOM 5348 C CA . VAL C 3 6 ? -6.07340 6.63008 89.43770 1.000 12.65843 6 VAL C CA 1
ATOM 5349 C C . VAL C 3 6 ? -7.53957 6.28994 89.63339 1.000 12.34484 6 VAL C C 1
ATOM 5350 O O . VAL C 3 6 ? -8.05346 5.34803 89.00500 1.000 13.07799 6 VAL C O 1
ATOM 5354 N N . ARG C 3 7 ? -8.23375 7.08457 90.45892 1.000 11.19666 7 ARG C N 1
ATOM 5355 C CA . ARG C 3 7 ? -9.67172 6.93407 90.67371 1.000 10.72572 7 ARG C CA 1
ATOM 5356 C C . ARG C 3 7 ? -10.41943 7.78055 89.65716 1.000 11.36736 7 ARG C C 1
ATOM 5357 O O . ARG C 3 7 ? -10.22792 9.00845 89.60674 1.000 12.66736 7 ARG C O 1
ATOM 5365 N N . VAL C 3 8 ? -11.24895 7.13996 88.84347 1.000 11.33523 8 VAL C N 1
ATOM 5366 C CA . VAL C 3 8 ? -11.98910 7.82091 87.77059 1.000 11.29474 8 VAL C CA 1
ATOM 5367 C C . VAL C 3 8 ? -13.47195 7.69948 88.05971 1.000 10.96712 8 VAL C C 1
ATOM 5368 O O . VAL C 3 8 ? -14.00768 6.57920 88.11613 1.000 12.03555 8 VAL C O 1
ATOM 5372 N N . LEU C 3 9 ? -14.15615 8.83794 88.20357 1.000 11.23884 9 LEU C N 1
ATOM 5373 C CA . LEU C 3 9 ? -15.61153 8.86864 88.34993 1.000 10.88800 9 LEU C CA 1
ATOM 5374 C C . LEU C 3 9 ? -16.25255 8.98059 86.97609 1.000 10.68904 9 LEU C C 1
ATOM 5375 O O . LEU C 3 9 ? -15.85550 9.84302 86.18254 1.000 12.46751 9 LEU C O 1
ATOM 5380 N N . VAL C 3 10 ? -17.28141 8.16646 86.72723 1.000 11.63820 10 VAL C N 1
ATOM 5381 C CA . VAL C 3 10 ? -18.20850 8.36972 85.61074 1.000 10.93334 10 VAL C CA 1
ATOM 5382 C C . VAL C 3 10 ? -19.58370 8.55349 86.20465 1.000 10.34096 10 VAL C C 1
ATOM 5383 O O . VAL C 3 10 ? -20.12134 7.61539 86.81634 1.000 11.54158 10 VAL C O 1
ATOM 5387 N N . THR C 3 11 ? -20.17891 9.74460 86.04304 1.000 10.50306 11 THR C N 1
ATOM 5388 C CA . THR C 3 11 ? -21.57647 9.88559 86.43522 1.000 9.89657 11 THR C CA 1
ATOM 5389 C C . THR C 3 11 ? -22.44639 9.56082 85.21738 1.000 10.32278 11 THR C C 1
ATOM 5390 O O . THR C 3 11 ? -21.98249 9.54967 84.07911 1.000 13.17640 11 THR C O 1
ATOM 5394 N N . GLY C 3 12 ? -23.73773 9.33227 85.45708 1.000 10.15523 12 GLY C N 1
ATOM 5395 C CA . GLY C 3 12 ? -24.58608 8.81747 84.38506 1.000 12.77569 12 GLY C CA 1
ATOM 5396 C C . GLY C 3 12 ? -24.16882 7.42960 83.94013 1.000 11.78011 12 GLY C C 1
ATOM 5397 O O . GLY C 3 12 ? -24.43424 7.04498 82.78694 1.000 11.99693 12 GLY C O 1
ATOM 5398 N N . ALA C 3 13 ? -23.53450 6.65253 84.83142 1.000 11.66929 13 ALA C N 1
ATOM 5399 C CA . ALA C 3 13 ? -22.83771 5.42385 84.43065 1.000 11.56696 13 ALA C CA 1
ATOM 5400 C C . ALA C 3 13 ? -23.75809 4.30830 83.96777 1.000 11.94827 13 ALA C C 1
ATOM 5401 O O . ALA C 3 13 ? -23.29160 3.42720 83.24524 1.000 15.44664 13 ALA C O 1
ATOM 5403 N N . ALA C 3 14 ? -25.03484 4.32345 84.32187 1.000 13.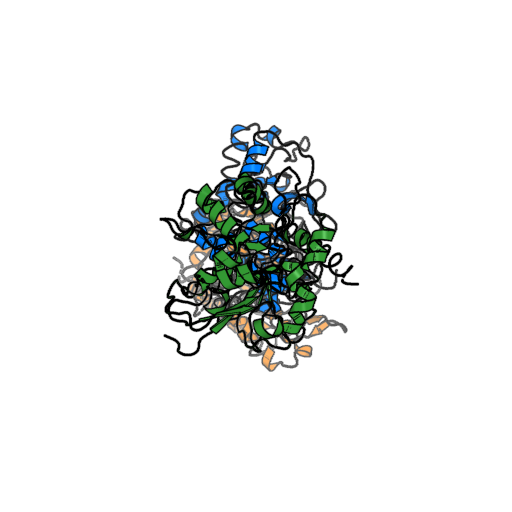18556 14 ALA C N 1
ATOM 5404 C CA . ALA C 3 14 ? -25.96678 3.29325 83.85308 1.000 14.46735 14 ALA C CA 1
ATOM 5405 C C . ALA C 3 14 ? -26.58911 3.61281 82.50686 1.000 14.20862 14 ALA C C 1
ATOM 5406 O O . ALA C 3 14 ? -27.41394 2.81862 82.01771 1.000 17.71460 14 ALA C O 1
ATOM 5408 N N . GLY C 3 15 ? -26.22556 4.73882 81.88921 1.000 11.88793 15 GLY C N 1
ATOM 5409 C CA . GLY C 3 15 ? -26.80646 5.14086 80.62358 1.000 12.37983 15 GLY C CA 1
ATOM 5410 C C . GLY C 3 15 ? -25.96303 4.68103 79.44277 1.000 10.98918 15 GLY C C 1
ATOM 5411 O O . GLY C 3 15 ? -25.00663 3.90187 79.56827 1.000 11.24198 15 GLY C O 1
ATOM 5412 N N . GLN C 3 16 ? -26.35466 5.16600 78.25878 1.000 11.26339 16 GLN C N 1
ATOM 5413 C CA A GLN C 3 16 ? -25.76293 4.69001 77.01689 0.655 10.59795 16 GLN C CA 1
ATOM 5414 C CA B GLN C 3 16 ? -25.75026 4.65094 77.03295 0.345 11.66613 16 GLN C CA 1
ATOM 5415 C C . GLN C 3 16 ? -24.27798 5.03227 76.91985 1.000 9.99692 16 GLN C C 1
ATOM 5416 O O . GLN C 3 16 ? -23.42314 4.17945 76.59335 1.000 10.28428 16 GLN C O 1
ATOM 5427 N N . ILE C 3 17 ? -23.93915 6.30739 77.14216 1.000 10.50886 17 ILE C N 1
ATOM 5428 C CA . ILE C 3 17 ? -22.53343 6.66954 77.04943 1.000 8.46313 17 ILE C CA 1
ATOM 5429 C C . ILE C 3 17 ? -21.74804 5.98449 78.15815 1.000 9.04139 17 ILE C C 1
ATOM 5430 O O . ILE C 3 17 ? -20.62057 5.53352 77.95104 1.000 10.08524 17 ILE C O 1
ATOM 5435 N N . GLY C 3 18 ? -22.29636 5.97933 79.38451 1.000 10.78828 18 GLY C N 1
ATOM 5436 C CA . GLY C 3 18 ? -21.58554 5.31483 80.48897 1.000 10.96416 18 GLY C CA 1
ATOM 5437 C C . GLY C 3 18 ? -21.23267 3.87932 80.16341 1.000 10.62918 18 GLY C C 1
ATOM 5438 O O . GLY C 3 18 ? -20.09463 3.43755 80.42609 1.000 12.20318 18 GLY C O 1
ATOM 5439 N N . TYR C 3 19 ? -22.18853 3.13713 79.56394 1.000 10.48461 19 TYR C N 1
ATOM 5440 C CA . TYR C 3 19 ? -21.93706 1.73533 79.24156 1.000 11.31207 19 TYR C CA 1
ATOM 5441 C C . TYR C 3 19 ? -20.82980 1.59586 78.20286 1.000 11.40333 19 TYR C C 1
ATOM 5442 O O . TYR C 3 19 ? -20.05419 0.63654 78.25358 1.000 11.41513 19 TYR C O 1
ATOM 5451 N N . ALA C 3 20 ? -20.76231 2.53388 77.23306 1.000 11.06651 20 ALA C N 1
ATOM 5452 C CA . ALA C 3 20 ? -19.68539 2.52443 76.25140 1.000 11.17927 20 ALA C CA 1
ATOM 5453 C C . ALA C 3 20 ? -18.35351 2.97247 76.83133 1.000 10.72906 20 ALA C C 1
ATOM 5454 O O . ALA C 3 20 ? -17.28076 2.54065 76.35348 1.000 12.79470 20 ALA C O 1
ATOM 5456 N N . LEU C 3 21 ? -18.39398 3.84559 77.87551 1.000 10.31811 21 LEU C N 1
ATOM 5457 C CA . LEU C 3 21 ? -17.17982 4.47594 78.36588 1.000 10.18020 21 LEU C CA 1
ATOM 5458 C C . LEU C 3 21 ? -16.44888 3.64174 79.41746 1.000 8.79220 21 LEU C C 1
ATOM 5459 O O . LEU C 3 21 ? -15.21858 3.54642 79.38709 1.000 9.73909 21 LEU C O 1
ATOM 5464 N N . VAL C 3 22 ? -17.15180 3.06168 80.38744 1.000 11.30719 22 VAL C N 1
ATOM 5465 C CA . VAL C 3 22 ? -16.44750 2.37006 81.47831 1.000 11.11289 22 VAL C CA 1
ATOM 5466 C C . VAL C 3 22 ? -15.53642 1.25208 80.98822 1.000 10.31293 22 VAL C C 1
ATOM 5467 O O . VAL C 3 22 ? -14.43167 1.11016 81.53685 1.000 10.44334 22 VAL C O 1
ATOM 5471 N N . PRO C 3 23 ? -15.86234 0.46565 79.94628 1.000 10.48553 23 PRO C N 1
ATOM 5472 C CA . PRO C 3 23 ? -14.87194 -0.54616 79.54041 1.000 12.52528 23 PRO C CA 1
ATOM 5473 C C . PRO C 3 23 ? -13.66297 0.05930 78.88414 1.000 11.89867 23 PRO C C 1
ATOM 5474 O O . PRO C 3 23 ? -12.57379 -0.51523 78.95848 1.000 12.83774 23 PRO C O 1
ATOM 5478 N N . MET C 3 24 ? -13.79546 1.24164 78.27777 1.000 10.72632 24 MET C N 1
ATOM 5479 C CA . MET C 3 24 ? -12.61809 1.88678 77.69437 1.000 10.27064 24 MET C CA 1
ATOM 5480 C C . MET C 3 24 ? -11.65470 2.32471 78.78769 1.000 9.96121 24 MET C C 1
ATOM 5481 O O . MET C 3 24 ? -10.43752 2.15908 78.65790 1.000 11.57793 24 MET C O 1
ATOM 5486 N N . ILE C 3 25 ? -12.19190 2.89693 79.87415 1.000 9.92002 25 ILE C N 1
ATOM 5487 C CA . ILE C 3 25 ? -11.35230 3.28572 81.00043 1.000 10.70722 25 ILE C CA 1
ATOM 5488 C C . ILE C 3 25 ? -10.68060 2.05192 81.58612 1.000 9.53493 25 ILE C C 1
ATOM 5489 O O . ILE C 3 25 ? -9.47041 2.04093 81.85005 1.000 11.04447 25 ILE C O 1
ATOM 5494 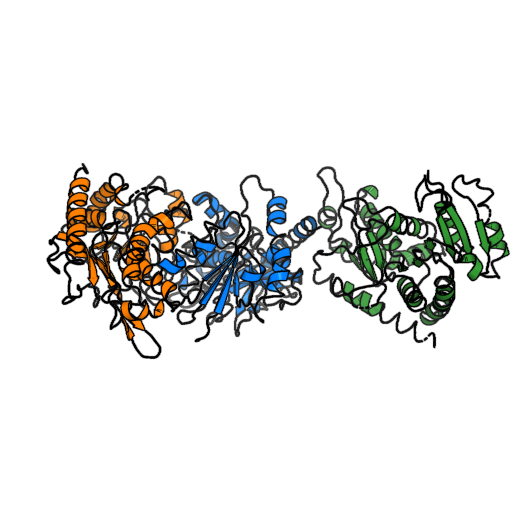N N . ALA C 3 26 ? -11.46192 0.97645 81.79593 1.000 11.09557 26 ALA C N 1
ATOM 5495 C CA . ALA C 3 26 ? -10.92254 -0.21948 82.46277 1.000 10.62432 26 ALA C CA 1
ATOM 5496 C C . ALA C 3 26 ? -9.83537 -0.87289 81.63291 1.000 11.25604 26 ALA C C 1
ATOM 5497 O O . ALA C 3 26 ? -8.94546 -1.52450 82.19027 1.000 11.89320 26 ALA C O 1
ATOM 5499 N N . ARG C 3 27 ? -9.90805 -0.74548 80.29780 1.000 12.60153 27 ARG C N 1
ATOM 5500 C CA A ARG C 3 27 ? -8.92047 -1.33064 79.41531 0.651 13.95391 27 ARG C CA 1
ATOM 5501 C CA B ARG C 3 27 ? -8.91234 -1.34279 79.42392 0.349 13.82154 27 ARG C CA 1
ATOM 5502 C C . ARG C 3 27 ? -7.64799 -0.50291 79.28910 1.000 14.11128 27 ARG C C 1
ATOM 5503 O O . ARG C 3 27 ? -6.66683 -0.98692 78.70649 1.000 16.91443 27 ARG C O 1
ATOM 5518 N N . GLY C 3 28 ? -7.63126 0.72613 79.81386 1.000 11.60775 28 GLY C N 1
ATOM 5519 C CA . GLY C 3 28 ? -6.44961 1.55744 79.75057 1.000 12.46283 28 GLY C CA 1
ATOM 5520 C C . GLY C 3 28 ? -6.46269 2.59609 78.65015 1.000 13.74680 28 GLY C C 1
ATOM 5521 O O . GLY C 3 28 ? -5.44319 3.26867 78.45170 1.000 15.16890 28 GLY C O 1
ATOM 5522 N N . ILE C 3 29 ? -7.58335 2.75385 77.94507 1.000 13.18247 29 ILE C N 1
ATOM 5523 C CA A ILE C 3 29 ? -7.66242 3.66152 76.79785 0.473 13.91242 29 ILE C CA 1
ATOM 5524 C CA B ILE C 3 29 ? -7.62751 3.65979 76.79944 0.527 13.29550 29 ILE C CA 1
ATOM 5525 C C . ILE C 3 29 ? -7.59019 5.11813 77.25176 1.000 14.01362 29 ILE C C 1
ATOM 5526 O O . ILE C 3 29 ? -7.10753 5.98038 76.52116 1.000 16.71874 29 ILE C O 1
ATOM 5535 N N . MET C 3 30 ? -8.07187 5.42233 78.45564 1.000 13.62559 30 MET C N 1
ATOM 5536 C CA . MET C 3 30 ? -8.13330 6.80703 78.88131 1.000 11.97001 30 MET C CA 1
ATOM 5537 C C . MET C 3 30 ? -6.79637 7.28467 79.45438 1.000 12.06032 30 MET C C 1
ATOM 5538 O O . MET C 3 30 ? -6.39831 8.44513 79.23570 1.000 13.57793 30 MET C O 1
ATOM 5543 N N . LEU C 3 31 ? -6.11262 6.44290 80.24088 1.000 11.37891 31 LEU C N 1
ATOM 5544 C CA . LEU C 3 31 ? -4.93402 6.90270 80.96601 1.000 12.82422 31 LEU C CA 1
ATOM 5545 C C . LEU C 3 31 ? -3.67983 6.11526 80.64747 1.000 14.64445 31 LEU C C 1
ATOM 5546 O O . LEU C 3 31 ? -2.62225 6.41456 81.22160 1.000 16.10595 31 LEU C O 1
ATOM 5551 N N . GLY C 3 32 ? -3.75137 5.16107 79.72860 1.000 13.68240 32 GLY C N 1
ATOM 5552 C CA . GLY C 3 32 ? -2.59137 4.44923 79.25647 1.000 14.33572 32 GLY C CA 1
ATOM 5553 C C . GLY C 3 32 ? -2.55878 3.00697 79.73115 1.000 15.07216 32 GLY C C 1
ATOM 5554 O O . GLY C 3 32 ? -3.07326 2.65511 80.80833 1.000 15.33366 32 GLY C O 1
ATOM 5555 N N . ALA C 3 33 ? -1.87391 2.17629 78.94636 1.000 15.87484 33 ALA C N 1
ATOM 5556 C CA . ALA C 3 33 ? -1.83530 0.74591 79.20283 1.000 18.84605 33 ALA C CA 1
ATOM 5557 C C . ALA C 3 33 ? -1.09632 0.38766 80.48879 1.000 21.45611 33 ALA C C 1
ATOM 5558 O O . ALA C 3 33 ? -1.20605 -0.75708 80.95415 1.000 22.23009 33 ALA C O 1
ATOM 5560 N N . ASP C 3 34 ? -0.28921 1.29235 81.02116 1.000 20.65705 34 ASP C N 1
ATOM 5561 C CA A ASP C 3 34 ? 0.51890 1.07631 82.20973 0.579 22.95863 34 ASP C CA 1
ATOM 5562 C CA B ASP C 3 34 ? 0.47383 1.00657 82.23188 0.421 23.09166 34 ASP C CA 1
ATOM 5563 C C . ASP C 3 34 ? -0.05741 1.73430 83.45695 1.000 20.93576 34 ASP C C 1
ATOM 5564 O O . ASP C 3 34 ? 0.66307 1.87296 84.45734 1.000 23.74695 34 ASP C O 1
ATOM 5573 N N . GLN C 3 35 ? -1.31200 2.16566 83.43352 1.000 16.56930 35 GLN C N 1
ATOM 5574 C CA . GLN C 3 35 ? -1.88706 2.91471 84.55618 1.000 14.85968 35 GLN C CA 1
ATOM 5575 C C . GLN C 3 35 ? -3.10508 2.22269 85.15338 1.000 13.14567 35 GLN C C 1
ATOM 5576 O O . GLN C 3 35 ? -4.20721 2.29736 84.58241 1.000 12.63357 35 GLN C O 1
ATOM 5582 N N . PRO C 3 36 ? -2.97555 1.55492 86.29298 1.000 12.98318 36 PRO C N 1
ATOM 5583 C CA . PRO C 3 36 ? -4.15622 0.95602 86.92278 1.000 13.02600 36 PRO C CA 1
ATOM 5584 C C . PRO C 3 36 ? -5.18568 2.00884 87.28778 1.000 11.71847 36 PRO C C 1
ATOM 5585 O O . PRO C 3 36 ? -4.85725 3.17389 87.57818 1.000 12.18562 36 PRO C O 1
ATOM 5589 N N . VAL C 3 37 ? -6.44825 1.58871 87.30601 1.000 11.53863 37 VAL C N 1
ATOM 5590 C CA . VAL C 3 37 ? -7.57464 2.48917 87.57154 1.000 11.50442 37 VAL C CA 1
ATOM 5591 C C . VAL C 3 37 ? -8.55011 1.84124 88.55018 1.000 11.64786 37 VAL C C 1
ATOM 5592 O O . VAL C 3 37 ? -8.68613 0.61167 88.63890 1.000 12.08842 37 VAL C O 1
ATOM 5596 N N . ILE C 3 38 ? -9.19890 2.69477 89.32732 1.000 11.28063 38 ILE C N 1
ATOM 5597 C CA . ILE C 3 38 ? -10.37597 2.33975 90.10590 1.000 11.38261 38 ILE C CA 1
ATOM 5598 C C . ILE C 3 38 ? -11.53059 3.13359 89.52837 1.000 12.13827 38 ILE C C 1
ATOM 5599 O O . ILE C 3 38 ? -11.42440 4.35336 89.35187 1.000 12.32814 38 ILE C O 1
ATOM 5604 N N . LEU C 3 39 ? -12.62389 2.46443 89.22372 1.000 11.59094 39 LEU C N 1
ATOM 5605 C CA . LEU C 3 39 ? -13.80656 3.14977 88.71464 1.000 11.25205 39 LEU C CA 1
ATOM 5606 C C . LEU C 3 39 ? -14.76876 3.48870 89.85589 1.000 11.06042 39 LEU C C 1
ATOM 5607 O O . LEU C 3 39 ? -15.08790 2.62635 90.68434 1.000 12.88736 39 LEU C O 1
ATOM 5612 N N . HIS C 3 40 ? -15.27939 4.73114 89.86187 1.000 10.24334 40 HIS C N 1
ATOM 5613 C CA . HIS C 3 40 ? -16.49366 5.06023 90.60986 1.000 11.13239 40 HIS C CA 1
ATOM 5614 C C . HIS C 3 40 ? -17.58063 5.33531 89.58601 1.000 11.26605 40 HIS C C 1
ATOM 5615 O O . HIS C 3 40 ? -17.37196 6.13765 88.67414 1.000 14.61645 40 HIS C O 1
ATOM 5622 N N . MET C 3 41 ? -18.71689 4.68052 89.71589 1.000 11.16808 41 MET C N 1
ATOM 5623 C CA . MET C 3 41 ? -19.84174 4.85300 88.80177 1.000 9.97222 41 MET C CA 1
ATOM 5624 C C . MET C 3 41 ? -21.02779 5.37227 89.59128 1.000 9.74805 41 MET C C 1
ATOM 5625 O O . MET C 3 41 ? -21.41587 4.74923 90.59516 1.000 11.92242 41 MET C O 1
ATOM 5630 N N . LEU C 3 42 ? -21.56231 6.53178 89.19308 1.000 10.76826 42 LEU C N 1
ATOM 5631 C CA . LEU C 3 42 ? -22.66070 7.16824 89.91379 1.000 10.59072 42 LEU C CA 1
ATOM 5632 C C . LEU C 3 42 ? -23.86577 7.26532 88.97841 1.000 11.78015 42 LEU C C 1
ATOM 5633 O O . LEU C 3 42 ? -23.71552 7.70127 87.82941 1.000 13.21563 42 LEU C O 1
ATOM 5638 N N . ASP C 3 43 ? -25.03766 6.83766 89.43801 1.000 12.04425 43 ASP C N 1
ATOM 5639 C CA . ASP C 3 43 ? -26.29176 7.09243 88.72781 1.000 12.24396 43 ASP C CA 1
ATOM 5640 C C . ASP C 3 43 ? -27.34958 7.43103 89.77679 1.000 12.10644 43 ASP C C 1
ATOM 5641 O O . ASP C 3 43 ? -27.01219 7.79958 90.90741 1.000 15.20554 43 ASP C O 1
ATOM 5646 N N . ILE C 3 44 ? -28.63000 7.30939 89.44615 1.000 14.07148 44 ILE C N 1
ATOM 5647 C CA . ILE C 3 44 ? -29.69954 7.69078 90.37461 1.000 15.00049 44 ILE C CA 1
ATOM 5648 C C . ILE C 3 44 ? -30.50816 6.45179 90.72916 1.000 13.76272 44 ILE C C 1
ATOM 5649 O O . ILE C 3 44 ? -30.43139 5.41611 90.03768 1.000 15.47390 44 ILE C O 1
ATOM 5654 N N . PRO C 3 45 ? -31.31675 6.52125 91.78908 1.000 16.52601 45 PRO C N 1
ATOM 5655 C CA . PRO C 3 45 ? -31.92874 5.29604 92.35250 1.000 16.62076 45 PRO C CA 1
ATOM 5656 C C . PRO C 3 45 ? -32.75927 4.50343 91.35783 1.000 17.52843 45 PRO C C 1
ATOM 5657 O O . PRO C 3 45 ? -32.74539 3.26122 91.42423 1.000 18.37356 45 PRO C O 1
ATOM 5661 N N . PRO C 3 46 ? -33.49944 5.13676 90.43840 1.000 17.82272 46 PRO C N 1
ATOM 5662 C CA . PRO C 3 46 ? -34.26787 4.33710 89.45731 1.000 18.06741 46 PRO C CA 1
ATOM 5663 C C . PRO C 3 46 ? -33.39277 3.38808 88.67032 1.000 16.65259 46 PRO C C 1
ATOM 5664 O O . PRO C 3 46 ? -33.88499 2.36432 88.18103 1.000 19.94219 46 PRO C O 1
ATOM 5668 N N . ALA C 3 47 ? -32.09703 3.68429 88.54155 1.000 15.03771 47 ALA C N 1
ATOM 5669 C CA . ALA C 3 47 ? -31.18921 2.86581 87.75897 1.000 15.03756 47 ALA C CA 1
ATOM 5670 C C . ALA C 3 47 ? -30.30947 1.95700 88.63339 1.000 14.20599 47 ALA C C 1
ATOM 5671 O O . ALA C 3 47 ? -29.32024 1.40114 88.14462 1.000 15.17299 47 ALA C O 1
ATOM 5673 N N . ALA C 3 48 ? -30.64006 1.79082 89.91294 1.000 14.15974 48 ALA C N 1
ATOM 5674 C CA . ALA C 3 48 ? -29.75855 1.03927 90.81336 1.000 13.84932 48 ALA C CA 1
ATOM 5675 C C . ALA C 3 48 ? -29.51502 -0.39046 90.33977 1.000 12.80960 48 ALA C C 1
ATOM 5676 O O . ALA C 3 48 ? -28.38145 -0.90036 90.46037 1.000 12.71674 48 ALA C O 1
ATOM 5678 N N . GLU C 3 49 ? -30.55613 -1.07809 89.84736 1.000 14.43045 49 GLU C N 1
ATOM 5679 C CA . GLU C 3 49 ? -30.32846 -2.46403 89.42091 1.000 12.96943 49 GLU C CA 1
ATOM 5680 C C . GLU C 3 49 ? -29.46271 -2.49929 88.17360 1.000 11.97080 49 GLU C C 1
ATOM 5681 O O . GLU C 3 49 ? -28.51823 -3.31181 88.07791 1.000 12.34242 49 GLU C O 1
ATOM 5687 N N . ALA C 3 50 ? -29.75332 -1.63221 87.19445 1.000 14.83213 50 ALA C N 1
ATOM 5688 C CA . ALA C 3 50 ? -28.93361 -1.62600 85.98523 1.000 15.19242 50 ALA C CA 1
ATOM 5689 C C . ALA C 3 50 ? -27.48790 -1.26411 86.30548 1.000 14.30173 50 ALA C C 1
ATOM 5690 O O . ALA C 3 50 ? -26.55146 -1.84254 85.73993 1.000 13.67325 50 ALA C O 1
ATOM 5692 N N . LEU C 3 51 ? -27.28708 -0.33156 87.24718 1.000 11.99327 51 LEU C N 1
ATOM 5693 C CA . LEU C 3 51 ? -25.93805 0.08286 87.59442 1.000 12.25396 51 LEU C CA 1
ATOM 5694 C C . LEU C 3 51 ? -25.15627 -1.08596 88.18745 1.000 11.23253 51 LEU C C 1
ATOM 5695 O O . LEU C 3 51 ? -23.97942 -1.29838 87.85895 1.000 11.65731 51 LEU C O 1
ATOM 5700 N N . ASN C 3 52 ? -25.79701 -1.85742 89.08655 1.000 12.34354 52 ASN C N 1
ATOM 5701 C CA . ASN C 3 52 ? -25.15123 -3.06369 89.59917 1.000 13.17370 52 ASN C CA 1
ATOM 5702 C C . ASN C 3 52 ? -24.85434 -4.05412 88.45844 1.000 11.87708 52 ASN C C 1
ATOM 5703 O O . ASN C 3 52 ? -23.78866 -4.68729 88.43356 1.000 11.84666 52 ASN C O 1
ATOM 5708 N N . GLY C 3 53 ? -25.73977 -4.12369 87.45374 1.000 11.27858 53 GLY C N 1
ATOM 5709 C CA . GLY C 3 53 ? -25.46641 -4.97923 86.30180 1.000 12.37286 53 GLY C CA 1
ATOM 5710 C C . GLY C 3 53 ? -24.21154 -4.57325 85.54115 1.000 11.42930 53 GLY C C 1
ATOM 5711 O O . GLY C 3 53 ? -23.43411 -5.42134 85.09008 1.000 12.86493 53 GLY C O 1
ATOM 5712 N N . VAL C 3 54 ? -23.98915 -3.25807 85.39735 1.000 11.15022 54 VAL C N 1
ATOM 5713 C CA . VAL C 3 54 ? -22.75805 -2.77945 84.75915 1.000 11.37275 54 VAL C CA 1
ATOM 5714 C C . VAL C 3 54 ? -21.53040 -3.17995 85.55041 1.000 10.63047 54 VAL C C 1
ATOM 5715 O O . VAL C 3 54 ? -20.53537 -3.64598 84.98012 1.000 12.01049 54 VAL C O 1
ATOM 5719 N N . LYS C 3 55 ? -21.57511 -3.02653 86.88245 1.000 10.39863 55 LYS C N 1
ATOM 5720 C CA . LYS C 3 55 ? -20.47427 -3.44374 87.70523 1.000 10.49963 55 LYS C CA 1
ATOM 5721 C C . LYS C 3 55 ? -20.21749 -4.97349 87.54813 1.000 11.44951 55 LYS C C 1
ATOM 5722 O O . LYS C 3 55 ? -19.05785 -5.36154 87.41946 1.000 11.72642 55 LYS C O 1
ATOM 5743 N N . GLU C 3 57 ? -20.73591 -6.75122 84.99839 1.000 10.40752 57 GLU C N 1
ATOM 5744 C CA . GLU C 3 57 ? -20.04199 -7.00946 83.71443 1.000 10.17308 57 GLU C CA 1
ATOM 5745 C C . GLU C 3 57 ? -18.59568 -6.56430 83.75381 1.000 9.88528 57 GLU C C 1
ATOM 5746 O O . GLU C 3 57 ? -17.71444 -7.19715 83.14580 1.000 10.77177 57 GLU C O 1
ATOM 5752 N N . LEU C 3 58 ? -18.29611 -5.44733 84.47968 1.000 10.38264 58 LEU C N 1
ATOM 5753 C CA . LEU C 3 58 ? -16.90170 -5.03051 84.58524 1.000 9.71746 58 LEU C CA 1
ATOM 5754 C C . LEU C 3 58 ? -16.07716 -6.08173 85.30553 1.000 11.10457 58 LEU C C 1
ATOM 5755 O O . LEU C 3 58 ? -14.93607 -6.35583 84.92949 1.000 11.95904 58 LEU C O 1
ATOM 5760 N N . ILE C 3 59 ? -16.63859 -6.67223 86.36729 1.000 10.89234 59 ILE C N 1
ATOM 5761 C CA A ILE C 3 59 ? -15.93353 -7.74884 87.06037 0.362 10.89532 59 ILE C CA 1
ATOM 5762 C CA B ILE C 3 59 ? -15.95026 -7.75765 87.06852 0.638 10.40463 59 ILE C CA 1
ATOM 5763 C C . ILE C 3 59 ? -15.81387 -8.96978 86.16035 1.000 10.84634 59 ILE C C 1
ATOM 5764 O O . ILE C 3 59 ? -14.77585 -9.64900 86.13433 1.000 11.90544 59 ILE C O 1
ATOM 5773 N N . ASP C 3 60 ? -16.86158 -9.25961 85.39448 1.000 10.28812 60 ASP C N 1
ATOM 5774 C CA . ASP C 3 60 ? -16.84293 -10.42607 84.50983 1.000 10.59006 60 ASP C CA 1
ATOM 5775 C C . ASP C 3 60 ? -15.81612 -10.33013 83.39851 1.000 10.41820 60 ASP C C 1
ATOM 5776 O O . ASP C 3 60 ? -15.41875 -11.38447 82.84674 1.000 12.81983 60 ASP C O 1
ATOM 5781 N N . ALA C 3 61 ? -15.40831 -9.10853 83.02751 1.000 11.05884 61 ALA C N 1
ATOM 5782 C CA . ALA C 3 61 ? -14.45526 -8.93153 81.94014 1.000 10.63927 61 ALA C CA 1
ATOM 5783 C C . ALA C 3 61 ? -13.01984 -9.18100 82.36530 1.000 9.76315 61 ALA C C 1
ATOM 5784 O O . ALA C 3 61 ? -12.13936 -9.28212 81.51113 1.000 11.86287 61 ALA C O 1
ATOM 5786 N N . ALA C 3 62 ? -12.74119 -9.29504 83.67670 1.000 10.15611 62 ALA C N 1
ATOM 5787 C CA . ALA C 3 62 ? -11.38659 -9.57699 84.15869 1.000 10.63812 62 ALA C CA 1
ATOM 5788 C C . ALA C 3 62 ? -10.37612 -8.60905 83.55452 1.000 10.33601 62 ALA C C 1
ATOM 5789 O O . ALA C 3 62 ? -9.34450 -9.00329 83.00182 1.000 11.59994 62 ALA C O 1
ATOM 5791 N N . PHE C 3 63 ? -10.64689 -7.30704 83.72143 1.000 11.42766 63 PHE C N 1
ATOM 5792 C CA . PHE C 3 63 ? -9.73725 -6.27847 83.22485 1.000 9.96799 63 PHE C CA 1
ATOM 5793 C C . PHE C 3 63 ? -8.52089 -6.16725 84.13979 1.000 11.38593 63 PHE C C 1
ATOM 5794 O O . PHE C 3 63 ? -8.66406 -5.73987 85.29885 1.000 12.53057 63 PHE C O 1
ATOM 5802 N N . PRO C 3 64 ? -7.30956 -6.45361 83.65848 1.000 12.30762 64 PRO C N 1
ATOM 5803 C CA . PRO C 3 64 ? -6.16460 -6.49453 84.58405 1.000 13.85419 64 PRO C CA 1
ATOM 5804 C C . PRO C 3 64 ? -5.82179 -5.14364 85.17963 1.000 12.72044 64 PRO C C 1
ATOM 5805 O O . PRO C 3 64 ? -5.27733 -5.10248 86.28322 1.000 14.38898 64 PRO C O 1
ATOM 5809 N N . LEU C 3 65 ? -6.11680 -4.02141 84.49070 1.000 12.79763 65 LEU C N 1
ATOM 5810 C CA . LEU C 3 65 ? -5.80290 -2.70415 85.05891 1.000 11.85550 65 LEU C CA 1
ATOM 5811 C C . LEU C 3 65 ? -6.81135 -2.28427 86.10956 1.000 11.29958 65 LEU C C 1
ATOM 5812 O O . LEU C 3 65 ? -6.56794 -1.30269 86.81614 1.000 12.87340 65 LEU C O 1
ATOM 5817 N N . LEU C 3 66 ? -7.95481 -2.94808 86.21423 1.000 12.52985 66 LEU C N 1
ATOM 5818 C CA . LEU C 3 66 ? -9.03360 -2.44830 87.06340 1.000 13.15998 66 LEU C CA 1
ATOM 5819 C C . LEU C 3 66 ? -8.85603 -2.97124 88.48511 1.000 13.74592 66 LEU C C 1
ATOM 5820 O O . LEU C 3 66 ? -8.71215 -4.18618 88.70973 1.000 15.11922 66 LEU C O 1
ATOM 5825 N N . LYS C 3 67 ? -8.76281 -2.05626 89.44470 1.000 11.89912 67 LYS C N 1
ATOM 5826 C CA . LYS C 3 67 ? -8.43504 -2.41101 90.81935 1.000 12.35003 67 LYS C CA 1
ATOM 5827 C C . LYS C 3 67 ? -9.59092 -2.15786 91.77858 1.000 14.79631 67 LYS C C 1
ATOM 5828 O O . LYS C 3 67 ? -9.43267 -2.31903 93.00801 1.000 19.49074 67 LYS C O 1
ATOM 5834 N N . GLY C 3 68 ? -10.73295 -1.73954 91.28032 1.000 12.87117 68 GLY C N 1
ATOM 5835 C CA . GLY C 3 68 ? -11.91543 -1.58966 92.13435 1.000 12.29747 68 GLY C CA 1
ATOM 5836 C C . GLY C 3 68 ? -13.04277 -0.97560 91.32927 1.000 10.85935 68 GLY C C 1
ATOM 5837 O O . GLY C 3 68 ? -12.79434 -0.28384 90.32603 1.000 12.55972 68 GLY C O 1
ATOM 5838 N N . VAL C 3 69 ? -14.29203 -1.25843 91.71037 1.000 11.30917 69 VAL C N 1
ATOM 5839 C CA . VAL C 3 69 ? -15.45561 -0.64472 91.07696 1.000 13.07819 69 VAL C CA 1
ATOM 5840 C C . VAL C 3 69 ? -16.41549 -0.30189 92.19068 1.000 13.23199 69 VAL C C 1
ATOM 5841 O O . VAL C 3 69 ? -16.93739 -1.19888 92.85452 1.000 14.99364 69 VAL C O 1
ATOM 5845 N N . VAL C 3 70 ? -16.65446 0.98153 92.37057 1.000 12.05122 70 VAL C N 1
ATOM 5846 C CA . VAL C 3 70 ? -17.69083 1.48998 93.26641 1.000 12.58027 70 VAL C CA 1
ATOM 5847 C C . VAL C 3 70 ? -18.87235 1.81473 92.37290 1.000 12.58861 70 VAL C C 1
ATOM 5848 O O . VAL C 3 70 ? -18.70498 2.51041 91.38230 1.000 17.44913 70 VAL C O 1
ATOM 5852 N N . ALA C 3 71 ? -20.02947 1.25784 92.61536 1.000 11.67706 71 ALA C N 1
ATOM 5853 C CA . ALA C 3 71 ? -21.21991 1.52569 91.79953 1.000 12.36025 71 ALA C CA 1
ATOM 5854 C C . ALA C 3 71 ? -22.33030 1.95077 92.72764 1.000 12.09710 71 ALA C C 1
ATOM 5855 O O . ALA C 3 71 ? -22.82335 1.13325 93.53295 1.000 12.41383 71 ALA C O 1
ATOM 5857 N N . THR C 3 72 ? -22.75439 3.20559 92.59326 1.000 12.32922 72 THR C N 1
ATOM 5858 C CA . THR C 3 72 ? -23.57729 3.78742 93.64439 1.000 12.10903 72 THR C CA 1
ATOM 5859 C C . THR C 3 72 ? -24.51709 4.85889 93.10448 1.000 11.58588 72 THR C C 1
ATOM 5860 O O . THR C 3 72 ? -24.32699 5.39144 92.00684 1.000 12.34416 72 THR C O 1
ATOM 5864 N N . THR C 3 73 ? -25.51071 5.20802 93.93881 1.000 12.04158 73 THR C N 1
ATOM 5865 C CA . THR C 3 73 ? -26.38121 6.35527 93.73030 1.000 11.29698 73 THR C CA 1
ATOM 5866 C C . THR C 3 73 ? -26.10436 7.44154 94.75777 1.000 13.25693 73 THR C C 1
ATOM 5867 O O . THR C 3 73 ? -26.83133 8.44353 94.80628 1.000 15.39770 73 THR C O 1
ATOM 5871 N N . ASP C 3 74 ? -25.07226 7.27399 95.57589 1.000 12.49060 74 ASP C N 1
ATOM 5872 C CA . ASP C 3 74 ? -24.71942 8.26097 96.59915 1.000 12.40155 74 ASP C CA 1
ATOM 5873 C C . ASP C 3 74 ? -23.59699 9.14723 96.05456 1.000 13.37009 74 ASP C C 1
ATOM 5874 O O . ASP C 3 74 ? -22.46686 8.68502 95.86417 1.000 14.00842 74 ASP C O 1
ATOM 5879 N N . ALA C 3 75 ? -23.91711 10.42934 95.78465 1.000 13.57113 75 ALA C N 1
ATOM 5880 C CA . ALA C 3 75 ? -22.91689 11.30012 95.17226 1.000 14.27379 75 ALA C CA 1
ATOM 5881 C C . ALA C 3 75 ? -21.70733 11.52821 96.06795 1.000 13.69134 75 ALA C C 1
ATOM 5882 O O . ALA C 3 75 ? -20.58800 11.65738 95.56488 1.000 13.99720 75 ALA C O 1
ATOM 5884 N N . VAL C 3 76 ? -21.89461 11.62621 97.40244 1.000 13.77901 76 VAL C N 1
ATOM 5885 C CA . VAL C 3 76 ? -20.72168 11.78763 98.26978 1.000 14.88574 76 VAL C CA 1
ATOM 5886 C C . VAL C 3 76 ? -19.76642 10.61185 98.08878 1.000 13.36072 76 VAL C C 1
ATOM 5887 O O . VAL C 3 76 ? -18.55185 10.77638 97.91723 1.000 13.72709 76 VAL C O 1
ATOM 5891 N N . GLU C 3 77 ? -20.31266 9.39737 98.14129 1.000 13.95928 77 GLU C N 1
ATOM 5892 C CA . GLU C 3 77 ? -19.49801 8.20569 97.94930 1.000 13.00264 77 GLU C CA 1
ATOM 5893 C C . GLU C 3 77 ? -18.85812 8.18374 96.56318 1.000 12.38878 77 GLU C C 1
ATOM 5894 O O . GLU C 3 77 ? -17.65285 7.91114 96.41857 1.000 13.46893 77 GLU C O 1
ATOM 5900 N N . GLY C 3 78 ? -19.64989 8.48756 95.53059 1.000 12.23231 78 GLY C N 1
ATOM 5901 C CA . GLY C 3 78 ? -19.13159 8.47618 94.15935 1.000 12.71348 78 GLY C CA 1
ATOM 5902 C C . GLY C 3 78 ? -17.99609 9.44738 93.96075 1.000 11.88678 78 GLY C C 1
ATOM 5903 O O . GLY C 3 78 ? -17.02089 9.14438 93.26807 1.000 12.74273 78 GLY C O 1
ATOM 5904 N N . CYS C 3 79 ? -18.08711 10.62815 94.58472 1.000 12.03390 79 CYS C N 1
ATOM 5905 C CA . CYS C 3 79 ? -17.06770 11.67012 94.37244 1.000 13.03297 79 CYS C CA 1
ATOM 5906 C C . CYS C 3 79 ? -15.84643 11.51750 95.27008 1.000 13.87831 79 CYS C C 1
ATOM 5907 O O . CYS C 3 79 ? -14.84396 12.20171 95.04859 1.000 14.31532 79 CYS C O 1
ATOM 5910 N N . THR C 3 80 ? -15.88509 10.64792 96.27981 1.000 14.22212 80 THR C N 1
ATOM 5911 C CA . THR C 3 80 ? -14.80313 10.62322 97.26247 1.000 14.26226 80 THR C CA 1
ATOM 5912 C C . THR C 3 80 ? -13.48332 10.20177 96.64919 1.000 13.92372 80 THR C C 1
ATOM 5913 O O . THR C 3 80 ? -13.36634 9.10169 96.10269 1.000 15.24608 80 THR C O 1
ATOM 5917 N N . GLY C 3 81 ? -12.49810 11.08195 96.73855 1.000 11.90214 81 GLY C N 1
ATOM 5918 C CA . GLY C 3 81 ? -11.12861 10.81759 96.35379 1.000 11.94989 81 GLY C CA 1
ATOM 5919 C C . GLY C 3 81 ? -10.85968 10.72625 94.86778 1.000 12.88570 81 GLY C C 1
ATOM 5920 O O . GLY C 3 81 ? -9.76438 10.29984 94.48735 1.000 15.00035 81 GLY C O 1
ATOM 5921 N N . VAL C 3 82 ? -11.80130 11.09452 94.00916 1.000 12.64885 82 VAL C N 1
ATOM 5922 C CA . VAL C 3 82 ? -11.58201 10.88273 92.58296 1.000 13.07158 82 VAL C CA 1
ATOM 5923 C C . VAL C 3 82 ? -10.60137 11.90752 92.01561 1.000 11.07891 82 VAL C C 1
ATOM 5924 O O . VAL C 3 82 ? -10.55970 13.08764 92.41648 1.000 12.95089 82 VAL C O 1
ATOM 5928 N N . ASN C 3 83 ? -9.82138 11.44502 91.05233 1.000 11.33753 83 ASN C N 1
ATOM 5929 C CA . ASN C 3 83 ? -8.77997 12.20294 90.37898 1.000 12.07025 83 ASN C CA 1
ATOM 5930 C C . ASN C 3 83 ? -9.17545 12.66351 88.98794 1.000 11.54338 83 ASN C C 1
ATOM 5931 O O . ASN C 3 83 ? -8.60342 13.65559 88.49001 1.000 12.09479 83 ASN C O 1
ATOM 5936 N N . VAL C 3 84 ? -10.12411 11.97410 88.38049 1.000 12.00285 84 VAL C N 1
ATOM 5937 C CA . VAL C 3 84 ? -10.71822 12.35869 87.09857 1.000 11.71045 84 VAL C CA 1
ATOM 5938 C C . VAL C 3 84 ? -12.21639 12.18274 87.27996 1.000 12.31037 84 VAL C C 1
ATOM 5939 O O . VAL C 3 84 ? -12.66264 11.15517 87.82305 1.000 12.63681 84 VAL C O 1
ATOM 5943 N N . ALA C 3 85 ? -12.99755 13.16370 86.84451 1.000 9.94409 85 ALA C N 1
ATOM 5944 C CA . ALA C 3 85 ? -14.45269 13.07607 86.95070 1.000 9.79207 85 ALA C CA 1
ATOM 5945 C C . ALA C 3 85 ? -15.03120 13.35082 85.56495 1.000 11.46996 85 ALA C C 1
ATOM 5946 O O . ALA C 3 85 ? -14.92581 14.48710 85.05630 1.000 13.16850 85 ALA C O 1
ATOM 5948 N N . VAL C 3 86 ? -15.68003 12.33386 84.97508 1.000 10.86317 86 VAL C N 1
ATOM 5949 C CA . VAL C 3 86 ? -16.31131 12.44304 83.65769 1.000 10.10200 86 VAL C CA 1
ATOM 5950 C C . VAL C 3 86 ? -17.80189 12.47476 83.91155 1.000 9.74647 86 VAL C C 1
ATOM 5951 O O . VAL C 3 86 ? -18.41892 11.47626 84.35429 1.000 11.11762 86 VAL C O 1
ATOM 5955 N N . MET C 3 87 ? -18.40233 13.63831 83.65933 1.000 10.41114 87 MET C N 1
ATOM 5956 C CA A MET C 3 87 ? -19.78496 13.89486 84.07654 0.859 10.22537 87 MET C CA 1
ATOM 5957 C CA B MET C 3 87 ? -19.77695 13.89493 84.07770 0.141 10.54012 87 MET C CA 1
ATOM 5958 C C . MET C 3 87 ? -20.72804 13.68405 82.90861 1.000 10.66705 87 MET C C 1
ATOM 5959 O O . MET C 3 87 ? -20.84465 14.53721 82.01456 1.000 11.36079 87 MET C O 1
ATOM 5968 N N . VAL C 3 88 ? -21.38752 12.53099 82.91226 1.000 10.91339 88 VAL C N 1
ATOM 5969 C CA . VAL C 3 88 ? -22.30733 12.15017 81.84566 1.000 11.20847 88 VAL C CA 1
ATOM 5970 C C . VAL C 3 88 ? -23.75448 12.10008 82.33703 1.000 12.14584 88 VAL C C 1
ATOM 5971 O O . VAL C 3 88 ? -24.67964 11.97835 81.51924 1.000 14.32948 88 VAL C O 1
ATOM 5975 N N . GLY C 3 89 ? -23.97819 12.23647 83.64550 1.000 11.61027 89 GLY C N 1
ATOM 5976 C CA . GLY C 3 89 ? -25.34349 12.19193 84.14968 1.000 11.70821 89 GLY C CA 1
ATOM 5977 C C . GLY C 3 89 ? -26.18025 13.32508 83.58109 1.000 13.24151 89 GLY C C 1
ATOM 5978 O O . GLY C 3 89 ? -25.75450 14.48877 83.52487 1.000 13.78392 89 GLY C O 1
ATOM 5979 N N . GLY C 3 90 ? -27.40584 13.00397 83.19950 1.000 12.78589 90 GLY C N 1
ATOM 5980 C CA . GLY C 3 90 ? -28.23098 14.00303 82.55710 1.000 15.59535 90 GLY C CA 1
ATOM 5981 C C . GLY C 3 90 ? -29.41658 13.34506 81.88016 1.000 14.43139 90 GLY C C 1
ATOM 5982 O O . GLY C 3 90 ? -29.68905 12.13824 82.05479 1.000 15.63683 90 GLY C O 1
ATOM 5983 N N . PHE C 3 91 ? -30.17673 14.18442 81.19281 1.000 15.70593 91 PHE C N 1
ATOM 5984 C CA . PHE C 3 91 ? -31.39253 13.77347 80.49906 1.000 16.62071 91 PHE C CA 1
ATOM 5985 C C . PHE C 3 91 ? -31.23785 14.27779 79.07455 1.000 18.15911 91 PHE C C 1
ATOM 5986 O O . PHE C 3 91 ? -31.29101 15.50364 78.85502 1.000 17.76332 91 PHE C O 1
ATOM 5994 N N . PRO C 3 92 ? -31.10391 13.39066 78.09432 1.000 19.27516 92 PRO C N 1
ATOM 5995 C CA . PRO C 3 92 ? -30.94527 13.84842 76.71667 1.000 21.54990 92 PRO C CA 1
ATOM 5996 C C . PRO C 3 92 ? -32.26175 14.41088 76.21036 1.000 23.92698 92 PRO C C 1
ATOM 5997 O O . PRO C 3 92 ? -33.34734 14.01469 76.64379 1.000 23.62606 92 PRO C O 1
ATOM 6001 N N . ARG C 3 93 ? -32.17159 15.35598 75.27271 1.000 28.31831 93 ARG C N 1
ATOM 6002 C CA . ARG C 3 93 ? -33.40114 15.95748 74.79114 1.000 35.71329 93 ARG C CA 1
ATOM 6003 C C . ARG C 3 93 ? -34.24313 14.91332 74.06404 1.000 39.54100 93 ARG C C 1
ATOM 6004 O O . ARG C 3 93 ? -33.72143 14.06450 73.33268 1.000 37.64011 93 ARG C O 1
ATOM 6012 N N . LYS C 3 94 ? -35.54687 14.93804 74.33290 1.000 44.47478 94 LYS C N 1
ATOM 6013 C CA . LYS C 3 94 ? -36.52055 14.10058 73.65266 1.000 53.91827 94 LYS C CA 1
ATOM 6014 C C . LYS C 3 94 ? -37.48640 14.99705 72.89017 1.000 60.60955 94 LYS C C 1
ATOM 6015 O O . LYS C 3 94 ? -37.60456 16.19183 73.17251 1.000 60.31867 94 LYS C O 1
ATOM 6021 N N . GLU C 3 95 ? -38.18872 14.40906 71.91850 1.000 68.04828 95 GLU C N 1
ATOM 6022 C CA . GLU C 3 95 ? -38.91579 15.22240 70.94361 1.000 74.89001 95 GLU C CA 1
ATOM 6023 C C . GLU C 3 95 ? -39.84991 16.24604 71.59286 1.000 74.40778 95 GLU C C 1
ATOM 6024 O O . GLU C 3 95 ? -40.00186 17.36353 71.08298 1.000 76.13918 95 GLU C O 1
ATOM 6030 N N . GLY C 3 96 ? -40.47807 15.89510 72.71913 1.000 71.56206 96 GLY C N 1
ATOM 6031 C CA . GLY C 3 96 ? -41.42036 16.81543 73.34414 1.000 69.78394 96 GLY C CA 1
ATOM 6032 C C . GLY C 3 96 ? -40.78364 17.98170 74.08322 1.000 68.99689 96 GLY C C 1
ATOM 6033 O O . GLY C 3 96 ? -41.39250 19.04952 74.20365 1.000 68.54353 96 GLY C O 1
ATOM 6034 N N . MET C 3 97 ? -39.56324 17.80413 74.58116 1.000 68.30717 97 MET C N 1
ATOM 6035 C CA . MET C 3 97 ? -38.97422 18.76383 75.50692 1.000 68.30217 97 MET C CA 1
ATOM 6036 C C . MET C 3 97 ? -38.63096 20.07947 74.81389 1.000 71.38164 97 MET C C 1
ATOM 6037 O O . MET C 3 97 ? -38.15716 20.09956 73.67514 1.000 73.06245 97 MET C O 1
ATOM 6042 N N . GLU C 3 98 ? -38.87040 21.18582 75.51202 1.000 71.89020 98 GLU C N 1
ATOM 6043 C CA . GLU C 3 98 ? -38.41907 22.48894 75.05002 1.000 72.11374 98 GLU C CA 1
ATOM 6044 C C . GLU C 3 98 ? -36.99619 22.78717 75.52359 1.000 67.66694 98 GLU C C 1
ATOM 6045 O O . GLU C 3 98 ? -36.43793 22.10607 76.38811 1.000 66.27662 98 GLU C O 1
ATOM 6051 N N . ARG C 3 99 ? -36.40957 23.83773 74.93935 1.000 64.23830 99 ARG C N 1
ATOM 6052 C CA . ARG C 3 99 ? -35.05290 24.21954 75.31060 1.000 60.95155 99 ARG C CA 1
ATOM 6053 C C . ARG C 3 99 ? -34.96058 24.53723 76.79866 1.000 57.64038 99 ARG C C 1
ATOM 6054 O O . ARG C 3 99 ? -33.98744 24.15150 77.46170 1.000 55.92489 99 ARG C O 1
ATOM 6056 N N . LYS C 3 100 ? -35.99139 25.18781 77.35330 1.000 55.81385 100 LYS C N 1
ATOM 6057 C CA . LYS C 3 100 ? -35.99429 25.48397 78.77979 1.000 55.26884 100 LYS C CA 1
ATOM 6058 C C . LYS C 3 100 ? -36.13126 24.22094 79.62262 1.000 52.40285 100 LYS C C 1
ATOM 6059 O O . LYS C 3 100 ? -35.58363 24.15890 80.73301 1.000 49.75431 100 LYS C O 1
ATOM 6065 N N . ASP C 3 101 ? -36.83852 23.20352 79.11724 1.000 52.01596 101 ASP C N 1
ATOM 6066 C CA . ASP C 3 101 ? -36.99414 21.98387 79.90651 1.000 52.30333 101 ASP C CA 1
ATOM 6067 C C . ASP C 3 101 ? -35.71361 21.17774 79.90567 1.000 45.59056 101 ASP C C 1
ATOM 6068 O O . ASP C 3 101 ? -35.33568 20.60281 80.93720 1.000 45.33519 101 ASP C O 1
ATOM 6073 N N . VAL C 3 102 ? -34.96810 21.23463 78.80593 1.000 39.22895 102 VAL C N 1
ATOM 6074 C CA . VAL C 3 102 ? -33.70488 20.52969 78.77273 1.000 36.24337 102 VAL C CA 1
ATOM 6075 C C . VAL C 3 102 ? -32.73419 21.22966 79.69643 1.000 29.42922 102 VAL C C 1
ATOM 6076 O O . VAL C 3 102 ? -31.98879 20.59006 80.44613 1.000 27.12846 102 VAL C O 1
ATOM 6080 N N . MET C 3 103 ? -32.75252 22.55974 79.69360 1.000 25.54583 103 MET C N 1
ATOM 6081 C CA . MET C 3 103 ? -31.81845 23.27408 80.54619 1.000 21.48900 103 MET C CA 1
ATOM 6082 C C . MET C 3 103 ? -32.10265 22.99532 82.01313 1.000 21.29639 103 MET C C 1
ATOM 6083 O O . MET C 3 103 ? -31.20070 22.62770 82.76619 1.000 20.94194 103 MET C O 1
ATOM 6088 N N . SER C 3 104 ? -33.35474 23.17085 82.43650 1.000 23.62770 104 SER C N 1
ATOM 6089 C CA . SER C 3 104 ? -33.66825 23.06255 83.85592 1.000 27.40150 104 SER C CA 1
ATOM 6090 C C . SER C 3 104 ? -33.36041 21.66978 84.39291 1.000 27.84324 104 SER C C 1
ATOM 6091 O O . SER C 3 104 ? -32.75806 21.52810 85.46933 1.000 29.07724 104 SER C O 1
ATOM 6094 N N . LYS C 3 105 ? -33.72118 20.62353 83.63752 1.000 26.47549 105 LYS C N 1
ATOM 6095 C CA . LYS C 3 105 ? -33.50950 19.26023 84.12670 1.000 27.72308 105 LYS C CA 1
ATOM 6096 C C . LYS C 3 105 ? -32.03732 18.92981 84.27414 1.000 24.37072 105 LYS C C 1
ATOM 6097 O O . LYS C 3 105 ? -31.67871 18.06842 85.08917 1.000 26.81908 105 LYS C O 1
ATOM 6103 N N . ASN C 3 106 ? -31.18116 19.53266 83.45733 1.000 18.29618 106 ASN C N 1
ATOM 6104 C CA . ASN C 3 106 ? -29.77767 19.18481 83.49069 1.000 16.15851 106 ASN C CA 1
ATOM 6105 C C . ASN C 3 106 ? -28.96450 20.10894 84.38121 1.000 16.65720 106 ASN C C 1
ATOM 6106 O O . ASN C 3 106 ? -28.13834 19.59948 85.15331 1.000 15.64308 106 ASN C O 1
ATOM 6111 N N . VAL C 3 107 ? -29.22730 21.42935 84.38020 1.000 16.97252 107 VAL C N 1
ATOM 6112 C CA . VAL C 3 107 ? -28.32157 22.29604 85.12731 1.000 16.59422 107 VAL C CA 1
ATOM 6113 C C . VAL C 3 107 ? -28.47168 22.07087 86.61896 1.000 16.87035 107 VAL C C 1
ATOM 6114 O O . VAL C 3 107 ? -27.51749 22.28733 87.36932 1.000 16.92256 107 VAL C O 1
ATOM 6118 N N . SER C 3 108 ? -29.66153 21.64748 87.07729 1.000 15.81073 108 SER C N 1
ATOM 6119 C CA A SER C 3 108 ? -29.83596 21.35169 88.49574 0.438 17.52857 108 SER C CA 1
ATOM 6120 C CA B SER C 3 108 ? -29.81896 21.36674 88.50036 0.562 17.97378 108 SER C CA 1
ATOM 6121 C C . SER C 3 108 ? -28.89991 20.23901 88.96442 1.000 17.69776 108 SER C C 1
ATOM 6122 O O . SER C 3 108 ? -28.46182 20.23675 90.12902 1.000 19.02075 108 SER C O 1
ATOM 6127 N N . ILE C 3 109 ? -28.61052 19.26052 88.09555 1.000 16.13901 109 ILE C N 1
ATOM 6128 C CA . ILE C 3 109 ? -27.66807 18.19320 88.45684 1.000 15.47661 109 ILE C CA 1
ATOM 6129 C C . ILE C 3 109 ? -26.30900 18.77754 88.74711 1.000 15.18025 109 ILE C C 1
ATOM 6130 O O . ILE C 3 109 ? -25.62139 18.36890 89.69688 1.000 15.79119 109 ILE C O 1
ATOM 6135 N N . TYR C 3 110 ? -25.88696 19.73259 87.90552 1.000 14.64966 110 TYR C N 1
ATOM 6136 C CA . TYR C 3 110 ? -24.53661 20.27751 87.96605 1.000 15.89949 110 TYR C CA 1
ATOM 6137 C C . TYR C 3 110 ? -24.36635 21.20054 89.15381 1.000 16.39590 110 TYR C C 1
ATOM 6138 O O . TYR C 3 110 ? -23.30769 21.19671 89.79359 1.000 16.99926 110 TYR C O 1
ATOM 6147 N N . LYS C 3 111 ? -25.41571 21.93169 89.51499 1.000 15.29333 111 LYS C N 1
ATOM 6148 C CA . LYS C 3 111 ? -25.37885 22.69171 90.76867 1.000 15.25678 111 LYS C CA 1
ATOM 6149 C C . LYS C 3 111 ? -25.16580 21.75161 91.96777 1.000 16.02741 111 LYS C C 1
ATOM 6150 O O . LYS C 3 111 ? -24.31022 22.00507 92.84238 1.000 16.85572 111 LYS C O 1
ATOM 6156 N N . SER C 3 112 ? -25.88459 20.63381 91.98756 1.000 16.38015 112 SER C N 1
ATOM 6157 C CA . SER C 3 112 ? -25.82425 19.74670 93.13982 1.000 18.91285 112 SER C CA 1
ATOM 6158 C C . SER C 3 112 ? -24.47967 19.02425 93.21808 1.000 20.05384 112 SER C C 1
ATOM 6159 O O . SER C 3 112 ? -23.85452 18.95799 94.29817 1.000 21.72324 112 SER C O 1
ATOM 6162 N N . GLN C 3 113 ? -24.03356 18.44222 92.09625 1.000 18.70580 113 GLN C N 1
ATOM 6163 C CA . GLN C 3 113 ? -22.82790 17.62234 92.13841 1.000 18.47038 113 GLN C CA 1
ATOM 6164 C C . GLN C 3 113 ? -21.56857 18.45413 92.23748 1.000 19.41863 113 GLN C C 1
ATOM 6165 O O . GLN C 3 113 ? -20.54373 17.93832 92.67756 1.000 19.54365 113 GLN C O 1
ATOM 6171 N N . ALA C 3 114 ? -21.61820 19.73456 91.84896 1.000 18.54817 114 ALA C N 1
ATOM 6172 C CA . ALA C 3 114 ? -20.47233 20.59476 92.08402 1.000 18.26630 114 ALA C CA 1
ATOM 6173 C C . ALA C 3 114 ? -20.07934 20.57961 93.55779 1.000 18.83576 114 ALA C C 1
ATOM 6174 O O . ALA C 3 114 ? -18.89171 20.57685 93.87699 1.000 18.74646 114 ALA C O 1
ATOM 6176 N N . ALA C 3 115 ? -21.07097 20.63856 94.45979 1.000 18.77483 115 ALA C N 1
ATOM 6177 C CA . ALA C 3 115 ? -20.77827 20.64865 95.88827 1.000 19.60920 115 ALA C CA 1
ATOM 6178 C C . ALA C 3 115 ? -20.16709 19.32554 96.32556 1.000 19.01523 115 ALA C C 1
ATOM 6179 O O . ALA C 3 115 ? -19.20442 19.30056 97.10337 1.000 19.86717 115 ALA C O 1
ATOM 6181 N N . ALA C 3 116 ? -20.67447 18.20924 95.80260 1.000 18.32490 116 ALA C N 1
ATOM 6182 C CA . ALA C 3 116 ? -20.09055 16.92542 96.18360 1.000 17.53745 116 ALA C CA 1
ATOM 6183 C C . ALA C 3 116 ? -18.65023 16.83513 95.70188 1.000 15.73221 116 ALA C C 1
ATOM 6184 O O . ALA C 3 116 ? -17.77580 16.36395 96.42553 1.000 15.79563 116 ALA C O 1
ATOM 6186 N N . LEU C 3 117 ? -18.38397 17.26462 94.46336 1.000 13.59739 117 LEU C N 1
ATOM 6187 C CA . LEU C 3 117 ? -17.00535 17.22890 93.98247 1.000 14.41964 117 LEU C CA 1
ATOM 6188 C C . LEU C 3 117 ? -16.12624 18.17398 94.76623 1.000 16.65416 117 LEU C C 1
ATOM 6189 O O . LEU C 3 117 ? -14.99239 17.83582 95.13526 1.000 16.89653 117 LEU C O 1
ATOM 6194 N N . GLU C 3 118 ? -16.59056 19.38159 95.01360 1.000 16.54213 118 GLU C N 1
ATOM 6195 C CA A GLU C 3 118 ? -15.73699 20.34310 95.70604 0.685 19.48547 118 GLU C CA 1
ATOM 6196 C CA B GLU C 3 118 ? -15.65879 20.27485 95.66362 0.315 17.66591 118 GLU C CA 1
ATOM 6197 C C . GLU C 3 118 ? -15.36389 19.83583 97.08813 1.000 17.69757 118 GLU C C 1
ATOM 6198 O O . GLU C 3 118 ? -14.23594 20.02095 97.54594 1.000 21.42153 118 GLU C O 1
ATOM 6209 N N . LYS C 3 119 ? -16.32200 19.20524 97.76722 1.000 17.13790 119 LYS C N 1
ATOM 6210 C CA . LYS C 3 119 ? -16.07251 18.76497 99.14734 1.000 17.91242 119 LYS C CA 1
ATOM 6211 C C . LYS C 3 119 ? -15.30573 17.46271 99.23219 1.000 17.40899 119 LYS C C 1
ATOM 6212 O O . LYS C 3 119 ? -14.69540 17.18869 100.28130 1.000 19.49159 119 LYS C O 1
ATOM 6218 N N . HIS C 3 120 ? -15.40875 16.59756 98.20591 1.000 14.80843 120 HIS C N 1
ATOM 6219 C CA . HIS C 3 120 ? -14.96449 15.21844 98.34957 1.000 14.72046 120 HIS C CA 1
ATOM 6220 C C . HIS C 3 120 ? -13.95698 14.73232 97.33248 1.000 13.87830 120 HIS C C 1
ATOM 6221 O O . HIS C 3 120 ? -13.27279 13.73133 97.62290 1.000 14.79692 120 HIS C O 1
ATOM 6228 N N . ALA C 3 121 ? -13.87174 15.33987 96.14923 1.000 14.72718 121 ALA C N 1
ATOM 6229 C CA . ALA C 3 121 ? -12.92065 14.86377 95.15675 1.000 14.80642 121 ALA C CA 1
ATOM 6230 C C . ALA C 3 121 ? -11.49642 15.15950 95.61858 1.000 15.29931 121 ALA C C 1
ATOM 6231 O O . ALA C 3 121 ? -11.26239 15.99005 96.50026 1.000 16.27675 121 ALA C O 1
ATOM 6233 N N . ALA C 3 122 ? -10.53592 14.48977 94.98646 1.000 14.01304 122 ALA C N 1
ATOM 6234 C CA . ALA C 3 122 ? -9.14002 14.81169 95.26374 1.000 14.60057 122 ALA C CA 1
ATOM 6235 C C . ALA C 3 122 ? -8.85660 16.26427 94.85183 1.000 16.50755 122 ALA C C 1
ATOM 6236 O O . ALA C 3 122 ? -9.45617 16.78991 93.90681 1.000 17.77745 122 ALA C O 1
ATOM 6238 N N . PRO C 3 123 ? -7.95114 16.94341 95.55538 1.000 18.07961 123 PRO C N 1
ATOM 6239 C CA A PRO C 3 123 ? -7.77683 18.39203 95.30753 0.723 19.47864 123 PRO C CA 1
ATOM 6240 C CA B PRO C 3 123 ? -7.77749 18.39226 95.31047 0.277 18.91387 123 PRO C CA 1
ATOM 6241 C C . PRO C 3 123 ? -7.47821 18.76221 93.86283 0.747 18.81827 123 PRO C C 1
ATOM 6242 O O . PRO C 3 123 ? -7.96621 19.78832 93.35575 0.737 20.47469 123 PRO C O 1
ATOM 6249 N N . ASN C 3 124 ? -6.69085 17.96244 93.16901 1.000 17.34714 124 ASN C N 1
ATOM 6250 C CA . ASN C 3 124 ? -6.29857 18.28093 91.79606 1.000 17.98979 124 ASN C CA 1
ATOM 6251 C C . ASN C 3 124 ? -7.11419 17.52212 90.75269 1.000 15.66619 124 ASN C C 1
ATOM 6252 O O . ASN C 3 124 ? -6.68039 17.36486 89.60212 1.000 15.11456 124 ASN C O 1
ATOM 6257 N N . CYS C 3 125 ? -8.32685 17.11798 91.11536 1.000 14.17130 125 CYS C N 1
ATOM 6258 C CA . CYS C 3 125 ? -9.18601 16.36256 90.21378 1.000 12.70161 125 CYS C CA 1
ATOM 6259 C C . CYS C 3 125 ? -9.44073 17.14403 88.92717 1.000 12.52371 125 CYS C C 1
ATOM 6260 O O . CYS C 3 125 ? -9.74947 18.34346 88.95943 1.000 13.78689 125 CYS C O 1
ATOM 6263 N N . LYS C 3 126 ? -9.37173 16.44488 87.78855 1.000 11.99575 126 LYS C N 1
ATOM 6264 C CA A LYS C 3 126 ? -9.70683 17.02893 86.48742 0.568 10.72502 126 LYS C CA 1
ATOM 6265 C CA B LYS C 3 126 ? -9.70533 17.03046 86.49109 0.432 11.45951 126 LYS C CA 1
ATOM 6266 C C . LYS C 3 126 ? -11.14115 16.65286 86.14568 1.000 12.12094 126 LYS C C 1
ATOM 6267 O O . LYS C 3 126 ? -11.52433 15.47512 86.25269 1.000 14.41376 126 LYS C O 1
ATOM 6278 N N . VAL C 3 127 ? -11.92861 17.62927 85.71650 1.000 11.04225 127 VAL C N 1
ATOM 6279 C CA . VAL C 3 127 ? -13.35515 17.45974 85.47626 1.000 11.33105 127 VAL C CA 1
ATOM 6280 C C . VAL C 3 127 ? -13.64410 17.65852 83.99516 1.000 10.63420 127 VAL C C 1
ATOM 6281 O O . VAL C 3 127 ? -13.21122 18.66070 83.39714 1.000 11.77940 127 VAL C O 1
ATOM 6285 N N . LEU C 3 128 ? -14.40349 16.71922 83.43315 1.000 10.40599 128 LEU C N 1
ATOM 6286 C CA . LEU C 3 128 ? -14.84487 16.77692 82.04610 1.000 10.92997 128 LEU C CA 1
ATOM 6287 C C . LEU C 3 128 ? -16.35697 16.61059 82.03783 1.000 10.11124 128 LEU C C 1
ATOM 6288 O O . LEU C 3 128 ? -16.87293 15.53824 82.40996 1.000 11.55490 128 LEU C O 1
ATOM 6293 N N . VAL C 3 129 ? -17.07983 17.65037 81.60690 1.000 10.25767 129 VAL C N 1
ATOM 6294 C CA . VAL C 3 129 ? -18.52898 17.56028 81.49397 1.000 10.07888 129 VAL C CA 1
ATOM 6295 C C . VAL C 3 129 ? -18.88963 17.14360 80.07334 1.000 11.45872 129 VAL C C 1
ATOM 6296 O O . VAL C 3 129 ? -18.53775 17.81671 79.09995 1.000 11.60804 129 VAL C O 1
ATOM 6300 N N . VAL C 3 130 ? -19.60118 16.02676 79.96540 1.000 11.44416 130 VAL C N 1
ATOM 6301 C CA . VAL C 3 130 ? -20.12304 15.51523 78.69132 1.000 10.08270 130 VAL C CA 1
ATOM 6302 C C . VAL C 3 130 ? -21.60239 15.83955 78.53094 1.000 10.56282 130 VAL C C 1
ATOM 6303 O O . VAL C 3 130 ? -22.04214 16.17383 77.43126 1.000 12.44877 130 VAL C O 1
ATOM 6307 N N . ALA C 3 131 ? -22.37872 15.72255 79.61747 1.000 10.99337 131 ALA C N 1
ATOM 6308 C CA . ALA C 3 131 ? -23.82137 15.87383 79.53045 1.000 11.08162 131 ALA C CA 1
ATOM 6309 C C . ALA C 3 131 ? -24.19281 17.22861 78.94068 1.000 12.38831 131 ALA C C 1
ATOM 6310 O O . ALA C 3 131 ? -23.56057 18.24782 79.23831 1.000 12.98537 131 ALA C O 1
ATOM 6312 N N . ASN C 3 132 ? -25.26051 17.22917 78.11666 1.000 12.96033 132 ASN C N 1
ATOM 6313 C CA . ASN C 3 132 ? -25.65501 18.48225 77.45390 1.000 13.25060 132 ASN C CA 1
ATOM 6314 C C . ASN C 3 132 ? -26.67041 19.26025 78.28331 1.000 13.67070 132 ASN C C 1
ATOM 6315 O O . ASN C 3 132 ? -27.43065 18.67289 79.05754 1.000 14.02338 132 ASN C O 1
ATOM 6320 N N . PRO C 3 133 ? -26.68296 20.59366 78.19096 1.000 13.56153 133 PRO C N 1
ATOM 6321 C CA A PRO C 3 133 ? -25.77362 21.43556 77.39109 0.575 13.85147 133 PRO C CA 1
ATOM 6322 C CA B PRO C 3 133 ? -25.76019 21.39829 77.36894 0.425 13.82606 133 PRO C CA 1
ATOM 6323 C C . PRO C 3 133 ? -24.38057 21.46973 78.00053 1.000 13.29265 133 PRO C C 1
ATOM 6324 O O . PRO C 3 133 ? -24.23552 21.90820 79.13933 1.000 15.31639 133 PRO C O 1
ATOM 6331 N N . ALA C 3 134 ? -23.38699 20.94799 77.28520 1.000 12.79284 134 ALA C N 1
ATOM 6332 C CA . ALA C 3 134 ? -22.09060 20.64106 77.90205 1.000 12.02105 134 ALA C CA 1
ATOM 6333 C C . ALA C 3 134 ? -21.39823 21.89013 78.45970 1.000 11.65823 134 ALA C C 1
ATOM 6334 O O . ALA C 3 134 ? -20.90757 21.88169 79.60278 1.000 12.90862 134 ALA C O 1
ATOM 6336 N N . ASN C 3 135 ? -21.26399 22.95252 77.65013 1.000 11.27624 135 ASN C N 1
ATOM 6337 C CA . ASN C 3 135 ? -20.52155 24.12200 78.10981 1.000 11.29562 135 ASN C CA 1
ATOM 6338 C C . ASN C 3 135 ? -21.23718 24.76535 79.28628 1.000 12.33710 135 ASN C C 1
ATOM 6339 O O . ASN C 3 135 ? -20.60513 25.14095 80.28032 1.000 14.15680 135 ASN C O 1
ATOM 6344 N N . THR C 3 136 ? -22.56478 24.87903 79.20811 1.000 11.37529 136 THR C N 1
ATOM 6345 C CA . THR C 3 136 ? -23.28233 25.57621 80.26794 1.000 12.35230 136 THR C CA 1
ATOM 6346 C C . THR C 3 136 ? -23.32315 24.73524 81.53736 1.000 12.38024 136 THR C C 1
ATOM 6347 O O . THR C 3 136 ? -23.21892 25.28477 82.63641 1.000 12.72067 136 THR C O 1
ATOM 6351 N N . ASN C 3 137 ? -23.47504 23.39465 81.41542 1.000 11.47011 137 ASN C N 1
ATOM 6352 C CA . ASN C 3 137 ? -23.39920 22.55846 82.61544 1.000 11.81417 137 ASN C CA 1
ATOM 6353 C C . ASN C 3 137 ? -22.05814 22.72970 83.27451 1.000 12.01333 137 ASN C C 1
ATOM 6354 O O . ASN C 3 137 ? -21.96737 22.78261 84.50897 1.000 14.70196 137 ASN C O 1
ATOM 6359 N N . ALA C 3 138 ? -20.98982 22.76692 82.48324 1.000 12.53739 138 ALA C N 1
ATOM 6360 C CA . ALA C 3 138 ? -19.65304 22.94879 83.06426 1.000 12.48993 138 ALA C CA 1
ATOM 6361 C C . ALA C 3 138 ? -19.51177 24.29821 83.75192 1.000 12.35925 138 ALA C C 1
ATOM 6362 O O . ALA C 3 138 ? -18.81467 24.40582 84.76716 1.000 12.32642 138 ALA C O 1
ATOM 6364 N N . LEU C 3 139 ? -20.06263 25.35448 83.14452 1.000 12.38019 139 LEU C N 1
ATOM 6365 C CA . LEU C 3 139 ? -19.97217 26.67404 83.76615 1.000 12.06165 139 LEU C CA 1
ATOM 6366 C C . LEU C 3 139 ? -20.71051 26.70090 85.09345 1.000 11.34826 139 LEU C C 1
ATOM 6367 O O . LEU C 3 139 ? -20.18261 27.21866 86.08266 1.000 12.66359 139 LEU C O 1
ATOM 6372 N N . ILE C 3 140 ? -21.91087 26.11676 85.14780 1.000 11.81988 140 ILE C N 1
ATOM 6373 C CA . ILE C 3 140 ? -22.64968 26.01558 86.40959 1.000 12.14885 140 ILE C CA 1
ATOM 6374 C C . ILE C 3 140 ? -21.84277 25.20402 87.42807 1.000 12.60863 140 ILE C C 1
ATOM 6375 O O . ILE C 3 140 ? -21.74102 25.57117 88.61095 1.000 13.22333 140 ILE C O 1
ATOM 6380 N N . LEU C 3 141 ? -21.25991 24.07520 87.00533 1.000 12.27770 141 LEU C N 1
ATOM 6381 C CA . LEU C 3 141 ? -20.43244 23.30875 87.92849 1.000 13.09675 141 LEU C CA 1
ATOM 6382 C C . LEU C 3 141 ? -19.31163 24.18891 88.49221 1.000 13.18684 141 LEU C C 1
ATOM 6383 O O . LEU C 3 141 ? -19.08345 24.22901 89.71485 1.000 14.16445 141 LEU C O 1
ATOM 6388 N N . LYS C 3 142 ? -18.58911 24.89417 87.61819 1.000 13.26254 142 LYS C N 1
ATOM 6389 C CA A LYS C 3 142 ? -17.51494 25.77209 88.06661 0.473 13.21285 142 LYS C CA 1
ATOM 6390 C CA B LYS C 3 142 ? -17.51180 25.77482 88.06927 0.527 13.88126 142 LYS C CA 1
ATOM 6391 C C . LYS C 3 142 ? -18.01487 26.80553 89.08002 1.000 13.89360 142 LYS C C 1
ATOM 6392 O O . LYS C 3 142 ? -17.37513 27.03445 90.11585 1.000 14.77202 142 LYS C O 1
ATOM 6403 N N . GLU C 3 143 ? -19.16684 27.42745 88.80636 1.000 13.54771 143 GLU C N 1
ATOM 6404 C CA . GLU C 3 143 ? -19.65819 28.48090 89.70314 1.000 14.05001 143 GLU C CA 1
ATOM 6405 C C . GLU C 3 143 ? -20.03137 27.92300 91.06951 1.000 13.86576 143 GLU C C 1
ATOM 6406 O O . GLU C 3 143 ? -19.86374 28.62668 92.07711 1.000 15.59032 143 GLU C O 1
ATOM 6412 N N . PHE C 3 144 ? -20.50051 26.67081 91.14806 1.000 13.60050 144 PHE C N 1
ATOM 6413 C CA . PHE C 3 144 ? -20.85842 26.06020 92.41821 1.000 14.87262 144 PHE C CA 1
ATOM 6414 C C . PHE C 3 144 ? -19.71768 25.30388 93.07280 1.000 16.72189 144 PHE C C 1
ATOM 6415 O O . PHE C 3 144 ? -19.88783 24.79017 94.18615 1.000 18.66192 144 PHE C O 1
ATOM 6423 N N . ALA C 3 145 ? -18.55333 25.25804 92.44146 1.000 16.52219 145 ALA C N 1
ATOM 6424 C CA . ALA C 3 145 ? -17.35617 24.62549 93.00126 1.000 17.62262 145 ALA C CA 1
ATOM 6425 C C . ALA C 3 145 ? -16.18665 25.59381 92.91292 1.000 18.06547 145 ALA C C 1
ATOM 6426 O O . ALA C 3 145 ? -15.18503 25.32000 92.24616 1.000 18.23060 145 ALA C O 1
ATOM 6428 N N . PRO C 3 146 ? -16.28718 26.75745 93.57516 1.000 18.96047 146 PRO C N 1
ATOM 6429 C CA . PRO C 3 146 ? -15.25021 27.78149 93.40393 1.000 20.51704 146 PRO C CA 1
ATOM 6430 C C . PRO C 3 146 ? -13.89127 27.37499 93.90002 1.000 22.74399 146 PRO C C 1
ATOM 6431 O O . PRO C 3 146 ? -12.89482 28.00367 93.50671 1.000 24.56390 146 PRO C O 1
ATOM 6435 N N . SER C 3 147 ? -13.79480 26.37330 94.75287 1.000 23.13557 147 SER C N 1
ATOM 6436 C CA . SER C 3 147 ? -12.47372 25.98109 95.19411 1.000 25.28242 147 SER C CA 1
ATOM 6437 C C . SER C 3 147 ? -11.79142 24.98946 94.25179 1.000 23.22583 147 SER C C 1
ATOM 6438 O O . SER C 3 147 ? -10.62325 24.67460 94.46776 1.000 26.19910 147 SER C O 1
ATOM 6441 N N . ILE C 3 148 ? -12.45823 24.49906 93.20767 1.000 19.11881 148 ILE C N 1
ATOM 6442 C CA . ILE C 3 148 ? -11.75351 23.73058 92.17670 1.000 17.43301 148 ILE C CA 1
ATOM 6443 C C . ILE C 3 148 ? -10.96823 24.69357 91.28656 1.000 16.82703 148 ILE C C 1
ATOM 6444 O O . ILE C 3 148 ? -11.54181 25.68502 90.80202 1.000 17.46874 148 ILE C O 1
ATOM 6449 N N . PRO C 3 149 ? -9.67163 24.46877 91.07300 1.000 16.26945 149 PRO C N 1
ATOM 6450 C CA . PRO C 3 149 ? -8.91329 25.35382 90.18723 1.000 15.72210 149 PRO C CA 1
ATOM 6451 C C . PRO C 3 149 ? -9.60613 25.49569 88.84547 1.000 15.94704 149 PRO C C 1
ATOM 6452 O O . PRO C 3 149 ? -10.07055 24.49996 88.25382 1.000 15.40012 149 PRO C O 1
ATOM 6456 N N . GLU C 3 150 ? -9.67924 26.74515 88.36408 1.000 16.49010 150 GLU C N 1
ATOM 6457 C CA A GLU C 3 150 ? -10.47414 27.02428 87.17644 0.501 15.75187 150 GLU C CA 1
ATOM 6458 C CA B GLU C 3 150 ? -10.46802 27.02930 87.16916 0.499 17.90580 150 GLU C CA 1
ATOM 6459 C C . GLU C 3 150 ? -9.97254 26.24567 85.97011 1.000 14.71359 150 GLU C C 1
ATOM 6460 O O . GLU C 3 150 ? -10.77820 25.85252 85.11677 1.000 15.18573 150 GLU C O 1
ATOM 6471 N N . LYS C 3 151 ? -8.66428 26.01957 85.87999 1.000 13.63748 151 LYS C N 1
ATOM 6472 C CA . LYS C 3 151 ? -8.18059 25.26526 84.72414 1.000 13.65632 151 LYS C CA 1
ATOM 6473 C C . LYS C 3 151 ? -8.50432 23.76231 84.79997 1.000 13.24943 151 LYS C C 1
ATOM 6474 O O . LYS C 3 151 ? -8.24216 23.04541 83.80853 1.000 13.52392 151 LYS C O 1
ATOM 6480 N N . ASN C 3 152 ? -9.07613 23.27829 85.89365 1.000 12.75507 152 ASN C N 1
ATOM 6481 C CA . ASN C 3 152 ? -9.39909 21.86203 85.99611 1.000 12.36087 152 ASN C CA 1
ATOM 6482 C C . ASN C 3 152 ? -10.83562 21.55216 85.58264 1.000 12.63237 152 ASN C C 1
ATOM 6483 O O . ASN C 3 152 ? -11.24844 20.38748 85.70009 1.000 13.66700 152 ASN C O 1
ATOM 6488 N N . ILE C 3 153 ? -11.59978 22.51798 85.05764 1.000 12.91608 153 ILE C N 1
ATOM 6489 C CA . ILE C 3 153 ? -12.96957 22.25950 84.61421 1.000 14.06982 153 ILE C CA 1
ATOM 6490 C C . ILE C 3 153 ? -13.02103 22.39223 83.09739 1.000 13.30570 153 ILE C C 1
ATOM 6491 O O . ILE C 3 153 ? -12.55902 23.39307 82.52136 1.000 16.01301 153 ILE C O 1
ATOM 6496 N N . SER C 3 154 ? -13.58671 21.39175 82.43618 1.000 10.58895 154 SER C N 1
ATOM 6497 C CA . SER C 3 154 ? -13.64540 21.39043 80.98252 1.000 10.96682 154 SER C CA 1
ATOM 6498 C C . SER C 3 154 ? -14.94648 20.75145 80.53294 1.000 10.71019 154 SER C C 1
ATOM 6499 O O . SER C 3 154 ? -15.65118 20.08008 81.32620 1.000 11.32417 154 SER C O 1
ATOM 6502 N N . CYS C 3 155 ? -15.28418 20.95389 79.25099 1.000 10.98323 155 CYS C N 1
ATOM 6503 C CA . CYS C 3 155 ? -16.40836 20.24588 78.66911 1.000 11.31203 155 CYS C CA 1
ATOM 6504 C C . CYS C 3 155 ? -15.97791 19.63383 77.34331 1.000 9.83498 155 CYS C C 1
ATOM 6505 O O . CYS C 3 155 ? -14.94218 20.00671 76.76370 1.000 11.16108 155 CYS C O 1
ATOM 6508 N N . LEU C 3 156 ? -16.81089 18.70711 76.85903 1.000 11.01759 156 LEU C N 1
ATOM 6509 C CA . LEU C 3 156 ? -16.44030 17.90228 75.69083 1.000 10.39625 156 LEU C CA 1
ATOM 6510 C C . LEU C 3 156 ? -16.86025 18.57261 74.38945 1.000 10.24327 156 LEU C C 1
ATOM 6511 O O . LEU C 3 156 ? -18.04513 18.54245 74.02086 1.000 12.54086 156 LEU C O 1
ATOM 6516 N N . THR C 3 157 ? -15.87009 19.09584 73.65836 1.000 11.04242 157 THR C N 1
ATOM 6517 C CA . THR C 3 157 ? -16.03170 19.40636 72.24122 1.000 10.52502 157 THR C CA 1
ATOM 6518 C C . THR C 3 157 ? -15.16817 18.49641 71.39599 1.000 9.81405 157 THR C C 1
ATOM 6519 O O . THR C 3 157 ? -15.12686 18.64670 70.16923 1.000 11.53587 157 THR C O 1
ATOM 6523 N N . ARG C 3 158 ? -14.54692 17.48781 72.01222 1.000 10.42092 158 ARG C N 1
ATOM 6524 C CA . ARG C 3 158 ? -13.64756 16.61915 71.22787 1.000 10.00842 158 ARG C CA 1
ATOM 6525 C C . ARG C 3 158 ? -14.42466 15.73373 70.26386 1.000 9.04379 158 ARG C C 1
ATOM 6526 O O . ARG C 3 158 ? -13.85828 15.30413 69.26070 1.000 10.52759 158 ARG C O 1
ATOM 6534 N N . LEU C 3 159 ? -15.68884 15.42388 70.52913 1.000 9.17750 159 LEU C N 1
ATOM 6535 C CA . LEU C 3 159 ? -16.48193 14.70060 69.52816 1.000 9.48197 159 LEU C CA 1
ATOM 6536 C C . LEU C 3 159 ? -16.76678 15.58125 68.32212 1.000 10.09410 159 LEU C C 1
ATOM 6537 O O . LEU C 3 159 ? -16.61869 15.13509 67.18672 1.000 11.16625 159 LEU C O 1
ATOM 6542 N N . ASP C 3 160 ? -17.06436 16.87085 68.52447 1.000 11.21552 160 ASP C N 1
ATOM 6543 C CA . ASP C 3 160 ? -17.16858 17.77212 67.36638 1.000 11.18994 160 ASP C CA 1
ATOM 6544 C C . ASP C 3 160 ? -15.86103 17.79410 66.60095 1.000 10.27132 160 ASP C C 1
ATOM 6545 O O . ASP C 3 160 ? -15.86266 17.79735 65.35014 1.000 9.49813 160 ASP C O 1
ATOM 6550 N N . HIS C 3 161 ? -14.74230 17.87692 67.32301 1.000 10.80174 161 HIS C N 1
ATOM 6551 C CA . HIS C 3 161 ? -13.42258 17.93210 66.72421 1.000 10.34943 161 HIS C CA 1
ATOM 6552 C C . HIS C 3 161 ? -13.14205 16.68964 65.88144 1.000 9.38572 161 HIS C C 1
ATOM 6553 O O . HIS C 3 161 ? -12.71106 16.78265 64.71401 1.000 10.88785 161 HIS C O 1
ATOM 6560 N N . ASN C 3 162 ? -13.38416 15.52280 66.47512 1.000 9.93421 162 ASN C N 1
ATOM 6561 C CA . ASN C 3 162 ? -13.15721 14.26212 65.79190 1.000 10.39536 162 ASN C CA 1
ATOM 6562 C C . ASN C 3 162 ? -14.11312 14.12543 64.61980 1.000 9.58197 162 ASN C C 1
ATOM 6563 O O . ASN C 3 162 ? -13.71908 13.56298 63.57258 1.000 11.16898 162 ASN C O 1
ATOM 6568 N N . ARG C 3 163 ? -15.35776 14.61026 64.75715 1.000 10.33675 163 ARG C N 1
ATOM 6569 C CA . ARG C 3 163 ? -16.27776 14.61304 63.61547 1.000 10.79819 163 ARG C CA 1
ATOM 6570 C C . ARG C 3 163 ? -15.71616 15.40602 62.45140 1.000 10.93852 163 ARG C C 1
ATOM 6571 O O . ARG C 3 163 ? -15.85006 15.00410 61.28211 1.000 12.16725 163 ARG C O 1
ATOM 6579 N N . ALA C 3 164 ? -15.15519 16.57642 62.74053 1.000 10.40706 164 ALA C N 1
ATOM 6580 C CA . ALA C 3 164 ? -14.56989 17.39456 61.67978 1.000 10.72975 164 ALA C CA 1
ATOM 6581 C C . ALA C 3 164 ? -13.38050 16.69992 61.01997 1.000 11.19938 164 ALA C C 1
ATOM 6582 O O . ALA C 3 164 ? -13.27766 16.69871 59.78288 1.000 12.70730 164 ALA C O 1
ATOM 6584 N N . LEU C 3 165 ? -12.49308 16.06978 61.80875 1.000 11.16182 165 LEU C N 1
ATOM 6585 C CA . LEU C 3 165 ? -11.41727 15.26288 61.24060 1.000 11.64175 165 LEU C CA 1
ATOM 6586 C C . LEU C 3 165 ? -11.98466 14.16373 60.33643 1.000 11.91016 165 LEU C C 1
ATOM 6587 O O . LEU C 3 165 ? -11.49160 13.95929 59.21674 1.000 13.35527 165 LEU C O 1
ATOM 6592 N N . GLY C 3 166 ? -13.04278 13.48164 60.79893 1.000 11.54509 166 GLY C N 1
ATOM 6593 C CA . GLY C 3 166 ? -13.63050 12.39600 60.00708 1.000 11.73610 166 GLY C CA 1
ATOM 6594 C C . GLY C 3 166 ? -14.21114 12.91282 58.70708 1.000 10.80417 166 GLY C C 1
ATOM 6595 O O . GLY C 3 166 ? -14.11162 12.25470 57.66310 1.000 11.70028 166 GLY C O 1
ATOM 6596 N N . GLN C 3 167 ? -14.85212 14.08845 58.74655 1.000 11.57591 167 GLN C N 1
ATOM 6597 C CA . GLN C 3 167 ? -15.40944 14.61835 57.49674 1.000 12.56135 167 GLN C CA 1
ATOM 6598 C C . GLN C 3 167 ? -14.32507 14.98248 56.49119 1.000 12.34645 167 GLN C C 1
ATOM 6599 O O . GLN C 3 167 ? -14.50415 14.75841 55.28500 1.000 13.97008 167 GLN C O 1
ATOM 6605 N N . ILE C 3 168 ? -13.19437 15.52493 56.93964 1.000 12.13396 168 ILE C N 1
ATOM 6606 C CA . ILE C 3 168 ? -12.12472 15.82654 55.98817 1.000 12.28796 168 ILE C CA 1
ATOM 6607 C C . ILE C 3 168 ? -11.54788 14.52519 55.44041 1.000 12.47867 168 ILE C C 1
ATOM 6608 O O . ILE C 3 168 ? -11.28857 14.40132 54.23202 1.000 13.73124 168 ILE C O 1
ATOM 6613 N N . SER C 3 169 ? -11.31524 13.54441 56.31330 1.000 12.40397 169 SER C N 1
ATOM 6614 C CA . SER C 3 169 ? -10.82914 12.23654 55.89077 1.000 14.00080 169 SER C CA 1
ATOM 6615 C C . SER C 3 169 ? -11.74305 11.63678 54.82646 1.000 13.72511 169 SER C C 1
ATOM 6616 O O . SER C 3 169 ? -11.27413 11.09356 53.80512 1.000 15.23791 169 SER C O 1
ATOM 6619 N N . GLU C 3 170 ? -13.06959 11.68692 55.04856 1.000 14.09435 170 GLU C N 1
ATOM 6620 C CA . GLU C 3 170 ? -13.98213 11.10077 54.05443 1.000 14.09300 170 GLU C CA 1
ATOM 6621 C C . GLU C 3 170 ? -13.98419 11.89386 52.76028 1.000 13.54809 170 GLU C C 1
ATOM 6622 O O . GLU C 3 170 ? -14.06006 11.30996 51.65477 1.000 14.58638 170 GLU C O 1
ATOM 6628 N N . ARG C 3 171 ? -13.95299 13.20809 52.85344 1.000 13.53122 171 ARG C N 1
ATOM 6629 C CA . ARG C 3 171 ? -14.02268 14.02888 51.64504 1.000 12.49718 171 ARG C CA 1
ATOM 6630 C C . ARG C 3 171 ? -12.82236 13.78759 50.75536 1.000 13.74798 171 ARG C C 1
ATOM 6631 O O . ARG C 3 171 ? -12.96285 13.70743 49.52373 1.000 15.69639 171 ARG C O 1
ATOM 6639 N N . LEU C 3 172 ? -11.64201 13.62724 51.32921 1.000 15.42226 172 LEU C N 1
ATOM 6640 C CA . LEU C 3 172 ? -10.44738 13.35339 50.53605 1.000 16.47990 172 LEU C CA 1
ATOM 6641 C C . LEU C 3 172 ? -10.18860 11.86662 50.32086 1.000 17.54120 172 LEU C C 1
ATOM 6642 O O . LEU C 3 172 ? -9.30506 11.51714 49.53399 1.000 19.16722 172 LEU C O 1
ATOM 6647 N N . SER C 3 173 ? -10.93374 10.99630 50.99211 1.000 16.74574 173 SER C N 1
ATOM 6648 C CA . SER C 3 173 ? -10.64522 9.56829 51.02515 1.000 17.07239 173 SER C CA 1
ATOM 6649 C C . SER C 3 173 ? -9.17998 9.29958 51.39195 1.000 17.48694 173 SER C C 1
ATOM 6650 O O . SER C 3 173 ? -8.44641 8.57742 50.69470 1.000 19.41471 173 SER C O 1
ATOM 6653 N N . VAL C 3 174 ? -8.76575 9.85562 52.53109 1.000 15.72192 174 VAL C N 1
ATOM 6654 C CA . VAL C 3 174 ? -7.46735 9.54139 53.12095 1.000 15.90714 174 VAL C CA 1
ATOM 6655 C C . VAL C 3 174 ? -7.71859 9.04040 54.53730 1.000 14.67496 174 VAL C C 1
ATOM 6656 O O . VAL C 3 174 ? -8.74842 9.36605 55.15849 1.000 15.12093 174 VAL C O 1
ATOM 6660 N N . PRO C 3 175 ? -6.78933 8.27114 55.08907 1.000 15.77034 175 PRO C N 1
ATOM 6661 C CA . PRO C 3 175 ? -6.95825 7.79795 56.47956 1.000 14.33811 175 PRO C CA 1
ATOM 6662 C C . PRO C 3 175 ? -7.00109 8.97674 57.44694 1.000 13.75079 175 PRO C C 1
ATOM 6663 O O . PRO C 3 175 ? -6.24645 9.93476 57.31837 1.000 14.60600 175 PRO C O 1
ATOM 6667 N N . VAL C 3 176 ? -7.85042 8.84334 58.46569 1.000 11.68434 176 VAL C N 1
ATOM 6668 C CA . VAL C 3 176 ? -8.01886 9.94995 59.42809 1.000 11.79499 176 VAL C CA 1
ATOM 6669 C C . VAL C 3 176 ? -6.74264 10.19592 60.19642 1.000 12.46239 176 VAL C C 1
ATOM 6670 O O . VAL C 3 176 ? -6.52677 11.31911 60.65726 1.000 13.44869 176 VAL C O 1
ATOM 6674 N N . SER C 3 177 ? -5.86871 9.19627 60.31037 1.000 12.65530 177 SER C N 1
ATOM 6675 C CA . SER C 3 177 ? -4.57307 9.41569 60.95863 1.000 13.42582 177 SER C CA 1
ATOM 6676 C C . SER C 3 177 ? -3.72971 10.46855 60.26491 1.000 14.89760 177 SER C C 1
ATOM 6677 O O . SER C 3 177 ? -2.80559 11.00840 60.88290 1.000 16.43938 177 SER C O 1
ATOM 6680 N N . ASP C 3 178 ? -4.01394 10.76344 58.99176 1.000 14.41514 178 ASP C N 1
ATOM 6681 C CA . ASP C 3 178 ? -3.25750 11.76263 58.25399 1.000 14.70699 178 ASP C CA 1
ATOM 6682 C C . ASP C 3 178 ? -3.78395 13.17936 58.44666 1.000 12.54503 178 ASP C C 1
ATOM 6683 O O . ASP C 3 178 ? -3.14727 14.10621 57.93248 1.000 15.80427 178 ASP C O 1
ATOM 6688 N N . VAL C 3 179 ? -4.89405 13.38457 59.14857 1.000 13.10262 179 VAL C N 1
ATOM 6689 C CA . VAL C 3 179 ? -5.53040 14.70428 59.24697 1.000 12.40119 179 VAL C CA 1
ATOM 6690 C C . VAL C 3 179 ? -5.36907 15.21624 60.67048 1.000 12.17065 179 VAL C C 1
ATOM 6691 O O . VAL C 3 179 ? -5.58318 14.46175 61.63210 1.000 13.89263 179 VAL C O 1
ATOM 6695 N N . LYS C 3 180 ? -5.07686 16.51114 60.82295 1.000 11.96781 180 LYS C N 1
ATOM 6696 C CA . LYS C 3 180 ? -4.91387 17.08001 62.16552 1.000 12.67406 180 LYS C CA 1
ATOM 6697 C C . LYS C 3 180 ? -5.25402 18.56787 62.14908 1.000 12.68205 180 LYS C C 1
ATOM 6698 O O . LYS C 3 180 ? -5.28464 19.23013 61.09780 1.000 13.51393 180 LYS C O 1
ATOM 6704 N N . ASN C 3 181 ? -5.51418 19.09857 63.35558 1.000 11.85814 181 ASN C N 1
ATOM 6705 C CA . ASN C 3 181 ? -5.43431 20.53315 63.60052 1.000 12.33117 181 ASN C CA 1
ATOM 6706 C C . ASN C 3 181 ? -6.61000 21.30463 63.01920 1.000 12.56832 181 ASN C C 1
ATOM 6707 O O . ASN C 3 181 ? -6.50498 22.49554 62.73345 1.000 12.96201 181 ASN C O 1
ATOM 6712 N N . VAL C 3 182 ? -7.75558 20.64450 62.91873 1.000 12.38649 182 VAL C N 1
ATOM 6713 C CA . VAL C 3 182 ? -9.02948 21.35557 62.87198 1.000 10.96801 182 VAL C CA 1
ATOM 6714 C C . VAL C 3 182 ? -9.19695 22.02484 64.22302 1.000 10.77108 182 VAL C C 1
ATOM 6715 O O . VAL C 3 182 ? -8.51237 21.66986 65.19910 1.000 13.14743 182 VAL C O 1
ATOM 6719 N N . ILE C 3 183 ? -10.14447 22.94896 64.31131 1.000 11.66521 183 ILE C N 1
ATOM 6720 C CA . ILE C 3 183 ? -10.46867 23.61677 65.57811 1.000 11.00942 183 ILE C CA 1
ATOM 6721 C C . ILE C 3 183 ? -11.97566 23.71542 65.67429 1.000 10.55932 183 ILE C C 1
ATOM 6722 O O . ILE C 3 183 ? -12.64841 24.13001 64.71717 1.000 13.52288 183 ILE C O 1
ATOM 6727 N N . ILE C 3 184 ? -12.52446 23.40977 66.84961 1.000 10.57088 184 ILE C N 1
ATOM 6728 C CA . ILE C 3 184 ? -13.91972 23.69825 67.15246 1.000 10.81664 184 ILE C CA 1
ATOM 6729 C C . ILE C 3 184 ? -13.91431 24.87219 68.10712 1.000 11.02213 184 ILE C C 1
ATOM 6730 O O . ILE C 3 184 ? -13.42407 24.76135 69.23250 1.000 14.11944 184 ILE C O 1
ATOM 6735 N N . TRP C 3 185 ? -14.42173 26.02635 67.65259 1.000 11.53748 185 TRP C N 1
ATOM 6736 C CA . TRP C 3 185 ? -14.52375 27.18014 68.54716 1.000 11.15692 185 TRP C CA 1
ATOM 6737 C C . TRP C 3 185 ? -15.91977 27.27373 69.12207 1.000 11.00535 185 TRP C C 1
ATOM 6738 O O . TRP C 3 185 ? -16.91043 27.18307 68.39327 1.000 12.79677 185 TRP C O 1
ATOM 6749 N N . GLY C 3 186 ? -16.00245 27.52857 70.42647 1.000 11.90653 186 GLY C N 1
ATOM 6750 C CA . GLY C 3 186 ? -17.24918 27.96493 71.03388 1.000 12.49491 186 GLY C CA 1
ATOM 6751 C C . GLY C 3 186 ? -18.06942 26.85770 71.69394 1.000 12.48080 186 GLY C C 1
ATOM 6752 O O . GLY C 3 186 ? -17.56385 26.10673 72.57246 1.000 12.07265 186 GLY C O 1
ATOM 6753 N N . ASN C 3 187 ? -19.35640 26.80689 71.35569 1.000 12.22074 187 ASN C N 1
ATOM 6754 C CA . ASN C 3 187 ? -20.31630 25.96734 72.05379 1.000 12.16219 187 ASN C CA 1
ATOM 6755 C C . ASN C 3 187 ? -20.42642 24.60497 71.39039 1.000 10.55173 187 ASN C C 1
ATOM 6756 O O . ASN C 3 187 ? -20.35787 24.47694 70.15062 1.000 13.81362 187 ASN C O 1
ATOM 6761 N N . HIS C 3 188 ? -20.64815 23.57508 72.23202 1.000 11.89900 188 HIS C N 1
ATOM 6762 C CA . HIS C 3 188 ? -21.04789 22.25165 71.72910 1.000 12.84474 188 HIS C CA 1
ATOM 6763 C C . HIS C 3 188 ? -22.51253 22.35082 71.30988 1.000 12.44667 188 HIS C C 1
ATOM 6764 O O . HIS C 3 188 ? -23.42675 21.96584 72.03080 1.000 13.77976 188 HIS C O 1
ATOM 6771 N N . SER C 3 189 ? -22.74754 22.89722 70.11581 1.000 13.22026 189 SER C N 1
ATOM 6772 C CA . SER C 3 189 ? -24.10582 23.13340 69.61620 1.000 14.03630 189 SER C CA 1
ATOM 6773 C C . SER C 3 189 ? -23.99783 23.47020 68.13839 1.000 14.05473 189 SER C C 1
ATOM 6774 O O . SER C 3 189 ? -22.90471 23.53996 67.57198 1.000 13.36251 189 SER C O 1
ATOM 6777 N N . SER C 3 190 ? -25.14596 23.73270 67.52011 1.000 14.98191 190 SER C N 1
ATOM 6778 C CA . SER C 3 190 ? -25.15491 24.07595 66.09313 1.000 15.38329 190 SER C CA 1
ATOM 6779 C C . SER C 3 190 ? -24.51296 25.43191 65.81369 1.000 15.82698 190 SER C C 1
ATOM 6780 O O . SER C 3 190 ? -24.33583 25.76405 64.64355 1.000 16.50103 190 SER C O 1
ATOM 6783 N N . SER C 3 191 ? -24.16729 26.22224 66.83879 1.000 15.05942 191 SER C N 1
ATOM 6784 C CA . SER C 3 191 ? -23.47781 27.48955 66.56770 1.000 13.02102 191 SER C CA 1
ATOM 6785 C C . SER C 3 191 ? -21.96168 27.32777 66.56533 1.000 12.98182 191 SER C C 1
ATOM 6786 O O . SER C 3 191 ? -21.23305 28.29823 66.30957 1.000 14.76661 191 SER C O 1
ATOM 6789 N N . GLN C 3 192 ? -21.46510 26.12322 66.84904 1.000 13.34292 192 GLN C N 1
ATOM 6790 C CA . GLN C 3 192 ? -20.01586 25.95031 66.87083 1.000 12.90721 192 GLN C CA 1
ATOM 6791 C C . GLN C 3 192 ? -19.41006 26.39357 65.54603 1.000 13.51490 192 GLN C C 1
ATOM 6792 O O . GLN C 3 192 ? -20.04554 26.32193 64.48335 1.000 13.90657 192 GLN C O 1
ATOM 6798 N N . TYR C 3 193 ? -18.13562 26.77618 65.59063 1.000 13.39041 193 TYR C N 1
ATOM 6799 C CA . TYR C 3 193 ? -17.39511 27.08589 64.36229 1.000 14.25755 193 TYR C CA 1
ATOM 6800 C C . TYR C 3 193 ? -16.35176 25.99916 64.14248 1.000 13.91484 193 TYR C C 1
ATOM 6801 O O . TYR C 3 193 ? -15.28523 26.01051 64.79234 1.000 14.03028 193 TYR C O 1
ATOM 6810 N N . PRO C 3 194 ? -16.59275 25.05884 63.20463 1.000 12.83455 194 PRO C N 1
ATOM 6811 C CA . PRO C 3 194 ? -15.54957 24.08902 62.82471 1.000 12.92623 194 PRO C CA 1
ATOM 6812 C C . PRO C 3 194 ? -14.63737 24.71932 61.78397 1.000 13.09130 194 PRO C C 1
ATOM 6813 O O . PRO C 3 194 ? -15.04710 24.99969 60.64791 1.000 14.69813 194 PRO C O 1
ATOM 6817 N N . ASP C 3 195 ? -13.39888 24.96770 62.18318 1.000 13.72930 195 ASP C N 1
ATOM 6818 C CA . ASP C 3 195 ? -12.43263 25.81850 61.48118 1.000 13.72224 195 ASP C CA 1
ATOM 6819 C C . ASP C 3 195 ? -11.32615 24.94031 60.89506 1.000 12.56584 195 ASP C C 1
ATOM 6820 O O . ASP C 3 195 ? -10.68452 24.17439 61.62159 1.000 14.00777 195 ASP C O 1
ATOM 6825 N N . VAL C 3 196 ? -11.13602 25.01220 59.58054 1.000 12.75526 196 VAL C N 1
ATOM 6826 C CA . VAL C 3 196 ? -10.09356 24.24823 58.88200 1.000 13.58491 196 VAL C CA 1
ATOM 6827 C C . VAL C 3 196 ? -8.94670 25.13883 58.43079 1.000 13.92976 196 VAL C C 1
ATOM 6828 O O . VAL C 3 196 ? -8.05373 24.67348 57.70171 1.000 15.27575 196 VAL C O 1
ATOM 6832 N N . ASN C 3 197 ? -8.96180 26.40946 58.80242 1.000 14.37608 197 ASN C N 1
ATOM 6833 C CA . ASN C 3 197 ? -7.97416 27.34737 58.26295 1.000 14.48213 197 ASN C CA 1
ATOM 6834 C C . ASN C 3 197 ? -6.55792 27.02910 58.72095 1.000 14.38699 197 ASN C C 1
ATOM 6835 O O . ASN C 3 197 ? -5.58947 27.53055 58.11971 1.000 16.36018 197 ASN C O 1
ATOM 6840 N N . HIS C 3 198 ? -6.40240 26.20137 59.76785 1.000 13.51633 198 HIS C N 1
ATOM 6841 C CA . HIS C 3 198 ? -5.09474 25.89167 60.33731 1.000 14.02742 198 HIS C CA 1
ATOM 6842 C C . HIS C 3 198 ? -4.83167 24.39253 60.31596 1.000 15.59758 198 HIS C C 1
ATOM 6843 O O . HIS C 3 198 ? -3.88384 23.92601 60.97442 1.000 17.08485 198 HIS C O 1
ATOM 6850 N N . ALA C 3 199 ? -5.66155 23.62834 59.59659 1.000 14.00397 199 ALA C N 1
ATOM 6851 C CA . ALA C 3 199 ? -5.62013 22.17048 59.59337 1.000 12.84802 199 ALA C CA 1
ATOM 6852 C C . ALA C 3 199 ? -4.69462 21.64674 58.49881 1.000 13.30551 199 ALA C C 1
ATOM 6853 O O . ALA C 3 199 ? -4.45140 22.33478 57.49339 1.000 15.23914 199 ALA C O 1
ATOM 6855 N N . LYS C 3 200 ? -4.14810 20.45336 58.71557 1.000 13.23684 200 LYS C N 1
ATOM 6856 C CA . LYS C 3 200 ? -3.19451 19.87784 57.77330 1.000 14.58426 200 LYS C CA 1
ATOM 6857 C C . LYS C 3 200 ? -3.49461 18.41906 57.48175 1.000 14.91654 200 LYS C C 1
ATOM 6858 O O . LYS C 3 200 ? -4.08807 17.69838 58.29976 1.000 14.83326 200 LYS C O 1
ATOM 6864 N N . VAL C 3 201 ? -3.02776 17.97933 56.30581 1.000 14.93483 201 VAL C N 1
ATOM 6865 C CA . VAL C 3 201 ? -3.11311 16.59408 55.86583 1.000 14.26611 201 VAL C CA 1
ATOM 6866 C C . VAL C 3 201 ? -1.72688 16.13911 55.44724 1.000 15.38591 201 VAL C C 1
ATOM 6867 O O . VAL C 3 201 ? -1.07441 16.78873 54.61368 1.000 17.08341 201 VAL C O 1
ATOM 6871 N N . GLN C 3 202 ? -1.29579 14.99606 55.97844 1.000 16.57281 202 GLN C N 1
ATOM 6872 C CA . GLN C 3 202 ? -0.03098 14.41749 55.52920 1.000 18.26617 202 GLN C CA 1
ATOM 6873 C C . GLN C 3 202 ? -0.20829 13.78091 54.16261 1.000 20.34786 202 GLN C C 1
ATOM 6874 O O . GLN C 3 202 ? -1.13202 12.99857 53.96076 1.000 21.73050 202 GLN C O 1
ATOM 6880 N N . THR C 3 203 ? 0.67314 14.11701 53.23157 1.000 21.39087 203 THR C N 1
ATOM 6881 C CA . THR C 3 203 ? 0.64675 13.54562 51.88620 1.000 24.09333 203 THR C CA 1
ATOM 6882 C C . THR C 3 203 ? 2.02987 13.03663 51.53822 1.000 27.90385 203 THR C C 1
ATOM 6883 O O . THR C 3 203 ? 2.99619 13.23033 52.28283 1.000 26.84071 203 THR C O 1
ATOM 6887 N N . SER C 3 204 ? 2.11347 12.37926 50.37296 1.000 31.90411 204 SER C N 1
ATOM 6888 C CA . SER C 3 204 ? 3.40598 11.91370 49.87906 1.000 36.68195 204 SER C CA 1
ATOM 6889 C C . SER C 3 204 ? 4.34675 13.07063 49.56421 1.000 38.95030 204 SER C C 1
ATOM 6890 O O . SER C 3 204 ? 5.54623 12.84463 49.41899 1.000 41.73416 204 SER C O 1
ATOM 6893 N N . SER C 3 205 ? 3.85140 14.29540 49.41419 1.000 38.52605 205 SER C N 1
ATOM 6894 C CA . SER C 3 205 ? 4.73302 15.43999 49.21307 1.000 39.72860 205 SER C CA 1
ATOM 6895 C C . SER C 3 205 ? 4.72473 16.40034 50.40295 1.000 38.25215 205 SER C C 1
ATOM 6896 O O . SER C 3 205 ? 4.92526 17.60642 50.24077 1.000 39.38861 205 SER C O 1
ATOM 6899 N N . GLY C 3 206 ? 4.46734 15.88457 51.60225 1.000 34.89579 206 GLY C N 1
ATOM 6900 C CA . GLY C 3 206 ? 4.59444 16.65333 52.82166 1.000 30.92750 206 GLY C CA 1
ATOM 6901 C C . GLY C 3 206 ? 3.23685 17.01313 53.40888 1.000 26.36630 206 GLY C C 1
ATOM 6902 O O . GLY C 3 206 ? 2.17852 16.68649 52.86797 1.000 26.92773 206 GLY C O 1
ATOM 6903 N N . GLU C 3 207 ? 3.29075 17.69909 54.54800 1.000 23.63664 207 GLU C N 1
ATOM 6904 C CA . GLU C 3 207 ? 2.06713 18.20403 55.16185 1.000 21.46738 207 GLU C CA 1
ATOM 6905 C C . GLU C 3 207 ? 1.50111 19.32169 54.28851 1.000 21.04363 207 GLU C C 1
ATOM 6906 O O . GLU C 3 207 ? 2.22535 20.23762 53.86972 1.000 23.68036 207 GLU C O 1
ATOM 6912 N N . LYS C 3 208 ? 0.21030 19.25159 54.00467 1.000 19.30288 208 LYS C N 1
ATOM 6913 C CA . LYS C 3 208 ? -0.40850 20.28927 53.19131 1.000 20.39495 208 LYS C CA 1
ATOM 6914 C C . LYS C 3 208 ? -1.63779 20.83789 53.88639 1.000 17.98947 208 LYS C C 1
ATOM 6915 O O . LYS C 3 208 ? -2.35184 20.09935 54.55986 1.000 17.92914 208 LYS C O 1
ATOM 6921 N N . PRO C 3 209 ? -1.95055 22.11417 53.70966 1.000 16.67897 209 PRO C N 1
ATOM 6922 C CA A PRO C 3 209 ? -3.18513 22.63882 54.30880 0.364 16.77950 209 PRO C CA 1
ATOM 6923 C CA B PRO C 3 209 ? -3.18765 22.64489 54.30297 0.636 16.57822 209 PRO C CA 1
ATOM 6924 C C . PRO C 3 209 ? -4.42519 21.97827 53.71592 1.000 16.28567 209 PRO C C 1
ATOM 6925 O O . PRO C 3 209 ? -4.48369 21.64911 52.51991 1.000 16.94820 209 PRO C O 1
ATOM 6932 N N . VAL C 3 210 ? -5.44473 21.82389 54.55700 1.000 16.62730 210 VAL C N 1
ATOM 6933 C CA . VAL C 3 210 ? -6.70844 21.24633 54.10796 1.000 16.61691 210 VAL C CA 1
ATOM 6934 C C . VAL C 3 210 ? -7.26097 22.00777 52.91204 1.000 16.69059 210 VAL C C 1
ATOM 6935 O O . VAL C 3 210 ? -7.70090 21.39823 51.91978 1.000 17.82454 210 VAL C O 1
ATOM 6939 N N . ARG C 3 211 ? -7.25659 23.34941 52.97414 1.000 15.94928 211 ARG C N 1
ATOM 6940 C CA . ARG C 3 211 ? -7.86919 24.08365 51.85985 1.000 17.16383 211 ARG C CA 1
ATOM 6941 C C . ARG C 3 211 ? -7.13401 23.83158 50.54772 1.000 19.50545 211 ARG C C 1
ATOM 6942 O O . ARG C 3 211 ? -7.76114 23.72402 49.47664 1.000 21.77820 211 ARG C O 1
ATOM 6950 N N . GLU C 3 212 ? -5.80521 23.71371 50.59417 1.000 19.42145 212 GLU C N 1
ATOM 6951 C CA . GLU C 3 212 ? -5.06639 23.46274 49.35247 1.000 20.28174 212 GLU C CA 1
ATOM 6952 C C . GLU C 3 212 ? -5.40789 22.11406 48.73273 1.000 20.81753 212 GLU C C 1
ATOM 6953 O O . GLU C 3 212 ? -5.38813 21.97249 47.50916 1.000 23.33379 212 GLU C O 1
ATOM 6959 N N . LEU C 3 213 ? -5.68773 21.10256 49.53992 1.000 20.69228 213 LEU C N 1
ATOM 6960 C CA . LEU C 3 213 ? -5.95247 19.77121 48.99020 1.000 20.91078 213 LEU C CA 1
ATOM 6961 C C . LEU C 3 213 ? -7.40024 19.61467 48.56300 1.000 21.82622 213 LEU C C 1
ATOM 6962 O O . LEU C 3 213 ? -7.69005 18.95211 47.55068 1.000 23.69636 213 LEU C O 1
ATOM 6967 N N . VAL C 3 214 ? -8.32536 20.15213 49.35575 1.000 21.89489 214 VAL C N 1
ATOM 6968 C CA . VAL C 3 214 ? -9.74360 20.01576 49.04716 1.000 22.78528 214 VAL C CA 1
ATOM 6969 C C . VAL C 3 214 ? -10.09039 20.80880 47.79437 1.000 24.67639 214 VAL C C 1
ATOM 6970 O O . VAL C 3 214 ? -10.86109 20.34200 46.94656 1.000 24.28622 214 VAL C O 1
ATOM 6974 N N . LYS C 3 215 ? -9.49890 21.99383 47.63780 1.000 25.20888 215 LYS C N 1
ATOM 6975 C CA . LYS C 3 215 ? -9.78411 22.86282 46.49121 1.000 27.02517 215 LYS C CA 1
ATOM 6976 C C . LYS C 3 215 ? -11.28615 22.96173 46.27437 1.000 26.47392 215 LYS C C 1
ATOM 6977 O O . LYS C 3 215 ? -11.79784 22.75743 45.15904 1.000 28.14504 215 LYS C O 1
ATOM 6983 N N . ASP C 3 216 ? -12.00088 23.23994 47.37068 1.000 24.53096 216 ASP C N 1
ATOM 6984 C CA . ASP C 3 216 ? -13.46064 23.29467 47.34353 1.000 25.46956 216 ASP C CA 1
ATOM 6985 C C . ASP C 3 216 ? -13.89056 24.15479 48.52764 1.000 24.44188 216 ASP C C 1
ATOM 6986 O O . ASP C 3 216 ? -14.48195 23.66267 49.49546 1.000 23.31689 216 ASP C O 1
ATOM 6991 N N . ASP C 3 217 ? -13.54529 25.44159 48.48708 1.000 25.13107 217 ASP C N 1
ATOM 6992 C CA . ASP C 3 217 ? -13.92572 26.33392 49.58222 1.000 25.97945 217 ASP C CA 1
ATOM 6993 C C . ASP C 3 217 ? -15.43828 26.40989 49.74296 1.000 26.72841 217 ASP C C 1
ATOM 6994 O O . ASP C 3 217 ? -15.93913 26.55577 50.87036 1.000 27.76981 217 ASP C O 1
ATOM 6999 N N . ALA C 3 218 ? -16.18457 26.27630 48.64352 1.000 27.85182 218 ALA C N 1
ATOM 7000 C CA . ALA C 3 218 ? -17.64083 26.28928 48.75203 1.000 29.44780 218 ALA C CA 1
ATOM 7001 C C . ALA C 3 218 ? -18.12859 25.20234 49.70159 1.000 27.94576 218 ALA C C 1
ATOM 7002 O O . ALA C 3 218 ? -19.02737 25.44025 50.52943 1.000 27.76479 218 ALA C O 1
ATOM 7004 N N . TRP C 3 219 ? -17.55103 23.99386 49.59757 1.000 25.56739 219 TRP C N 1
ATOM 7005 C CA . TRP C 3 219 ? -17.92144 22.92851 50.51317 1.000 23.20114 219 TRP C CA 1
ATOM 7006 C C . TRP C 3 219 ? -17.41802 23.22650 51.93782 1.000 22.34702 219 TRP C C 1
ATOM 7007 O O . TRP C 3 219 ? -18.18017 23.11116 52.91317 1.000 21.84028 219 TRP C O 1
ATOM 7018 N N . LEU C 3 220 ? -16.13735 23.61601 52.08142 1.000 21.20398 220 LEU C N 1
ATOM 7019 C CA . LEU C 3 220 ? -15.57020 23.80258 53.42798 1.000 19.83957 220 LEU C CA 1
ATOM 7020 C C . LEU C 3 220 ? -16.26679 24.92283 54.18800 1.000 21.07126 220 LEU C C 1
ATOM 7021 O O . LEU C 3 220 ? -16.43496 24.83914 55.42692 1.000 21.57243 220 LEU C O 1
ATOM 7026 N N . ASP C 3 221 ? -16.71656 25.95582 53.47793 1.000 23.15198 221 ASP C N 1
ATOM 7027 C CA . ASP C 3 221 ? -17.32231 27.08755 54.15180 1.000 22.59406 221 ASP C CA 1
ATOM 7028 C C . ASP C 3 221 ? -18.83516 26.95847 54.27211 1.000 23.78146 221 ASP C C 1
ATOM 7029 O O . ASP C 3 221 ? -19.47386 27.83364 54.85069 1.000 24.93553 221 ASP C O 1
ATOM 7034 N N . GLY C 3 222 ? -19.42305 25.88817 53.74996 1.000 22.98739 222 GLY C N 1
ATOM 7035 C CA . GLY C 3 222 ? -20.85796 25.77250 53.72101 1.000 21.85514 222 GLY C CA 1
ATOM 7036 C C . GLY C 3 222 ? -21.27450 24.42173 54.26867 1.000 20.91229 222 GLY C C 1
ATOM 7037 O O . GLY C 3 222 ? -21.43541 24.26625 55.48560 1.000 20.29404 222 GLY C O 1
ATOM 7038 N N . GLU C 3 223 ? -21.37067 23.41820 53.38641 1.000 21.53271 223 GLU C N 1
ATOM 7039 C CA A GLU C 3 223 ? -21.90534 22.11012 53.76310 0.322 21.20725 223 GLU C CA 1
ATOM 7040 C CA B GLU C 3 223 ? -21.90880 22.11177 53.76790 0.301 20.81159 223 GLU C CA 1
ATOM 7041 C CA C GLU C 3 223 ? -21.93638 22.14287 53.81446 0.377 22.49414 223 GLU C CA 1
ATOM 7042 C C . GLU C 3 223 ? -21.03883 21.40865 54.80509 1.000 20.01251 223 GLU C C 1
ATOM 7043 O O . GLU C 3 223 ? -21.55613 20.69116 55.67442 1.000 20.22354 223 GLU C O 1
ATOM 7059 N N . PHE C 3 224 ? -19.70273 21.55253 54.71169 1.000 17.17680 224 PHE C N 1
ATOM 7060 C CA . PHE C 3 224 ? -18.85012 20.94754 55.74587 1.000 15.79169 224 PHE C CA 1
ATOM 7061 C C . PHE C 3 224 ? -19.26976 21.44693 57.13021 1.000 14.37304 224 PHE C C 1
ATOM 7062 O O . PHE C 3 224 ? -19.42854 20.66188 58.08309 1.000 14.96205 224 PHE C O 1
ATOM 7070 N N . ILE C 3 225 ? -19.42424 22.77027 57.27056 1.000 14.64227 225 ILE C N 1
ATOM 7071 C CA . ILE C 3 225 ? -19.76955 23.34762 58.57079 1.000 15.65874 225 ILE C CA 1
ATOM 7072 C C . ILE C 3 225 ? -21.14320 22.87871 59.03172 1.000 15.83152 225 ILE C C 1
ATOM 7073 O O . ILE C 3 225 ? -21.32917 22.46087 60.18799 1.000 16.01666 225 ILE C O 1
ATOM 7078 N N . SER C 3 226 ? -22.13272 22.92678 58.14041 1.000 15.87751 226 SER C N 1
ATOM 7079 C CA A SER C 3 226 ? -23.47444 22.45563 58.47866 0.445 15.14387 226 SER C CA 1
ATOM 7080 C CA B SER C 3 226 ? -23.45284 22.48156 58.55195 0.330 15.53365 226 SER C CA 1
ATOM 7081 C CA C SER C 3 226 ? -23.47038 22.46453 58.49001 0.225 14.97290 226 SER C CA 1
ATOM 7082 C C . SER C 3 226 ? -23.45194 20.99701 58.89831 1.000 14.73341 226 SER C C 1
ATOM 7083 O O . SER C 3 226 ? -24.15968 20.58810 59.82793 1.000 15.08092 226 SER C O 1
ATOM 7090 N N . THR C 3 227 ? -22.67672 20.17630 58.17397 1.000 14.25030 227 THR C N 1
ATOM 7091 C CA . THR C 3 227 ? -22.64494 18.75055 58.48310 1.000 14.88392 227 THR C CA 1
ATOM 7092 C C . THR C 3 227 ? -22.10229 18.52858 59.89193 1.000 13.51234 227 THR C C 1
ATOM 7093 O O . THR C 3 227 ? -22.65223 17.73244 60.66593 1.000 14.62099 227 THR C O 1
ATOM 7097 N N . VAL C 3 228 ? -21.01551 19.22449 60.24907 1.000 12.60669 228 VAL C N 1
ATOM 7098 C CA . VAL C 3 228 ? -20.50138 19.06888 61.60772 1.000 12.55567 228 VAL C CA 1
ATOM 7099 C C . VAL C 3 228 ? -21.50584 19.59201 62.62241 1.000 12.04635 228 VAL C C 1
ATOM 7100 O O . VAL C 3 228 ? -21.75034 18.95473 63.65821 1.000 13.73203 228 VAL C O 1
ATOM 7104 N N . GLN C 3 229 ? -22.08892 20.75992 62.37002 1.000 12.69934 229 GLN C N 1
ATOM 7105 C CA . GLN C 3 229 ? -23.03068 21.35754 63.31661 1.000 13.44286 229 GLN C CA 1
ATOM 7106 C C . GLN C 3 229 ? -24.25155 20.48001 63.53596 1.000 14.06792 229 GLN C C 1
ATOM 7107 O O . GLN C 3 229 ? -24.81016 20.49632 64.64198 1.000 16.12888 229 GLN C O 1
ATOM 7113 N N . GLN C 3 230 ? -24.67772 19.72642 62.50576 1.000 13.35160 230 GLN C N 1
ATOM 7114 C CA . GLN C 3 230 ? -25.90320 18.92277 62.54231 1.000 14.29612 230 GLN C CA 1
ATOM 7115 C C . GLN C 3 230 ? -25.62764 17.41952 62.73485 1.000 14.97884 230 GLN C C 1
ATOM 7116 O O . GLN C 3 230 ? -26.55534 16.61127 62.68421 1.000 15.33890 230 GLN C O 1
ATOM 7122 N N . ARG C 3 231 ? -24.37866 17.03266 62.97187 1.000 14.27853 231 ARG C N 1
ATOM 7123 C CA . ARG C 3 231 ? -24.02811 15.61262 62.96839 1.000 13.95015 231 ARG C CA 1
ATOM 7124 C C . ARG C 3 231 ? -24.71868 14.85970 64.09608 1.000 13.82177 231 ARG C C 1
ATOM 7125 O O . ARG C 3 231 ? -25.16566 13.71672 63.90871 1.000 13.71643 231 ARG C O 1
ATOM 7133 N N . GLY C 3 232 ? -24.79359 15.46415 65.28871 1.000 13.68436 232 GLY C N 1
ATOM 7134 C CA . GLY C 3 232 ? -25.47654 14.79778 66.38232 1.000 14.95242 232 GLY C CA 1
ATOM 7135 C C . GLY C 3 232 ? -26.92214 14.45992 66.03307 1.000 14.69567 232 GLY C C 1
ATOM 7136 O O . GLY C 3 232 ? -27.42858 13.37652 66.36768 1.000 14.74102 232 GLY C O 1
ATOM 7137 N N . ALA C 3 233 ? -27.61602 15.39170 65.36757 1.000 15.74296 233 ALA C N 1
ATOM 7138 C CA . ALA C 3 233 ? -28.97701 15.11195 64.90905 1.000 16.22662 233 ALA C CA 1
ATOM 7139 C C . ALA C 3 233 ? -28.99406 14.00125 63.85816 1.000 16.55389 233 ALA C C 1
ATOM 7140 O O . ALA C 3 233 ? -29.92106 13.17597 63.82703 1.000 16.47418 233 ALA C O 1
ATOM 7142 N N . ALA C 3 234 ? -27.96534 13.93689 63.00968 1.000 15.87077 234 ALA C N 1
ATOM 7143 C CA . ALA C 3 234 ? -27.91590 12.85379 62.02268 1.000 15.43856 234 ALA C CA 1
ATOM 7144 C C . ALA C 3 234 ? -27.78358 11.47817 62.69848 1.000 15.02442 234 ALA C C 1
ATOM 7145 O O . ALA C 3 234 ? -28.37246 10.47546 62.24564 1.000 15.62056 234 ALA C O 1
ATOM 7147 N N . ILE C 3 235 ? -26.99211 11.39726 63.77311 1.000 13.94877 235 ILE C N 1
ATOM 7148 C CA . ILE C 3 235 ? -26.85976 10.13619 64.49960 1.000 14.17961 235 ILE C CA 1
ATOM 7149 C C . ILE C 3 235 ? -28.20530 9.71744 65.07810 1.000 14.47619 235 ILE C C 1
ATOM 7150 O O . ILE C 3 235 ? -28.62285 8.55354 64.94411 1.000 15.14019 235 ILE C O 1
ATOM 7155 N N . ILE C 3 236 ? -28.94083 10.67795 65.66848 1.000 13.94392 236 ILE C N 1
ATOM 7156 C CA . ILE C 3 236 ? -30.25727 10.37252 66.21255 1.000 14.11366 236 ILE C CA 1
ATOM 7157 C C . ILE C 3 236 ? -31.19450 9.87903 65.12430 1.000 16.81466 236 ILE C C 1
ATOM 7158 O O . ILE C 3 236 ? -31.96846 8.94114 65.33778 1.000 16.84766 236 ILE C O 1
ATOM 7163 N N . LYS C 3 237 ? -31.15811 10.50993 63.93778 1.000 15.59691 237 LYS C N 1
ATOM 7164 C CA . LYS C 3 237 ? -32.06107 10.07831 62.88386 1.000 16.93925 237 LYS C CA 1
ATOM 7165 C C . LYS C 3 237 ? -31.73872 8.64656 62.47584 1.000 16.73554 237 LYS C C 1
ATOM 7166 O O . LYS C 3 237 ? -32.64749 7.86055 62.18253 1.000 19.32839 237 LYS C O 1
ATOM 7172 N N . ALA C 3 238 ? -30.44806 8.28874 62.45887 1.000 14.12737 238 ALA C N 1
ATOM 7173 C CA . ALA C 3 238 ? -30.04673 6.94366 62.00786 1.000 14.71433 238 ALA C CA 1
ATOM 7174 C C . ALA C 3 238 ? -30.31338 5.87572 63.07347 1.000 15.98497 238 ALA C C 1
ATOM 7175 O O . ALA C 3 238 ? -30.78451 4.77947 62.75458 1.000 18.17037 238 ALA C O 1
ATOM 7177 N N . ARG C 3 239 ? -30.00839 6.18210 64.32970 1.000 16.17709 239 ARG C N 1
ATOM 7178 C CA . ARG C 3 239 ? -30.01989 5.18720 65.38391 1.000 17.00612 239 ARG C CA 1
ATOM 7179 C C . ARG C 3 239 ? -31.20780 5.29068 66.30859 1.000 16.76957 239 ARG C C 1
ATOM 7180 O O . ARG C 3 239 ? -31.41644 4.36925 67.10824 1.000 16.96152 239 ARG C O 1
ATOM 7188 N N . LYS C 3 240 ? -31.94858 6.40054 66.27444 1.000 16.15348 240 LYS C N 1
ATOM 7189 C CA . LYS C 3 240 ? -33.02961 6.71945 67.22066 1.000 18.59363 240 LYS C CA 1
ATOM 7190 C C . LYS C 3 240 ? -32.50445 7.01977 68.61637 1.000 17.80440 240 LYS C C 1
ATOM 7191 O O . LYS C 3 240 ? -33.29625 7.15471 69.55227 1.000 21.87620 240 LYS C O 1
ATOM 7197 N N . LEU C 3 241 ? -31.18838 7.16332 68.76955 1.000 16.28020 241 LEU C N 1
ATOM 7198 C CA . LEU C 3 241 ? -30.52044 7.47280 70.03065 1.000 16.31066 241 LEU C CA 1
ATOM 7199 C C . LEU C 3 241 ? -29.34656 8.36920 69.67639 1.000 15.35482 241 LEU C C 1
ATOM 7200 O O . LEU C 3 241 ? -28.84644 8.30639 68.54571 1.000 15.52934 241 LEU C O 1
ATOM 7205 N N . SER C 3 242 ? -28.95435 9.25299 70.59945 1.000 15.49555 242 SER C N 1
ATOM 7206 C CA . SER C 3 242 ? -27.79553 10.10228 70.31903 1.000 13.83353 242 SER C CA 1
ATOM 7207 C C . SER C 3 242 ? -26.49432 9.29174 70.47126 1.000 13.04566 242 SER C C 1
ATOM 7208 O O . SER C 3 242 ? -26.48331 8.12725 70.88683 1.000 14.07507 242 SER C O 1
ATOM 7211 N N . SER C 3 243 ? -25.38970 9.93275 70.09005 1.000 13.30684 243 SER C N 1
ATOM 7212 C CA A SER C 3 243 ? -24.09587 9.27489 69.99864 0.430 13.04683 243 SER C CA 1
ATOM 7213 C CA B SER C 3 243 ? -24.09918 9.26749 69.99727 0.570 12.83682 243 SER C CA 1
ATOM 7214 C C . SER C 3 243 ? -23.66341 8.69017 71.34231 1.000 13.15842 243 SER C C 1
ATOM 7215 O O . SER C 3 243 ? -23.95116 9.23289 72.41959 1.000 14.25300 243 SER C O 1
ATOM 7220 N N . ALA C 3 244 ? -22.98115 7.55711 71.29138 1.000 13.08500 244 ALA C N 1
ATOM 7221 C CA . ALA C 3 244 ? -22.50705 6.95800 72.54548 1.000 11.56782 244 ALA C CA 1
ATOM 7222 C C . ALA C 3 244 ? -21.11896 6.37527 72.38084 1.000 10.88769 244 ALA C C 1
ATOM 7223 O O . ALA C 3 244 ? -20.16155 6.78078 73.04068 1.000 11.75588 244 ALA C O 1
ATOM 7225 N N . LEU C 3 245 ? -20.94710 5.45813 71.41863 1.000 10.64771 245 LEU C N 1
ATOM 7226 C CA A LEU C 3 245 ? -19.63200 4.92413 71.09335 0.462 10.68502 245 LEU C CA 1
ATOM 7227 C CA B LEU C 3 245 ? -19.60188 4.94126 71.24638 0.538 11.62105 245 LEU C CA 1
ATOM 7228 C C . LEU C 3 245 ? -18.62339 6.04932 70.87780 1.000 10.63130 245 LEU C C 1
ATOM 7229 O O . LEU C 3 245 ? -17.47372 6.05186 71.39231 1.000 10.84666 245 LEU C O 1
ATOM 7238 N N . SER C 3 246 ? -19.03176 6.99952 70.01625 1.000 10.16912 246 SER C N 1
ATOM 7239 C CA . SER C 3 246 ? -18.10123 8.06141 69.60242 1.000 10.47060 246 SER C CA 1
ATOM 7240 C C . SER C 3 246 ? -17.95689 9.13819 70.67602 1.000 9.88598 246 SER C C 1
ATOM 7241 O O . SER C 3 246 ? -16.90738 9.77629 70.76435 1.000 11.55963 246 SER C O 1
ATOM 7244 N N . ALA C 3 247 ? -18.99516 9.38504 71.46778 1.000 11.25672 247 ALA C N 1
ATOM 7245 C CA . ALA C 3 247 ? -18.87259 10.31895 72.60617 1.000 10.47673 247 ALA C CA 1
ATOM 7246 C C . ALA C 3 247 ? -17.93075 9.74123 73.65390 1.000 10.31614 247 ALA C C 1
ATOM 7247 O O . ALA C 3 247 ? -17.04639 10.44266 74.17707 1.000 11.70373 247 ALA C O 1
ATOM 7249 N N . ALA C 3 248 ? -18.10174 8.46040 73.97306 1.000 9.83817 248 ALA C N 1
ATOM 7250 C CA . ALA C 3 248 ? -17.20501 7.81383 74.93085 1.000 9.46583 248 ALA C CA 1
ATOM 7251 C C . ALA C 3 248 ? -15.76323 7.78664 74.44673 1.000 9.98148 248 ALA C C 1
ATOM 7252 O O . ALA C 3 248 ? -14.83592 8.10216 75.18877 1.000 11.23546 248 ALA C O 1
ATOM 7254 N N . SER C 3 249 ? -15.53901 7.42594 73.16604 1.000 9.75139 249 SER C N 1
ATOM 7255 C CA A SER C 3 249 ? -14.17851 7.39964 72.64904 0.510 9.25170 249 SER C CA 1
ATOM 7256 C CA B SER C 3 249 ? -14.16221 7.39360 72.68264 0.490 9.51996 249 SER C CA 1
ATOM 7257 C C . SER C 3 249 ? -13.56565 8.79971 72.67387 1.000 10.10618 249 SER C C 1
ATOM 7258 O O . SER C 3 249 ? -12.37950 8.97851 73.00340 1.000 11.57677 249 SER C O 1
ATOM 7263 N N . SER C 3 250 ? -14.38274 9.81234 72.34313 1.000 10.45969 250 SER C N 1
ATOM 7264 C CA . SER C 3 250 ? -13.87672 11.19073 72.33781 1.000 9.97823 250 SER C CA 1
ATOM 7265 C C . SER C 3 250 ? -13.62209 11.69524 73.75138 1.000 10.30700 250 SER C C 1
ATOM 7266 O O . SER C 3 250 ? -12.69924 12.48022 73.94043 1.000 10.44326 250 SER C O 1
ATOM 7269 N N . ALA C 3 251 ? -14.39243 11.25807 74.75395 1.000 11.30985 251 ALA C N 1
ATOM 7270 C CA . ALA C 3 251 ? -14.07926 11.62749 76.13656 1.000 9.98722 251 ALA C CA 1
ATOM 7271 C C . ALA C 3 251 ? -12.76824 10.99756 76.56687 1.000 10.14444 251 ALA C C 1
ATOM 7272 O O . ALA C 3 251 ? -11.98112 11.63437 77.28130 1.000 10.30596 251 ALA C O 1
ATOM 7274 N N . CYS C 3 252 ? -12.50858 9.72726 76.16337 1.000 11.50795 252 CYS C N 1
ATOM 7275 C CA . CYS C 3 252 ? -11.18628 9.18398 76.42763 1.000 11.21019 252 CYS C CA 1
ATOM 7276 C C . CYS C 3 252 ? -10.08836 10.01620 75.78351 1.000 11.05360 252 CYS C C 1
ATOM 7277 O O . CYS C 3 252 ? -9.04122 10.24084 76.40117 1.000 11.27195 252 CYS C O 1
ATOM 7280 N N . ASP C 3 253 ? -10.27403 10.41077 74.51072 1.000 11.17375 253 ASP C N 1
ATOM 7281 C CA . ASP C 3 253 ? -9.24244 11.21393 73.84871 1.000 10.64713 253 ASP C CA 1
ATOM 7282 C C . ASP C 3 253 ? -8.99585 12.53049 74.59558 1.000 10.64564 253 ASP C C 1
ATOM 7283 O O . ASP C 3 253 ? -7.84188 12.93999 74.78131 1.000 11.68359 253 ASP C O 1
ATOM 7288 N N . HIS C 3 254 ? -10.07000 13.18659 75.05792 1.000 10.90143 254 HIS C N 1
ATOM 7289 C CA . HIS C 3 254 ? -9.95551 14.46247 75.75740 1.000 9.91719 254 HIS C CA 1
ATOM 7290 C C . HIS C 3 254 ? -9.13956 14.28971 77.02778 1.000 10.45239 254 HIS C C 1
ATOM 7291 O O . HIS C 3 254 ? -8.19349 15.04785 77.28639 1.000 11.03421 254 HIS C O 1
ATOM 7298 N N . ILE C 3 255 ? -9.50171 13.29922 77.85595 1.000 11.39228 255 ILE C N 1
ATOM 7299 C CA . ILE C 3 255 ? -8.75951 13.08866 79.10726 1.000 11.17554 255 ILE C CA 1
ATOM 7300 C C . ILE C 3 255 ? -7.32990 12.63204 78.81903 1.000 10.21271 255 ILE C C 1
ATOM 7301 O O . ILE C 3 255 ? -6.37100 13.10120 79.44121 1.000 11.20507 255 ILE C O 1
ATOM 7306 N N A ARG C 3 256 ? -7.16980 11.70003 77.87505 0.403 11.15327 256 ARG C N 1
ATOM 7307 N N B ARG C 3 256 ? -7.15841 11.68664 77.88192 0.597 10.65652 256 ARG C N 1
ATOM 7308 C CA A ARG C 3 256 ? -5.84562 11.16089 77.59418 0.403 11.67599 256 ARG C CA 1
ATOM 7309 C CA B ARG C 3 256 ? -5.81637 11.17433 77.61549 0.597 10.56331 256 ARG C CA 1
ATOM 7310 C C A ARG C 3 256 ? -4.88494 12.25621 77.15114 0.403 11.12358 256 ARG C C 1
ATOM 7311 C C B ARG C 3 256 ? -4.87515 12.28262 77.16827 0.597 10.34193 256 ARG C C 1
ATOM 7312 O O A ARG C 3 256 ? -3.74386 12.34639 77.63863 0.403 12.15290 256 ARG C O 1
ATOM 7313 O O B ARG C 3 256 ? -3.73253 12.40442 77.66025 0.597 11.18479 256 ARG C O 1
ATOM 7328 N N . ASP C 3 257 ? -5.33254 13.12417 76.24134 1.000 11.08438 257 ASP C N 1
ATOM 7329 C CA . ASP C 3 257 ? -4.44540 14.20143 75.78694 1.000 11.66831 257 ASP C CA 1
ATOM 7330 C C . ASP C 3 257 ? -4.17946 15.19379 76.90840 1.000 13.73344 257 ASP C C 1
ATOM 7331 O O . ASP C 3 257 ? -3.06137 15.72111 77.02131 1.000 14.92365 257 ASP C O 1
ATOM 7336 N N . TRP C 3 258 ? -5.18918 15.46240 77.74351 1.000 11.72019 258 TRP C N 1
ATOM 7337 C CA . TRP C 3 258 ? -5.00017 16.40119 78.84629 1.000 10.91613 258 TRP C CA 1
ATOM 7338 C C . TRP C 3 258 ? -3.96083 15.87903 79.83533 1.000 12.28305 258 TRP C C 1
ATOM 7339 O O . TRP C 3 258 ? -3.11509 16.64976 80.31384 1.000 13.28479 258 TRP C O 1
ATOM 7350 N N . VAL C 3 259 ? -4.03190 14.57704 80.18700 1.000 12.83420 259 VAL C N 1
ATOM 7351 C CA . VAL C 3 259 ? -3.16047 14.02396 81.23198 1.000 14.01732 259 VAL C CA 1
ATOM 7352 C C . VAL C 3 259 ? -1.81082 13.61292 80.66868 1.000 14.76491 259 VAL C C 1
ATOM 7353 O O . VAL C 3 259 ? -0.76241 13.90818 81.25423 1.000 17.22019 259 VAL C O 1
ATOM 7357 N N . LEU C 3 260 ? -1.80015 12.94056 79.53225 1.000 14.31099 260 LEU C N 1
ATOM 7358 C CA . LEU C 3 260 ? -0.54925 12.44196 78.97708 1.000 14.39244 260 LEU C CA 1
ATOM 7359 C C . LEU C 3 260 ? 0.10385 13.41582 78.00609 1.000 15.72257 260 LEU C C 1
ATOM 7360 O O . LEU C 3 260 ? 1.28851 13.22941 77.67045 1.000 17.44601 260 LEU C O 1
ATOM 7365 N N . GLY C 3 261 ? -0.61138 14.44125 77.55261 1.000 14.43854 261 GLY C N 1
ATOM 7366 C CA . GLY C 3 261 ? -0.01286 15.43570 76.67375 1.000 15.67094 261 GLY C CA 1
ATOM 7367 C C . GLY C 3 261 ? -0.42778 15.24077 75.21818 1.000 15.57598 261 GLY C C 1
ATOM 7368 O O . GLY C 3 261 ? -0.71170 14.11793 74.75626 1.000 15.91335 261 GLY C O 1
ATOM 7369 N N . THR C 3 262 ? -0.48019 16.36636 74.47181 1.000 15.66450 262 THR C N 1
ATOM 7370 C CA . THR C 3 262 ? -0.70368 16.28855 73.02741 1.000 16.26426 262 THR C CA 1
ATOM 7371 C C . THR C 3 262 ? 0.60852 15.98752 72.30342 1.000 18.99517 262 THR C C 1
ATOM 7372 O O . THR C 3 262 ? 1.67334 16.40543 72.74807 1.000 20.85431 262 THR C O 1
ATOM 7376 N N . PRO C 3 263 ? 0.54863 15.30814 71.15885 1.000 22.96111 263 PRO C N 1
ATOM 7377 C CA . PRO C 3 263 ? 1.77289 15.05205 70.38001 1.000 25.03935 263 PRO C CA 1
ATOM 7378 C C . PRO C 3 263 ? 2.34501 16.34962 69.82797 1.000 24.12970 263 PRO C C 1
ATOM 7379 O O . PRO C 3 263 ? 1.61406 17.29195 69.53013 1.000 21.85995 263 PRO C O 1
ATOM 7383 N N . GLU C 3 264 ? 3.66470 16.38212 69.65250 1.000 26.51451 264 GLU C N 1
ATOM 7384 C CA . GLU C 3 264 ? 4.27296 17.56358 69.06993 1.000 28.78105 264 GLU C CA 1
ATOM 7385 C C . GLU C 3 264 ? 3.64872 17.80981 67.70595 1.000 24.69186 264 GLU C C 1
ATOM 7386 O O . GLU C 3 264 ? 3.45299 16.87962 66.91884 1.000 25.39971 264 GLU C O 1
ATOM 7392 N N . GLY C 3 265 ? 3.33380 19.06499 67.43017 1.000 21.42421 265 GLY C N 1
ATOM 7393 C CA . GLY C 3 265 ? 2.76345 19.42191 66.14684 1.000 20.61415 265 GLY C CA 1
ATOM 7394 C C . GLY C 3 265 ? 1.25599 19.27195 66.03309 1.000 18.24141 265 GLY C C 1
ATOM 7395 O O . GLY C 3 265 ? 0.69499 19.60921 64.96959 1.000 18.78578 265 GLY C O 1
ATOM 7396 N N . THR C 3 266 ? 0.56715 18.81311 67.09517 1.000 16.76643 266 THR C N 1
ATOM 7397 C CA . THR C 3 266 ? -0.87478 18.65983 67.08033 1.000 15.72364 266 THR C CA 1
ATOM 7398 C C . THR C 3 266 ? -1.47397 19.54758 68.15223 1.000 14.58267 266 THR C C 1
ATOM 7399 O O . THR C 3 266 ? -0.93772 19.64047 69.26043 1.000 17.75631 266 THR C O 1
ATOM 7403 N N . PHE C 3 267 ? -2.60298 20.16361 67.84595 1.000 13.93812 267 PHE C N 1
ATOM 7404 C CA . PHE C 3 267 ? -3.44620 20.72653 68.88590 1.000 12.48645 267 PHE C CA 1
ATOM 7405 C C . PHE C 3 267 ? -4.84921 20.12850 68.76933 1.000 11.54145 267 PHE C C 1
ATOM 7406 O O . PHE C 3 267 ? -5.23569 19.58187 67.72029 1.000 12.71491 267 PHE C O 1
ATOM 7414 N N . VAL C 3 268 ? -5.60230 20.20981 69.86016 1.000 11.90966 268 VAL C N 1
ATOM 7415 C CA . VAL C 3 268 ? -6.93482 19.61608 69.93045 1.000 11.08426 268 VAL C CA 1
ATOM 7416 C C . VAL C 3 268 ? -7.90353 20.62514 70.53522 1.000 11.82110 268 VAL C C 1
ATOM 7417 O O . VAL C 3 268 ? -7.49711 21.64149 71.09537 1.000 15.20419 268 VAL C O 1
ATOM 7421 N N . SER C 3 269 ? -9.19873 20.35450 70.43683 1.000 11.42467 269 SER C N 1
ATOM 7422 C CA . SER C 3 269 ? -10.20389 21.30031 70.95273 1.000 10.72664 269 SER C CA 1
ATOM 7423 C C . SER C 3 269 ? -10.66119 20.86038 72.33807 1.000 10.82473 269 SER C C 1
ATOM 7424 O O . SER C 3 269 ? -10.93286 19.67857 72.56197 1.000 12.05535 269 SER C O 1
ATOM 7427 N N . MET C 3 270 ? -10.78337 21.82061 73.26404 1.000 11.43818 270 MET C N 1
ATOM 7428 C CA . MET C 3 270 ? -11.34089 21.54891 74.60706 1.000 10.72040 270 MET C CA 1
ATOM 7429 C C . MET C 3 270 ? -12.19318 22.74308 75.01289 1.000 10.07938 270 MET C C 1
ATOM 7430 O O . MET C 3 270 ? -11.79256 23.89295 74.81224 1.000 11.55833 270 MET C O 1
ATOM 7435 N N . GLY C 3 271 ? -13.37965 22.48227 75.57573 1.000 10.99123 271 GLY C N 1
ATOM 7436 C CA . GLY C 3 271 ? -14.14643 23.54891 76.22196 1.000 10.85373 271 GLY C CA 1
ATOM 7437 C C . GLY C 3 271 ? -13.51473 23.87215 77.56269 1.000 10.17653 271 GLY C C 1
ATOM 7438 O O . GLY C 3 271 ? -13.44638 22.99291 78.43333 1.000 11.94861 271 GLY C O 1
ATOM 7439 N N . VAL C 3 272 ? -12.99471 25.08969 77.72341 1.000 10.80786 272 VAL C 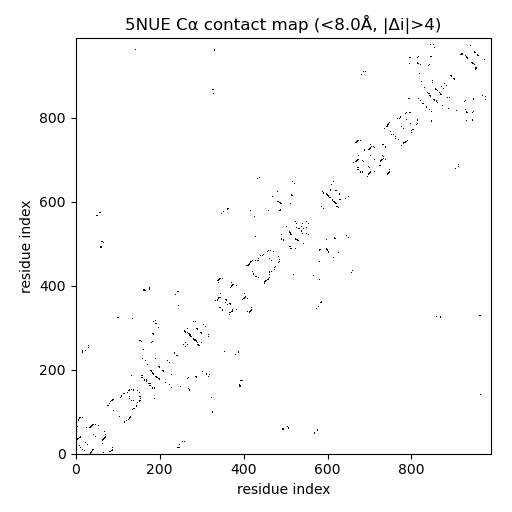N 1
ATOM 7440 C CA . VAL C 3 272 ? -12.26681 25.48673 78.93291 1.000 10.81688 272 VAL C CA 1
ATOM 7441 C C . VAL C 3 272 ? -12.71055 26.88864 79.33081 1.000 13.27410 272 VAL C C 1
ATOM 7442 O O . VAL C 3 272 ? -13.41911 27.56731 78.60206 1.000 14.32814 272 VAL C O 1
ATOM 7446 N N . TYR C 3 273 ? -12.29183 27.30650 80.52592 1.000 13.03836 273 TYR C N 1
ATOM 7447 C CA . TYR C 3 273 ? -12.75274 28.58777 81.05735 1.000 14.23388 273 TYR C CA 1
ATOM 7448 C C . TYR C 3 273 ? -12.01228 29.73983 80.38108 1.000 14.75682 273 TYR C C 1
ATOM 7449 O O . TYR C 3 273 ? -10.78066 29.86075 80.47796 1.000 15.49964 273 TYR C O 1
ATOM 7458 N N . SER C 3 274 ? -12.76592 30.59411 79.70821 1.000 15.66346 274 SER C N 1
ATOM 7459 C CA A SER C 3 274 ? -12.14856 31.60728 78.86938 0.676 14.89320 274 SER C CA 1
ATOM 7460 C CA B SER C 3 274 ? -12.16019 31.61720 78.87214 0.324 16.19440 274 SER C CA 1
ATOM 7461 C C . SER C 3 274 ? -11.49564 32.70524 79.70756 1.000 17.43018 274 SER C C 1
ATOM 7462 O O . SER C 3 274 ? -11.99026 33.09241 80.77284 1.000 19.10836 274 SER C O 1
ATOM 7467 N N . ASP C 3 275 ? -10.37089 33.20007 79.20619 1.000 18.59890 275 ASP C N 1
ATOM 7468 C CA . ASP C 3 275 ? -9.55732 34.16652 79.92419 1.000 20.75516 275 ASP C CA 1
ATOM 7469 C C . ASP C 3 275 ? -9.36704 35.45891 79.14336 1.000 21.78767 275 ASP C C 1
ATOM 7470 O O . ASP C 3 275 ? -8.58498 36.31503 79.57413 1.000 24.07789 275 ASP C O 1
ATOM 7475 N N . GLY C 3 276 ? -10.08932 35.65434 78.03737 1.000 21.02887 276 GLY C N 1
ATOM 7476 C CA . GLY C 3 276 ? -9.91406 36.82202 77.19035 1.000 21.52010 276 GLY C CA 1
ATOM 7477 C C . GLY C 3 276 ? -9.16243 36.54443 75.91110 1.000 21.86099 276 GLY C C 1
ATOM 7478 O O . GLY C 3 276 ? -9.18458 37.38640 74.99844 1.000 22.04111 276 GLY C O 1
ATOM 7479 N N . SER C 3 277 ? -8.52491 35.37714 75.80619 1.000 21.20404 277 SER C N 1
ATOM 7480 C CA . SER C 3 277 ? -7.82811 35.01145 74.58057 1.000 19.46640 277 SER C CA 1
ATOM 7481 C C . SER C 3 277 ? -8.75719 35.10786 73.38369 1.000 18.41560 277 SER C C 1
ATOM 7482 O O . SER C 3 277 ? -9.95403 34.79720 73.45217 1.000 18.60320 277 SER C O 1
ATOM 7485 N N . TYR C 3 278 ? -8.17925 35.52793 72.26381 1.000 18.03800 278 TYR C N 1
ATOM 7486 C CA . TYR C 3 278 ? -8.91160 35.63985 71.00702 1.000 18.15520 278 TYR C CA 1
ATOM 7487 C C . TYR C 3 278 ? -10.11197 36.57505 71.11499 1.000 19.74404 278 TYR C C 1
ATOM 7488 O O . TYR C 3 278 ? -11.01964 36.50619 70.30306 1.000 19.52711 278 TYR C O 1
ATOM 7497 N N . SER C 3 279 ? -10.11446 37.49992 72.08499 1.000 20.80185 279 SER C N 1
ATOM 7498 C CA . SER C 3 279 ? -11.18713 38.48386 72.19951 1.000 22.01734 279 SER C CA 1
ATOM 7499 C C . SER C 3 279 ? -12.54480 37.82893 72.39031 1.000 22.63356 279 SER C C 1
ATOM 7500 O O . SER C 3 279 ? -13.57245 38.40162 72.02484 1.000 23.94928 279 SER C O 1
ATOM 7503 N N . VAL C 3 280 ? -12.54853 36.61891 72.94609 1.000 20.91100 280 VAL C N 1
ATOM 7504 C CA . VAL C 3 280 ? -13.75702 35.92543 73.35462 1.000 20.44120 280 VAL C CA 1
ATOM 7505 C C . VAL C 3 280 ? -14.01611 36.40737 74.77899 1.000 20.62355 280 VAL C C 1
ATOM 7506 O O . VAL C 3 280 ? -13.06569 36.54495 75.55274 1.000 20.83372 280 VAL C O 1
ATOM 7510 N N . PRO C 3 281 ? -15.24990 36.71431 75.16121 1.000 21.17650 281 PRO C N 1
ATOM 7511 C CA . PRO C 3 281 ? -15.49764 37.19981 76.52108 1.000 22.46640 281 PRO C CA 1
ATOM 7512 C C . PRO C 3 281 ? -14.94790 36.24151 77.56418 1.000 20.89158 281 PRO C C 1
ATOM 7513 O O . PRO C 3 281 ? -15.05694 35.01674 77.42696 1.000 20.28939 281 PRO C O 1
ATOM 7517 N N . SER C 3 282 ? -14.39070 36.80142 78.63670 1.000 22.57940 282 SER C N 1
ATOM 7518 C CA B SER C 3 282 ? -13.93212 35.95500 79.72822 0.513 22.81846 282 SER C CA 1
ATOM 7519 C CA C SER C 3 282 ? -13.92938 36.00450 79.76899 0.487 21.95796 282 SER C CA 1
ATOM 7520 C C . SER C 3 282 ? -15.12764 35.44172 80.51968 1.000 22.52850 282 SER C C 1
ATOM 7521 O O . SER C 3 282 ? -16.22628 35.99683 80.47466 1.000 23.73091 282 SER C O 1
ATOM 7526 N N . GLY C 3 283 ? -14.92184 34.33072 81.20967 1.000 20.23245 283 GLY C N 1
ATOM 7527 C CA . GLY C 3 283 ? -15.99656 33.84302 82.05685 1.000 20.09559 283 GLY C CA 1
ATOM 7528 C C . GLY C 3 283 ? -16.99633 32.90628 81.40036 1.000 19.34628 283 GLY C C 1
ATOM 7529 O O . GLY C 3 283 ? -18.07469 32.66774 81.96128 1.000 22.10039 283 GLY C O 1
ATOM 7530 N N . LEU C 3 284 ? -16.69062 32.38684 80.22937 1.000 16.54338 284 LEU C N 1
ATOM 7531 C CA . LEU C 3 284 ? -17.51032 31.35944 79.60212 1.000 16.81836 284 LEU C CA 1
ATOM 7532 C C . LEU C 3 284 ? -16.71751 30.06558 79.61264 1.000 15.66978 284 LEU C C 1
ATOM 7533 O O . LEU C 3 284 ? -15.48768 30.08008 79.59371 1.000 18.22553 284 LEU C O 1
ATOM 7538 N N . ILE C 3 285 ? -17.41063 28.93992 79.56737 1.000 13.43219 285 ILE C N 1
ATOM 7539 C CA . ILE C 3 285 ? -16.76289 27.70332 79.12493 1.000 12.53540 285 ILE C CA 1
ATOM 7540 C C . ILE C 3 285 ? -16.91847 27.67290 77.60632 1.000 12.82973 285 ILE C C 1
ATOM 7541 O O . ILE C 3 285 ? -18.04546 27.65128 77.09257 1.000 14.25735 285 ILE C O 1
ATOM 7546 N N . TYR C 3 286 ? -15.79179 27.74341 76.90281 1.000 12.20611 286 TYR C N 1
ATOM 7547 C CA . TYR C 3 286 ? -15.75749 27.99271 75.46403 1.000 12.29430 286 TYR C CA 1
ATOM 7548 C C . TYR C 3 286 ? -14.68471 27.09950 74.86929 1.000 12.28221 286 TYR C C 1
ATOM 7549 O O . TYR C 3 286 ? -13.59516 26.99290 75.41207 1.000 13.67199 286 TYR C O 1
ATOM 7558 N N . SER C 3 287 ? -14.97338 26.50758 73.71135 1.000 12.43557 287 SER C N 1
ATOM 7559 C CA . SER C 3 287 ? -13.98065 25.61852 73.11613 1.000 12.09427 287 SER C CA 1
ATOM 7560 C C . SER C 3 287 ? -12.89911 26.41168 72.37455 1.000 11.09463 287 SER C C 1
ATOM 7561 O O . SER C 3 287 ? -13.19421 27.31398 71.56979 1.000 11.86725 287 SER C O 1
ATOM 7564 N N . PHE C 3 288 ? -11.64004 26.08445 72.66332 1.000 10.69808 288 PHE C N 1
ATOM 7565 C CA . PHE C 3 288 ? -10.44082 26.66618 72.07284 1.000 11.83316 288 PHE C CA 1
ATOM 7566 C C . PHE C 3 288 ? -9.52537 25.57704 71.54236 1.000 12.68433 288 PHE C C 1
ATOM 7567 O O . PHE C 3 288 ? -9.54036 24.44507 72.05283 1.000 12.22735 288 PHE C O 1
ATOM 7575 N N . PRO C 3 289 ? -8.62516 25.91754 70.60354 1.000 12.59066 289 PRO C N 1
ATOM 7576 C CA . PRO C 3 289 ? -7.47718 25.04839 70.28593 1.000 12.04238 289 PRO C CA 1
ATOM 7577 C C . PRO C 3 289 ? -6.48521 25.07520 71.43584 1.000 12.83676 289 PRO C C 1
ATOM 7578 O O . PRO C 3 289 ? -6.10270 26.15283 71.90569 1.000 14.53223 289 PRO C O 1
ATOM 7582 N N . VAL C 3 290 ? -6.07724 23.88625 71.89542 1.000 12.17219 290 VAL C N 1
ATOM 7583 C CA . VAL C 3 290 ? -5.11670 23.83476 72.98878 1.000 12.40701 290 VAL C CA 1
ATOM 7584 C C . VAL C 3 290 ? -4.05547 22.78975 72.70687 1.000 12.97343 290 VAL C C 1
ATOM 7585 O O . VAL C 3 290 ? -4.26886 21.83559 71.94922 1.000 13.21548 290 VAL C O 1
ATOM 7589 N N . THR C 3 291 ? -2.89509 22.97377 73.33290 1.000 13.32471 291 THR C N 1
ATOM 7590 C CA . THR C 3 291 ? -1.95716 21.87300 73.55134 1.000 12.72745 291 THR C CA 1
ATOM 7591 C C . THR C 3 291 ? -1.96043 21.54718 75.04167 1.000 13.42479 291 THR C C 1
ATOM 7592 O O . THR C 3 291 ? -2.40811 22.35304 75.88474 1.000 15.50471 291 THR C O 1
ATOM 7596 N N . CYS C 3 292 ? -1.49884 20.34108 75.38050 1.000 13.06653 292 CYS C N 1
ATOM 7597 C CA . CYS C 3 292 ? -1.45134 19.93961 76.78738 1.000 13.86526 292 CYS C CA 1
ATOM 7598 C C . CYS C 3 292 ? -0.07078 19.41036 77.10694 1.000 15.14684 292 CYS C C 1
ATOM 7599 O O . CYS C 3 292 ? 0.49939 18.63655 76.32794 1.000 16.21750 292 CYS C O 1
ATOM 7602 N N . ARG C 3 293 ? 0.43479 19.78826 78.28132 1.000 16.63840 293 ARG C N 1
ATOM 7603 C CA . ARG C 3 293 ? 1.69512 19.27147 78.77869 1.000 19.11852 293 ARG C CA 1
ATOM 7604 C C . ARG C 3 293 ? 1.64630 19.37516 80.30117 1.000 19.95858 293 ARG C C 1
ATOM 7605 O O . ARG C 3 293 ? 1.04221 20.30057 80.85847 1.000 19.10300 293 ARG C O 1
ATOM 7613 N N . ASN C 3 294 ? 2.29865 18.43373 80.97145 1.000 21.09744 294 ASN C N 1
ATOM 7614 C CA . ASN C 3 294 ? 2.34644 18.43114 82.42741 1.000 23.76160 294 ASN C CA 1
ATOM 7615 C C . ASN C 3 294 ? 0.95608 18.46672 83.05165 1.000 21.58517 294 ASN C C 1
ATOM 7616 O O . ASN C 3 294 ? 0.78045 18.97693 84.15831 1.000 22.13229 294 ASN C O 1
ATOM 7621 N N . GLY C 3 295 ? -0.04035 17.90639 82.36911 1.000 19.18117 295 GLY C N 1
ATOM 7622 C CA . GLY C 3 295 ? -1.39516 17.85282 82.90282 1.000 18.51032 295 GLY C CA 1
ATOM 7623 C C . GLY C 3 295 ? -2.18554 19.14759 82.81158 1.000 18.18250 295 GLY C C 1
ATOM 7624 O O . GLY C 3 295 ? -3.25732 19.25201 83.42132 1.000 19.37718 295 GLY C O 1
ATOM 7625 N N . ASP C 3 296 ? -1.72200 20.12448 82.05848 1.000 17.03861 296 ASP C N 1
ATOM 7626 C CA A ASP C 3 296 ? -2.47841 21.35670 81.92227 0.473 18.43328 296 ASP C CA 1
ATOM 7627 C CA B ASP C 3 296 ? -2.41937 21.39375 81.92823 0.527 16.83762 296 ASP C CA 1
ATOM 7628 C C . ASP C 3 296 ? -2.63912 21.71407 80.45745 1.000 15.94918 296 ASP C C 1
ATOM 7629 O O . ASP C 3 296 ? -1.76826 21.42821 79.62873 1.000 17.35735 296 ASP C O 1
ATOM 7638 N N . TRP C 3 297 ? -3.79356 22.28415 80.14015 1.000 13.52293 297 TRP C N 1
ATOM 7639 C CA . TRP C 3 297 ? -4.01944 22.79089 78.78202 1.000 12.60444 297 TRP C CA 1
ATOM 7640 C C . TRP C 3 297 ? -3.43210 24.18940 78.66455 1.000 14.38222 297 TRP C C 1
ATOM 7641 O O . TRP C 3 297 ? -3.26714 24.90502 79.66431 1.000 15.08667 297 TRP C O 1
ATOM 7652 N N A SER C 3 298 ? -3.12755 24.57430 77.42667 0.439 14.04882 298 SER C N 1
ATOM 7653 N N B SER C 3 298 ? -3.05375 24.55927 77.43070 0.561 12.93815 298 SER C N 1
ATOM 7654 C CA A SER C 3 298 ? -2.67561 25.92525 77.13491 0.439 14.60194 298 SER C CA 1
ATOM 7655 C CA B SER C 3 298 ? -2.62716 25.91333 77.09326 0.561 13.70039 298 SER C CA 1
ATOM 7656 C C A SER C 3 298 ? -3.23852 26.29079 75.77469 0.439 14.30010 298 SER C C 1
ATOM 7657 C C B SER C 3 298 ? -3.27233 26.26654 75.76552 0.561 13.86148 298 SER C C 1
ATOM 7658 O O A SER C 3 298 ? -3.02463 25.55885 74.80175 0.439 15.15493 298 SER C O 1
ATOM 7659 O O B SER C 3 298 ? -3.14597 25.50654 74.79882 0.561 14.53254 298 SER C O 1
ATOM 7664 N N . ILE C 3 299 ? -3.96323 27.41171 75.71144 1.000 13.80814 299 ILE C N 1
ATOM 7665 C CA . ILE C 3 299 ? -4.57015 27.83926 74.44653 1.000 13.89862 299 ILE C CA 1
ATOM 7666 C C . ILE C 3 299 ? -3.46343 28.08201 73.42827 1.000 13.67962 299 ILE C C 1
ATOM 7667 O O . ILE C 3 299 ? -2.41881 28.69265 73.75213 1.000 16.04799 299 ILE C O 1
ATOM 7672 N N . VAL C 3 300 ? -3.68898 27.63225 72.18099 1.000 13.19900 300 VAL C N 1
ATOM 7673 C CA . VAL C 3 300 ? -2.72722 27.90572 71.12280 1.000 14.56894 300 VAL C CA 1
ATOM 7674 C C . VAL C 3 300 ? -2.88584 29.37094 70.73767 1.000 16.39883 300 VAL C C 1
ATOM 7675 O O . VAL C 3 300 ? -3.89717 29.74758 70.13543 1.000 17.43983 300 VAL C O 1
ATOM 7679 N N . GLN C 3 301 ? -1.91257 30.19308 71.10662 1.000 18.20733 301 GLN C N 1
ATOM 7680 C CA . GLN C 3 301 ? -1.98223 31.61460 70.80327 1.000 20.83081 301 GLN C CA 1
ATOM 7681 C C . GLN C 3 301 ? -1.37785 31.85873 69.42040 1.000 21.96146 301 GLN C C 1
ATOM 7682 O O . GLN C 3 301 ? -0.68754 31.00841 68.84943 1.000 24.09703 301 GLN C O 1
ATOM 7688 N N . GLY C 3 302 ? -1.64034 33.03294 68.87002 1.000 20.86652 302 GLY C N 1
ATOM 7689 C CA . GLY C 3 302 ? -0.92467 33.35176 67.63708 1.000 19.94967 302 GLY C CA 1
ATOM 7690 C C . GLY C 3 302 ? -1.51962 32.83305 66.32952 1.000 17.85947 302 GLY C C 1
ATOM 7691 O O . GLY C 3 302 ? -0.84773 32.90763 65.27353 1.000 20.33666 302 GLY C O 1
ATOM 7692 N N . LEU C 3 303 ? -2.73678 32.29320 66.35065 1.000 16.62509 303 LEU C N 1
ATOM 7693 C CA . LEU C 3 303 ? -3.38741 31.87873 65.11790 1.000 15.79914 303 LEU C CA 1
ATOM 7694 C C . LEU C 3 303 ? -4.03727 33.08196 64.45396 1.000 16.89740 303 LEU C C 1
ATOM 7695 O O . LEU C 3 303 ? -4.70977 33.87120 65.13190 1.000 18.17683 303 LEU C O 1
ATOM 7700 N N . PRO C 3 304 ? -3.88838 33.23689 63.14547 1.000 17.01497 304 PRO C N 1
ATOM 7701 C CA . PRO C 3 304 ? -4.50578 34.38767 62.47765 1.000 17.73133 304 PRO C CA 1
ATOM 7702 C C . PRO C 3 304 ? -6.00675 34.18468 62.34770 1.000 18.60795 304 PRO C C 1
ATOM 7703 O O . PRO C 3 304 ? -6.45263 33.12564 61.90888 1.000 19.84673 304 PRO C O 1
ATOM 7707 N N . ILE C 3 305 ? -6.77217 35.21029 62.70104 1.000 17.51867 305 ILE C N 1
ATOM 7708 C CA . ILE C 3 305 ? -8.22771 35.17385 62.69455 1.000 18.29592 305 ILE C CA 1
ATOM 7709 C C . ILE C 3 305 ? -8.73992 36.08710 61.58769 1.000 19.17179 305 ILE C C 1
ATOM 7710 O O . ILE C 3 305 ? -8.55462 37.31059 61.64079 1.000 19.96396 305 ILE C O 1
ATOM 7715 N N . ASP C 3 306 ? -9.37008 35.50460 60.56955 1.000 17.73535 306 ASP C N 1
ATOM 7716 C CA . ASP C 3 306 ? -9.92005 36.31266 59.49007 1.000 17.77971 306 ASP C CA 1
ATOM 7717 C C . ASP C 3 306 ? -11.32962 36.83349 59.83130 1.000 20.11427 306 ASP C C 1
ATOM 7718 O O . ASP C 3 306 ? -11.88769 36.59134 60.91062 1.000 19.86150 306 ASP C O 1
ATOM 7723 N N . GLU C 3 307 ? -11.94212 37.53640 58.86764 1.000 21.69474 307 GLU C N 1
ATOM 7724 C CA . GLU C 3 307 ? -13.17646 38.26041 59.15268 1.000 21.20460 307 GLU C CA 1
ATOM 7725 C C . GLU C 3 307 ? -14.33713 37.30105 59.40490 1.000 20.16633 307 GLU C C 1
ATOM 7726 O O . GLU C 3 307 ? -15.14246 37.49451 60.33284 1.000 20.78066 307 GLU C O 1
ATOM 7732 N N . VAL C 3 308 ? -14.45738 36.27426 58.57709 1.000 21.08904 308 VAL C N 1
ATOM 7733 C CA . VAL C 3 308 ? -15.53559 35.32188 58.77667 1.000 21.58863 308 VAL C CA 1
ATOM 7734 C C . VAL C 3 308 ? -15.34705 34.57890 60.08706 1.000 17.84433 308 VAL C C 1
ATOM 7735 O O . VAL C 3 308 ? -16.32173 34.30098 60.80542 1.000 18.63363 308 VAL C O 1
ATOM 7739 N N . SER C 3 309 ? -14.09911 34.21663 60.40321 1.000 16.97044 309 SER C N 1
ATOM 7740 C CA . SER C 3 309 ? -13.85304 33.46703 61.63982 1.000 16.77768 309 SER C CA 1
ATOM 7741 C C . SER C 3 309 ? -14.23600 34.30859 62.84175 1.000 17.37801 309 SER C C 1
ATOM 7742 O O . SER C 3 309 ? -14.89986 33.82759 63.77270 1.000 16.79207 309 SER C O 1
ATOM 7745 N N . ARG C 3 310 ? -13.83706 35.57360 62.84429 1.000 17.39901 310 ARG C N 1
ATOM 7746 C CA . ARG C 3 310 ? -14.18671 36.47227 63.94249 1.000 16.58684 310 ARG C CA 1
ATOM 7747 C C . ARG C 3 310 ? -15.69641 36.51981 64.15221 1.000 15.80905 310 ARG C C 1
ATOM 7748 O O . ARG C 3 310 ? -16.18876 36.39347 65.28004 1.000 16.97547 310 ARG C O 1
ATOM 7756 N N . LYS C 3 311 ? -16.45693 36.67957 63.06468 1.000 15.85898 311 LYS C N 1
ATOM 7757 C CA A LYS C 3 311 ? -17.90687 36.73378 63.19601 0.591 16.77050 311 LYS C CA 1
ATOM 7758 C CA B LYS C 3 311 ? -17.90997 36.72943 63.17205 0.409 16.68568 311 LYS C CA 1
ATOM 7759 C C . LYS C 3 311 ? -18.46932 35.44384 63.77983 1.000 15.64178 311 LYS C C 1
ATOM 7760 O O . LYS C 3 311 ? -19.36189 35.48136 64.64019 1.000 17.40017 311 LYS C O 1
ATOM 7771 N N . LYS C 3 312 ? -17.99918 34.29243 63.30195 1.000 15.44931 312 LYS C N 1
ATOM 7772 C CA . LYS C 3 312 ? -18.50509 33.01815 63.82862 1.000 14.62234 312 LYS C CA 1
ATOM 7773 C C . LYS C 3 312 ? -18.13035 32.81372 65.28970 1.000 14.77685 312 LYS C C 1
ATOM 7774 O O . LYS C 3 312 ? -18.94952 32.29085 66.06842 1.000 16.23709 312 LYS C O 1
ATOM 7780 N N . MET C 3 313 ? -16.90016 33.17895 65.66875 1.000 14.42105 313 MET C N 1
ATOM 7781 C CA . MET C 3 313 ? -16.46283 33.05283 67.06089 1.000 14.50470 313 MET C CA 1
ATOM 7782 C C . MET C 3 313 ? -17.30909 33.90907 67.98754 1.000 15.02026 313 MET C C 1
ATOM 7783 O O . MET C 3 313 ? -17.63748 33.50212 69.10936 1.000 15.82809 313 MET C O 1
ATOM 7788 N N . ASP C 3 314 ? -17.69033 35.09848 67.52022 1.000 16.19214 314 ASP C N 1
ATOM 7789 C CA . ASP C 3 314 ? -18.52250 35.98377 68.31724 1.000 16.53173 314 ASP C CA 1
ATOM 7790 C C . ASP C 3 314 ? -19.96920 35.49391 68.40826 1.000 16.65535 314 ASP C C 1
ATOM 7791 O O . ASP C 3 314 ? -20.59832 35.62352 69.46747 1.000 17.17565 314 ASP C O 1
ATOM 7796 N N . LEU C 3 315 ? -20.51923 34.92940 67.31702 1.000 15.40193 315 LEU C N 1
ATOM 7797 C CA . LEU C 3 315 ? -21.89337 34.42691 67.36094 1.000 14.45208 315 LEU C CA 1
ATOM 7798 C C . LEU C 3 315 ? -22.04733 33.27719 68.35510 1.000 14.99538 315 LEU C C 1
ATOM 7799 O O . LEU C 3 315 ? -23.05437 33.19362 69.06488 1.000 15.92193 315 LEU C O 1
ATOM 7804 N N . THR C 3 316 ? -21.08000 32.36654 68.37976 1.000 13.51441 316 THR C N 1
ATOM 7805 C CA . THR C 3 316 ? -21.18708 31.24606 69.32238 1.000 13.30228 316 THR C CA 1
ATOM 7806 C C . THR C 3 316 ? -20.98327 31.73674 70.75784 1.000 14.56638 316 THR C C 1
ATOM 7807 O O . THR C 3 316 ? -21.63702 31.24292 71.70028 1.000 14.66954 316 THR C O 1
ATOM 7811 N N . ALA C 3 317 ? -20.10550 32.73209 70.95143 1.000 13.48352 317 ALA C N 1
ATOM 7812 C CA . ALA C 3 317 ? -19.99326 33.35091 72.27794 1.000 14.97327 317 ALA C CA 1
ATOM 7813 C C . ALA C 3 317 ? -21.33018 33.93882 72.72516 1.000 15.99840 317 ALA C C 1
ATOM 7814 O O . ALA C 3 317 ? -21.71182 33.82928 73.89708 1.000 15.95951 317 ALA C O 1
ATOM 7816 N N . GLU C 3 318 ? -22.05498 34.58754 71.80323 1.000 17.05860 318 GLU C N 1
ATOM 7817 C CA . GLU C 3 318 ? -23.34419 35.17625 72.16753 1.000 17.77633 318 GLU C CA 1
ATOM 7818 C C . GLU C 3 318 ? -24.36995 34.10513 72.53010 1.000 17.29224 318 GLU C C 1
ATOM 7819 O O . GLU C 3 318 ? -25.15455 34.27630 73.47417 1.000 17.23314 318 GLU C O 1
ATOM 7825 N N . GLU C 3 319 ? -24.34480 32.96834 71.82217 1.000 15.82415 319 GLU C N 1
ATOM 7826 C CA . GLU C 3 319 ? -25.24543 31.87981 72.17834 1.000 14.43065 319 GLU C CA 1
ATOM 7827 C C . GLU C 3 319 ? -24.94534 31.34895 73.58110 1.000 14.21336 319 GLU C C 1
ATOM 7828 O O . GLU C 3 319 ? -25.86764 31.04054 74.34947 1.000 16.77532 319 GLU C O 1
ATOM 7834 N N . LEU C 3 320 ? -23.66052 31.24440 73.92945 1.000 13.80036 320 LEU C N 1
ATOM 7835 C CA . LEU C 3 320 ? -23.27029 30.78964 75.27149 1.000 13.10337 320 LEU C CA 1
ATOM 7836 C C . LEU C 3 320 ? -23.76753 31.76425 76.34046 1.000 13.43437 320 LEU C C 1
ATOM 7837 O O . LEU C 3 320 ? -24.19756 31.34341 77.41580 1.000 14.96467 320 LEU C O 1
ATOM 7842 N N . LYS C 3 321 ? -23.75764 33.06244 76.04957 1.000 15.64994 321 LYS C N 1
ATOM 7843 C CA A LYS C 3 321 ? -24.31418 34.01223 77.00338 0.486 15.12562 321 LYS C CA 1
ATOM 7844 C CA B LYS C 3 321 ? -24.32162 34.01459 77.00083 0.514 15.83968 321 LYS C CA 1
ATOM 7845 C C . LYS C 3 321 ? -25.82050 33.81817 77.15477 1.000 15.05155 321 LYS C C 1
ATOM 7846 O O . LYS C 3 321 ? -26.35676 33.88413 78.27883 1.000 16.71596 321 LYS C O 1
ATOM 7857 N N . GLU C 3 322 ? -26.51907 33.57484 76.04509 1.000 16.84642 322 GLU C N 1
ATOM 7858 C CA A GLU C 3 322 ? -27.95144 33.30898 76.13330 0.657 17.63235 322 GLU C CA 1
ATOM 7859 C CA B GLU C 3 322 ? -27.95256 33.30665 76.12719 0.343 17.64757 322 GLU C CA 1
ATOM 7860 C C . GLU C 3 322 ? -28.23467 32.06047 76.96287 1.000 17.47257 322 GLU C C 1
ATOM 7861 O O . GLU C 3 322 ? -29.16077 32.05167 77.79656 1.000 17.71361 322 GLU C O 1
ATOM 7872 N N . GLU C 3 323 ? -27.45041 30.98725 76.75482 1.000 14.94186 323 GLU C N 1
ATOM 7873 C CA . GLU C 3 323 ? -27.64525 29.75579 77.52599 1.000 14.08521 323 GLU C CA 1
ATOM 7874 C C . GLU C 3 323 ? -27.38261 29.99103 79.00293 1.000 15.28313 323 GLU C C 1
ATOM 7875 O O . GLU C 3 323 ? -28.10473 29.45595 79.85415 1.000 16.11785 323 GLU C O 1
ATOM 7881 N N . LYS C 3 324 ? -26.33985 30.77558 79.33300 1.000 15.27470 324 LYS C N 1
ATOM 7882 C CA . LYS C 3 324 ? -26.04170 31.05795 80.73634 1.000 17.56833 324 LYS C CA 1
ATOM 7883 C C . LYS C 3 324 ? -27.19943 31.81425 81.37639 1.000 17.27364 324 LYS C C 1
ATOM 7884 O O . LYS C 3 324 ? -27.61442 31.50167 82.50937 1.000 17.45963 324 LYS C O 1
ATOM 7890 N N A ASP C 3 325 ? -27.72208 32.81521 80.63949 0.581 17.45785 325 ASP C N 1
ATOM 7891 N N B ASP C 3 325 ? -27.74819 32.82595 80.69361 0.419 17.26558 325 ASP C N 1
ATOM 7892 C CA A ASP C 3 325 ? -28.86839 33.60624 81.08252 0.581 18.97373 325 ASP C CA 1
ATOM 7893 C CA B ASP C 3 325 ? -28.89781 33.50436 81.29474 0.419 18.00365 325 ASP C CA 1
ATOM 7894 C C A ASP C 3 325 ? -30.07933 32.70713 81.37896 0.581 18.73467 325 ASP C C 1
ATOM 7895 C C B ASP C 3 325 ? -30.03334 32.52837 81.52387 0.419 17.59611 325 ASP C C 1
ATOM 7896 O O A ASP C 3 325 ? -30.81525 32.93999 82.34666 0.581 20.40551 325 ASP C O 1
ATOM 7897 O O B ASP C 3 325 ? -30.65331 32.51209 82.59567 0.419 17.42468 325 ASP C O 1
ATOM 7906 N N . LEU C 3 326 ? -30.31880 31.68156 80.53876 1.000 17.36206 326 LEU C N 1
ATOM 7907 C CA . LEU C 3 326 ? -31.41659 30.74048 80.75914 1.000 19.26812 326 LEU C CA 1
ATOM 7908 C C . LEU C 3 326 ? -31.13233 29.82358 81.94779 1.000 18.68643 326 LEU C C 1
ATOM 7909 O O . LEU C 3 326 ? -32.00254 29.62048 82.80894 1.000 19.94593 326 LEU C O 1
ATOM 7914 N N . ALA C 3 327 ? -29.90523 29.30276 82.04614 1.000 18.28191 327 ALA C N 1
ATOM 7915 C CA . ALA C 3 327 ? -29.54392 28.46369 83.18863 1.000 16.47453 327 ALA C CA 1
ATOM 7916 C C . ALA C 3 327 ? -29.78561 29.20583 84.50517 1.000 16.66305 327 ALA C C 1
ATOM 7917 O O . ALA C 3 327 ? -30.33412 28.64648 85.46873 1.000 18.15715 327 ALA C O 1
ATOM 7919 N N . TYR C 3 328 ? -29.33712 30.45787 84.58224 1.000 17.50535 328 TYR C N 1
ATOM 7920 C CA A TYR C 3 328 ? -29.51226 31.19438 85.82412 0.502 17.73116 328 TYR C CA 1
ATOM 7921 C CA B TYR C 3 328 ? -29.53142 31.22825 85.80453 0.498 19.10970 328 TYR C CA 1
ATOM 7922 C C . TYR C 3 328 ? -30.99550 31.33450 86.14956 1.000 21.07288 328 TYR C C 1
ATOM 7923 O O . TYR C 3 328 ? -31.38715 31.23130 87.31647 1.000 23.60858 328 TYR C O 1
ATOM 7940 N N . SER C 3 329 ? -31.81812 31.55856 85.14985 1.000 23.22174 329 SER C N 1
ATOM 7941 C CA A SER C 3 329 ? -33.23414 31.74474 85.39995 0.437 24.42485 329 SER C CA 1
ATOM 7942 C CA B SER C 3 329 ? -33.23082 31.74295 85.38247 0.563 24.74083 329 SER C CA 1
ATOM 7943 C C . SER C 3 329 ? -33.80025 30.44944 85.97670 1.000 24.63052 329 SER C C 1
ATOM 7944 O O . SER C 3 329 ? -34.64388 30.47231 86.86388 1.000 26.52564 329 SER C O 1
ATOM 7956 N N A LEU C 3 331 ? -32.20253 28.34398 87.84565 0.475 23.44860 331 LEU C N 1
ATOM 7957 N N B LEU C 3 331 ? -32.23623 28.33340 87.91574 0.525 23.83522 331 LEU C N 1
ATOM 7958 C CA A LEU C 3 331 ? -31.59896 28.17120 89.16472 0.475 23.22860 331 LEU C CA 1
ATOM 7959 C CA B LEU C 3 331 ? -31.72784 27.96445 89.23656 0.525 23.93524 331 LEU C CA 1
ATOM 7960 C C A LEU C 3 331 ? -31.88263 29.43341 89.99297 0.475 27.56887 331 LEU C C 1
ATOM 7961 C C B LEU C 3 331 ? -32.30809 28.82789 90.37272 0.525 27.46631 331 LEU C C 1
ATOM 7962 O O A LEU C 3 331 ? -30.97470 30.09046 90.52890 0.475 27.64367 331 LEU C O 1
ATOM 7963 O O B LEU C 3 331 ? -31.99649 28.61561 91.53373 0.525 27.08520 331 LEU C O 1
ATOM 7972 N N . SER C 3 332 ? -33.16492 29.78391 90.01867 1.000 30.84541 332 SER C N 1
ATOM 7973 C CA . SER C 3 332 ? -33.75852 30.76606 90.94335 1.000 37.50238 332 SER C CA 1
ATOM 7974 C C . SER C 3 332 ? -33.62320 32.17573 90.40177 1.000 39.77272 332 SER C C 1
ATOM 7975 O O . SER C 3 332 ? -33.59184 32.35656 89.17432 1.000 39.84382 332 SER C O 1
#